Protein AF-A0A812YK48-F1 (afdb_monomer_lite)

Structure (mmCIF, N/CA/C/O backbone):
data_AF-A0A812YK48-F1
#
_entry.id   AF-A0A812YK48-F1
#
loop_
_atom_site.group_PDB
_atom_site.id
_atom_site.type_symbol
_atom_site.label_atom_id
_atom_site.label_alt_id
_atom_site.label_comp_id
_atom_site.label_asym_id
_atom_site.label_entity_id
_atom_site.label_seq_id
_atom_site.pdbx_PDB_ins_code
_atom_site.Cartn_x
_atom_site.Cartn_y
_atom_site.Cartn_z
_atom_site.occupancy
_atom_site.B_iso_or_equiv
_atom_site.auth_seq_id
_atom_site.auth_comp_id
_atom_site.auth_asym_id
_atom_site.auth_atom_id
_atom_site.pdbx_PDB_model_num
ATOM 1 N N . MET A 1 1 ? -24.010 9.083 -0.818 1.00 23.08 1 MET A N 1
ATOM 2 C CA . MET A 1 1 ? -23.353 7.934 -0.147 1.00 23.08 1 MET A CA 1
ATOM 3 C C . MET A 1 1 ? -21.943 7.716 -0.698 1.00 23.08 1 MET A C 1
ATOM 5 O O . MET A 1 1 ? -21.805 7.183 -1.797 1.00 23.08 1 MET A O 1
ATOM 9 N N . ILE A 1 2 ? -20.903 8.091 0.053 1.00 22.27 2 ILE A N 1
ATOM 10 C CA . ILE A 1 2 ? -19.567 7.487 -0.116 1.00 22.27 2 ILE A CA 1
ATOM 11 C C . ILE A 1 2 ? -19.548 6.194 0.723 1.00 22.27 2 ILE A C 1
ATOM 13 O O . ILE A 1 2 ? -20.056 6.231 1.845 1.00 22.27 2 ILE A O 1
ATOM 17 N N . PRO A 1 3 ? -19.009 5.060 0.237 1.00 31.70 3 PRO A N 1
ATOM 18 C CA . PRO A 1 3 ? -18.807 3.883 1.079 1.00 31.70 3 PRO A CA 1
ATOM 19 C C . PRO A 1 3 ? -17.754 4.169 2.158 1.00 31.70 3 PRO A C 1
ATOM 21 O O . PRO A 1 3 ? -16.634 4.568 1.834 1.00 31.70 3 PRO A O 1
ATOM 24 N N . ALA A 1 4 ? -18.091 3.939 3.428 1.00 27.72 4 ALA A N 1
ATOM 25 C CA . ALA A 1 4 ? -17.092 3.876 4.489 1.00 27.72 4 ALA A CA 1
ATOM 26 C C . ALA A 1 4 ? -16.207 2.636 4.273 1.00 27.72 4 ALA A C 1
ATOM 28 O O . ALA A 1 4 ? -16.728 1.546 4.036 1.00 27.72 4 ALA A O 1
ATOM 29 N N . GLY A 1 5 ? -14.882 2.800 4.349 1.00 35.47 5 GLY A N 1
ATOM 30 C CA . GLY A 1 5 ? -13.928 1.746 3.984 1.00 35.47 5 GLY A CA 1
ATOM 31 C C . GLY A 1 5 ? -13.340 1.898 2.579 1.00 35.47 5 GLY A C 1
ATOM 32 O O . GLY A 1 5 ? -13.198 0.905 1.866 1.00 35.47 5 GLY A O 1
ATOM 33 N N . ARG A 1 6 ? -12.952 3.123 2.184 1.00 36.59 6 ARG A N 1
ATOM 34 C CA . ARG A 1 6 ? -11.909 3.262 1.154 1.00 36.59 6 ARG A CA 1
ATOM 35 C C . ARG A 1 6 ? -10.630 2.615 1.684 1.00 36.59 6 ARG A C 1
ATOM 37 O O . ARG A 1 6 ? -10.282 2.801 2.848 1.00 36.59 6 ARG A O 1
ATOM 44 N N . VAL A 1 7 ? -9.943 1.874 0.823 1.00 36.00 7 VAL A N 1
ATOM 45 C CA . VAL A 1 7 ? -8.661 1.242 1.142 1.00 36.00 7 VAL A CA 1
ATOM 46 C C . VAL A 1 7 ? -7.576 1.908 0.325 1.00 36.00 7 VAL A C 1
ATOM 48 O O . VAL A 1 7 ? -7.754 2.145 -0.872 1.00 36.00 7 VAL A O 1
ATOM 51 N N . TRP A 1 8 ? -6.456 2.173 0.979 1.00 41.41 8 TRP A N 1
ATOM 52 C CA . TRP A 1 8 ? -5.286 2.775 0.370 1.00 41.41 8 TRP A CA 1
ATOM 53 C C . TRP A 1 8 ? -4.270 1.659 0.130 1.00 41.41 8 TRP A C 1
ATOM 55 O O . TRP A 1 8 ? -3.852 0.965 1.059 1.00 41.41 8 TRP A O 1
ATOM 65 N N . GLY A 1 9 ? -3.929 1.436 -1.140 1.00 37.44 9 GLY A N 1
ATOM 66 C CA . GLY A 1 9 ? -3.057 0.348 -1.574 1.00 37.44 9 GLY A CA 1
ATOM 67 C C . GLY A 1 9 ? -1.665 0.837 -1.958 1.00 37.44 9 GLY A C 1
ATOM 68 O O . GLY A 1 9 ? -1.517 1.520 -2.971 1.00 37.44 9 GLY A O 1
ATOM 69 N N . HIS A 1 10 ? -0.634 0.470 -1.187 1.00 39.28 10 HIS A N 1
ATOM 70 C CA . HIS A 1 10 ? 0.759 0.718 -1.569 1.00 39.28 10 HIS A CA 1
ATOM 71 C C . HIS A 1 10 ? 1.215 -0.393 -2.517 1.00 39.28 10 HIS A C 1
ATOM 73 O O . HIS A 1 10 ? 2.092 -1.195 -2.203 1.00 39.28 10 HIS A O 1
ATOM 79 N N . ASN A 1 11 ? 0.630 -0.375 -3.715 1.00 46.09 11 ASN A N 1
ATOM 80 C CA . ASN A 1 11 ? 1.351 -0.610 -4.957 1.00 46.09 11 ASN A CA 1
ATOM 81 C C . ASN A 1 11 ? 2.295 -1.832 -4.966 1.00 46.09 11 ASN A C 1
ATOM 83 O O . ASN A 1 11 ? 3.371 -1.794 -5.561 1.00 46.09 11 ASN A O 1
ATOM 87 N N . THR A 1 12 ? 1.859 -2.961 -4.400 1.00 40.62 12 THR A N 1
ATOM 88 C CA . THR A 1 12 ? 2.584 -4.244 -4.468 1.00 40.62 12 THR A CA 1
ATOM 89 C C . THR A 1 12 ? 2.739 -4.693 -5.928 1.00 40.62 12 THR A C 1
ATOM 91 O O . THR A 1 12 ? 3.684 -5.387 -6.289 1.00 40.62 12 THR A O 1
ATOM 94 N N . CYS A 1 13 ? 1.835 -4.237 -6.803 1.00 38.84 13 CYS A N 1
ATOM 95 C CA . CYS A 1 13 ? 1.919 -4.395 -8.252 1.00 38.84 13 CYS A CA 1
ATOM 96 C C . CYS A 1 13 ? 2.833 -3.385 -8.977 1.00 38.84 13 CYS A C 1
ATOM 98 O O . CYS A 1 13 ? 3.065 -3.581 -10.163 1.00 38.84 13 CYS A O 1
ATOM 100 N N . GLN A 1 14 ? 3.326 -2.315 -8.339 1.00 35.94 14 GLN A N 1
ATOM 101 C CA . GLN A 1 14 ? 4.041 -1.238 -9.041 1.00 35.94 14 GLN A CA 1
ATOM 102 C C . GLN A 1 14 ? 5.497 -1.599 -9.355 1.00 35.94 14 GLN A C 1
ATOM 104 O O . GLN A 1 14 ? 5.864 -1.518 -10.522 1.00 35.94 14 GLN A O 1
ATOM 109 N N . HIS A 1 15 ? 6.284 -2.093 -8.387 1.00 37.91 15 HIS A N 1
ATOM 110 C CA . HIS A 1 15 ? 7.611 -2.667 -8.693 1.00 37.91 15 HIS A CA 1
ATOM 111 C C . HIS A 1 15 ? 7.477 -3.852 -9.666 1.00 37.91 15 HIS A C 1
ATOM 113 O O . HIS A 1 15 ? 8.151 -3.892 -10.689 1.00 37.91 15 HIS A O 1
ATOM 119 N N . LEU A 1 16 ? 6.483 -4.730 -9.451 1.00 36.44 16 LEU A N 1
ATOM 120 C CA . LEU A 1 16 ? 6.145 -5.850 -10.350 1.00 36.44 16 LEU A CA 1
ATOM 121 C C . LEU A 1 16 ? 5.693 -5.437 -11.777 1.00 36.44 16 LEU A C 1
ATOM 123 O O . LEU A 1 16 ? 5.318 -6.311 -12.565 1.00 36.44 16 LEU A O 1
ATOM 127 N N . MET A 1 17 ? 5.664 -4.140 -12.108 1.00 36.03 17 MET A N 1
ATOM 128 C CA . MET A 1 17 ? 5.316 -3.610 -13.433 1.00 36.03 17 MET A CA 1
ATOM 129 C C . MET A 1 17 ? 6.199 -2.437 -13.908 1.00 36.03 17 MET A C 1
ATOM 131 O O . MET A 1 17 ? 5.895 -1.878 -14.962 1.00 36.03 17 MET A O 1
ATOM 135 N N . GLN A 1 18 ? 7.243 -2.040 -13.168 1.00 36.47 18 GLN A N 1
ATOM 136 C CA . GLN A 1 18 ? 8.128 -0.921 -13.541 1.00 36.47 18 GLN A CA 1
ATOM 137 C C . GLN A 1 18 ? 9.478 -1.351 -14.122 1.00 36.47 18 GLN A C 1
ATOM 139 O O . GLN A 1 18 ? 10.091 -0.561 -14.835 1.00 36.47 18 GLN A O 1
ATOM 144 N N . GLU A 1 19 ? 9.902 -2.590 -13.885 1.00 38.72 19 GLU A N 1
ATOM 145 C CA . GLU A 1 19 ? 11.084 -3.182 -14.510 1.00 38.72 19 GLU A CA 1
ATOM 146 C C . GLU A 1 19 ? 10.661 -4.115 -15.664 1.00 38.72 19 GLU A C 1
ATOM 148 O O . GLU A 1 19 ? 9.762 -4.943 -15.497 1.00 38.72 19 GLU A O 1
ATOM 153 N N . ASP A 1 20 ? 11.304 -3.986 -16.834 1.00 36.66 20 ASP A N 1
ATOM 154 C CA . ASP A 1 20 ? 11.149 -4.914 -17.980 1.00 36.66 20 ASP A CA 1
ATOM 155 C C . ASP A 1 20 ? 12.039 -6.174 -17.851 1.00 36.66 20 ASP A C 1
ATOM 157 O O . ASP A 1 20 ? 12.016 -7.066 -18.707 1.00 36.66 20 ASP A O 1
ATOM 161 N N . GLU A 1 21 ? 12.773 -6.277 -16.737 1.00 33.41 21 GLU A N 1
ATOM 162 C CA . GLU A 1 21 ? 13.270 -7.534 -16.173 1.00 33.41 21 GLU A CA 1
ATOM 163 C C . GLU A 1 21 ? 12.174 -8.611 -16.186 1.00 33.41 21 GLU A C 1
ATOM 165 O O . GLU A 1 21 ? 10.972 -8.332 -16.143 1.00 33.41 21 GLU A O 1
ATOM 170 N N . ALA A 1 22 ? 12.574 -9.882 -16.261 1.00 31.67 22 ALA A N 1
ATOM 171 C CA . ALA A 1 22 ? 11.671 -10.984 -16.593 1.00 31.67 22 ALA A CA 1
ATOM 172 C C . ALA A 1 22 ? 10.707 -11.379 -15.450 1.00 31.67 22 ALA A C 1
ATOM 174 O O . ALA A 1 22 ? 10.806 -12.494 -14.934 1.00 31.67 22 ALA A O 1
ATOM 175 N N . VAL A 1 23 ? 9.755 -10.487 -15.120 1.00 33.78 23 VAL A N 1
ATOM 176 C CA . VAL A 1 23 ? 8.714 -10.529 -14.074 1.00 33.78 23 VAL A CA 1
ATOM 177 C C . VAL A 1 23 ? 8.785 -11.805 -13.255 1.00 33.78 23 VAL A C 1
ATOM 179 O O . VAL A 1 23 ? 8.222 -12.831 -13.664 1.00 33.78 23 VAL A O 1
ATOM 182 N N . VAL A 1 24 ? 9.436 -11.732 -12.086 1.00 39.44 24 VAL A N 1
ATOM 183 C CA . VAL A 1 24 ? 9.378 -12.795 -11.076 1.00 39.44 24 VAL A CA 1
ATOM 184 C C . VAL A 1 24 ? 7.905 -13.115 -10.875 1.00 39.44 24 VAL A C 1
ATOM 186 O O . VAL A 1 24 ? 7.123 -12.280 -10.421 1.00 39.44 24 VAL A O 1
ATOM 189 N N . LYS A 1 25 ? 7.487 -14.299 -11.336 1.00 45.97 25 LYS A N 1
ATOM 190 C CA . LYS A 1 25 ? 6.068 -14.611 -11.515 1.00 45.97 25 LYS A CA 1
ATOM 191 C C . LYS A 1 25 ? 5.434 -14.906 -10.164 1.00 45.97 25 LYS A C 1
ATOM 193 O O . LYS A 1 25 ? 5.158 -16.066 -9.866 1.00 45.97 25 LYS A O 1
ATOM 198 N N . VAL A 1 26 ? 5.112 -13.850 -9.413 1.00 49.31 26 VAL A N 1
ATOM 199 C CA . VAL A 1 26 ? 4.232 -13.857 -8.232 1.00 49.31 26 VAL A CA 1
ATOM 200 C C . VAL A 1 26 ? 2.790 -14.126 -8.683 1.00 49.31 26 VAL A C 1
ATOM 202 O O . VAL A 1 26 ? 1.852 -13.355 -8.501 1.00 49.31 26 VAL A O 1
ATOM 205 N N . SER A 1 27 ? 2.613 -15.267 -9.338 1.00 66.94 27 SER A N 1
ATOM 206 C CA . SER A 1 27 ? 1.345 -15.951 -9.422 1.00 66.94 27 SER A CA 1
ATOM 207 C C . SER A 1 27 ? 1.172 -16.619 -8.069 1.00 66.94 27 SER A C 1
ATOM 209 O O . SER A 1 27 ? 1.776 -17.654 -7.802 1.00 66.94 27 SER A O 1
ATOM 211 N N . PHE A 1 28 ? 0.331 -16.045 -7.212 1.00 74.75 28 PHE A N 1
ATOM 212 C CA . PHE A 1 28 ? -0.017 -16.638 -5.918 1.00 74.75 28 PHE A CA 1
ATOM 213 C C . PHE A 1 28 ? -0.549 -18.080 -6.062 1.00 74.75 28 PHE A C 1
ATOM 215 O O . PHE A 1 28 ? -0.453 -18.884 -5.136 1.00 74.75 28 PHE A O 1
ATOM 222 N N . HIS A 1 29 ? -1.068 -18.436 -7.245 1.00 74.12 29 HIS A N 1
ATOM 223 C CA . HIS A 1 29 ? -1.390 -19.811 -7.619 1.00 74.12 29 HIS A CA 1
ATOM 224 C C . HIS A 1 29 ? -0.149 -20.680 -7.873 1.00 74.12 29 HIS A C 1
ATOM 226 O O . HIS A 1 29 ? -0.108 -21.810 -7.393 1.00 74.12 29 HIS A O 1
ATOM 232 N N . HIS A 1 30 ? 0.874 -20.172 -8.570 1.00 81.12 30 HIS A N 1
ATOM 233 C CA . HIS A 1 30 ? 2.152 -20.874 -8.721 1.00 81.12 30 HIS A CA 1
ATOM 234 C C . HIS A 1 30 ? 2.853 -21.063 -7.373 1.00 81.12 30 HIS A C 1
ATOM 236 O O . HIS A 1 30 ? 3.235 -22.188 -7.077 1.00 81.12 30 HIS A O 1
ATOM 242 N N . ASN A 1 31 ? 2.941 -20.025 -6.534 1.00 83.00 31 ASN A N 1
ATOM 243 C CA . ASN A 1 31 ? 3.564 -20.109 -5.207 1.00 83.00 31 ASN A CA 1
ATOM 244 C C . ASN A 1 31 ? 2.843 -21.147 -4.324 1.00 83.00 31 ASN A C 1
ATOM 246 O O . ASN A 1 31 ? 3.475 -22.065 -3.800 1.00 83.00 31 ASN A O 1
ATOM 250 N N . ALA A 1 32 ? 1.506 -21.080 -4.246 1.00 82.94 32 ALA A N 1
ATOM 251 C CA . ALA A 1 32 ? 0.696 -22.060 -3.519 1.00 82.94 32 ALA A CA 1
ATOM 252 C C . ALA A 1 32 ? 0.872 -23.491 -4.064 1.00 82.94 32 ALA A C 1
ATOM 254 O O . ALA A 1 32 ? 1.085 -24.423 -3.288 1.00 82.94 32 ALA A O 1
ATOM 255 N N . LYS A 1 33 ? 0.833 -23.677 -5.393 1.00 87.12 33 LYS A N 1
ATOM 256 C CA . LYS A 1 33 ? 1.022 -24.996 -6.012 1.00 87.12 33 LYS A CA 1
ATOM 257 C C . LYS A 1 33 ? 2.434 -25.533 -5.773 1.00 87.12 33 LYS A C 1
ATOM 259 O O . LYS A 1 33 ? 2.570 -26.686 -5.395 1.00 87.12 33 LYS A O 1
ATOM 264 N N . ALA A 1 34 ? 3.468 -24.713 -5.949 1.00 87.94 34 ALA A N 1
ATOM 265 C CA . ALA A 1 34 ? 4.861 -25.100 -5.745 1.00 87.94 34 ALA A CA 1
ATOM 266 C C . ALA A 1 34 ? 5.136 -25.496 -4.288 1.00 87.94 34 ALA A C 1
ATOM 268 O O . ALA A 1 34 ? 5.911 -26.421 -4.044 1.00 87.94 34 ALA A O 1
ATOM 269 N N . LEU A 1 35 ? 4.472 -24.852 -3.322 1.00 86.62 35 LEU A N 1
ATOM 270 C CA . LEU A 1 35 ? 4.545 -25.243 -1.918 1.00 86.62 35 LEU A CA 1
ATOM 271 C C . LEU A 1 35 ? 3.915 -26.626 -1.678 1.00 86.62 35 LEU A C 1
ATOM 273 O O . LEU A 1 35 ? 4.561 -27.505 -1.107 1.00 86.62 35 LEU A O 1
ATOM 277 N N . ILE A 1 36 ? 2.699 -26.848 -2.189 1.00 90.75 36 ILE A N 1
ATOM 278 C CA . ILE A 1 36 ? 2.003 -28.145 -2.126 1.00 90.75 36 ILE A CA 1
ATOM 279 C C . ILE A 1 36 ? 2.814 -29.248 -2.833 1.00 90.75 36 ILE A C 1
ATOM 281 O O . ILE A 1 36 ? 2.971 -30.342 -2.291 1.00 90.75 36 ILE A O 1
ATOM 285 N N . ASP A 1 37 ? 3.368 -28.961 -4.014 1.00 90.81 37 ASP A N 1
ATOM 286 C CA . ASP A 1 37 ? 4.196 -29.883 -4.797 1.00 90.81 37 ASP A CA 1
ATOM 287 C C . ASP A 1 37 ? 5.471 -30.270 -4.028 1.00 90.81 37 ASP A C 1
ATOM 289 O O . ASP A 1 37 ? 5.744 -31.459 -3.875 1.00 90.81 37 ASP A O 1
ATOM 293 N N . LYS A 1 38 ? 6.226 -29.300 -3.481 1.00 88.44 38 LYS A N 1
ATOM 294 C CA . LYS A 1 38 ? 7.442 -29.557 -2.678 1.00 88.44 38 LYS A CA 1
ATOM 295 C C . LYS A 1 38 ? 7.166 -30.436 -1.454 1.00 88.44 38 LYS A C 1
ATOM 297 O O . LYS A 1 38 ? 8.006 -31.261 -1.100 1.00 88.44 38 LYS A O 1
ATOM 302 N N . ILE A 1 39 ? 6.002 -30.276 -0.821 1.00 88.19 39 ILE A N 1
ATOM 303 C CA . ILE A 1 39 ? 5.575 -31.102 0.317 1.00 88.19 39 ILE A CA 1
ATOM 304 C C . ILE A 1 39 ? 5.232 -32.525 -0.158 1.00 88.19 39 ILE A C 1
ATOM 306 O O . ILE A 1 39 ? 5.791 -33.494 0.357 1.00 88.19 39 ILE A O 1
ATOM 310 N N . ARG A 1 40 ? 4.393 -32.665 -1.196 1.00 88.12 40 ARG A N 1
ATOM 311 C CA . ARG A 1 40 ? 3.983 -33.968 -1.762 1.00 88.12 40 ARG A CA 1
ATOM 312 C C . ARG A 1 40 ? 5.151 -34.770 -2.352 1.00 88.12 40 ARG A C 1
ATOM 314 O O . ARG A 1 40 ? 5.156 -35.996 -2.252 1.00 88.12 40 ARG A O 1
ATOM 321 N N . LEU A 1 41 ? 6.161 -34.107 -2.923 1.00 75.81 41 LEU A N 1
ATOM 322 C CA . LEU A 1 41 ? 7.332 -34.744 -3.548 1.00 75.81 41 LEU A CA 1
ATOM 323 C C . LEU A 1 41 ? 8.197 -35.567 -2.579 1.00 75.81 41 LEU A C 1
ATOM 325 O O . LEU A 1 41 ? 8.973 -36.402 -3.037 1.00 75.81 41 LEU A O 1
ATOM 329 N N . LYS A 1 42 ? 8.038 -35.416 -1.256 1.00 71.38 42 LYS A N 1
ATOM 330 C CA . LYS A 1 42 ? 8.668 -36.307 -0.261 1.00 71.38 42 LYS A CA 1
ATOM 331 C C . LYS A 1 42 ? 7.900 -37.616 -0.014 1.00 71.38 42 LYS A C 1
ATOM 333 O O . LYS A 1 42 ? 8.110 -38.273 1.001 1.00 71.38 42 LYS A O 1
ATOM 338 N N . GLY A 1 43 ? 7.031 -38.014 -0.946 1.00 64.31 43 GLY A N 1
ATOM 339 C CA . GLY A 1 43 ? 6.372 -39.326 -0.957 1.00 64.31 43 GLY A CA 1
ATOM 340 C C . GLY A 1 43 ? 5.248 -39.480 0.068 1.00 64.31 43 GLY A C 1
ATOM 341 O O . GLY A 1 43 ? 4.834 -40.600 0.357 1.00 64.31 43 GLY A O 1
ATOM 342 N N . GLN A 1 44 ? 4.765 -38.374 0.636 1.00 73.44 44 GLN A N 1
ATOM 343 C CA . GLN A 1 44 ? 3.720 -38.373 1.652 1.00 73.44 44 GLN A CA 1
ATOM 344 C C . GLN A 1 44 ? 2.710 -37.265 1.349 1.00 73.44 44 GLN A C 1
ATOM 346 O O . GLN A 1 44 ? 3.055 -36.086 1.292 1.00 73.44 44 GLN A O 1
ATOM 351 N N . ALA A 1 45 ? 1.450 -37.650 1.172 1.00 87.69 45 ALA A N 1
ATOM 352 C CA . ALA A 1 45 ? 0.315 -36.743 1.279 1.00 87.69 45 ALA A CA 1
ATOM 353 C C . ALA A 1 45 ? -0.260 -36.836 2.708 1.00 87.69 45 ALA A C 1
ATOM 355 O O . ALA A 1 45 ? -0.120 -37.888 3.337 1.00 87.69 45 ALA A O 1
ATOM 356 N N . PRO A 1 46 ? -0.895 -35.773 3.231 1.00 91.44 46 PRO A N 1
ATOM 357 C CA . PRO A 1 46 ? -1.794 -35.905 4.370 1.00 91.44 46 PRO A CA 1
ATOM 358 C C . PRO A 1 46 ? -3.002 -36.758 3.970 1.00 91.44 46 PRO A C 1
ATOM 360 O O . PRO A 1 46 ? -3.312 -36.883 2.781 1.00 91.44 46 PRO A O 1
ATOM 363 N N . ASP A 1 47 ? -3.698 -37.317 4.957 1.00 95.19 47 ASP A N 1
ATOM 364 C CA . ASP A 1 47 ? -4.997 -37.930 4.702 1.00 95.19 47 ASP A CA 1
ATOM 365 C C . ASP A 1 47 ? -6.003 -36.892 4.154 1.00 95.19 47 ASP A C 1
ATOM 367 O O . ASP A 1 47 ? -5.929 -35.700 4.464 1.00 95.19 47 ASP A O 1
ATOM 371 N N . SER A 1 48 ? -6.937 -37.345 3.316 1.00 94.56 48 SER A N 1
ATOM 372 C CA . SER A 1 48 ? -7.901 -36.475 2.635 1.00 94.56 48 SER A CA 1
ATOM 373 C C . SER A 1 48 ? -8.949 -35.851 3.564 1.00 94.56 48 SER A C 1
ATOM 375 O O . SER A 1 48 ? -9.323 -34.695 3.353 1.00 94.56 48 SER A O 1
ATOM 377 N N . GLU A 1 49 ? -9.375 -36.550 4.619 1.00 96.31 49 GLU A N 1
ATOM 378 C CA . GLU A 1 49 ? -10.283 -36.018 5.638 1.00 96.31 49 GLU A CA 1
ATOM 379 C C . GLU A 1 49 ? -9.542 -35.008 6.520 1.00 96.31 49 GLU A C 1
ATOM 381 O O . GLU A 1 49 ? -10.013 -33.887 6.724 1.00 96.31 49 GLU A O 1
ATOM 386 N N . HIS A 1 50 ? -8.331 -35.353 6.971 1.00 95.81 50 HIS A N 1
ATOM 387 C CA . HIS A 1 50 ? -7.495 -34.456 7.777 1.00 95.81 50 HIS A CA 1
ATOM 388 C C . HIS A 1 50 ? -7.104 -33.181 7.011 1.00 95.81 50 HIS A C 1
ATOM 390 O O . HIS A 1 50 ? -7.165 -32.083 7.573 1.00 95.81 50 HIS A O 1
ATOM 396 N N . LEU A 1 51 ? -6.783 -33.290 5.715 1.00 96.12 51 LEU A N 1
ATOM 397 C CA . LEU A 1 51 ? -6.533 -32.141 4.843 1.00 96.12 51 LEU A CA 1
ATOM 398 C C . LEU A 1 51 ? -7.790 -31.280 4.671 1.00 96.12 51 LEU A C 1
ATOM 400 O O . LEU A 1 51 ? -7.707 -30.064 4.826 1.00 96.12 51 LEU A O 1
ATOM 404 N N . ALA A 1 52 ? -8.956 -31.877 4.403 1.00 96.25 52 ALA A N 1
ATOM 405 C CA . ALA A 1 52 ? -10.211 -31.134 4.274 1.00 96.25 52 ALA A CA 1
ATOM 406 C C . ALA A 1 52 ? -10.582 -30.399 5.577 1.00 96.25 52 ALA A C 1
ATOM 408 O O . ALA A 1 52 ? -10.994 -29.236 5.546 1.00 96.25 52 ALA A O 1
ATOM 409 N N . ALA A 1 53 ? -10.369 -31.033 6.732 1.00 95.62 53 ALA A N 1
ATOM 410 C CA . ALA A 1 53 ? -10.596 -30.438 8.044 1.00 95.62 53 ALA A CA 1
ATOM 411 C C . ALA A 1 53 ? -9.608 -29.288 8.345 1.00 95.62 53 ALA A C 1
ATOM 413 O O . ALA A 1 53 ? -10.008 -28.253 8.888 1.00 95.62 53 ALA A O 1
ATOM 414 N N . ALA A 1 54 ? -8.336 -29.421 7.954 1.00 96.00 54 ALA A N 1
ATOM 415 C CA . ALA A 1 54 ? -7.329 -28.363 8.070 1.00 96.00 54 ALA A CA 1
ATOM 416 C C . ALA A 1 54 ? -7.599 -27.182 7.115 1.00 96.00 54 ALA A C 1
ATOM 418 O O . ALA A 1 54 ? -7.505 -26.026 7.526 1.00 96.00 54 ALA A O 1
ATOM 419 N N . VAL A 1 55 ? -8.018 -27.446 5.872 1.00 95.50 55 VAL A N 1
ATOM 420 C CA . VAL A 1 55 ? -8.474 -26.419 4.915 1.00 95.50 55 VAL A CA 1
ATOM 421 C C . VAL A 1 55 ? -9.689 -25.670 5.461 1.00 95.50 55 VAL A C 1
ATOM 423 O O . VAL A 1 55 ? -9.716 -24.442 5.422 1.00 95.50 55 VAL A O 1
ATOM 426 N N . SER A 1 56 ? -10.663 -26.388 6.026 1.00 94.69 56 SER A N 1
ATOM 427 C CA . SER A 1 56 ? -11.841 -25.801 6.674 1.00 94.69 56 SER A CA 1
ATOM 428 C C . SER A 1 56 ? -11.462 -24.901 7.858 1.00 94.69 56 SER A C 1
ATOM 430 O O . SER A 1 56 ? -12.013 -23.812 8.005 1.00 94.69 56 SER A O 1
ATOM 432 N N . PHE A 1 57 ? -10.465 -25.278 8.668 1.00 95.00 57 PHE A N 1
ATOM 433 C CA . PHE A 1 57 ? -9.915 -24.391 9.701 1.00 95.00 57 PHE A CA 1
ATOM 434 C C . PHE A 1 57 ? -9.344 -23.096 9.097 1.00 95.00 57 PHE A C 1
ATOM 436 O O . PHE A 1 57 ? -9.800 -22.012 9.461 1.00 95.00 57 PHE A O 1
ATOM 443 N N . TRP A 1 58 ? -8.432 -23.187 8.122 1.00 95.25 58 TRP A N 1
ATOM 444 C CA . TRP A 1 58 ? -7.819 -22.001 7.507 1.00 95.25 58 TRP A CA 1
ATOM 445 C C . TRP A 1 58 ? -8.826 -21.100 6.776 1.00 95.25 58 TRP A C 1
ATOM 447 O O . TRP A 1 58 ? -8.659 -19.883 6.773 1.00 95.25 58 TRP A O 1
ATOM 457 N N . GLN A 1 59 ? -9.902 -21.665 6.221 1.00 92.38 59 GLN A N 1
ATOM 458 C CA . GLN A 1 59 ? -11.023 -20.906 5.651 1.00 92.38 59 GLN A CA 1
ATOM 459 C C . GLN A 1 59 ? -11.796 -20.088 6.693 1.00 92.38 59 GLN A C 1
ATOM 461 O O . GLN A 1 59 ? -12.378 -19.069 6.328 1.00 92.38 59 GLN A O 1
ATOM 466 N N . ASN A 1 60 ? -11.809 -20.507 7.964 1.00 92.12 60 ASN A N 1
ATOM 467 C CA . ASN A 1 60 ? -12.470 -19.798 9.064 1.00 92.12 60 ASN A CA 1
ATOM 468 C C . ASN A 1 60 ? -11.548 -18.790 9.779 1.00 92.12 60 ASN A C 1
ATOM 470 O O . ASN A 1 60 ? -12.054 -17.791 10.299 1.00 92.12 60 ASN A O 1
ATOM 474 N N . CYS A 1 61 ? -10.224 -18.977 9.727 1.00 94.50 61 CYS A N 1
ATOM 475 C CA . CYS A 1 61 ? -9.231 -18.069 10.314 1.00 94.50 61 CYS A CA 1
ATOM 476 C C . CYS A 1 61 ? -9.420 -16.596 9.909 1.00 94.50 61 CYS A C 1
ATOM 478 O O . CYS A 1 61 ? -9.690 -16.279 8.749 1.00 94.50 61 CYS A O 1
ATOM 480 N N . ARG A 1 62 ? -9.243 -15.694 10.877 1.00 94.44 62 ARG A N 1
ATOM 481 C CA . ARG A 1 62 ? -9.265 -14.229 10.714 1.00 94.44 62 ARG A CA 1
ATOM 482 C C . ARG A 1 62 ? -7.861 -13.653 10.923 1.00 94.44 62 ARG A C 1
ATOM 484 O O . ARG A 1 62 ? -7.145 -14.197 11.765 1.00 94.44 62 ARG A O 1
ATOM 491 N N . PRO A 1 63 ? -7.446 -12.576 10.236 1.00 95.81 63 PRO A N 1
ATOM 492 C CA . PRO A 1 63 ? -6.229 -11.857 10.602 1.00 95.81 63 PRO A CA 1
ATOM 493 C C . PRO A 1 63 ? -6.389 -11.208 11.975 1.00 95.81 63 PRO A C 1
ATOM 495 O O . PRO A 1 63 ? -7.464 -10.697 12.294 1.00 95.81 63 PRO A O 1
ATOM 498 N N . VAL A 1 64 ? -5.325 -11.199 12.771 1.00 95.25 64 VAL A N 1
ATOM 499 C CA . VAL A 1 64 ? -5.283 -10.544 14.080 1.00 95.25 64 VAL A CA 1
ATOM 500 C C . VAL A 1 64 ? -4.009 -9.724 14.213 1.00 95.25 64 VAL A C 1
ATOM 502 O O . VAL A 1 64 ? -2.907 -10.255 14.087 1.00 95.25 64 VAL A O 1
ATOM 505 N N . HIS A 1 65 ? -4.165 -8.435 14.498 1.00 93.88 65 HIS A N 1
ATOM 506 C CA . HIS A 1 65 ? -3.082 -7.542 14.900 1.00 93.88 65 HIS A CA 1
ATOM 507 C C . HIS A 1 65 ? -3.119 -7.377 16.424 1.00 93.88 65 HIS A C 1
ATOM 509 O O . HIS A 1 65 ? -4.194 -7.188 16.994 1.00 93.88 65 HIS A O 1
ATOM 515 N N . ARG A 1 66 ? -1.960 -7.462 17.085 1.00 91.00 66 ARG A N 1
ATOM 516 C CA . ARG A 1 66 ? -1.804 -7.217 18.526 1.00 91.00 66 ARG A CA 1
ATOM 517 C C . ARG A 1 66 ? -0.951 -5.967 18.723 1.00 91.00 66 ARG A C 1
ATOM 519 O O . ARG A 1 66 ? 0.090 -5.840 18.080 1.00 91.00 66 ARG A O 1
ATOM 526 N N . LEU A 1 67 ? -1.398 -5.063 19.592 1.00 89.81 67 LEU A N 1
ATOM 527 C CA . LEU A 1 67 ? -0.707 -3.811 19.915 1.00 89.81 67 LEU A CA 1
ATOM 528 C C . LEU A 1 67 ? -0.872 -3.436 21.400 1.00 89.81 67 LEU A C 1
ATOM 530 O O . LEU A 1 67 ? -1.907 -3.766 21.989 1.00 89.81 67 LEU A O 1
ATOM 534 N N . PRO A 1 68 ? 0.110 -2.743 22.008 1.00 89.00 68 PRO A N 1
ATOM 535 C CA . PRO A 1 68 ? 0.015 -2.286 23.391 1.00 89.00 68 PRO A CA 1
ATOM 536 C C . PRO A 1 68 ? -0.992 -1.137 23.535 1.00 89.00 68 PRO A C 1
ATOM 538 O O . PRO A 1 68 ? -1.308 -0.427 22.571 1.00 89.00 68 PRO A O 1
ATOM 541 N N . VAL A 1 69 ? -1.458 -0.913 24.765 1.00 89.69 69 VAL A N 1
ATOM 542 C CA . VAL A 1 69 ? -2.453 0.116 25.129 1.00 89.69 69 VAL A CA 1
ATOM 543 C C . VAL A 1 69 ? -2.070 1.505 24.612 1.00 89.69 69 VAL A C 1
ATOM 545 O O . VAL A 1 69 ? -2.887 2.208 24.011 1.00 89.69 69 VAL A O 1
ATOM 548 N N . SER A 1 70 ? -0.799 1.866 24.788 1.00 84.81 70 SER A N 1
ATOM 549 C CA . SER A 1 70 ? -0.193 3.131 24.359 1.00 84.81 70 SER A CA 1
ATOM 550 C C . SER A 1 70 ? -0.288 3.378 22.846 1.00 84.81 70 SER A C 1
ATOM 552 O O . SER A 1 70 ? -0.386 4.526 22.406 1.00 84.81 70 SER A O 1
ATOM 554 N N . SER A 1 71 ? -0.301 2.309 22.044 1.00 87.50 71 SER A N 1
ATOM 555 C CA . SER A 1 71 ? -0.505 2.366 20.594 1.00 87.50 71 SER A CA 1
ATOM 556 C C . SER A 1 71 ? -1.989 2.335 20.229 1.00 87.50 71 SER A C 1
ATOM 558 O O . SER A 1 71 ? -2.411 3.092 19.356 1.00 87.50 71 SER A O 1
ATOM 560 N N . PHE A 1 72 ? -2.804 1.529 20.918 1.00 91.75 72 PHE A N 1
ATOM 561 C CA . PHE A 1 72 ? -4.245 1.451 20.655 1.00 91.75 72 PHE A CA 1
ATOM 562 C C . PHE A 1 72 ? -4.955 2.794 20.877 1.00 91.75 72 PHE A C 1
ATOM 564 O O . PHE A 1 72 ? -5.745 3.208 20.030 1.00 91.75 72 PHE A O 1
ATOM 571 N N . ALA A 1 73 ? -4.596 3.533 21.931 1.00 88.38 73 ALA A N 1
ATOM 572 C CA . ALA A 1 73 ? -5.102 4.886 22.180 1.00 88.38 73 ALA A CA 1
ATOM 573 C C . ALA A 1 73 ? -4.831 5.859 21.011 1.00 88.38 73 ALA A C 1
ATOM 575 O O . ALA A 1 73 ? -5.679 6.679 20.668 1.00 88.38 73 ALA A O 1
ATOM 576 N N . LYS A 1 74 ? -3.672 5.748 20.345 1.00 86.88 74 LYS A N 1
ATOM 577 C CA . LYS A 1 74 ? -3.345 6.559 19.158 1.00 86.88 74 LYS A CA 1
ATOM 578 C C . LYS A 1 74 ? -4.120 6.093 17.923 1.00 86.88 74 LYS A C 1
ATOM 580 O O . LYS A 1 74 ? -4.645 6.922 17.188 1.00 86.88 74 LYS A O 1
ATOM 585 N N . VAL A 1 75 ? -4.252 4.779 17.740 1.00 87.31 75 VAL A N 1
ATOM 586 C CA . VAL A 1 75 ? -4.983 4.146 16.628 1.00 87.31 75 VAL A CA 1
ATOM 587 C C . VAL A 1 75 ? -6.488 4.455 16.661 1.00 87.31 75 VAL A C 1
ATOM 589 O O . VAL A 1 75 ? -7.096 4.677 15.615 1.00 87.31 75 VAL A O 1
ATOM 592 N N . LEU A 1 76 ? -7.091 4.552 17.851 1.00 87.00 76 LEU A N 1
ATOM 593 C CA . LEU A 1 76 ? -8.462 5.052 18.031 1.00 87.00 76 LEU A CA 1
ATOM 594 C C . LEU A 1 76 ? -8.632 6.482 17.497 1.00 87.00 76 LEU A C 1
ATOM 596 O O . LEU A 1 76 ? -9.660 6.790 16.900 1.00 87.00 76 LEU A O 1
ATOM 600 N N . ARG A 1 77 ? -7.622 7.341 17.694 1.00 83.56 77 ARG A N 1
ATOM 601 C CA . ARG A 1 77 ? -7.630 8.753 17.277 1.00 83.56 77 ARG A CA 1
ATOM 602 C C . ARG A 1 77 ? -7.291 8.958 15.796 1.00 83.56 77 ARG A C 1
ATOM 604 O O . ARG A 1 77 ? -7.720 9.954 15.223 1.00 83.56 77 ARG A O 1
ATOM 611 N N . THR A 1 78 ? -6.566 8.035 15.158 1.00 80.31 78 THR A N 1
ATOM 612 C CA . THR A 1 78 ? -6.344 8.057 13.699 1.00 80.31 78 THR A CA 1
ATOM 613 C C . THR A 1 78 ? -7.480 7.408 12.906 1.00 80.31 78 THR A C 1
ATOM 615 O O . THR A 1 78 ? -7.663 7.734 11.738 1.00 80.31 78 THR A O 1
ATOM 618 N N . GLY A 1 79 ? -8.233 6.473 13.499 1.00 82.38 79 GLY A N 1
ATOM 619 C CA . GLY A 1 79 ? -9.285 5.708 12.813 1.00 82.38 79 GLY A CA 1
ATOM 620 C C . GLY A 1 79 ? -8.764 4.571 11.917 1.00 82.38 79 GLY A C 1
ATOM 621 O O . GLY A 1 79 ? -9.555 3.848 11.304 1.00 82.38 79 GLY A O 1
ATOM 622 N N . PHE A 1 80 ? -7.444 4.378 11.844 1.00 85.50 80 PHE A N 1
ATOM 623 C CA . PHE A 1 80 ? -6.789 3.334 11.054 1.00 85.50 80 PHE A CA 1
ATOM 624 C C . PHE A 1 80 ? -5.422 2.943 11.640 1.00 85.50 80 PHE A C 1
ATOM 626 O O . PHE A 1 80 ? -4.777 3.719 12.347 1.00 85.50 80 PHE A O 1
ATOM 633 N N . LEU A 1 81 ? -4.962 1.739 11.302 1.00 89.06 81 LEU A N 1
ATOM 634 C CA . LEU A 1 81 ? -3.603 1.262 11.562 1.00 89.06 81 LEU A CA 1
ATOM 635 C C . LEU A 1 81 ? -2.690 1.642 10.397 1.00 89.06 81 LEU A C 1
ATOM 637 O O . LEU A 1 81 ? -2.941 1.212 9.271 1.00 89.06 81 LEU A O 1
ATOM 641 N N . GLY A 1 82 ? -1.642 2.421 10.658 1.00 86.31 82 GLY A N 1
ATOM 642 C CA . GLY A 1 82 ? -0.605 2.743 9.676 1.00 86.31 82 GLY A CA 1
ATOM 643 C C . GLY A 1 82 ? 0.605 1.812 9.781 1.00 86.31 82 GLY A C 1
ATOM 644 O O . GLY A 1 82 ? 1.027 1.453 10.880 1.00 86.31 82 GLY A O 1
ATOM 645 N N . SER A 1 83 ? 1.192 1.448 8.642 1.00 87.94 83 SER A N 1
ATOM 646 C CA . SER A 1 83 ? 2.526 0.844 8.568 1.00 87.94 83 SER A CA 1
ATOM 647 C C . SER A 1 83 ? 3.618 1.851 8.937 1.00 87.94 83 SER A C 1
ATOM 649 O O . SER A 1 83 ? 3.372 3.060 8.953 1.00 87.94 83 SER A O 1
ATOM 651 N N . GLN A 1 84 ? 4.854 1.389 9.177 1.00 84.00 84 GLN A N 1
ATOM 652 C CA . GLN A 1 84 ? 5.958 2.316 9.462 1.00 84.00 84 GLN A CA 1
ATOM 653 C C . GLN A 1 84 ? 6.154 3.321 8.319 1.00 84.00 84 GLN A C 1
ATOM 655 O O . GLN A 1 84 ? 6.342 4.507 8.568 1.00 84.00 84 GLN A O 1
ATOM 660 N N . HIS A 1 85 ? 6.074 2.850 7.071 1.00 83.38 85 HIS A N 1
ATOM 661 C CA . HIS A 1 85 ? 6.172 3.714 5.901 1.00 83.38 85 HIS A CA 1
ATOM 662 C C . HIS A 1 85 ? 5.019 4.721 5.849 1.00 83.38 85 HIS A C 1
ATOM 664 O O . HIS A 1 85 ? 5.278 5.910 5.710 1.00 83.38 85 HIS A O 1
ATOM 670 N N . CYS A 1 86 ? 3.770 4.279 6.056 1.00 82.50 86 CYS A N 1
ATOM 671 C CA . CYS A 1 86 ? 2.606 5.170 6.111 1.00 82.50 86 CYS A CA 1
ATOM 672 C C . CYS A 1 86 ? 2.814 6.316 7.109 1.00 82.50 86 CYS A C 1
ATOM 674 O O . CYS A 1 86 ? 2.566 7.475 6.788 1.00 82.50 86 CYS A O 1
ATOM 676 N N . LEU A 1 87 ? 3.324 5.984 8.299 1.00 79.94 87 LEU A N 1
ATOM 677 C CA . LEU A 1 87 ? 3.581 6.925 9.388 1.00 79.94 87 LEU A CA 1
ATOM 678 C C . LEU A 1 87 ? 4.798 7.843 9.154 1.00 79.94 87 LEU A C 1
ATOM 680 O O . LEU A 1 87 ? 5.010 8.769 9.933 1.00 79.94 87 LEU A O 1
ATOM 684 N N . GLN A 1 88 ? 5.586 7.602 8.101 1.00 78.75 88 GLN A N 1
ATOM 685 C CA . GLN A 1 88 ? 6.776 8.383 7.738 1.00 78.75 88 GLN A CA 1
ATOM 686 C C . GLN A 1 88 ? 6.584 9.218 6.464 1.00 78.75 88 GLN A C 1
ATOM 688 O O . GLN A 1 88 ? 7.106 10.326 6.392 1.00 78.75 88 GLN A O 1
ATOM 693 N N . THR A 1 89 ? 5.846 8.721 5.465 1.00 76.19 89 THR A N 1
ATOM 694 C CA . THR A 1 89 ? 5.691 9.388 4.156 1.00 76.19 89 THR A CA 1
ATOM 695 C C . THR A 1 89 ? 4.311 9.997 3.921 1.00 76.19 89 THR A C 1
ATOM 697 O O . THR A 1 89 ? 4.212 10.982 3.194 1.00 76.19 89 THR A O 1
ATOM 700 N N . HIS A 1 90 ? 3.259 9.485 4.568 1.00 75.06 90 HIS A N 1
ATOM 701 C CA . HIS A 1 90 ? 1.876 9.964 4.410 1.00 75.06 90 HIS A CA 1
ATOM 702 C C . HIS A 1 90 ? 1.361 10.756 5.629 1.00 75.06 90 HIS A C 1
ATOM 704 O O . HIS A 1 90 ? 0.163 10.982 5.781 1.00 75.06 90 HIS A O 1
ATOM 710 N N . ALA A 1 91 ? 2.262 11.252 6.482 1.00 66.50 91 ALA A N 1
ATOM 711 C CA . ALA A 1 91 ? 1.932 12.043 7.676 1.00 66.50 91 ALA A CA 1
ATOM 712 C C . ALA A 1 91 ? 1.241 13.390 7.410 1.00 66.50 91 ALA A C 1
ATOM 714 O O . ALA A 1 91 ? 0.867 14.106 8.341 1.00 66.50 91 ALA A O 1
ATOM 715 N N . HIS A 1 92 ? 1.140 13.783 6.143 1.00 74.56 92 HIS A N 1
ATOM 716 C CA . HIS A 1 92 ? 0.635 15.079 5.691 1.00 74.56 92 HIS A CA 1
ATOM 717 C C . HIS A 1 92 ? -0.508 14.903 4.676 1.00 74.56 92 HIS A C 1
ATOM 719 O O . HIS A 1 92 ? -0.901 15.853 4.004 1.00 74.56 92 HIS A O 1
ATOM 725 N N . ASP A 1 93 ? -1.006 13.671 4.553 1.00 79.12 93 ASP A N 1
ATOM 726 C CA . ASP A 1 93 ? -1.953 13.228 3.542 1.00 79.12 93 ASP A CA 1
ATOM 727 C C . ASP A 1 93 ? -3.384 13.264 4.109 1.00 79.12 93 ASP A C 1
ATOM 729 O O . ASP A 1 93 ? -3.739 12.553 5.058 1.00 79.12 93 ASP A O 1
ATOM 733 N N . SER A 1 94 ? -4.199 14.162 3.560 1.00 83.81 94 SER A N 1
ATOM 734 C CA . SER A 1 94 ? -5.575 14.420 3.986 1.00 83.81 94 SER A CA 1
ATOM 735 C C . SER A 1 94 ? -6.545 13.303 3.600 1.00 83.81 94 SER A C 1
ATOM 737 O O . SER A 1 94 ? -7.605 13.187 4.221 1.00 83.81 94 SER A O 1
ATOM 739 N N . GLU A 1 95 ? -6.194 12.428 2.650 1.00 79.44 95 GLU A N 1
ATOM 740 C CA . GLU A 1 95 ? -7.066 11.332 2.206 1.00 79.44 95 GLU A CA 1
ATOM 741 C C . GLU A 1 95 ? -7.394 10.335 3.340 1.00 79.44 95 GLU A C 1
ATOM 743 O O . GLU A 1 95 ? -8.471 9.726 3.353 1.00 79.44 95 GLU A O 1
ATOM 748 N N . PHE A 1 96 ? -6.522 10.236 4.349 1.00 78.88 96 PHE A N 1
ATOM 749 C CA . PHE A 1 96 ? -6.753 9.468 5.578 1.00 78.88 96 PHE A CA 1
ATOM 750 C C . PHE A 1 96 ? -7.681 10.179 6.564 1.00 78.88 96 PHE A C 1
ATOM 752 O O . PHE A 1 96 ? -8.612 9.562 7.084 1.00 78.88 96 PHE A O 1
ATOM 759 N N . ALA A 1 97 ? -7.488 11.485 6.772 1.00 84.31 97 ALA A N 1
ATOM 760 C CA . ALA A 1 97 ? -8.367 12.298 7.612 1.00 84.31 97 ALA A CA 1
ATOM 761 C C . ALA A 1 97 ? -9.813 12.317 7.073 1.00 84.31 97 ALA A C 1
ATOM 763 O O . ALA A 1 97 ? -10.765 12.378 7.847 1.00 84.31 97 ALA A O 1
ATOM 764 N N . MET A 1 98 ? -10.005 12.130 5.761 1.00 83.25 98 MET A N 1
ATOM 765 C CA . MET A 1 98 ? -11.327 11.944 5.148 1.00 83.25 98 MET A CA 1
ATOM 766 C C . MET A 1 98 ? -12.066 10.652 5.568 1.00 83.25 98 MET A C 1
ATOM 768 O O . MET A 1 98 ? -13.219 10.466 5.178 1.00 83.25 98 MET A O 1
ATOM 772 N N . GLN A 1 99 ? -11.446 9.742 6.335 1.00 78.69 99 GLN A N 1
ATOM 773 C CA . GLN A 1 99 ? -12.114 8.578 6.949 1.00 78.69 99 GLN A CA 1
ATOM 774 C C . GLN A 1 99 ? -12.558 8.812 8.409 1.00 78.69 99 GLN A C 1
ATOM 776 O O . GLN A 1 99 ? -13.177 7.922 8.994 1.00 78.69 99 GLN A O 1
ATOM 781 N N . LEU A 1 100 ? -12.279 9.982 8.999 1.00 79.94 100 LEU A N 1
ATOM 782 C CA . LEU A 1 100 ? -12.668 10.313 10.375 1.00 79.94 100 LEU A CA 1
ATOM 783 C C . LEU A 1 100 ? -14.200 10.285 10.570 1.00 79.94 100 LEU A C 1
ATOM 785 O O . LEU A 1 100 ? -14.918 10.821 9.719 1.00 79.94 100 LEU A O 1
ATOM 789 N N . PRO A 1 101 ? -14.725 9.706 11.670 1.00 76.62 101 PRO A N 1
ATOM 790 C CA . PRO A 1 101 ? -16.151 9.687 11.996 1.00 76.62 101 PRO A CA 1
ATOM 791 C C . PRO A 1 101 ? -16.919 10.998 11.769 1.00 76.62 101 PRO A C 1
ATOM 793 O O . PRO A 1 101 ? -17.992 10.946 11.161 1.00 76.62 101 PRO A O 1
ATOM 796 N N . SER A 1 102 ? -16.413 12.171 12.176 1.00 81.12 102 SER A N 1
ATOM 797 C CA . SER A 1 102 ? -17.116 13.436 11.883 1.00 81.12 102 SER A CA 1
ATOM 798 C C . SER A 1 102 ? -17.084 13.822 10.407 1.00 81.12 102 SER A C 1
ATOM 800 O O . SER A 1 102 ? -18.109 14.292 9.912 1.00 81.12 102 SER A O 1
ATOM 802 N N . VAL A 1 103 ? -15.988 13.575 9.675 1.00 83.69 103 VAL A N 1
ATOM 803 C CA . VAL A 1 103 ? -15.945 13.785 8.215 1.00 83.69 103 VAL A CA 1
ATOM 804 C C . VAL A 1 103 ? -16.950 12.875 7.521 1.00 83.69 103 VAL A C 1
ATOM 806 O O . VAL A 1 103 ? -17.768 13.349 6.735 1.00 83.69 103 VAL A O 1
ATOM 809 N N . VAL A 1 104 ? -16.943 11.580 7.845 1.00 78.94 104 VAL A N 1
ATOM 810 C CA . VAL A 1 104 ? -17.849 10.584 7.258 1.00 78.94 104 VAL A CA 1
ATOM 811 C C . VAL A 1 104 ? -19.307 10.923 7.574 1.00 78.94 104 VAL A C 1
ATOM 813 O O . VAL A 1 104 ? -20.145 10.855 6.677 1.00 78.94 104 VAL A O 1
ATOM 816 N N . ALA A 1 105 ? -19.621 11.357 8.798 1.00 82.06 105 ALA A N 1
ATOM 817 C CA . ALA A 1 105 ? -20.964 11.802 9.166 1.00 82.06 105 ALA A CA 1
ATOM 818 C C . ALA A 1 105 ? -21.388 13.083 8.422 1.00 82.06 105 ALA A C 1
ATOM 820 O O . ALA A 1 105 ? -22.520 13.164 7.944 1.00 82.06 105 ALA A O 1
ATOM 821 N N . LEU A 1 106 ? -20.489 14.065 8.282 1.00 85.12 106 LEU A N 1
ATOM 822 C CA . LEU A 1 106 ? -20.751 15.310 7.556 1.00 85.12 106 LEU A CA 1
ATOM 823 C C . LEU A 1 106 ? -21.017 15.015 6.070 1.00 85.12 106 LEU A C 1
ATOM 825 O O . LEU A 1 106 ? -22.065 15.396 5.548 1.00 85.12 106 LEU A O 1
ATOM 829 N N . VAL A 1 107 ? -20.140 14.232 5.434 1.00 82.12 107 VAL A N 1
ATOM 830 C CA . VAL A 1 107 ? -20.259 13.728 4.053 1.00 82.12 107 VAL A CA 1
ATOM 831 C C . VAL A 1 107 ? -21.532 12.903 3.844 1.00 82.12 107 VAL A C 1
ATOM 833 O O . VAL A 1 107 ? -22.195 13.057 2.821 1.00 82.12 107 VAL A O 1
ATOM 836 N N . ALA A 1 108 ? -21.908 12.040 4.792 1.00 78.50 108 ALA A N 1
ATOM 837 C CA . ALA A 1 108 ? -23.134 11.245 4.704 1.00 78.50 108 ALA A CA 1
ATOM 838 C C . ALA A 1 108 ? -24.402 12.111 4.786 1.00 78.50 108 ALA A C 1
ATOM 840 O O . ALA A 1 108 ? -25.385 11.802 4.118 1.00 78.50 108 ALA A O 1
ATOM 841 N N . SER A 1 109 ? -24.363 13.208 5.551 1.00 79.12 109 SER A N 1
ATOM 842 C CA . SER A 1 109 ? -25.452 14.192 5.650 1.00 79.12 109 SER A CA 1
ATOM 843 C C . SER A 1 109 ? -25.484 15.238 4.522 1.00 79.12 109 SER A C 1
ATOM 845 O O . SER A 1 109 ? -26.317 16.140 4.559 1.00 79.12 109 SER A O 1
ATOM 847 N N . SER A 1 110 ? -24.579 15.147 3.541 1.00 79.50 110 SER A N 1
ATOM 848 C CA . SER A 1 110 ? -24.359 16.180 2.522 1.00 79.50 110 SER A CA 1
ATOM 849 C C . SER A 1 110 ? -24.852 15.799 1.127 1.00 79.50 110 SER A C 1
ATOM 851 O O . SER A 1 110 ? -24.731 14.653 0.689 1.00 79.50 110 SER A O 1
ATOM 853 N N . PHE A 1 111 ? -25.295 16.809 0.374 1.00 75.62 111 PHE A N 1
ATOM 854 C CA . PHE A 1 111 ? -25.365 16.727 -1.084 1.00 75.62 111 PHE A CA 1
ATOM 855 C C . PHE A 1 111 ? -23.952 16.679 -1.687 1.00 75.62 111 PHE A C 1
ATOM 857 O O . PHE A 1 111 ? -22.987 17.156 -1.086 1.00 75.62 111 PHE A O 1
ATOM 864 N N . GLY A 1 112 ? -23.822 16.087 -2.880 1.00 74.31 112 GLY A N 1
ATOM 865 C CA . GLY A 1 112 ? -22.518 15.750 -3.470 1.00 74.31 112 GLY A CA 1
ATOM 866 C C . GLY A 1 112 ? -21.568 16.937 -3.660 1.00 74.31 112 GLY A C 1
ATOM 867 O O . GLY A 1 112 ? -20.358 16.775 -3.536 1.00 74.31 112 GLY A O 1
ATOM 868 N N . GLU A 1 113 ? -22.113 18.131 -3.886 1.00 75.06 113 GLU A N 1
ATOM 869 C CA . GLU A 1 113 ? -21.359 19.374 -4.087 1.00 75.06 113 GLU A CA 1
ATOM 870 C C . GLU A 1 113 ? -20.539 19.779 -2.849 1.00 75.06 113 GLU A C 1
ATOM 872 O O . GLU A 1 113 ? -19.422 20.277 -2.981 1.00 75.06 113 GLU A O 1
ATOM 877 N N . TYR A 1 114 ? -21.028 19.497 -1.635 1.00 87.44 114 TYR A N 1
ATOM 878 C CA . TYR A 1 114 ? -20.325 19.876 -0.402 1.00 87.44 114 TYR A CA 1
ATOM 879 C C . TYR A 1 114 ? -19.133 18.964 -0.089 1.00 87.44 114 TYR A C 1
ATOM 881 O O . TYR A 1 114 ? -18.286 19.335 0.718 1.00 87.44 114 TYR A O 1
ATOM 889 N N . ILE A 1 115 ? -19.019 17.795 -0.733 1.00 84.44 115 ILE A N 1
ATOM 890 C CA . ILE A 1 115 ? -17.895 16.865 -0.524 1.00 84.44 115 ILE A CA 1
ATOM 891 C C . ILE A 1 115 ? -16.565 17.548 -0.876 1.00 84.44 115 ILE A C 1
ATOM 893 O O . ILE A 1 115 ? -15.590 17.385 -0.146 1.00 84.44 115 ILE A O 1
ATOM 897 N N . ALA A 1 116 ? -16.546 18.365 -1.936 1.00 84.69 116 ALA A N 1
ATOM 898 C CA . ALA A 1 116 ? -15.375 19.153 -2.316 1.00 84.69 116 ALA A CA 1
ATOM 899 C C . ALA A 1 116 ? -15.018 20.202 -1.249 1.00 84.69 116 ALA A C 1
ATOM 901 O O . ALA A 1 116 ? -13.863 20.294 -0.857 1.00 84.69 116 ALA A O 1
ATOM 902 N N . ALA A 1 117 ? -16.004 20.930 -0.709 1.00 91.19 117 ALA A N 1
ATOM 903 C CA . ALA A 1 117 ? -15.775 21.922 0.346 1.00 91.19 117 ALA A CA 1
ATOM 904 C C . ALA A 1 117 ? -15.283 21.294 1.667 1.00 91.19 117 ALA A C 1
ATOM 906 O O . ALA A 1 117 ? -14.473 21.894 2.373 1.00 91.19 117 ALA A O 1
ATOM 907 N N . ILE A 1 118 ? -15.741 20.079 1.991 1.00 92.00 118 ILE A N 1
ATOM 908 C CA . ILE A 1 118 ? -15.242 19.303 3.135 1.00 92.00 118 ILE A CA 1
ATOM 909 C C . ILE A 1 118 ? -13.792 18.863 2.886 1.00 92.00 118 ILE A C 1
ATOM 911 O O . ILE A 1 118 ? -12.962 19.011 3.779 1.00 92.00 118 ILE A O 1
ATOM 915 N N . GLN A 1 119 ? -13.469 18.366 1.687 1.00 89.75 119 GLN A N 1
ATOM 916 C CA . GLN A 1 119 ? -12.109 17.935 1.358 1.00 89.75 119 GLN A CA 1
ATOM 917 C C . GLN A 1 119 ? -11.123 19.113 1.331 1.00 89.75 119 GLN A C 1
ATOM 919 O O . GLN A 1 119 ? -10.120 19.056 2.031 1.00 89.75 119 GLN A O 1
ATOM 924 N N . ASP A 1 120 ? -11.452 20.216 0.649 1.00 90.88 120 ASP A N 1
ATOM 925 C CA . ASP A 1 120 ? -10.701 21.483 0.677 1.00 90.88 120 ASP A CA 1
ATOM 926 C C . ASP A 1 120 ? -10.355 21.928 2.110 1.00 90.88 120 ASP A C 1
ATOM 928 O O . ASP A 1 120 ? -9.250 22.398 2.388 1.00 90.88 120 ASP A O 1
ATOM 932 N N . PHE A 1 121 ? -11.316 21.800 3.030 1.00 96.31 121 PHE A N 1
ATOM 933 C CA . PHE A 1 121 ? -11.134 22.164 4.429 1.00 96.31 121 PHE A CA 1
ATOM 934 C C . PHE A 1 121 ? -10.178 21.218 5.165 1.00 96.31 121 PHE A C 1
ATOM 936 O O . PHE A 1 121 ? -9.286 21.689 5.869 1.00 96.31 121 PHE A O 1
ATOM 943 N N . VAL A 1 122 ? -10.330 19.902 4.990 1.00 92.75 122 VAL A N 1
ATOM 944 C CA . VAL A 1 122 ? -9.441 18.895 5.594 1.00 92.75 122 VAL A CA 1
ATOM 945 C C . VAL A 1 122 ? -8.012 19.029 5.045 1.00 92.75 122 VAL A C 1
ATOM 947 O O . VAL A 1 122 ? -7.060 19.023 5.825 1.00 92.75 122 VAL A O 1
ATOM 950 N N . ASP A 1 123 ? -7.858 19.249 3.737 1.00 90.44 123 ASP A N 1
ATOM 951 C CA . ASP A 1 123 ? -6.587 19.547 3.064 1.00 90.44 123 ASP A CA 1
ATOM 952 C C . ASP A 1 123 ? -5.896 20.785 3.660 1.00 90.44 123 ASP A C 1
ATOM 954 O O . ASP A 1 123 ? -4.701 20.749 3.966 1.00 90.44 123 ASP A O 1
ATOM 958 N N . ALA A 1 124 ? -6.627 21.891 3.841 1.00 92.88 124 ALA A N 1
ATOM 959 C CA . ALA A 1 124 ? -6.088 23.116 4.434 1.00 92.88 124 ALA A CA 1
ATOM 960 C C . ALA A 1 124 ? -5.740 22.941 5.925 1.00 92.88 124 ALA A C 1
ATOM 962 O O . ALA A 1 124 ? -4.714 23.450 6.385 1.00 92.88 124 ALA A O 1
ATOM 963 N N . PHE A 1 125 ? -6.552 22.187 6.673 1.00 96.50 125 PHE A N 1
ATOM 964 C CA . PHE A 1 125 ? -6.342 21.919 8.097 1.00 96.50 125 PHE A CA 1
ATOM 965 C C . PHE A 1 125 ? -5.085 21.078 8.335 1.00 96.50 125 PHE A C 1
ATOM 967 O O . PHE A 1 125 ? -4.199 21.493 9.081 1.00 96.50 125 PHE A O 1
ATOM 974 N N . VAL A 1 126 ? -4.959 19.928 7.662 1.00 91.56 126 VAL A N 1
ATOM 975 C CA . VAL A 1 126 ? -3.784 19.049 7.794 1.00 91.56 126 VAL A CA 1
ATOM 976 C C . VAL A 1 126 ? -2.511 19.798 7.385 1.00 91.56 126 VAL A C 1
ATOM 978 O O . VAL A 1 126 ? -1.518 19.754 8.110 1.00 91.56 126 VAL A O 1
ATOM 981 N N . ARG A 1 127 ? -2.554 20.578 6.295 1.00 92.00 127 ARG A N 1
ATOM 982 C CA . ARG A 1 127 ? -1.435 21.421 5.839 1.00 92.00 127 ARG A CA 1
ATOM 983 C C . ARG A 1 127 ? -1.001 22.455 6.886 1.00 92.00 127 ARG A C 1
ATOM 985 O O . ARG A 1 127 ? 0.199 22.627 7.094 1.00 92.00 127 ARG A O 1
ATOM 992 N N . HIS A 1 128 ? -1.945 23.126 7.552 1.00 94.88 128 HIS A N 1
ATOM 993 C CA . HIS A 1 128 ? -1.648 24.077 8.629 1.00 94.88 128 HIS A CA 1
ATOM 994 C C . HIS A 1 128 ? -0.966 23.397 9.823 1.00 94.88 128 HIS A C 1
ATOM 996 O O . HIS A 1 128 ? 0.119 23.817 10.229 1.00 94.88 128 HIS A O 1
ATOM 1002 N N . GLU A 1 129 ? -1.573 22.335 10.360 1.00 93.69 129 GLU A N 1
ATOM 1003 C CA . GLU A 1 129 ? -1.079 21.652 11.564 1.00 93.69 129 GLU A CA 1
ATOM 1004 C C . GLU A 1 129 ? 0.308 21.032 11.349 1.00 93.69 129 GLU A C 1
ATOM 1006 O O . GLU A 1 129 ? 1.142 21.046 12.253 1.00 93.69 129 GLU A O 1
ATOM 1011 N N . VAL A 1 130 ? 0.580 20.523 10.144 1.00 87.81 130 VAL A N 1
ATOM 1012 C CA . VAL A 1 130 ? 1.894 19.996 9.752 1.00 87.81 130 VAL A CA 1
ATOM 1013 C C . VAL A 1 130 ? 2.962 21.089 9.762 1.00 87.81 130 VAL A C 1
ATOM 1015 O O . VAL A 1 130 ? 3.993 20.918 10.413 1.00 87.81 130 VAL A O 1
ATOM 1018 N N . LEU A 1 131 ? 2.719 22.223 9.096 1.00 89.75 131 LEU A N 1
ATOM 1019 C CA . LEU A 1 131 ? 3.684 23.328 9.034 1.00 89.75 131 LEU A CA 1
ATOM 1020 C C . LEU A 1 131 ? 3.925 23.950 10.420 1.00 89.75 131 LEU A C 1
ATOM 1022 O O . LEU A 1 131 ? 5.065 24.250 10.780 1.00 89.75 131 LEU A O 1
ATOM 1026 N N . ALA A 1 132 ? 2.868 24.090 11.228 1.00 91.00 132 ALA A N 1
ATOM 1027 C CA . ALA A 1 132 ? 2.963 24.565 12.606 1.00 91.00 132 ALA A CA 1
ATOM 1028 C C . ALA A 1 132 ? 3.772 23.602 13.497 1.00 91.00 132 ALA A C 1
ATOM 1030 O O . ALA A 1 132 ? 4.624 24.042 14.272 1.00 91.00 132 ALA A O 1
ATOM 1031 N N . HIS A 1 133 ? 3.567 22.288 13.360 1.00 86.88 133 HIS A N 1
ATOM 1032 C CA . HIS A 1 133 ? 4.312 21.284 14.119 1.00 86.88 133 HIS A CA 1
ATOM 1033 C C . HIS A 1 133 ? 5.787 21.207 13.703 1.00 86.88 133 HIS A C 1
ATOM 1035 O O . HIS A 1 133 ? 6.658 21.149 14.574 1.00 86.88 133 HIS A O 1
ATOM 1041 N N . GLN A 1 134 ? 6.088 21.288 12.403 1.00 85.50 134 GLN A N 1
ATOM 1042 C CA . GLN A 1 134 ? 7.463 21.364 11.896 1.00 85.50 134 GLN A CA 1
ATOM 1043 C C . GLN A 1 134 ? 8.208 22.575 12.486 1.00 85.50 134 GLN A C 1
ATOM 1045 O O . GLN A 1 134 ? 9.327 22.422 12.971 1.00 85.50 134 GLN A O 1
ATOM 1050 N N . ALA A 1 135 ? 7.575 23.751 12.567 1.00 86.62 135 ALA A N 1
ATOM 1051 C CA . ALA A 1 135 ? 8.164 24.918 13.236 1.00 86.62 135 ALA A CA 1
ATOM 1052 C C . ALA A 1 135 ? 8.290 24.779 14.768 1.00 86.62 135 ALA A C 1
ATOM 1054 O O . ALA A 1 135 ? 9.152 25.420 15.363 1.00 86.62 135 ALA A O 1
ATOM 1055 N N . SER A 1 136 ? 7.474 23.943 15.421 1.00 86.94 136 SER A N 1
ATOM 1056 C CA . SER A 1 136 ? 7.610 23.670 16.863 1.00 86.94 136 SER A CA 1
ATOM 1057 C C . SER A 1 136 ? 8.746 22.691 17.194 1.00 86.94 136 SER A C 1
ATOM 1059 O O . SER A 1 136 ? 9.386 22.822 18.235 1.00 86.94 136 SER A O 1
ATOM 1061 N N . ARG A 1 137 ? 9.015 21.724 16.303 1.00 80.38 137 ARG A N 1
ATOM 1062 C CA . ARG A 1 137 ? 10.055 20.693 16.469 1.00 80.38 137 ARG A CA 1
ATOM 1063 C C . ARG A 1 137 ? 11.472 21.181 16.197 1.00 80.38 137 ARG A C 1
ATOM 1065 O O . ARG A 1 137 ? 12.414 20.590 16.715 1.00 80.38 137 ARG A O 1
ATOM 1072 N N . HIS A 1 138 ? 11.610 22.237 15.405 1.00 75.62 138 HIS A N 1
ATOM 1073 C CA . HIS A 1 138 ? 12.863 22.956 15.207 1.00 75.62 138 HIS A CA 1
ATOM 1074 C C . HIS A 1 138 ? 12.777 24.290 15.966 1.00 75.62 138 HIS A C 1
ATOM 1076 O O . HIS A 1 138 ? 12.648 25.341 15.334 1.00 75.62 138 HIS A O 1
ATOM 1082 N N . PRO A 1 139 ? 12.773 24.271 17.320 1.00 59.69 139 PRO A N 1
ATOM 1083 C CA . PRO A 1 139 ? 12.726 25.494 18.102 1.00 59.69 139 PRO A CA 1
ATOM 1084 C C . PRO A 1 139 ? 13.956 26.318 17.744 1.00 59.69 139 PRO A C 1
ATOM 1086 O O . PRO A 1 139 ? 15.087 25.863 17.910 1.00 59.69 139 PRO A O 1
ATOM 1089 N N . ILE A 1 140 ? 13.703 27.514 17.215 1.00 53.22 140 ILE A N 1
ATOM 1090 C CA . ILE A 1 140 ? 14.716 28.439 16.711 1.00 53.22 140 ILE A CA 1
ATOM 1091 C C . ILE A 1 140 ? 15.843 28.557 17.740 1.00 53.22 140 ILE A C 1
ATOM 1093 O O . ILE A 1 140 ? 15.655 29.153 18.806 1.00 53.22 140 ILE A O 1
ATOM 1097 N N . LEU A 1 141 ? 17.018 28.013 17.405 1.00 51.47 141 LEU A N 1
ATOM 1098 C CA . LEU A 1 141 ? 18.252 28.334 18.110 1.00 51.47 141 LEU A CA 1
ATOM 1099 C C . LEU A 1 141 ? 18.384 29.854 18.060 1.00 51.47 141 LEU A C 1
ATOM 1101 O O . LEU A 1 141 ? 18.423 30.427 16.969 1.00 51.47 141 LEU A O 1
ATOM 1105 N N . GLN A 1 142 ? 18.378 30.513 19.225 1.00 51.00 142 GLN A N 1
ATOM 1106 C CA . GLN A 1 142 ? 18.524 31.966 19.262 1.00 51.00 142 GLN A CA 1
ATOM 1107 C C . GLN A 1 142 ? 19.822 32.318 18.526 1.00 51.00 142 GLN A C 1
ATOM 1109 O O . GLN A 1 142 ? 20.867 31.768 18.891 1.00 51.00 142 GLN A O 1
ATOM 1114 N N . PRO A 1 143 ? 19.770 33.160 17.476 1.00 48.41 143 PRO A N 1
ATOM 1115 C CA . PRO A 1 143 ? 20.925 33.384 16.625 1.00 48.41 143 PRO A CA 1
ATOM 1116 C C . PRO A 1 143 ? 22.057 33.952 17.474 1.00 48.41 143 PRO A C 1
ATOM 1118 O O . PRO A 1 143 ? 21.935 35.038 18.046 1.00 48.41 143 PRO A O 1
ATOM 1121 N N . GLN A 1 144 ? 23.158 33.201 17.569 1.00 48.97 144 GLN A N 1
ATOM 1122 C CA . GLN A 1 144 ? 24.381 33.715 18.174 1.00 48.97 144 GLN A CA 1
ATOM 1123 C C . GLN A 1 144 ? 24.798 34.958 17.378 1.00 48.97 144 GLN A C 1
ATOM 1125 O O . GLN A 1 144 ? 24.667 34.984 16.150 1.00 48.97 144 GLN A O 1
ATOM 1130 N N . GLN A 1 145 ? 25.213 36.013 18.086 1.00 43.09 145 GLN A N 1
ATOM 1131 C CA . GLN A 1 145 ? 25.421 37.341 17.503 1.00 43.09 145 GLN A CA 1
ATOM 1132 C C . GLN A 1 145 ? 26.383 37.256 16.305 1.00 43.09 145 GLN A C 1
ATOM 1134 O O . GLN A 1 145 ? 27.570 36.997 16.484 1.00 43.09 145 GLN A O 1
ATOM 1139 N N . GLY A 1 146 ? 25.845 37.437 15.092 1.00 49.16 146 GLY A N 1
ATOM 1140 C CA . GLY A 1 146 ? 26.574 37.286 13.827 1.00 49.16 146 GLY A CA 1
ATOM 1141 C C . GLY A 1 146 ? 25.833 36.527 12.713 1.00 49.16 146 GLY A C 1
ATOM 1142 O O . GLY A 1 146 ? 26.222 36.651 11.558 1.00 49.16 146 GLY A O 1
ATOM 1143 N N . GLN A 1 147 ? 24.764 35.770 12.999 1.00 50.41 147 GLN A N 1
ATOM 1144 C CA . GLN A 1 147 ? 24.059 34.973 11.974 1.00 50.41 147 GLN A CA 1
ATOM 1145 C C . GLN A 1 147 ? 22.766 35.617 11.432 1.00 50.41 147 GLN A C 1
ATOM 1147 O O . GLN A 1 147 ? 21.659 35.215 11.796 1.00 50.41 147 GLN A O 1
ATOM 1152 N N . GLU A 1 148 ? 22.886 36.550 10.482 1.00 50.50 148 GLU A N 1
ATOM 1153 C CA . GLU A 1 148 ? 21.722 37.076 9.735 1.00 50.50 148 GLU A CA 1
ATOM 1154 C C . GLU A 1 148 ? 21.048 36.013 8.840 1.00 50.50 148 GLU A C 1
ATOM 1156 O O . GLU A 1 148 ? 19.840 36.072 8.609 1.00 50.50 148 GLU A O 1
ATOM 1161 N N . VAL A 1 149 ? 21.789 34.977 8.423 1.00 51.94 149 VAL A N 1
ATOM 1162 C CA . VAL A 1 149 ? 21.305 33.851 7.592 1.00 51.94 149 VAL A CA 1
ATOM 1163 C C . VAL A 1 149 ? 20.048 33.181 8.162 1.00 51.94 149 VAL A C 1
ATOM 1165 O O . VAL A 1 149 ? 19.132 32.832 7.416 1.00 51.94 149 VAL A O 1
ATOM 1168 N N . ALA A 1 150 ? 19.947 33.071 9.489 1.00 52.34 150 ALA A N 1
ATOM 1169 C CA . ALA A 1 150 ? 18.792 32.467 10.149 1.00 52.34 150 ALA A CA 1
ATOM 1170 C C . ALA A 1 150 ? 17.497 33.298 10.007 1.00 52.34 150 ALA A C 1
ATOM 1172 O O . ALA A 1 150 ? 16.399 32.735 10.002 1.00 52.34 150 ALA A O 1
ATOM 1173 N N . LEU A 1 151 ? 17.592 34.629 9.889 1.00 50.12 151 LEU A N 1
ATOM 1174 C CA . LEU A 1 151 ? 16.433 35.534 9.929 1.00 50.12 151 LEU A CA 1
ATOM 1175 C C . LEU A 1 151 ? 15.546 35.431 8.683 1.00 50.12 151 LEU A C 1
ATOM 1177 O O . LEU A 1 151 ? 14.320 35.454 8.814 1.00 50.12 151 LEU A O 1
ATOM 1181 N N . ASN A 1 152 ? 16.127 35.231 7.499 1.00 52.19 152 ASN A N 1
ATOM 1182 C CA . ASN A 1 152 ? 15.351 35.109 6.260 1.00 52.19 152 ASN A CA 1
ATOM 1183 C C . ASN A 1 152 ? 14.678 33.736 6.116 1.00 52.19 152 ASN A C 1
ATOM 1185 O O . ASN A 1 152 ? 13.490 33.667 5.798 1.00 52.19 152 ASN A O 1
ATOM 1189 N N . ALA A 1 153 ? 15.375 32.648 6.468 1.00 56.41 153 ALA A N 1
ATOM 1190 C CA . ALA A 1 153 ? 14.780 31.308 6.517 1.00 56.41 153 ALA A CA 1
ATOM 1191 C C . ALA A 1 153 ? 13.588 31.251 7.496 1.00 56.41 153 ALA A C 1
ATOM 1193 O O . ALA A 1 153 ? 12.523 30.719 7.167 1.00 56.41 153 ALA A O 1
ATOM 1194 N N . MET A 1 154 ? 13.719 31.897 8.665 1.00 57.91 154 MET A N 1
ATOM 1195 C CA . MET A 1 154 ? 12.604 32.114 9.592 1.00 57.91 154 MET A CA 1
ATOM 1196 C C . MET A 1 154 ? 11.457 32.928 8.974 1.00 57.91 154 MET A C 1
ATOM 1198 O O . MET A 1 154 ? 10.294 32.648 9.268 1.00 57.91 154 MET A O 1
ATOM 1202 N N . GLY A 1 155 ? 11.757 33.933 8.147 1.00 69.31 155 GLY A N 1
ATOM 1203 C CA . GLY A 1 155 ? 10.761 34.702 7.399 1.00 69.31 155 GLY A CA 1
ATOM 1204 C C . GLY A 1 155 ? 9.946 33.818 6.452 1.00 69.31 155 GLY A C 1
ATOM 1205 O O . GLY A 1 155 ? 8.716 33.837 6.504 1.00 69.31 155 GLY A O 1
ATOM 1206 N N . GLY A 1 156 ? 10.621 32.976 5.664 1.00 81.19 156 GLY A N 1
ATOM 1207 C CA . GLY A 1 156 ? 9.992 32.024 4.745 1.00 81.19 156 GLY A CA 1
ATOM 1208 C C . GLY A 1 156 ? 9.041 31.047 5.443 1.00 81.19 156 GLY A C 1
ATOM 1209 O O . GLY A 1 156 ? 7.876 30.940 5.055 1.00 81.19 156 GLY A O 1
ATOM 1210 N N . GLN A 1 157 ? 9.488 30.385 6.516 1.00 80.31 157 GLN A N 1
ATOM 1211 C CA . GLN A 1 157 ? 8.652 29.419 7.243 1.00 80.31 157 GLN A CA 1
ATOM 1212 C C . GLN A 1 157 ? 7.456 30.092 7.943 1.00 80.31 157 GLN A C 1
ATOM 1214 O O . GLN A 1 157 ? 6.334 29.587 7.881 1.00 80.31 157 GLN A O 1
ATOM 1219 N N . LYS A 1 158 ? 7.653 31.273 8.552 1.00 84.31 158 LYS A N 1
ATOM 1220 C CA . LYS A 1 158 ? 6.557 32.053 9.160 1.00 84.31 158 LYS A CA 1
ATOM 1221 C C . LYS A 1 158 ? 5.535 32.506 8.116 1.00 84.31 158 LYS A C 1
ATOM 1223 O O . LYS A 1 158 ? 4.336 32.425 8.378 1.00 84.31 158 LYS A O 1
ATOM 1228 N N . ALA A 1 159 ? 5.981 32.920 6.928 1.00 82.25 159 ALA A N 1
ATOM 1229 C CA . ALA A 1 159 ? 5.095 33.270 5.819 1.00 82.25 159 ALA A CA 1
ATOM 1230 C C . ALA A 1 159 ? 4.302 32.055 5.305 1.00 82.25 159 ALA A C 1
ATOM 1232 O O . ALA A 1 159 ? 3.099 32.167 5.086 1.00 82.25 159 ALA A O 1
ATOM 1233 N N . GLN A 1 160 ? 4.927 30.878 5.177 1.00 84.75 160 GLN A N 1
ATOM 1234 C CA . GLN A 1 160 ? 4.231 29.639 4.800 1.00 84.75 160 GLN A CA 1
ATOM 1235 C C . GLN A 1 160 ? 3.138 29.257 5.809 1.00 84.75 160 GLN A C 1
ATOM 1237 O O . GLN A 1 160 ? 2.010 28.976 5.403 1.00 84.75 160 GLN A O 1
ATOM 1242 N N . ILE A 1 161 ? 3.434 29.311 7.112 1.00 91.56 161 ILE A N 1
ATOM 1243 C CA . ILE A 1 161 ? 2.456 29.034 8.178 1.00 91.56 161 ILE A CA 1
ATOM 1244 C C . ILE A 1 161 ? 1.318 30.058 8.155 1.00 91.56 161 ILE A C 1
ATOM 1246 O O . ILE A 1 161 ? 0.153 29.674 8.214 1.00 91.56 161 ILE A O 1
ATOM 1250 N N . GLN A 1 162 ? 1.626 31.351 8.019 1.00 91.25 162 GLN A N 1
ATOM 1251 C CA . GLN A 1 162 ? 0.609 32.403 7.961 1.00 91.25 162 GLN A CA 1
ATOM 1252 C C . GLN A 1 162 ? -0.285 32.277 6.715 1.00 91.25 162 GLN A C 1
ATOM 1254 O O . GLN A 1 162 ? -1.498 32.451 6.824 1.00 91.25 162 GLN A O 1
ATOM 1259 N N . ASN A 1 163 ? 0.275 31.902 5.561 1.00 89.31 163 ASN A N 1
ATOM 1260 C CA . ASN A 1 163 ? -0.486 31.641 4.336 1.00 89.31 163 ASN A CA 1
ATOM 1261 C C . ASN A 1 163 ? -1.395 30.408 4.484 1.00 89.31 163 ASN A C 1
ATOM 1263 O O . ASN A 1 163 ? -2.575 30.478 4.147 1.00 89.31 163 ASN A O 1
ATOM 1267 N N . ALA A 1 164 ? -0.885 29.301 5.038 1.00 91.56 164 ALA A N 1
ATOM 1268 C CA . ALA A 1 164 ? -1.685 28.102 5.307 1.00 91.56 164 ALA A CA 1
ATOM 1269 C C . ALA A 1 164 ? -2.801 28.374 6.332 1.00 91.56 164 ALA A C 1
ATOM 1271 O O . ALA A 1 164 ? -3.920 27.892 6.180 1.00 91.56 164 ALA A O 1
ATOM 1272 N N . LYS A 1 165 ? -2.525 29.209 7.341 1.00 96.62 165 LYS A N 1
ATOM 1273 C CA . LYS A 1 165 ? -3.511 29.681 8.320 1.00 96.62 165 LYS A CA 1
ATOM 1274 C C . LYS A 1 165 ? -4.586 30.560 7.681 1.00 96.62 165 LYS A C 1
ATOM 1276 O O . LYS A 1 165 ? -5.748 30.462 8.063 1.00 96.62 165 LYS A O 1
ATOM 1281 N N . GLN A 1 166 ? -4.222 31.399 6.711 1.00 94.25 166 GLN A N 1
ATOM 1282 C CA . GLN A 1 166 ? -5.177 32.220 5.970 1.00 94.25 166 GLN A CA 1
ATOM 1283 C C . GLN A 1 166 ? -6.079 31.368 5.065 1.00 94.25 166 GLN A C 1
ATOM 1285 O O . GLN A 1 166 ? -7.293 31.535 5.129 1.00 94.25 166 GLN A O 1
ATOM 1290 N N . ASP A 1 167 ? -5.525 30.421 4.299 1.00 94.44 167 ASP A N 1
ATOM 1291 C CA . ASP A 1 167 ? -6.321 29.482 3.490 1.00 94.44 167 ASP A CA 1
ATOM 1292 C C . ASP A 1 167 ? -7.254 28.645 4.381 1.00 94.44 167 ASP A C 1
ATOM 1294 O O . ASP A 1 167 ? -8.457 28.613 4.135 1.00 94.44 167 ASP A O 1
ATOM 1298 N N . LEU A 1 168 ? -6.756 28.088 5.495 1.00 96.81 168 LEU A N 1
ATOM 1299 C CA . LEU A 1 168 ? -7.588 27.401 6.491 1.00 96.81 168 LEU A CA 1
ATOM 1300 C C . LEU A 1 168 ? -8.711 28.298 7.039 1.00 96.81 168 LEU A C 1
ATOM 1302 O O . LEU A 1 168 ? -9.841 27.835 7.176 1.00 96.81 168 LEU A O 1
ATOM 1306 N N . ASN A 1 169 ? -8.449 29.575 7.333 1.00 97.31 169 ASN A N 1
ATOM 1307 C CA . ASN A 1 169 ? -9.502 30.501 7.758 1.00 97.31 169 ASN A CA 1
ATOM 1308 C C . ASN A 1 169 ? -10.567 30.681 6.663 1.00 97.31 169 ASN A C 1
ATOM 1310 O O . ASN A 1 169 ? -11.754 30.567 6.960 1.00 97.31 169 ASN A O 1
ATOM 1314 N N . THR A 1 170 ? -10.166 30.864 5.403 1.00 97.12 170 THR A N 1
ATOM 1315 C CA . THR A 1 170 ? -11.092 30.983 4.265 1.00 97.12 170 THR A CA 1
ATOM 1316 C C . THR A 1 170 ? -11.892 29.695 4.023 1.00 97.12 170 THR A C 1
ATOM 1318 O O . THR A 1 170 ? -13.105 29.764 3.814 1.00 97.12 170 THR A O 1
ATOM 1321 N N . ARG A 1 171 ? -11.278 28.504 4.120 1.00 96.75 171 ARG A N 1
ATOM 1322 C CA . ARG A 1 171 ? -12.019 27.229 4.038 1.00 96.75 171 ARG A CA 1
ATOM 1323 C C . ARG A 1 171 ? -12.943 27.031 5.238 1.00 96.75 171 ARG A C 1
ATOM 1325 O O . ARG A 1 171 ? -14.053 26.545 5.049 1.00 96.75 171 ARG A O 1
ATOM 1332 N N . ARG A 1 172 ? -12.541 27.445 6.449 1.00 97.56 172 ARG A N 1
ATOM 1333 C CA . ARG A 1 172 ? -13.403 27.426 7.645 1.00 97.56 172 ARG A CA 1
ATOM 1334 C C . ARG A 1 172 ? -14.634 28.296 7.432 1.00 97.56 172 ARG A C 1
ATOM 1336 O O . ARG A 1 172 ? -15.738 27.837 7.686 1.00 97.56 172 ARG A O 1
ATOM 1343 N N . GLU A 1 173 ? -14.457 29.528 6.966 1.00 96.94 173 GLU A N 1
ATOM 1344 C CA . GLU A 1 173 ? -15.557 30.462 6.704 1.00 96.94 173 GLU A CA 1
ATOM 1345 C C . GLU A 1 173 ? -16.526 29.908 5.655 1.00 96.94 173 GLU A C 1
ATOM 1347 O O . GLU A 1 173 ? -17.733 29.912 5.891 1.00 96.94 173 GLU A O 1
ATOM 1352 N N . HIS A 1 174 ? -16.019 29.324 4.564 1.00 95.88 174 HIS A N 1
ATOM 1353 C CA . HIS A 1 174 ? -16.851 28.627 3.578 1.00 95.88 174 HIS A CA 1
ATOM 1354 C C . HIS A 1 174 ? -17.592 27.421 4.186 1.00 95.88 174 HIS A C 1
ATOM 1356 O O . HIS A 1 174 ? -18.798 27.279 4.006 1.00 95.88 174 HIS A O 1
ATOM 1362 N N . LEU A 1 175 ? -16.924 26.577 4.977 1.00 95.75 175 LEU A N 1
ATOM 1363 C CA . LEU A 1 175 ? -17.576 25.426 5.608 1.00 95.75 175 LEU A CA 1
ATOM 1364 C C . LEU A 1 175 ? -18.626 25.849 6.659 1.00 95.75 175 LEU A C 1
ATOM 1366 O O . LEU A 1 175 ? -19.614 25.146 6.864 1.00 95.75 175 LEU A O 1
ATOM 1370 N N . MET A 1 176 ? -18.459 27.022 7.279 1.00 96.50 176 MET A N 1
ATOM 1371 C CA . MET A 1 176 ? -19.408 27.629 8.224 1.00 96.50 176 MET A CA 1
ATOM 1372 C C . MET A 1 176 ? -20.649 28.251 7.557 1.00 96.50 176 MET A C 1
ATOM 1374 O O . MET A 1 176 ? -21.636 28.474 8.258 1.00 96.50 176 MET A O 1
ATOM 1378 N N . THR A 1 177 ? -20.647 28.529 6.244 1.00 96.38 177 THR A N 1
ATOM 1379 C CA . THR A 1 177 ? -21.886 28.898 5.523 1.00 96.38 177 THR A CA 1
ATOM 1380 C C . THR A 1 177 ? -22.698 27.667 5.119 1.00 96.38 177 THR A C 1
ATOM 1382 O O . THR A 1 177 ? -23.925 27.738 5.074 1.00 96.38 177 THR A O 1
ATOM 1385 N N . LEU A 1 178 ? -22.030 26.534 4.880 1.00 94.44 178 LEU A N 1
ATOM 1386 C CA . LEU A 1 178 ? -22.656 25.260 4.512 1.00 94.44 178 LEU A CA 1
ATOM 1387 C C . LEU A 1 178 ? -23.170 24.466 5.728 1.00 94.44 178 LEU A C 1
ATOM 1389 O O . LEU A 1 178 ? -24.202 23.801 5.644 1.00 94.44 178 LEU A O 1
ATOM 1393 N N . PHE A 1 179 ? -22.474 24.531 6.870 1.00 94.94 179 PHE A N 1
ATOM 1394 C CA . PHE A 1 179 ? -22.762 23.706 8.048 1.00 94.94 179 PHE A CA 1
ATOM 1395 C C . PHE A 1 179 ? -22.848 24.516 9.345 1.00 94.94 179 PHE A C 1
ATOM 1397 O O . PHE A 1 179 ? -22.161 25.515 9.545 1.00 94.94 179 PHE A O 1
ATOM 1404 N N . ARG A 1 180 ? -23.670 24.039 10.293 1.00 95.19 180 ARG A N 1
ATOM 1405 C CA . ARG A 1 180 ? -23.804 24.666 11.620 1.00 95.19 180 ARG A CA 1
ATOM 1406 C C . ARG A 1 180 ? -22.451 24.717 12.338 1.00 95.19 180 ARG A C 1
ATOM 1408 O O . ARG A 1 180 ? -21.738 23.716 12.389 1.00 95.19 180 ARG A O 1
ATOM 1415 N N . ARG A 1 181 ? -22.154 25.847 12.990 1.00 95.06 181 ARG A N 1
ATOM 1416 C CA . ARG A 1 181 ? -20.870 26.123 13.664 1.00 95.06 181 ARG A CA 1
ATOM 1417 C C . ARG A 1 181 ? -20.377 25.007 14.591 1.00 95.06 181 ARG A C 1
ATOM 1419 O O . ARG A 1 181 ? -19.194 24.688 14.576 1.00 95.06 181 ARG A O 1
ATOM 1426 N N . ASN A 1 182 ? -21.276 24.365 15.337 1.00 93.62 182 ASN A N 1
ATOM 1427 C CA . ASN A 1 182 ? -20.928 23.251 16.222 1.00 93.62 182 ASN A CA 1
ATOM 1428 C C . ASN A 1 182 ? -20.483 21.974 15.479 1.00 93.62 182 ASN A C 1
ATOM 1430 O O . ASN A 1 182 ? -19.688 21.212 16.020 1.00 93.62 182 ASN A O 1
ATOM 1434 N N . LYS A 1 183 ? -20.945 21.736 14.243 1.00 93.88 183 LYS A N 1
ATOM 1435 C CA . LYS A 1 183 ? -20.466 20.627 13.400 1.00 93.88 183 LYS A CA 1
ATOM 1436 C C . LYS A 1 183 ? -19.057 20.890 12.878 1.00 93.88 183 LYS A C 1
ATOM 1438 O O . LYS A 1 183 ? -18.228 19.991 12.961 1.00 93.88 183 LYS A O 1
ATOM 1443 N N . VAL A 1 184 ? -18.764 22.115 12.434 1.00 94.56 184 VAL A N 1
ATOM 1444 C CA . VAL A 1 184 ? -17.403 22.491 12.015 1.00 94.56 184 VAL A CA 1
ATOM 1445 C C . VAL A 1 184 ? -16.437 22.439 13.204 1.00 94.56 184 VAL A C 1
ATOM 1447 O O . VAL A 1 184 ? -15.392 21.815 13.099 1.00 94.56 184 VAL A O 1
ATOM 1450 N N . GLN A 1 185 ? -16.815 22.966 14.373 1.00 93.94 185 GLN A N 1
ATOM 1451 C CA . GLN A 1 185 ? -15.988 22.875 15.588 1.00 93.94 185 GLN A CA 1
ATOM 1452 C C . GLN A 1 185 ? -15.748 21.426 16.055 1.00 93.94 185 GLN A C 1
ATOM 1454 O O . GLN A 1 185 ? -14.653 21.104 16.515 1.00 93.94 185 GLN A O 1
ATOM 1459 N N . SER A 1 186 ? -16.742 20.539 15.917 1.00 90.19 186 SER A N 1
ATOM 1460 C CA . SER A 1 186 ? -16.567 19.102 16.172 1.00 90.19 186 SER A CA 1
ATOM 1461 C C . SER A 1 186 ? -15.543 18.483 15.219 1.00 90.19 186 SER A C 1
ATOM 1463 O O . SER A 1 186 ? -14.681 17.735 15.668 1.00 90.19 186 SER A O 1
ATOM 1465 N N . LEU A 1 187 ? -15.614 18.827 13.929 1.00 92.56 187 LEU A N 1
ATOM 1466 C CA . LEU A 1 187 ? -14.662 18.376 12.916 1.00 92.56 187 LEU A CA 1
ATOM 1467 C C . LEU A 1 187 ? -13.244 18.902 13.196 1.00 92.56 187 LEU A C 1
ATOM 1469 O O . LEU A 1 187 ? -12.296 18.129 13.157 1.00 92.56 187 LEU A O 1
ATOM 1473 N N . GLU A 1 188 ? -13.084 20.178 13.551 1.00 95.06 188 GLU A N 1
ATOM 1474 C CA . GLU A 1 188 ? -11.783 20.750 13.938 1.00 95.06 188 GLU A CA 1
ATOM 1475 C C . GLU A 1 188 ? -11.176 20.063 15.166 1.00 95.06 188 GLU A C 1
ATOM 1477 O O . GLU A 1 188 ? -9.976 19.800 15.204 1.00 95.06 188 GLU A O 1
ATOM 1482 N N . THR A 1 189 ? -12.005 19.727 16.157 1.00 91.12 189 THR A N 1
ATOM 1483 C CA . THR A 1 189 ? -11.560 19.021 17.369 1.00 91.12 189 THR A CA 1
ATOM 1484 C C . THR A 1 189 ? -11.044 17.619 17.033 1.00 91.12 189 THR A C 1
ATOM 1486 O O . THR A 1 189 ? -10.006 17.199 17.545 1.00 91.12 189 THR A O 1
ATOM 1489 N N . GLU A 1 190 ? -11.737 16.908 16.142 1.00 87.38 190 GLU A N 1
ATOM 1490 C CA . GLU A 1 190 ? -11.351 15.570 15.687 1.00 87.38 190 GLU A CA 1
ATOM 1491 C C . GLU A 1 190 ? -10.118 15.612 14.771 1.00 87.38 190 GLU A C 1
ATOM 1493 O O . GLU A 1 190 ? -9.212 14.802 14.941 1.00 87.38 190 GLU A O 1
ATOM 1498 N N . LEU A 1 191 ? -10.010 16.610 13.884 1.00 91.25 191 LEU A N 1
ATOM 1499 C CA . LEU A 1 191 ? -8.836 16.830 13.034 1.00 91.25 191 LEU A CA 1
ATOM 1500 C C . LEU A 1 191 ? -7.580 17.195 13.843 1.00 91.25 191 LEU A C 1
ATOM 1502 O O . LEU A 1 191 ? -6.521 16.644 13.562 1.00 91.25 191 LEU A O 1
ATOM 1506 N N . SER A 1 192 ? -7.663 18.050 14.872 1.00 90.94 192 SER A N 1
ATOM 1507 C CA . SER A 1 192 ? -6.519 18.298 15.775 1.00 90.94 192 SER A CA 1
ATOM 1508 C C . SER A 1 192 ? -6.187 17.085 16.656 1.00 90.94 192 SER A C 1
ATOM 1510 O O . SER A 1 192 ? -5.033 16.911 17.052 1.00 90.94 192 SER A O 1
ATOM 1512 N N . GLY A 1 193 ? -7.169 16.236 16.978 1.00 85.94 193 GLY A N 1
ATOM 1513 C CA . GLY A 1 193 ? -6.929 14.944 17.628 1.00 85.94 193 GLY A CA 1
ATOM 1514 C C . GLY A 1 193 ? -6.168 13.980 16.712 1.00 85.94 193 GLY A C 1
ATOM 1515 O O . GLY A 1 193 ? -5.188 13.366 17.135 1.00 85.94 193 GLY A O 1
ATOM 1516 N N . TYR A 1 194 ? -6.581 13.920 15.446 1.00 87.62 194 TYR A N 1
ATOM 1517 C CA . TYR A 1 194 ? -5.974 13.137 14.376 1.00 87.62 194 TYR A CA 1
ATOM 1518 C C . TYR A 1 194 ? -4.533 13.572 14.080 1.00 87.62 194 TYR A C 1
ATOM 1520 O O . TYR A 1 194 ? -3.622 12.747 14.152 1.00 87.62 194 TYR A O 1
ATOM 1528 N N . THR A 1 195 ? -4.294 14.858 13.792 1.00 88.00 195 THR A N 1
ATOM 1529 C CA . THR A 1 195 ? -2.955 15.361 13.437 1.00 88.00 195 THR A CA 1
ATOM 1530 C C . THR A 1 195 ? -1.977 15.169 14.588 1.00 88.00 195 THR A C 1
ATOM 1532 O O . THR A 1 195 ? -0.861 14.707 14.357 1.00 88.00 195 THR A O 1
ATOM 1535 N N . ARG A 1 196 ? -2.402 15.411 15.835 1.00 87.25 196 ARG A N 1
ATOM 1536 C CA . ARG A 1 196 ? -1.586 15.142 17.025 1.00 87.25 196 ARG A CA 1
ATOM 1537 C C . ARG A 1 196 ? -1.287 13.655 17.201 1.00 87.25 196 ARG A C 1
ATOM 1539 O O . ARG A 1 196 ? -0.129 13.302 17.391 1.00 87.25 196 ARG A O 1
ATOM 1546 N N . ALA A 1 197 ? -2.288 12.777 17.099 1.00 79.81 197 ALA A N 1
ATOM 1547 C CA . ALA A 1 197 ? -2.076 11.332 17.209 1.00 79.81 197 ALA A CA 1
ATOM 1548 C C . ALA A 1 197 ? -1.130 10.807 16.115 1.00 79.81 197 ALA A C 1
ATOM 1550 O O . ALA A 1 197 ? -0.277 9.964 16.392 1.00 79.81 197 ALA A O 1
ATOM 1551 N N . PHE A 1 198 ? -1.214 11.356 14.900 1.00 82.06 198 PHE A N 1
ATOM 1552 C CA . PHE A 1 198 ? -0.269 11.058 13.829 1.00 82.06 198 PHE A CA 1
ATOM 1553 C C . PHE A 1 198 ? 1.142 11.557 14.175 1.00 82.06 198 PHE A C 1
ATOM 1555 O O . PHE A 1 198 ? 2.095 10.785 14.122 1.00 82.06 198 PHE A O 1
ATOM 1562 N N . GLN A 1 199 ? 1.292 12.812 14.605 1.00 84.12 199 GLN A N 1
ATOM 1563 C CA . GLN A 1 199 ? 2.578 13.394 15.018 1.00 84.12 199 GLN A CA 1
ATOM 1564 C C . GLN A 1 199 ? 3.225 12.622 16.185 1.00 84.12 199 GLN A C 1
ATOM 1566 O O . GLN A 1 199 ? 4.444 12.452 16.204 1.00 84.12 199 GLN A O 1
ATOM 1571 N N . GLU A 1 200 ? 2.423 12.096 17.120 1.00 83.31 200 GLU A N 1
ATOM 1572 C CA . GLU A 1 200 ? 2.832 11.204 18.217 1.00 83.31 200 GLU A CA 1
ATOM 1573 C C . GLU A 1 200 ? 3.251 9.796 17.752 1.00 83.31 200 GLU A C 1
ATOM 1575 O O . GLU A 1 200 ? 4.028 9.131 18.446 1.00 83.31 200 GLU A O 1
ATOM 1580 N N . LEU A 1 201 ? 2.706 9.297 16.637 1.00 76.00 201 LEU A N 1
ATOM 1581 C CA . LEU A 1 201 ? 3.093 8.024 16.014 1.00 76.00 201 LEU A CA 1
ATOM 1582 C C . LEU A 1 201 ? 4.367 8.192 15.177 1.00 76.00 201 LEU A C 1
ATOM 1584 O O . LEU A 1 201 ? 5.292 7.390 15.303 1.00 76.00 201 LEU A O 1
ATOM 1588 N N . GLN A 1 202 ? 4.451 9.269 14.394 1.00 80.75 202 GLN A N 1
ATOM 1589 C CA . GLN A 1 202 ? 5.643 9.654 13.645 1.00 80.75 202 GLN A CA 1
ATOM 1590 C C . GLN A 1 202 ? 6.827 9.877 14.602 1.00 80.75 202 GLN A C 1
ATOM 1592 O O . GLN A 1 202 ? 7.869 9.251 14.424 1.00 80.75 202 GLN A O 1
ATOM 1597 N N . ALA A 1 203 ? 6.645 10.658 15.678 1.00 82.56 203 ALA A N 1
ATOM 1598 C CA . ALA A 1 203 ? 7.666 10.871 16.710 1.00 82.56 203 ALA A CA 1
ATOM 1599 C C . ALA A 1 203 ? 8.177 9.555 17.312 1.00 82.56 203 ALA A C 1
ATOM 1601 O O . ALA A 1 203 ? 9.385 9.354 17.417 1.00 82.56 203 ALA A O 1
ATOM 1602 N N . ALA A 1 204 ? 7.270 8.638 17.668 1.00 77.25 204 ALA A N 1
ATOM 1603 C CA . ALA A 1 204 ? 7.643 7.333 18.210 1.00 77.25 204 ALA A CA 1
ATOM 1604 C C . ALA A 1 204 ? 8.415 6.483 17.185 1.00 77.25 204 ALA A C 1
ATOM 1606 O O . ALA A 1 204 ? 9.403 5.844 17.540 1.00 77.25 204 ALA A O 1
ATOM 1607 N N . SER A 1 205 ? 8.019 6.511 15.907 1.00 74.19 205 SER A N 1
ATOM 1608 C CA . SER A 1 205 ? 8.738 5.795 14.850 1.00 74.19 205 SER A CA 1
ATOM 1609 C C . SER A 1 205 ? 10.109 6.397 14.527 1.00 74.19 205 SER A C 1
ATOM 1611 O O . SER A 1 205 ? 10.997 5.654 14.109 1.00 74.19 205 SER A O 1
ATOM 1613 N N . GLU A 1 206 ? 10.279 7.711 14.646 1.00 77.50 206 GLU A N 1
ATOM 1614 C CA . GLU A 1 206 ? 11.550 8.403 14.409 1.00 77.50 206 GLU A CA 1
ATOM 1615 C C . GLU A 1 206 ? 12.504 8.228 15.592 1.00 77.50 206 GLU A C 1
ATOM 1617 O O . GLU A 1 206 ? 13.694 8.014 15.388 1.00 77.50 206 GLU A O 1
ATOM 1622 N N . GLU A 1 207 ? 11.991 8.254 16.824 1.00 77.69 207 GLU A N 1
ATOM 1623 C CA . GLU A 1 207 ? 12.747 7.942 18.040 1.00 77.69 207 GLU A CA 1
ATOM 1624 C C . GLU A 1 207 ? 13.239 6.488 18.022 1.00 77.69 207 GLU A C 1
ATOM 1626 O O . GLU A 1 207 ? 14.430 6.238 18.204 1.00 77.69 207 GLU A O 1
ATOM 1631 N N . ALA A 1 208 ? 12.357 5.535 17.696 1.00 68.69 208 ALA A N 1
ATOM 1632 C CA . ALA A 1 208 ? 12.715 4.125 17.541 1.00 68.69 208 ALA A CA 1
ATOM 1633 C C . ALA A 1 208 ? 13.787 3.893 16.460 1.00 68.69 208 ALA A C 1
ATOM 1635 O O . ALA A 1 208 ? 14.613 2.997 16.609 1.00 68.69 208 ALA A O 1
ATOM 1636 N N . ALA A 1 209 ? 13.811 4.710 15.400 1.00 68.94 209 ALA A N 1
ATOM 1637 C CA . ALA A 1 209 ? 14.859 4.668 14.381 1.00 68.94 209 ALA A CA 1
ATOM 1638 C C . ALA A 1 209 ? 16.163 5.365 14.825 1.00 68.94 209 ALA A C 1
ATOM 1640 O O . ALA A 1 209 ? 17.250 4.882 14.511 1.00 68.94 209 ALA A O 1
ATOM 1641 N N . ARG A 1 210 ? 16.081 6.488 15.557 1.00 69.25 210 ARG A N 1
ATOM 1642 C CA . ARG A 1 210 ? 17.250 7.268 16.007 1.00 69.25 210 ARG A CA 1
ATOM 1643 C C . ARG A 1 210 ? 18.045 6.614 17.128 1.00 69.25 210 ARG A C 1
ATOM 1645 O O . ARG A 1 210 ? 19.244 6.856 17.203 1.00 69.25 210 ARG A O 1
ATOM 1652 N N . GLN A 1 211 ? 17.421 5.839 18.018 1.00 67.75 211 GLN A N 1
ATOM 1653 C CA . GLN A 1 211 ? 18.098 5.383 19.241 1.00 67.75 211 GLN A CA 1
ATOM 1654 C C . GLN A 1 211 ? 19.281 4.425 19.017 1.00 67.75 211 GLN A C 1
ATOM 1656 O O . GLN A 1 211 ? 19.949 4.084 19.992 1.00 67.75 211 GLN A O 1
ATOM 1661 N N . GLY A 1 212 ? 19.551 3.957 17.790 1.00 49.28 212 GLY A N 1
ATOM 1662 C CA . GLY A 1 212 ? 20.699 3.093 17.450 1.00 49.28 212 GLY A CA 1
ATOM 1663 C C . GLY A 1 212 ? 20.598 1.664 18.001 1.00 49.28 212 GLY A C 1
ATOM 1664 O O . GLY A 1 212 ? 21.115 0.719 17.409 1.00 49.28 212 GLY A O 1
ATOM 1665 N N . LYS A 1 213 ? 19.822 1.483 19.074 1.00 45.97 213 LYS A N 1
ATOM 1666 C CA . LYS A 1 213 ? 19.067 0.270 19.352 1.00 45.97 213 LYS A CA 1
ATOM 1667 C C . LYS A 1 213 ? 18.361 -0.146 18.064 1.00 45.97 213 LYS A C 1
ATOM 1669 O O . LYS A 1 213 ? 17.329 0.417 17.706 1.00 45.97 213 LYS A O 1
ATOM 1674 N N . HIS A 1 214 ? 18.859 -1.205 17.433 1.00 45.25 214 HIS A N 1
ATOM 1675 C CA . HIS A 1 214 ? 17.961 -2.129 16.762 1.00 45.25 214 HIS A CA 1
ATOM 1676 C C . HIS A 1 214 ? 16.834 -2.420 17.759 1.00 45.25 214 HIS A C 1
ATOM 1678 O O . HIS A 1 214 ? 17.101 -2.903 18.865 1.00 45.25 214 HIS A O 1
ATOM 1684 N N . THR A 1 215 ? 15.593 -2.092 17.410 1.00 42.69 215 THR A N 1
ATOM 1685 C CA . THR A 1 215 ? 14.425 -2.562 18.148 1.00 42.69 215 THR A CA 1
ATOM 1686 C C . THR A 1 215 ? 14.412 -4.080 18.009 1.00 42.69 215 THR A C 1
ATOM 1688 O O . THR A 1 215 ? 13.892 -4.632 17.046 1.00 42.69 215 THR A O 1
ATOM 1691 N N . THR A 1 216 ? 15.058 -4.776 18.954 1.00 44.25 216 THR A N 1
ATOM 1692 C CA . THR A 1 216 ? 15.274 -6.238 18.918 1.00 44.25 216 THR A CA 1
ATOM 1693 C C . THR A 1 216 ? 13.970 -7.033 18.879 1.00 44.25 216 THR A C 1
ATOM 1695 O O . THR A 1 216 ? 13.980 -8.231 18.617 1.00 44.25 216 THR A O 1
ATOM 1698 N N . ILE A 1 217 ? 12.852 -6.347 19.121 1.00 47.59 217 ILE A N 1
ATOM 1699 C CA . ILE A 1 217 ? 11.489 -6.711 18.759 1.00 47.59 217 ILE A CA 1
ATOM 1700 C C . ILE A 1 217 ? 10.810 -5.403 18.308 1.00 47.59 217 ILE A C 1
ATOM 1702 O O . ILE A 1 217 ? 10.926 -4.411 19.030 1.00 47.59 217 ILE A O 1
ATOM 1706 N N . GLY A 1 218 ? 10.085 -5.384 17.183 1.00 55.00 218 GLY A N 1
ATOM 1707 C CA . GLY A 1 218 ? 9.150 -4.295 16.864 1.00 55.00 218 GLY A CA 1
ATOM 1708 C C . GLY A 1 218 ? 9.194 -3.736 15.438 1.00 55.00 218 GLY A C 1
ATOM 1709 O O . GLY A 1 218 ? 10.091 -4.022 14.652 1.00 55.00 218 GLY A O 1
ATOM 1710 N N . ILE A 1 219 ? 8.190 -2.903 15.144 1.00 53.66 219 ILE A N 1
ATOM 1711 C CA . ILE A 1 219 ? 7.947 -2.260 13.845 1.00 53.66 219 ILE A CA 1
ATOM 1712 C C . ILE A 1 219 ? 9.154 -1.423 13.407 1.00 53.66 219 ILE A C 1
ATOM 1714 O O . ILE A 1 219 ? 9.574 -0.509 14.119 1.00 53.66 219 ILE A O 1
ATOM 1718 N N . GLY A 1 220 ? 9.641 -1.668 12.189 1.00 58.75 220 GLY A N 1
ATOM 1719 C CA . GLY A 1 220 ? 10.709 -0.870 11.590 1.00 58.75 220 GLY A CA 1
ATOM 1720 C C . GLY A 1 220 ? 12.103 -1.431 11.822 1.00 58.75 220 GLY A C 1
ATOM 1721 O O . GLY A 1 220 ? 13.080 -0.687 11.715 1.00 58.75 220 GLY A O 1
ATOM 1722 N N . HIS A 1 221 ? 12.197 -2.728 12.113 1.00 74.19 221 HIS A N 1
ATOM 1723 C CA . HIS A 1 221 ? 13.456 -3.450 12.142 1.00 74.19 221 HIS A CA 1
ATOM 1724 C C . HIS A 1 221 ? 14.186 -3.297 10.795 1.00 74.19 221 HIS A C 1
ATOM 1726 O O . HIS A 1 221 ? 13.559 -3.156 9.744 1.00 74.19 221 HIS A O 1
ATOM 1732 N N . GLN A 1 222 ? 15.522 -3.357 10.779 1.00 78.75 222 GLN A N 1
ATOM 1733 C CA . GLN A 1 222 ? 16.289 -3.171 9.535 1.00 78.75 222 GLN A CA 1
ATOM 1734 C C . GLN A 1 222 ? 15.876 -4.181 8.449 1.00 78.75 222 GLN A C 1
ATOM 1736 O O . GLN A 1 222 ? 15.760 -3.822 7.277 1.00 78.75 222 GLN A O 1
ATOM 1741 N N . TYR A 1 223 ? 15.581 -5.425 8.841 1.00 83.81 223 TYR A N 1
ATOM 1742 C CA . TYR A 1 223 ? 15.072 -6.437 7.914 1.00 83.81 223 TYR A CA 1
ATOM 1743 C C . TYR A 1 223 ? 13.658 -6.138 7.404 1.00 83.81 223 TYR A C 1
ATOM 1745 O O . TYR A 1 223 ? 13.369 -6.515 6.278 1.00 83.81 223 TYR A O 1
ATOM 1753 N N . ASP A 1 224 ? 12.818 -5.396 8.133 1.00 83.75 224 ASP A N 1
ATOM 1754 C CA . ASP A 1 224 ? 11.503 -4.986 7.620 1.00 83.75 224 ASP A CA 1
ATOM 1755 C C . ASP A 1 224 ? 11.639 -4.013 6.442 1.00 83.75 224 ASP A C 1
ATOM 1757 O O . ASP A 1 224 ? 10.775 -3.964 5.572 1.00 83.75 224 ASP A O 1
ATOM 1761 N N . ARG A 1 225 ? 12.733 -3.238 6.394 1.00 84.00 225 ARG A N 1
ATOM 1762 C CA . ARG A 1 225 ? 13.063 -2.366 5.255 1.00 84.00 225 ARG A CA 1
ATOM 1763 C C . ARG A 1 225 ? 13.629 -3.167 4.084 1.00 84.00 225 ARG A C 1
ATOM 1765 O O . ARG A 1 225 ? 13.186 -2.977 2.961 1.00 84.00 225 ARG A O 1
ATOM 1772 N N . VAL A 1 226 ? 14.551 -4.097 4.351 1.00 83.50 226 VAL A N 1
ATOM 1773 C CA . VAL A 1 226 ? 15.143 -4.997 3.333 1.00 83.50 226 VAL A CA 1
ATOM 1774 C C . VAL A 1 226 ? 14.099 -5.933 2.708 1.00 83.50 226 VAL A C 1
ATOM 1776 O O . VAL A 1 226 ? 14.222 -6.317 1.551 1.00 83.50 226 VAL A O 1
ATOM 1779 N N . LEU A 1 227 ? 13.065 -6.303 3.466 1.00 86.94 227 LEU A N 1
ATOM 1780 C CA . LEU A 1 227 ? 11.968 -7.165 3.020 1.00 86.94 227 LEU A CA 1
ATOM 1781 C C . LEU A 1 227 ? 10.720 -6.373 2.589 1.00 86.94 227 LEU A C 1
ATOM 1783 O O . LEU A 1 227 ? 9.719 -6.966 2.194 1.00 86.94 227 LEU A O 1
ATOM 1787 N N . GLU A 1 228 ? 10.771 -5.043 2.673 1.00 87.56 228 GLU A N 1
ATOM 1788 C CA . GLU A 1 228 ? 9.668 -4.097 2.447 1.00 87.56 228 GLU A CA 1
ATOM 1789 C C . GLU A 1 228 ? 8.411 -4.292 3.317 1.00 87.56 228 GLU A C 1
ATOM 1791 O O . GLU A 1 228 ? 7.398 -3.618 3.120 1.00 87.56 228 GLU A O 1
ATOM 1796 N N . THR A 1 229 ? 8.445 -5.170 4.319 1.00 88.69 229 THR A N 1
ATOM 1797 C CA . THR A 1 229 ? 7.316 -5.395 5.231 1.00 88.69 229 THR A CA 1
ATOM 1798 C C . THR A 1 229 ? 7.029 -4.185 6.117 1.00 88.69 229 THR A C 1
ATOM 1800 O O . THR A 1 229 ? 5.890 -4.020 6.550 1.00 88.69 229 THR A O 1
ATOM 1803 N N . ASN A 1 230 ? 7.989 -3.265 6.288 1.00 87.19 230 ASN A N 1
ATOM 1804 C CA . ASN A 1 230 ? 7.768 -1.966 6.933 1.00 87.19 230 ASN A CA 1
ATOM 1805 C C . ASN A 1 230 ? 6.771 -1.073 6.166 1.00 87.19 230 ASN A C 1
ATOM 1807 O O . ASN A 1 230 ? 6.244 -0.115 6.741 1.00 87.19 230 ASN A O 1
ATOM 1811 N N . LYS A 1 231 ? 6.504 -1.374 4.885 1.00 87.00 231 LYS A N 1
ATOM 1812 C CA . LYS A 1 231 ? 5.469 -0.714 4.082 1.00 87.00 231 LYS A CA 1
ATOM 1813 C C . LYS A 1 231 ? 4.058 -1.178 4.439 1.00 87.00 231 LYS A C 1
ATOM 1815 O O . LYS A 1 231 ? 3.111 -0.473 4.111 1.00 87.00 231 LYS A O 1
ATOM 1820 N N . MET A 1 232 ? 3.898 -2.287 5.161 1.00 90.44 232 MET A N 1
ATOM 1821 C CA . MET A 1 232 ? 2.614 -2.960 5.389 1.00 90.44 232 MET A CA 1
ATOM 1822 C C . MET A 1 232 ? 2.216 -2.999 6.871 1.00 90.44 232 MET A C 1
ATOM 1824 O O . MET A 1 232 ? 3.048 -2.836 7.762 1.00 90.44 232 MET A O 1
ATOM 1828 N N . VAL A 1 233 ? 0.930 -3.216 7.153 1.00 91.44 233 VAL A N 1
ATOM 1829 C CA . VAL A 1 233 ? 0.424 -3.428 8.517 1.00 91.44 233 VAL A CA 1
ATOM 1830 C C . VAL A 1 233 ? 0.555 -4.913 8.861 1.00 91.44 233 VAL A C 1
ATOM 1832 O O . VAL A 1 233 ? -0.099 -5.760 8.261 1.00 91.44 233 VAL A O 1
ATOM 1835 N N . PHE A 1 234 ? 1.415 -5.246 9.823 1.00 92.12 234 PHE A N 1
ATOM 1836 C CA . PHE A 1 234 ? 1.617 -6.625 10.280 1.00 92.12 234 PHE A CA 1
ATOM 1837 C C . PHE A 1 234 ? 0.370 -7.195 10.978 1.00 92.12 234 PHE A C 1
ATOM 1839 O O . PHE A 1 234 ? -0.224 -6.537 11.830 1.00 92.12 234 PHE A O 1
ATOM 1846 N N . ALA A 1 235 ? 0.019 -8.443 10.686 1.00 94.38 235 ALA A N 1
ATOM 1847 C CA . ALA A 1 235 ? -0.974 -9.242 11.397 1.00 94.38 235 ALA A CA 1
ATOM 1848 C C . ALA A 1 235 ? -0.600 -10.736 11.335 1.00 94.38 235 ALA A C 1
ATOM 1850 O O . ALA A 1 235 ? 0.262 -11.146 10.561 1.00 94.38 235 ALA A O 1
ATOM 1851 N N . ILE A 1 236 ? -1.281 -11.568 12.120 1.00 94.31 236 ILE A N 1
ATOM 1852 C CA . ILE A 1 236 ? -1.165 -13.034 12.092 1.00 94.31 236 ILE A CA 1
ATOM 1853 C C . ILE A 1 236 ? -2.484 -13.620 11.579 1.00 94.31 236 ILE A C 1
ATOM 1855 O O . ILE A 1 236 ? -3.547 -13.226 12.056 1.00 94.31 236 ILE A O 1
ATOM 1859 N N . LEU A 1 237 ? -2.452 -14.563 10.632 1.00 94.88 237 LEU A N 1
ATOM 1860 C CA . LEU A 1 237 ? -3.664 -15.261 10.193 1.00 94.88 237 LEU A CA 1
ATOM 1861 C C . LEU A 1 237 ? -4.025 -16.371 11.180 1.00 94.88 237 LEU A C 1
ATOM 1863 O O . LEU A 1 237 ? -3.316 -17.368 11.305 1.00 94.88 237 LEU A O 1
ATOM 1867 N N . GLY A 1 238 ? -5.185 -16.232 11.815 1.00 90.62 238 GLY A N 1
ATOM 1868 C CA . GLY A 1 238 ? -5.717 -17.204 12.756 1.00 90.62 238 GLY A CA 1
ATOM 1869 C C . GLY A 1 238 ? -5.271 -16.954 14.201 1.00 90.62 238 GLY A C 1
ATOM 1870 O O . GLY A 1 238 ? -4.889 -15.842 14.579 1.00 90.62 238 GLY A O 1
ATOM 1871 N N . PRO A 1 239 ? -5.400 -17.975 15.057 1.00 83.12 239 PRO A N 1
ATOM 1872 C CA . PRO A 1 239 ? -5.183 -17.823 16.482 1.00 83.12 239 PRO A CA 1
ATOM 1873 C C . PRO A 1 239 ? -3.688 -17.909 16.843 1.00 83.12 239 PRO A C 1
ATOM 1875 O O . PRO A 1 239 ? -2.947 -18.692 16.249 1.00 83.12 239 PRO A O 1
ATOM 1878 N N . HIS A 1 240 ? -3.243 -17.130 17.832 1.00 82.56 240 HIS A N 1
ATOM 1879 C CA . HIS A 1 240 ? -1.879 -17.210 18.372 1.00 82.56 240 HIS A CA 1
ATOM 1880 C C . HIS A 1 240 ? -1.876 -16.980 19.886 1.00 82.56 240 HIS A C 1
ATOM 1882 O O . HIS A 1 240 ? -2.686 -16.222 20.409 1.00 82.56 240 HIS A O 1
ATOM 1888 N N . THR A 1 241 ? -0.968 -17.656 20.588 1.00 72.94 241 THR A N 1
ATOM 1889 C CA . THR A 1 241 ? -0.913 -17.702 22.061 1.00 72.94 241 THR A CA 1
ATOM 1890 C C . THR A 1 241 ? 0.247 -16.930 22.677 1.00 72.94 241 THR A C 1
ATOM 1892 O O . THR A 1 241 ? 0.329 -16.862 23.897 1.00 72.94 241 THR A O 1
ATOM 1895 N N . LEU A 1 242 ? 1.165 -16.398 21.865 1.00 68.81 242 LEU A N 1
ATOM 1896 C CA . LEU A 1 242 ? 2.421 -15.835 22.355 1.00 68.81 242 LEU A CA 1
ATOM 1897 C C . LEU A 1 242 ? 2.481 -14.314 22.332 1.00 68.81 242 LEU A C 1
ATOM 1899 O O . LEU A 1 242 ? 1.832 -13.626 21.542 1.00 68.81 242 LEU A O 1
ATOM 1903 N N . ASN A 1 243 ? 3.340 -13.827 23.216 1.00 63.59 243 ASN A N 1
ATOM 1904 C CA . ASN A 1 243 ? 3.439 -12.441 23.608 1.00 63.59 243 ASN A CA 1
ATOM 1905 C C . ASN A 1 243 ? 4.360 -11.644 22.687 1.00 63.59 243 ASN A C 1
ATOM 1907 O O . ASN A 1 243 ? 5.555 -11.481 22.924 1.00 63.59 243 ASN A O 1
ATOM 1911 N N . TYR A 1 244 ? 3.764 -11.144 21.607 1.00 65.31 244 TYR A N 1
ATOM 1912 C CA . TYR A 1 244 ? 4.334 -10.102 20.765 1.00 65.31 244 TYR A CA 1
ATOM 1913 C C . TYR A 1 244 ? 3.563 -8.796 20.985 1.00 65.31 244 TYR A C 1
ATOM 1915 O O . TYR A 1 244 ? 2.342 -8.774 20.839 1.00 65.31 244 TYR A O 1
ATOM 1923 N N . GLY A 1 245 ? 4.269 -7.714 21.319 1.00 55.62 245 GLY A N 1
ATOM 1924 C CA . GLY A 1 245 ? 3.652 -6.416 21.620 1.00 55.62 245 GLY A CA 1
ATOM 1925 C C . GLY A 1 245 ? 3.231 -6.221 23.082 1.00 55.62 245 GLY A C 1
ATOM 1926 O O . GLY A 1 245 ? 2.284 -5.481 23.328 1.00 55.62 245 GLY A O 1
ATOM 1927 N N . GLU A 1 246 ? 3.911 -6.873 24.030 1.00 59.09 246 GLU A N 1
ATOM 1928 C CA . GLU A 1 246 ? 3.870 -6.484 25.450 1.00 59.09 246 GLU A CA 1
ATOM 1929 C C . GLU A 1 246 ? 4.856 -5.349 25.712 1.00 59.09 246 GLU A C 1
ATOM 1931 O O . GLU A 1 246 ? 5.975 -5.359 25.183 1.00 59.09 246 GLU A O 1
ATOM 1936 N N . ASP A 1 247 ? 4.457 -4.402 26.559 1.00 57.12 247 ASP A N 1
ATOM 1937 C CA . ASP A 1 247 ? 5.403 -3.486 27.186 1.00 57.12 247 ASP A CA 1
ATOM 1938 C C . ASP A 1 247 ? 6.281 -4.317 28.139 1.00 57.12 247 ASP A C 1
ATOM 1940 O O . ASP A 1 247 ? 5.784 -5.005 29.029 1.00 57.12 247 ASP A O 1
ATOM 1944 N N . LYS A 1 248 ? 7.604 -4.307 27.924 1.00 60.56 248 LYS A N 1
ATOM 1945 C CA . LYS A 1 248 ? 8.566 -5.212 28.595 1.00 60.56 248 LYS A CA 1
ATOM 1946 C C . LYS A 1 248 ? 8.769 -4.940 30.092 1.00 60.56 248 LYS A C 1
ATOM 1948 O O . LYS A 1 248 ? 9.637 -5.556 30.708 1.00 60.56 248 LYS A O 1
ATOM 1953 N N . ASP A 1 249 ? 7.978 -4.052 30.678 1.00 64.94 249 ASP A N 1
ATOM 1954 C CA . ASP A 1 249 ? 8.149 -3.509 32.027 1.00 64.94 249 ASP A CA 1
ATOM 1955 C C . ASP A 1 249 ? 7.617 -4.449 33.136 1.00 64.94 249 ASP A C 1
ATOM 1957 O O . ASP A 1 249 ? 7.286 -4.015 34.236 1.00 64.94 249 ASP A O 1
ATOM 1961 N N . GLY A 1 250 ? 7.577 -5.759 32.858 1.00 58.50 250 GLY A N 1
ATOM 1962 C CA . GLY A 1 250 ? 7.386 -6.831 33.844 1.00 58.50 250 GLY A CA 1
ATOM 1963 C C . GLY A 1 250 ? 5.949 -7.305 34.082 1.00 58.50 250 GLY A C 1
ATOM 1964 O O . GLY A 1 250 ? 5.744 -8.178 34.921 1.00 58.50 250 GLY A O 1
ATOM 1965 N N . ASP A 1 251 ? 4.960 -6.770 33.366 1.00 73.25 251 ASP A N 1
ATOM 1966 C CA . ASP A 1 251 ? 3.551 -7.132 33.556 1.00 73.25 251 ASP A CA 1
ATOM 1967 C C . ASP A 1 251 ? 3.114 -8.308 32.663 1.00 73.25 251 ASP A C 1
ATOM 1969 O O . ASP A 1 251 ? 2.548 -8.120 31.586 1.00 73.25 251 ASP A O 1
ATOM 1973 N N . GLU A 1 252 ? 3.327 -9.537 33.148 1.00 70.94 252 GLU A N 1
ATOM 1974 C CA . GLU A 1 252 ? 2.878 -10.790 32.508 1.00 70.94 252 GLU A CA 1
ATOM 1975 C C . GLU A 1 252 ? 1.343 -10.901 32.343 1.00 70.94 252 GLU A C 1
ATOM 1977 O O . GLU A 1 252 ? 0.833 -11.896 31.819 1.00 70.94 252 GLU A O 1
ATOM 1982 N N . HIS A 1 253 ? 0.573 -9.922 32.828 1.00 72.00 253 HIS A N 1
ATOM 1983 C CA . HIS A 1 253 ? -0.883 -9.873 32.715 1.00 72.00 253 HIS A CA 1
ATOM 1984 C C . HIS A 1 253 ? -1.364 -8.945 31.587 1.00 72.00 253 HIS A C 1
ATOM 1986 O O . HIS A 1 253 ? -2.543 -9.004 31.227 1.00 72.00 253 HIS A O 1
ATOM 1992 N N . ASP A 1 254 ? -0.489 -8.130 30.982 1.00 76.88 254 ASP A N 1
ATOM 1993 C CA . ASP A 1 254 ? -0.859 -7.265 29.858 1.00 76.88 254 ASP A CA 1
ATOM 1994 C C . ASP A 1 254 ? -0.749 -7.966 28.501 1.00 76.88 254 ASP A C 1
ATOM 1996 O O . ASP A 1 254 ? 0.143 -7.720 27.686 1.00 76.88 254 ASP A O 1
ATOM 2000 N N . GLN A 1 255 ? -1.754 -8.791 28.209 1.00 80.00 255 GLN A N 1
ATOM 2001 C CA . GLN A 1 255 ? -1.878 -9.437 26.905 1.00 80.00 255 GLN A CA 1
ATOM 2002 C C . GLN A 1 255 ? -2.217 -8.470 25.745 1.00 80.00 255 GLN A C 1
ATOM 2004 O O . GLN A 1 255 ? -2.399 -8.905 24.606 1.00 80.00 255 GLN A O 1
ATOM 2009 N N . GLY A 1 256 ? -2.227 -7.154 25.984 1.00 89.06 256 GLY A N 1
ATOM 2010 C CA . GLY A 1 256 ? -2.436 -6.127 24.972 1.00 89.06 256 GLY A CA 1
ATOM 2011 C C . GLY A 1 256 ? -3.835 -6.151 24.355 1.00 89.06 256 GLY A C 1
ATOM 2012 O O . GLY A 1 256 ? -4.776 -6.775 24.851 1.00 89.06 256 GLY A O 1
ATOM 2013 N N . VAL A 1 257 ? -3.985 -5.421 23.252 1.00 92.94 257 VAL A N 1
ATOM 2014 C CA . VAL A 1 257 ? -5.254 -5.311 22.526 1.00 92.94 257 VAL A CA 1
ATOM 2015 C C . VAL A 1 257 ? -5.191 -6.176 21.272 1.00 92.94 257 VAL A C 1
ATOM 2017 O O . VAL A 1 257 ? -4.266 -6.042 20.471 1.00 92.94 257 VAL A O 1
ATOM 2020 N N . HIS A 1 258 ? -6.177 -7.051 21.074 1.00 94.62 258 HIS A N 1
ATOM 2021 C CA . HIS A 1 258 ? -6.285 -7.902 19.889 1.00 94.62 258 HIS A CA 1
ATOM 2022 C C . HIS A 1 258 ? -7.331 -7.328 18.927 1.00 94.62 258 HIS A C 1
ATOM 2024 O O . HIS A 1 258 ? -8.533 -7.374 19.194 1.00 94.62 258 HIS A O 1
ATOM 2030 N N . LEU A 1 259 ? -6.877 -6.817 17.783 1.00 95.62 259 LEU A N 1
ATOM 2031 C CA . LEU A 1 259 ? -7.724 -6.329 16.697 1.00 95.62 259 LEU A CA 1
ATOM 2032 C C . LEU A 1 259 ? -7.911 -7.451 15.676 1.00 95.62 259 LEU A C 1
ATOM 2034 O O . LEU A 1 259 ? -6.987 -7.798 14.940 1.00 95.62 259 LEU A O 1
ATOM 2038 N N . ILE A 1 260 ? -9.100 -8.049 15.668 1.00 96.25 260 ILE A N 1
ATOM 2039 C CA . ILE A 1 260 ? -9.456 -9.188 14.821 1.00 96.25 260 ILE A CA 1
ATOM 2040 C C . ILE A 1 260 ? -10.221 -8.667 13.606 1.00 96.25 260 ILE A C 1
ATOM 2042 O O . ILE A 1 260 ? -11.310 -8.108 13.746 1.00 96.25 260 ILE A O 1
ATOM 2046 N N . PHE A 1 261 ? -9.666 -8.845 12.411 1.00 94.94 261 PHE A N 1
ATOM 2047 C CA . PHE A 1 261 ? -10.227 -8.293 11.179 1.00 94.94 261 PHE A CA 1
ATOM 2048 C C . PHE A 1 261 ? -11.262 -9.204 10.530 1.00 94.94 261 PHE A C 1
ATOM 2050 O O . PHE A 1 261 ? -11.184 -10.434 10.598 1.00 94.94 261 PHE A O 1
ATOM 2057 N N . ARG A 1 262 ? -12.184 -8.557 9.817 1.00 91.31 262 ARG A N 1
ATOM 2058 C CA . ARG A 1 262 ? -13.108 -9.183 8.875 1.00 91.31 262 ARG A CA 1
ATOM 2059 C C . ARG A 1 262 ? -12.315 -9.947 7.807 1.00 91.31 262 ARG A C 1
ATOM 2061 O O . ARG A 1 262 ? -11.444 -9.339 7.184 1.00 91.31 262 ARG A O 1
ATOM 2068 N N . PRO A 1 263 ? -12.586 -11.243 7.568 1.00 89.50 263 PRO A N 1
ATOM 2069 C CA . PRO A 1 263 ? -11.850 -12.071 6.606 1.00 89.50 263 PRO A CA 1
ATOM 2070 C C . PRO A 1 263 ? -11.740 -11.478 5.198 1.00 89.50 263 PRO A C 1
ATOM 2072 O O . PRO A 1 263 ? -10.779 -11.749 4.485 1.00 89.50 263 PRO A O 1
ATOM 2075 N N . GLU A 1 264 ? -12.719 -10.668 4.803 1.00 83.44 264 GLU A N 1
ATOM 2076 C CA . GLU A 1 264 ? -12.797 -9.948 3.537 1.00 83.44 264 GLU A CA 1
ATOM 2077 C C . GLU A 1 264 ? -11.557 -9.077 3.283 1.00 83.44 264 GLU A C 1
ATOM 2079 O O . GLU A 1 264 ? -11.161 -8.919 2.127 1.00 83.44 264 GLU A O 1
ATOM 2084 N N . CYS A 1 265 ? -10.882 -8.579 4.331 1.00 86.62 265 CYS A N 1
ATOM 2085 C CA . CYS A 1 265 ? -9.651 -7.800 4.176 1.00 86.62 265 CYS A CA 1
ATOM 2086 C C . CYS A 1 265 ? -8.535 -8.595 3.480 1.00 86.62 265 CYS A C 1
ATOM 2088 O O . CYS A 1 265 ? -7.779 -8.021 2.699 1.00 86.62 265 CYS A O 1
ATOM 2090 N N . LEU A 1 266 ? -8.484 -9.924 3.666 1.00 87.44 266 LEU A N 1
ATOM 2091 C CA . LEU A 1 266 ? -7.497 -10.807 3.034 1.00 87.44 266 LEU A CA 1
ATOM 2092 C C . LEU A 1 266 ? -7.606 -10.859 1.499 1.00 87.44 266 LEU A C 1
ATOM 2094 O O . LEU A 1 266 ? -6.706 -11.365 0.826 1.00 87.44 266 LEU A O 1
ATOM 2098 N N . HIS A 1 267 ? -8.714 -10.371 0.942 1.00 80.62 267 HIS A N 1
ATOM 2099 C CA . HIS A 1 267 ? -8.958 -10.317 -0.494 1.00 80.62 267 HIS A CA 1
ATOM 2100 C C . HIS A 1 267 ? -8.603 -8.959 -1.119 1.00 80.62 267 HIS A C 1
ATOM 2102 O O . HIS A 1 267 ? -8.759 -8.793 -2.325 1.00 80.62 267 HIS A O 1
ATOM 2108 N N . HIS A 1 268 ? -8.090 -7.996 -0.349 1.00 81.69 268 HIS A N 1
ATOM 2109 C CA . HIS A 1 268 ? -7.528 -6.768 -0.909 1.00 81.69 268 HIS A CA 1
ATOM 2110 C C . HIS A 1 268 ? -6.238 -7.070 -1.706 1.00 81.69 268 HIS A C 1
ATOM 2112 O O . HIS A 1 268 ? -5.434 -7.872 -1.233 1.00 81.69 268 HIS A O 1
ATOM 2118 N N . PRO A 1 269 ? -5.999 -6.455 -2.885 1.00 72.81 269 PRO A N 1
ATOM 2119 C CA . PRO A 1 269 ? -4.904 -6.837 -3.790 1.00 72.81 269 PRO A CA 1
ATOM 2120 C C . PRO A 1 269 ? -3.487 -6.650 -3.229 1.00 72.81 269 PRO A C 1
ATOM 2122 O O . PRO A 1 269 ? -2.579 -7.363 -3.647 1.00 72.81 269 PRO A O 1
ATOM 2125 N N . ASP A 1 270 ? -3.289 -5.724 -2.287 1.00 79.19 270 ASP A N 1
ATOM 2126 C CA . ASP A 1 270 ? -2.007 -5.577 -1.580 1.00 79.19 270 ASP A CA 1
ATOM 2127 C C . ASP A 1 270 ? -1.839 -6.547 -0.400 1.00 79.19 270 ASP A C 1
ATOM 2129 O O . ASP A 1 270 ? -0.759 -6.603 0.180 1.00 79.19 270 ASP A O 1
ATOM 2133 N N . VAL A 1 271 ? -2.863 -7.329 -0.024 1.00 88.12 271 VAL A N 1
ATOM 2134 C CA . VAL A 1 271 ? -2.676 -8.337 1.026 1.00 88.12 271 VAL A CA 1
ATOM 2135 C C . VAL A 1 271 ? -1.919 -9.533 0.487 1.00 88.12 271 VAL A C 1
ATOM 2137 O O . VAL A 1 271 ? -2.393 -10.269 -0.379 1.00 88.12 271 VAL A O 1
ATOM 2140 N N . PHE A 1 272 ? -0.771 -9.784 1.105 1.00 92.19 272 PHE A N 1
ATOM 2141 C CA . PHE A 1 272 ? -0.056 -11.039 0.980 1.00 92.19 272 PHE A CA 1
ATOM 2142 C C . PHE A 1 272 ? 0.178 -11.678 2.347 1.00 92.19 272 PHE A C 1
ATOM 2144 O O . PHE A 1 272 ? 0.112 -11.046 3.401 1.00 92.19 272 PHE A O 1
ATOM 2151 N N . VAL A 1 273 ? 0.419 -12.978 2.304 1.00 94.75 273 VAL A N 1
ATOM 2152 C CA . VAL A 1 273 ? 0.521 -13.869 3.451 1.00 94.75 273 VAL A CA 1
ATOM 2153 C C . VAL A 1 273 ? 1.790 -14.691 3.295 1.00 94.75 273 VAL A C 1
ATOM 2155 O O . VAL A 1 273 ? 2.059 -15.232 2.221 1.00 94.75 273 VAL A O 1
ATOM 2158 N N . THR A 1 274 ? 2.562 -14.791 4.364 1.00 94.44 274 THR A N 1
ATOM 2159 C CA . THR A 1 274 ? 3.839 -15.500 4.433 1.00 94.44 274 THR A CA 1
ATOM 2160 C C . THR A 1 274 ? 3.689 -16.700 5.379 1.00 94.44 274 THR A C 1
ATOM 2162 O O . THR A 1 274 ? 3.142 -16.566 6.475 1.00 94.44 274 THR A O 1
ATOM 2165 N N . PRO A 1 275 ? 4.164 -17.907 5.008 1.00 94.00 275 PRO A N 1
ATOM 2166 C CA . PRO A 1 275 ? 4.100 -19.084 5.885 1.00 94.00 275 PRO A CA 1
ATOM 2167 C C . PRO A 1 275 ? 4.784 -18.941 7.257 1.00 94.00 275 PRO A C 1
ATOM 2169 O O . PRO A 1 275 ? 4.595 -19.792 8.125 1.00 94.00 275 PRO A O 1
ATOM 2172 N N . MET A 1 276 ? 5.638 -17.939 7.437 1.00 92.50 276 MET A N 1
ATOM 2173 C CA . MET A 1 276 ? 6.397 -17.623 8.650 1.00 92.50 276 MET A CA 1
ATOM 2174 C C . MET A 1 276 ? 6.728 -16.128 8.642 1.00 92.50 276 MET A C 1
ATOM 2176 O O . MET A 1 276 ? 6.672 -15.521 7.572 1.00 92.50 276 MET A O 1
ATOM 2180 N N . ALA A 1 277 ? 7.137 -15.573 9.783 1.00 90.69 277 ALA A N 1
ATOM 2181 C CA . ALA A 1 277 ? 7.514 -14.163 9.877 1.00 90.69 277 ALA A CA 1
ATOM 2182 C C . ALA A 1 277 ? 8.660 -13.785 8.921 1.00 90.69 277 ALA A C 1
ATOM 2184 O O . ALA A 1 277 ? 9.637 -14.525 8.770 1.00 90.69 277 ALA A O 1
ATOM 2185 N N . ALA A 1 278 ? 8.577 -12.598 8.327 1.00 88.25 278 ALA A N 1
ATOM 2186 C CA . ALA A 1 278 ? 9.479 -12.118 7.287 1.00 88.25 278 ALA A CA 1
ATOM 2187 C C . ALA A 1 278 ? 10.960 -12.168 7.709 1.00 88.25 278 ALA A C 1
ATOM 2189 O O . ALA A 1 278 ? 11.833 -12.610 6.958 1.00 88.25 278 ALA A O 1
ATOM 2190 N N . THR A 1 279 ? 11.250 -11.822 8.963 1.00 85.12 279 THR A N 1
ATOM 2191 C CA . THR A 1 279 ? 12.600 -11.866 9.546 1.00 85.12 279 THR A CA 1
ATOM 2192 C C . THR A 1 279 ? 13.277 -13.245 9.439 1.00 85.12 279 THR A C 1
ATOM 2194 O O . THR A 1 279 ? 14.509 -13.321 9.389 1.00 85.12 279 THR A O 1
ATOM 2197 N N . PHE A 1 280 ? 12.513 -14.341 9.324 1.00 89.31 280 PHE A N 1
ATOM 2198 C CA . PHE A 1 280 ? 13.047 -15.704 9.217 1.00 89.31 280 PHE A CA 1
ATOM 2199 C C . PHE A 1 280 ? 13.583 -16.073 7.826 1.00 89.31 280 PHE A C 1
ATOM 2201 O O . PHE A 1 280 ? 14.411 -16.984 7.729 1.00 89.31 280 PHE A O 1
ATOM 2208 N N . TYR A 1 281 ? 13.212 -15.342 6.767 1.00 86.81 281 TYR A N 1
ATOM 2209 C CA . TYR A 1 281 ? 13.836 -15.502 5.443 1.00 86.81 281 TYR A CA 1
ATOM 2210 C C . TYR A 1 281 ? 15.295 -15.025 5.430 1.00 86.81 281 TYR A C 1
ATOM 2212 O O . TYR A 1 281 ? 16.097 -15.534 4.644 1.00 86.81 281 TYR A O 1
ATOM 2220 N N . ASN A 1 282 ? 15.647 -14.094 6.327 1.00 85.19 282 ASN A N 1
ATOM 2221 C CA . ASN A 1 282 ? 17.014 -13.611 6.509 1.00 85.19 282 ASN A CA 1
ATOM 2222 C C . ASN A 1 282 ? 17.801 -14.423 7.555 1.00 85.19 282 ASN A C 1
ATOM 2224 O O . ASN A 1 282 ? 18.985 -14.677 7.363 1.00 85.19 282 ASN A O 1
ATOM 2228 N N . SER A 1 283 ? 17.164 -14.870 8.646 1.00 83.38 283 SER A N 1
ATOM 2229 C CA . SER A 1 283 ? 17.858 -15.585 9.736 1.00 83.38 283 SER A CA 1
ATOM 2230 C C . SER A 1 283 ? 18.215 -17.048 9.432 1.00 83.38 283 SER A C 1
ATOM 2232 O O . SER A 1 283 ? 18.860 -17.702 10.253 1.00 83.38 283 SER A O 1
ATOM 2234 N N . GLY A 1 284 ? 17.730 -17.613 8.321 1.00 80.06 284 GLY A N 1
ATOM 2235 C CA . GLY A 1 284 ? 17.907 -19.027 7.965 1.00 80.06 284 GLY A CA 1
ATOM 2236 C C . GLY A 1 284 ? 17.152 -20.022 8.861 1.00 80.06 284 GLY A C 1
ATOM 2237 O O . GLY A 1 284 ? 17.123 -21.213 8.559 1.00 80.06 284 GLY A O 1
ATOM 2238 N N . HIS A 1 285 ? 16.487 -19.565 9.929 1.00 84.25 285 HIS A N 1
ATOM 2239 C CA . HIS A 1 285 ? 15.744 -20.437 10.846 1.00 84.25 285 HIS A CA 1
ATOM 2240 C C . HIS A 1 285 ? 14.532 -21.084 10.154 1.00 84.25 285 HIS A C 1
ATOM 2242 O O . HIS A 1 285 ? 14.190 -22.232 10.439 1.00 84.25 285 HIS A O 1
ATOM 2248 N N . GLY A 1 286 ? 13.935 -20.395 9.174 1.00 83.19 286 GLY A N 1
ATOM 2249 C CA . GLY A 1 286 ? 12.883 -20.951 8.321 1.00 83.19 286 GLY A CA 1
ATOM 2250 C C . GLY A 1 286 ? 13.311 -22.197 7.539 1.00 83.19 286 GLY A C 1
ATOM 2251 O O . GLY A 1 286 ? 12.512 -23.112 7.354 1.00 83.19 286 GLY A O 1
ATOM 2252 N N . ASP A 1 287 ? 14.584 -22.279 7.139 1.00 84.06 287 ASP A N 1
ATOM 2253 C CA . ASP A 1 287 ? 15.130 -23.427 6.411 1.00 84.06 287 ASP A CA 1
ATOM 2254 C C . ASP A 1 287 ? 15.345 -24.653 7.334 1.00 84.06 287 ASP A C 1
ATOM 2256 O O . ASP A 1 287 ? 15.499 -25.775 6.840 1.00 84.06 287 ASP A O 1
ATOM 2260 N N . ALA A 1 288 ? 15.355 -24.481 8.664 1.00 85.69 288 ALA A N 1
ATOM 2261 C CA . ALA A 1 288 ? 15.438 -25.574 9.640 1.00 85.69 288 ALA A CA 1
ATOM 2262 C C . ALA A 1 288 ? 14.081 -26.273 9.832 1.00 85.69 288 ALA A C 1
ATOM 2264 O O . ALA A 1 288 ? 13.985 -27.468 9.567 1.00 85.69 288 ALA A O 1
ATOM 2265 N N . GLU A 1 289 ? 13.030 -25.521 10.180 1.00 86.25 289 GLU A N 1
ATOM 2266 C CA . GLU A 1 289 ? 11.654 -26.030 10.364 1.00 86.25 289 GLU A CA 1
ATOM 2267 C C . GLU A 1 289 ? 11.041 -26.625 9.083 1.00 86.25 289 GLU A C 1
ATOM 2269 O O . GLU A 1 289 ? 10.072 -27.383 9.141 1.00 86.25 289 GLU A O 1
ATOM 2274 N N . ARG A 1 290 ? 11.567 -26.254 7.906 1.00 90.12 290 ARG A N 1
ATOM 2275 C CA . ARG A 1 290 ? 10.944 -26.526 6.601 1.00 90.12 290 ARG A CA 1
ATOM 2276 C C . ARG A 1 290 ? 11.900 -27.254 5.654 1.00 90.12 290 ARG A C 1
ATOM 2278 O O . ARG A 1 290 ? 12.266 -26.730 4.598 1.00 90.12 290 ARG A O 1
ATOM 2285 N N . PRO A 1 291 ? 12.302 -28.502 5.954 1.00 87.94 291 PRO A N 1
ATOM 2286 C CA . PRO A 1 291 ? 13.255 -29.256 5.139 1.00 87.94 291 PRO A CA 1
ATOM 2287 C C . PRO A 1 291 ? 12.742 -29.615 3.731 1.00 87.94 291 PRO A C 1
ATOM 2289 O O . PRO A 1 291 ? 13.507 -30.164 2.937 1.00 87.94 291 PRO A O 1
ATOM 2292 N N . TRP A 1 292 ? 11.468 -29.372 3.397 1.00 87.25 292 TRP A N 1
ATOM 2293 C CA . TRP A 1 292 ? 10.954 -29.414 2.016 1.00 87.25 292 TRP A CA 1
ATOM 2294 C C . TRP A 1 292 ? 11.262 -28.141 1.219 1.00 87.25 292 TRP A C 1
ATOM 2296 O O . TRP A 1 292 ? 11.274 -28.195 -0.007 1.00 87.25 292 TRP A O 1
ATOM 2306 N N . TRP A 1 293 ? 11.565 -27.010 1.862 1.00 82.38 293 TRP A N 1
ATOM 2307 C CA . TRP A 1 293 ? 11.834 -25.765 1.144 1.00 82.38 293 TRP A CA 1
ATOM 2308 C C . TRP A 1 293 ? 13.247 -25.689 0.554 1.00 82.38 293 TRP A C 1
ATOM 2310 O O . TRP A 1 293 ? 13.405 -25.230 -0.580 1.00 82.38 293 TRP A O 1
ATOM 2320 N N . LYS A 1 294 ? 14.237 -26.249 1.269 1.00 71.75 294 LYS A N 1
ATOM 2321 C CA . LYS A 1 294 ? 15.667 -26.339 0.896 1.00 71.75 294 LYS A CA 1
ATOM 2322 C C . LYS A 1 294 ? 15.948 -26.884 -0.517 1.00 71.75 294 LYS A C 1
ATOM 2324 O O . LYS A 1 294 ? 17.020 -26.636 -1.056 1.00 71.75 294 LYS A O 1
ATOM 2329 N N . CYS A 1 295 ? 15.020 -27.621 -1.133 1.00 55.78 295 CYS A N 1
ATOM 2330 C CA . CYS A 1 295 ? 15.199 -28.234 -2.454 1.00 55.78 295 CYS A CA 1
ATOM 2331 C C . CYS A 1 295 ? 14.888 -27.289 -3.638 1.00 55.78 295 CYS A C 1
ATOM 2333 O O . CYS A 1 295 ? 14.141 -27.634 -4.553 1.00 55.78 295 CYS A O 1
ATOM 2335 N N . TRP A 1 296 ? 15.479 -26.091 -3.654 1.00 63.66 296 TRP A N 1
ATOM 2336 C CA . TRP A 1 296 ? 15.470 -25.236 -4.848 1.00 63.66 296 TRP A CA 1
ATOM 2337 C C . TRP A 1 296 ? 16.349 -25.853 -5.949 1.00 63.66 296 TRP A C 1
ATOM 2339 O O . TRP A 1 296 ? 17.557 -25.646 -5.996 1.00 63.66 296 TRP A O 1
ATOM 2349 N N . GLN A 1 297 ? 15.730 -26.640 -6.833 1.00 52.72 297 GLN A N 1
ATOM 2350 C CA . GLN A 1 297 ? 16.375 -27.281 -7.986 1.00 52.72 297 GLN A CA 1
ATOM 2351 C C . GLN A 1 297 ? 16.603 -26.270 -9.128 1.00 52.72 297 GLN A C 1
ATOM 2353 O O . GLN A 1 297 ? 15.967 -26.330 -10.177 1.00 52.72 297 GLN A O 1
ATOM 2358 N N . GLY A 1 298 ? 17.495 -25.306 -8.900 1.00 69.50 298 GLY A N 1
ATOM 2359 C CA . GLY A 1 298 ? 17.839 -24.238 -9.839 1.00 69.50 298 GLY A CA 1
ATOM 2360 C C . GLY A 1 298 ? 18.802 -23.230 -9.211 1.00 69.50 298 GLY A C 1
ATOM 2361 O O . GLY A 1 298 ? 19.422 -23.514 -8.187 1.00 69.50 298 GLY A O 1
ATOM 2362 N N . SER A 1 299 ? 18.907 -22.037 -9.795 1.00 64.81 299 SER A N 1
ATOM 2363 C CA . SER A 1 299 ? 19.507 -20.882 -9.119 1.00 64.81 299 SER A CA 1
ATOM 2364 C C . SER A 1 299 ? 18.657 -20.530 -7.896 1.00 64.81 299 SER A C 1
ATOM 2366 O O . SER A 1 299 ? 17.526 -20.062 -8.043 1.00 64.81 299 SER A O 1
ATOM 2368 N N . ALA A 1 300 ? 19.168 -20.816 -6.698 1.00 65.69 300 ALA A N 1
ATOM 2369 C CA . ALA A 1 300 ? 18.476 -20.492 -5.456 1.00 65.69 300 ALA A CA 1
ATOM 2370 C C . ALA A 1 300 ? 18.286 -18.965 -5.327 1.00 65.69 300 ALA A C 1
ATOM 2372 O O . ALA A 1 300 ? 19.169 -18.224 -5.765 1.00 65.69 300 ALA A O 1
ATOM 2373 N N . PRO A 1 301 ? 17.179 -18.485 -4.724 1.00 73.81 301 PRO A N 1
ATOM 2374 C CA . PRO A 1 301 ? 16.950 -17.055 -4.537 1.00 73.81 301 PRO A CA 1
ATOM 2375 C C . PRO A 1 301 ? 18.084 -16.445 -3.703 1.00 73.81 301 PRO A C 1
ATOM 2377 O O . PRO A 1 301 ? 18.385 -16.941 -2.613 1.00 73.81 301 PRO A O 1
ATOM 2380 N N . THR A 1 302 ? 18.742 -15.420 -4.246 1.00 79.56 302 THR A N 1
ATOM 2381 C CA . THR A 1 302 ? 20.004 -14.879 -3.723 1.00 79.56 302 THR A CA 1
ATOM 2382 C C . THR A 1 302 ? 19.792 -13.962 -2.525 1.00 79.56 302 THR A C 1
ATOM 2384 O O . THR A 1 302 ? 20.589 -14.017 -1.589 1.00 79.56 302 THR A O 1
ATOM 2387 N N . SER A 1 303 ? 18.713 -13.171 -2.498 1.00 88.00 303 SER A N 1
ATOM 2388 C CA . SER A 1 303 ? 18.349 -12.347 -1.342 1.00 88.00 303 SER A CA 1
ATOM 2389 C C . SER A 1 303 ? 17.260 -12.984 -0.468 1.00 88.00 303 SER A C 1
ATOM 2391 O O . SER A 1 303 ? 16.489 -13.854 -0.888 1.00 88.00 303 SER A O 1
ATOM 2393 N N . ALA A 1 304 ? 17.146 -12.504 0.773 1.00 86.19 304 ALA A N 1
ATOM 2394 C CA . ALA A 1 304 ? 16.034 -12.852 1.656 1.00 86.19 304 ALA A CA 1
ATOM 2395 C C . ALA A 1 304 ? 14.674 -12.350 1.119 1.00 86.19 304 ALA A C 1
ATOM 2397 O O . ALA A 1 304 ? 13.653 -13.009 1.335 1.00 86.19 304 ALA A O 1
ATOM 2398 N N . PHE A 1 305 ? 14.659 -11.233 0.380 1.00 87.25 305 PHE A N 1
ATOM 2399 C CA . PHE A 1 305 ? 13.453 -10.695 -0.258 1.00 87.25 305 PHE A CA 1
ATOM 2400 C C . PHE A 1 305 ? 12.935 -11.623 -1.359 1.00 87.25 305 PHE A C 1
ATOM 2402 O O . PHE A 1 305 ? 11.730 -11.860 -1.432 1.00 87.25 305 PHE A O 1
ATOM 2409 N N . ASP A 1 306 ? 13.824 -12.220 -2.156 1.00 85.62 306 ASP A N 1
ATOM 2410 C CA . ASP A 1 306 ? 13.445 -13.162 -3.216 1.00 85.62 306 ASP A CA 1
ATOM 2411 C C . ASP A 1 306 ? 12.878 -14.457 -2.632 1.00 85.62 306 ASP A C 1
ATOM 2413 O O . ASP A 1 306 ? 11.848 -14.952 -3.095 1.00 85.62 306 ASP A O 1
ATOM 2417 N N . LYS A 1 307 ? 13.507 -14.980 -1.565 1.00 87.31 307 LYS A N 1
ATOM 2418 C CA . LYS A 1 307 ? 12.987 -16.138 -0.819 1.00 87.31 307 LYS A CA 1
ATOM 2419 C C . LYS A 1 307 ? 11.570 -15.867 -0.308 1.00 87.31 307 LYS A C 1
ATOM 2421 O O . LYS A 1 307 ? 10.692 -16.699 -0.514 1.00 87.31 307 LYS A O 1
ATOM 2426 N N . MET A 1 308 ? 11.344 -14.706 0.311 1.00 89.81 308 MET A N 1
ATOM 2427 C CA . MET A 1 308 ? 10.026 -14.303 0.803 1.00 89.81 308 MET A CA 1
ATOM 2428 C C . MET A 1 308 ? 9.025 -14.116 -0.346 1.00 89.81 308 MET A C 1
ATOM 2430 O O . MET A 1 308 ? 7.907 -14.616 -0.281 1.00 89.81 308 MET A O 1
ATOM 2434 N N . THR A 1 309 ? 9.410 -13.425 -1.419 1.00 86.00 309 THR A N 1
ATOM 2435 C CA . THR A 1 309 ? 8.535 -13.104 -2.559 1.00 86.00 309 THR A CA 1
ATOM 2436 C C . THR A 1 309 ? 8.131 -14.347 -3.363 1.00 86.00 309 THR A C 1
ATOM 2438 O O . THR A 1 309 ? 6.987 -14.433 -3.816 1.00 86.00 309 THR A O 1
ATOM 2441 N N . ALA A 1 310 ? 8.993 -15.365 -3.439 1.00 85.88 310 ALA A N 1
ATOM 2442 C CA . ALA A 1 310 ? 8.652 -16.692 -3.961 1.00 85.88 310 ALA A CA 1
ATOM 2443 C C . ALA A 1 310 ? 7.683 -17.495 -3.063 1.00 85.88 310 ALA A C 1
ATOM 2445 O O . ALA A 1 310 ? 7.132 -18.505 -3.502 1.00 85.88 310 ALA A O 1
ATOM 2446 N N . GLU A 1 311 ? 7.459 -17.056 -1.821 1.00 89.19 311 GLU A N 1
ATOM 2447 C CA . GLU A 1 311 ? 6.541 -17.676 -0.857 1.00 89.19 311 GLU A CA 1
ATOM 2448 C C . GLU A 1 311 ? 5.290 -16.856 -0.549 1.00 89.19 311 GLU A C 1
ATOM 2450 O O . GLU A 1 311 ? 4.376 -17.383 0.083 1.00 89.19 311 GLU A O 1
ATOM 2455 N N . LYS A 1 312 ? 5.194 -15.607 -1.024 1.00 91.56 312 LYS A N 1
ATOM 2456 C CA . LYS A 1 312 ? 3.988 -14.784 -0.863 1.00 91.56 312 LYS A CA 1
ATOM 2457 C C . LYS A 1 312 ? 2.769 -15.537 -1.408 1.00 91.56 312 LYS A C 1
ATOM 2459 O O . LYS A 1 312 ? 2.734 -15.926 -2.578 1.00 91.56 312 LYS A O 1
ATOM 2464 N N . LEU A 1 313 ? 1.770 -15.730 -0.551 1.00 91.19 313 LEU A N 1
ATOM 2465 C CA . LEU A 1 313 ? 0.456 -16.302 -0.843 1.00 91.19 313 LEU A CA 1
ATOM 2466 C C . LEU A 1 313 ? -0.616 -15.202 -0.748 1.00 91.19 313 LEU A C 1
ATOM 2468 O O . LEU A 1 313 ? -0.432 -14.212 -0.051 1.00 91.19 313 LEU A O 1
ATOM 2472 N N . HIS A 1 314 ? -1.754 -15.377 -1.417 1.00 89.19 314 HIS A N 1
ATOM 2473 C CA . HIS A 1 314 ? -2.908 -14.464 -1.355 1.00 89.19 314 HIS A CA 1
ATOM 2474 C C . HIS A 1 314 ? -4.179 -15.277 -1.681 1.00 89.19 314 HIS A C 1
ATOM 2476 O O . HIS A 1 314 ? -4.121 -16.114 -2.591 1.00 89.19 314 HIS A O 1
ATOM 2482 N N . PRO A 1 315 ? -5.320 -15.083 -0.985 1.00 82.19 315 PRO A N 1
ATOM 2483 C CA . PRO A 1 315 ? -6.583 -15.790 -1.258 1.00 82.19 315 PRO A CA 1
ATOM 2484 C C . PRO A 1 315 ? -7.188 -15.652 -2.659 1.00 82.19 315 PRO A C 1
ATOM 2486 O O . PRO A 1 315 ? -8.154 -16.347 -2.968 1.00 82.19 315 PRO A O 1
ATOM 2489 N N . SER A 1 316 ? -6.642 -14.794 -3.525 1.00 74.56 316 SER A N 1
ATOM 2490 C CA . SER A 1 316 ? -6.930 -14.833 -4.966 1.00 74.56 316 SER A CA 1
ATOM 2491 C C . SER A 1 316 ? -6.469 -16.147 -5.623 1.00 74.56 316 SER A C 1
ATOM 2493 O O . SER A 1 316 ? -7.000 -16.547 -6.659 1.00 74.56 316 SER A O 1
ATOM 2495 N N . SER A 1 317 ? -5.526 -16.866 -5.003 1.00 80.25 317 SER A N 1
ATOM 2496 C CA . SER A 1 317 ? -5.159 -18.234 -5.365 1.00 80.25 317 SER A CA 1
ATOM 2497 C C . SER A 1 317 ? -6.228 -19.241 -4.916 1.00 80.25 317 SER A C 1
ATOM 2499 O O . SER A 1 317 ? -6.482 -19.360 -3.715 1.00 80.25 317 SER A O 1
ATOM 2501 N N . PRO A 1 318 ? -6.782 -20.079 -5.817 1.00 78.81 318 PRO A N 1
ATOM 2502 C CA . PRO A 1 318 ? -7.737 -21.122 -5.430 1.00 78.81 318 PRO A CA 1
ATOM 2503 C C . PRO A 1 318 ? -7.118 -22.222 -4.549 1.00 78.81 318 PRO A C 1
ATOM 2505 O O . PRO A 1 318 ? -7.857 -22.992 -3.944 1.00 78.81 318 PRO A O 1
ATOM 2508 N N . LEU A 1 319 ? -5.782 -22.286 -4.459 1.00 87.88 319 LEU A N 1
ATOM 2509 C CA . LEU A 1 319 ? -5.034 -23.232 -3.623 1.00 87.88 319 LEU A CA 1
ATOM 2510 C C . LEU A 1 319 ? -4.544 -22.610 -2.302 1.00 87.88 319 LEU A C 1
ATOM 2512 O O . LEU A 1 319 ? -3.801 -23.256 -1.572 1.00 87.88 319 LEU A O 1
ATOM 2516 N N . PHE A 1 320 ? -4.926 -21.366 -1.984 1.00 91.19 320 PHE A N 1
ATOM 2517 C CA . PHE A 1 320 ? -4.427 -20.626 -0.817 1.00 91.19 320 PHE A CA 1
ATOM 2518 C C . PHE A 1 320 ? -4.559 -21.407 0.504 1.00 91.19 320 PHE A C 1
ATOM 2520 O O . PHE A 1 320 ? -3.564 -21.686 1.171 1.00 91.19 320 PHE A O 1
ATOM 2527 N N . TYR A 1 321 ? -5.782 -21.819 0.851 1.00 95.06 321 TYR A N 1
ATOM 2528 C CA . TYR A 1 321 ? -6.054 -22.549 2.093 1.00 95.06 321 TYR A CA 1
ATOM 2529 C C . TYR A 1 321 ? -5.496 -23.985 2.079 1.00 95.06 321 TYR A C 1
ATOM 2531 O O . TYR A 1 321 ? -5.132 -24.504 3.131 1.00 95.06 321 TYR A O 1
ATOM 2539 N N . GLU A 1 322 ? -5.386 -24.615 0.902 1.00 95.50 322 GLU A N 1
ATOM 2540 C CA . GLU A 1 322 ? -4.752 -25.935 0.733 1.00 95.50 322 GLU A CA 1
ATOM 2541 C C . GLU A 1 322 ? -3.241 -25.860 0.992 1.00 95.50 322 GLU A C 1
ATOM 2543 O O . GLU A 1 322 ? -2.696 -26.713 1.690 1.00 95.50 322 GLU A O 1
ATOM 2548 N N . ALA A 1 323 ? -2.569 -24.808 0.516 1.00 95.19 323 ALA A N 1
ATOM 2549 C CA . ALA A 1 323 ? -1.143 -24.595 0.750 1.00 95.19 323 ALA A CA 1
ATOM 2550 C C . ALA A 1 323 ? -0.827 -24.354 2.235 1.00 95.19 323 ALA A C 1
ATOM 2552 O O . ALA A 1 323 ? 0.105 -24.964 2.758 1.00 95.19 323 ALA A O 1
ATOM 2553 N N . LEU A 1 324 ? -1.633 -23.544 2.937 1.00 96.31 324 LEU A N 1
ATOM 2554 C CA . LEU A 1 324 ? -1.498 -23.351 4.388 1.00 96.31 324 LEU A CA 1
ATOM 2555 C C . LEU A 1 324 ? -1.784 -24.637 5.182 1.00 96.31 324 LEU A C 1
ATOM 2557 O O . LEU A 1 324 ? -1.067 -24.942 6.136 1.00 96.31 324 LEU A O 1
ATOM 2561 N N . ALA A 1 325 ? -2.786 -25.423 4.775 1.00 96.69 325 ALA A N 1
ATOM 2562 C CA . ALA A 1 325 ? -3.076 -26.714 5.397 1.00 96.69 325 ALA A CA 1
ATOM 2563 C C . ALA A 1 325 ? -1.906 -27.699 5.236 1.00 96.69 325 ALA A C 1
ATOM 2565 O O . ALA A 1 325 ? -1.433 -28.252 6.227 1.00 96.69 325 ALA A O 1
ATOM 2566 N N . HIS A 1 326 ? -1.387 -27.872 4.015 1.00 96.00 326 HIS A N 1
ATOM 2567 C CA . HIS A 1 326 ? -0.223 -28.723 3.756 1.00 96.00 326 HIS A CA 1
ATOM 2568 C C . HIS A 1 326 ? 1.012 -28.289 4.552 1.00 96.00 326 HIS A C 1
ATOM 2570 O O . HIS A 1 326 ? 1.670 -29.136 5.147 1.00 96.00 326 HIS A O 1
ATOM 2576 N N . GLU A 1 327 ? 1.321 -26.992 4.574 1.00 95.44 327 GLU A N 1
ATOM 2577 C CA . GLU A 1 327 ? 2.490 -26.434 5.261 1.00 95.44 327 GLU A CA 1
ATOM 2578 C C . GLU A 1 327 ? 2.479 -26.729 6.768 1.00 95.44 327 GLU A C 1
ATOM 2580 O O . GLU A 1 327 ? 3.474 -27.214 7.307 1.00 95.44 327 GLU A O 1
ATOM 2585 N N . PHE A 1 328 ? 1.361 -26.489 7.458 1.00 95.75 328 PHE A N 1
ATOM 2586 C CA . PHE A 1 328 ? 1.304 -26.657 8.915 1.00 95.75 328 PHE A CA 1
ATOM 2587 C C . PHE A 1 328 ? 1.122 -28.117 9.349 1.00 95.75 328 PHE A C 1
ATOM 2589 O O . PHE A 1 328 ? 1.662 -28.508 10.385 1.00 95.75 328 PHE A O 1
ATOM 2596 N N . LEU A 1 329 ? 0.476 -28.955 8.528 1.00 96.00 329 LEU A N 1
ATOM 2597 C CA . LEU A 1 329 ? 0.532 -30.411 8.697 1.00 96.00 329 LEU A CA 1
ATOM 2598 C C . LEU A 1 329 ? 1.975 -30.930 8.503 1.00 96.00 329 LEU A C 1
ATOM 2600 O O . LEU A 1 329 ? 2.424 -31.782 9.267 1.00 96.00 329 LEU A O 1
ATOM 2604 N N . ALA A 1 330 ? 2.736 -30.388 7.541 1.00 94.94 330 ALA A N 1
ATOM 2605 C CA . ALA A 1 330 ? 4.126 -30.780 7.279 1.00 94.94 330 ALA A CA 1
ATOM 2606 C C . ALA A 1 330 ? 5.108 -30.357 8.386 1.00 94.94 330 ALA A C 1
ATOM 2608 O O . ALA A 1 330 ? 6.005 -31.136 8.720 1.00 94.94 330 ALA A O 1
ATOM 2609 N N . ARG A 1 331 ? 4.927 -29.180 9.007 1.00 94.06 331 ARG A N 1
ATOM 2610 C CA . ARG A 1 331 ? 5.718 -28.768 10.188 1.00 94.06 331 ARG A CA 1
ATOM 2611 C C . ARG A 1 331 ? 5.516 -29.714 11.359 1.00 94.06 331 ARG A C 1
ATOM 2613 O O . ARG A 1 331 ? 6.492 -30.185 11.935 1.00 94.06 331 ARG A O 1
ATOM 2620 N N . GLU A 1 332 ? 4.271 -30.051 11.675 1.00 95.31 332 GLU A N 1
ATOM 2621 C CA . GLU A 1 332 ? 3.972 -30.953 12.788 1.00 95.31 332 GLU A CA 1
ATOM 2622 C C . GLU A 1 332 ? 4.385 -32.408 12.488 1.00 95.31 332 GLU A C 1
ATOM 2624 O O . GLU A 1 332 ? 4.881 -33.098 13.380 1.00 95.31 332 GLU A O 1
ATOM 2629 N N . ALA A 1 333 ? 4.298 -32.854 11.226 1.00 94.56 333 ALA A N 1
ATOM 2630 C CA . ALA A 1 333 ? 4.876 -34.124 10.770 1.00 94.56 333 ALA A CA 1
ATOM 2631 C C . ALA A 1 333 ? 6.389 -34.175 11.017 1.00 94.56 333 ALA A C 1
ATOM 2633 O O . ALA A 1 333 ? 6.894 -35.131 11.609 1.00 94.56 333 ALA A O 1
ATOM 2634 N N . HIS A 1 334 ? 7.109 -33.120 10.622 1.00 93.00 334 HIS A N 1
ATOM 2635 C CA . HIS A 1 334 ? 8.551 -33.027 10.821 1.00 93.00 334 HIS A CA 1
ATOM 2636 C C . HIS A 1 334 ? 8.929 -32.965 12.307 1.00 93.00 334 HIS A C 1
ATOM 2638 O O . HIS A 1 334 ? 9.771 -33.749 12.740 1.00 93.00 334 HIS A O 1
ATOM 2644 N N . LYS A 1 335 ? 8.270 -32.103 13.091 1.00 93.69 335 LYS A N 1
ATOM 2645 C CA . LYS A 1 335 ? 8.503 -31.916 14.534 1.00 93.69 335 LYS A CA 1
ATOM 2646 C C . LYS A 1 335 ? 8.260 -33.192 15.347 1.00 93.69 335 LYS A C 1
ATOM 2648 O O . LYS A 1 335 ? 8.952 -33.428 16.333 1.00 93.69 335 LYS A O 1
ATOM 2653 N N . LYS A 1 336 ? 7.304 -34.031 14.930 1.00 94.69 336 LYS A N 1
ATOM 2654 C CA . LYS A 1 336 ? 7.016 -35.343 15.540 1.00 94.69 336 LYS A CA 1
ATOM 2655 C C . LYS A 1 336 ? 7.786 -36.515 14.921 1.00 94.69 336 LYS A C 1
ATOM 2657 O O . LYS A 1 336 ? 7.605 -37.638 15.385 1.00 94.69 336 LYS A O 1
ATOM 2662 N N . SER A 1 337 ? 8.596 -36.292 13.883 1.00 94.81 337 SER A N 1
ATOM 2663 C CA . SER A 1 337 ? 9.220 -37.351 13.067 1.00 94.81 337 SER A CA 1
ATOM 2664 C C . SER A 1 337 ? 8.218 -38.413 12.577 1.00 94.81 337 SER A C 1
ATOM 2666 O O . SER A 1 337 ? 8.523 -39.605 12.537 1.00 94.81 337 SER A O 1
ATOM 2668 N N . LYS A 1 338 ? 7.003 -37.982 12.214 1.00 95.12 338 LYS A N 1
ATOM 2669 C CA . LYS A 1 338 ? 5.890 -38.837 11.774 1.00 95.12 338 LYS A CA 1
ATOM 2670 C C . LYS A 1 338 ? 5.599 -38.689 10.275 1.00 95.12 338 LYS A C 1
ATOM 2672 O O . LYS A 1 338 ? 5.816 -37.613 9.719 1.00 95.12 338 LYS A O 1
ATOM 2677 N N . PRO A 1 339 ? 5.036 -39.719 9.617 1.00 94.50 339 PRO A N 1
ATOM 2678 C CA . PRO A 1 339 ? 4.487 -39.589 8.271 1.00 94.50 339 PRO A CA 1
ATOM 2679 C C . PRO A 1 339 ? 3.347 -38.561 8.196 1.00 94.50 339 PRO A C 1
ATOM 2681 O O . PRO A 1 339 ? 2.458 -38.556 9.043 1.00 94.50 339 PRO A O 1
ATOM 2684 N N . LEU A 1 340 ? 3.313 -37.739 7.143 1.00 94.56 340 LEU A N 1
ATOM 2685 C CA . LEU A 1 340 ? 2.320 -36.664 6.975 1.00 94.56 340 LEU A CA 1
ATOM 2686 C C . LEU A 1 340 ? 0.860 -37.158 6.980 1.00 94.56 340 LEU A C 1
ATOM 2688 O O . LEU A 1 340 ? -0.026 -36.455 7.456 1.00 94.56 340 LEU A O 1
ATOM 2692 N N . ARG A 1 341 ? 0.616 -38.386 6.506 1.00 95.00 341 ARG A N 1
ATOM 2693 C CA . ARG A 1 341 ? -0.702 -39.051 6.534 1.00 95.00 341 ARG A CA 1
ATOM 2694 C C . ARG A 1 341 ? -1.223 -39.352 7.951 1.00 95.00 341 ARG A C 1
ATOM 2696 O O . ARG A 1 341 ? -2.401 -39.630 8.107 1.00 95.00 341 ARG A O 1
ATOM 2703 N N . GLU A 1 342 ? -0.347 -39.342 8.958 1.00 96.12 342 GLU A N 1
ATOM 2704 C CA . GLU A 1 342 ? -0.646 -39.666 10.365 1.00 96.12 342 GLU A CA 1
ATOM 2705 C C . GLU A 1 342 ? -0.777 -38.405 11.241 1.00 96.12 342 GLU A C 1
ATOM 2707 O O . GLU A 1 342 ? -0.849 -38.511 12.467 1.00 96.12 342 GLU A O 1
ATOM 2712 N N . ILE A 1 343 ? -0.776 -37.213 10.629 1.00 97.44 343 ILE A N 1
ATOM 2713 C CA . ILE A 1 343 ? -0.972 -35.931 11.313 1.00 97.44 343 ILE A CA 1
ATOM 2714 C C . ILE A 1 343 ? -2.415 -35.469 11.137 1.00 97.44 343 ILE A C 1
ATOM 2716 O O . ILE A 1 343 ? -2.897 -35.266 10.022 1.00 97.44 343 ILE A O 1
ATOM 2720 N N . THR A 1 344 ? -3.091 -35.278 12.266 1.00 96.81 344 THR A N 1
ATOM 2721 C CA . THR A 1 344 ? -4.478 -34.811 12.324 1.00 96.81 344 THR A CA 1
ATOM 2722 C C . THR A 1 344 ? -4.566 -33.281 12.292 1.00 96.81 344 THR A C 1
ATOM 2724 O O . THR A 1 344 ? -3.589 -32.562 12.534 1.00 96.81 344 THR A O 1
ATOM 2727 N N . ARG A 1 345 ? -5.776 -32.749 12.081 1.00 95.06 345 ARG A N 1
ATOM 2728 C CA . ARG A 1 345 ? -6.073 -31.328 12.329 1.00 95.06 345 ARG A CA 1
ATOM 2729 C C . ARG A 1 345 ? -5.781 -30.946 13.785 1.00 95.06 345 ARG A C 1
ATOM 2731 O O . ARG A 1 345 ? -5.313 -29.845 14.056 1.00 95.06 345 ARG A O 1
ATOM 2738 N N . GLU A 1 346 ? -6.026 -31.846 14.724 1.00 95.88 346 GLU A N 1
ATOM 2739 C CA . GLU A 1 346 ? -5.871 -31.631 16.163 1.00 95.88 346 GLU A CA 1
ATOM 2740 C C . GLU A 1 346 ? -4.389 -31.610 16.577 1.00 95.88 346 GLU A C 1
ATOM 2742 O O . GLU A 1 346 ? -4.018 -30.919 17.527 1.00 95.88 346 GLU A O 1
ATOM 2747 N N . ASP A 1 347 ? -3.517 -32.287 15.826 1.00 96.31 347 ASP A N 1
ATOM 2748 C CA . ASP A 1 347 ? -2.065 -32.114 15.900 1.00 96.31 347 ASP A CA 1
ATOM 2749 C C . ASP A 1 347 ? -1.644 -30.742 15.345 1.00 96.31 347 ASP A C 1
ATOM 2751 O O . ASP A 1 347 ? -0.922 -30.013 16.021 1.00 96.31 347 ASP A O 1
ATOM 2755 N N . MET A 1 348 ? -2.162 -30.323 14.182 1.00 95.19 348 MET A N 1
ATOM 2756 C CA . MET A 1 348 ? -1.898 -28.988 13.612 1.00 95.19 348 MET A CA 1
ATOM 2757 C C . MET A 1 348 ? -2.314 -27.848 14.562 1.00 95.19 348 MET A C 1
ATOM 2759 O O . MET A 1 348 ? -1.576 -26.878 14.740 1.00 95.19 348 MET A O 1
ATOM 2763 N N . LEU A 1 349 ? -3.470 -27.970 15.221 1.00 93.12 349 LEU A N 1
ATOM 2764 C CA . LEU A 1 349 ? -3.932 -27.015 16.235 1.00 93.12 349 LEU A CA 1
ATOM 2765 C C . LEU A 1 349 ? -3.013 -26.995 17.468 1.00 93.12 349 LEU A C 1
ATOM 2767 O O . LEU A 1 349 ? -2.792 -25.936 18.055 1.00 93.12 349 LEU A O 1
ATOM 2771 N N . ARG A 1 350 ? -2.436 -28.143 17.845 1.00 92.69 350 ARG A N 1
ATOM 2772 C CA . ARG A 1 350 ? -1.461 -28.257 18.941 1.00 92.69 350 ARG A CA 1
ATOM 2773 C C . ARG A 1 350 ? -0.108 -27.639 18.579 1.00 92.69 350 ARG A C 1
ATOM 2775 O O . ARG A 1 350 ? 0.491 -26.984 19.434 1.00 92.69 350 ARG A O 1
ATOM 2782 N N . TYR A 1 351 ? 0.337 -27.777 17.325 1.00 92.56 351 TYR A N 1
ATOM 2783 C CA . TYR A 1 351 ? 1.478 -27.024 16.795 1.00 92.56 351 TYR A CA 1
ATOM 2784 C C . TYR A 1 351 ? 1.203 -25.526 16.914 1.00 92.56 351 TYR A C 1
ATOM 2786 O O . TYR A 1 351 ? 1.941 -24.840 17.607 1.00 92.56 351 TYR A O 1
ATOM 2794 N N . LEU A 1 352 ? 0.099 -25.027 16.345 1.00 91.06 352 LEU A N 1
ATOM 2795 C CA . LEU A 1 352 ? -0.248 -23.599 16.368 1.00 91.06 352 LEU A CA 1
ATOM 2796 C C . LEU A 1 352 ? -0.363 -23.021 17.793 1.00 91.06 352 LEU A C 1
ATOM 2798 O O . LEU A 1 352 ? 0.063 -21.894 18.016 1.00 91.06 352 LEU A O 1
ATOM 2802 N N . LYS A 1 353 ? -0.855 -23.792 18.777 1.00 88.50 353 LYS A N 1
ATOM 2803 C CA . LYS A 1 353 ? -0.939 -23.350 20.186 1.00 88.50 353 LYS A CA 1
ATOM 2804 C C . LYS A 1 353 ? 0.432 -23.255 20.884 1.00 88.50 353 LYS A C 1
ATOM 2806 O O . LYS A 1 353 ? 0.534 -22.635 21.941 1.00 88.50 353 LYS A O 1
ATOM 2811 N N . THR A 1 354 ? 1.473 -23.872 20.319 1.00 88.38 354 THR A N 1
ATOM 2812 C CA . THR A 1 354 ? 2.839 -23.948 20.883 1.00 88.38 354 THR A CA 1
ATOM 2813 C C . THR A 1 354 ? 3.924 -23.383 19.956 1.00 88.38 354 THR A C 1
ATOM 2815 O O . THR A 1 354 ? 5.110 -23.443 20.279 1.00 88.38 354 THR A O 1
ATOM 2818 N N . ALA A 1 355 ? 3.542 -22.854 18.795 1.00 88.12 355 ALA A N 1
ATOM 2819 C CA . ALA A 1 355 ? 4.438 -22.280 17.803 1.00 88.12 355 ALA A CA 1
ATOM 2820 C C . ALA A 1 355 ? 4.876 -20.874 18.226 1.00 88.12 355 ALA A C 1
ATOM 2822 O O . ALA A 1 355 ? 4.063 -20.094 18.715 1.00 88.12 355 ALA A O 1
ATOM 2823 N N . ASN A 1 356 ? 6.148 -20.527 17.993 1.00 86.56 356 ASN A N 1
ATOM 2824 C CA . ASN A 1 356 ? 6.621 -19.150 18.157 1.00 86.56 356 ASN A CA 1
ATOM 2825 C C . ASN A 1 356 ? 5.795 -18.192 17.268 1.00 86.56 356 ASN A C 1
ATOM 2827 O O . ASN A 1 356 ? 5.360 -18.593 16.189 1.00 86.56 356 ASN A O 1
ATOM 2831 N N . ALA A 1 357 ? 5.655 -16.917 17.648 1.00 83.19 357 ALA A N 1
ATOM 2832 C CA . ALA A 1 357 ? 5.066 -15.887 16.782 1.00 83.19 357 ALA A CA 1
ATOM 2833 C C . ALA A 1 357 ? 5.789 -15.750 15.419 1.00 83.19 357 ALA A C 1
ATOM 2835 O O . ALA A 1 357 ? 5.197 -15.304 14.444 1.00 83.19 357 ALA A O 1
ATOM 2836 N N . HIS A 1 358 ? 7.040 -16.213 15.317 1.00 86.69 358 HIS A N 1
ATOM 2837 C CA . HIS A 1 358 ? 7.767 -16.320 14.049 1.00 86.69 358 HIS A CA 1
ATOM 2838 C C . HIS A 1 358 ? 7.403 -17.558 13.198 1.00 86.69 358 HIS A C 1
ATOM 2840 O O . HIS A 1 358 ? 7.666 -17.576 11.998 1.00 86.69 358 HIS A O 1
ATOM 2846 N N . HIS A 1 359 ? 6.798 -18.590 13.797 1.00 89.69 359 HIS A N 1
ATOM 2847 C CA . HIS A 1 359 ? 6.415 -19.860 13.160 1.00 89.69 359 HIS A CA 1
ATOM 2848 C C . HIS A 1 359 ? 4.911 -19.970 12.841 1.00 89.69 359 HIS A C 1
ATOM 2850 O O . HIS A 1 359 ? 4.471 -21.016 12.361 1.00 89.69 359 HIS A O 1
ATOM 2856 N N . VAL A 1 360 ? 4.110 -18.934 13.104 1.00 91.06 360 VAL A N 1
ATOM 2857 C CA . VAL A 1 360 ? 2.710 -18.842 12.648 1.00 91.06 360 VAL A CA 1
ATOM 2858 C C . VAL A 1 360 ? 2.627 -18.180 11.268 1.00 91.06 360 VAL A C 1
ATOM 2860 O O . VAL A 1 360 ? 3.635 -17.746 10.715 1.00 91.06 360 VAL A O 1
ATOM 2863 N N . VAL A 1 361 ? 1.428 -18.140 10.685 1.00 94.62 361 VAL A N 1
ATOM 2864 C CA . VAL A 1 361 ? 1.184 -17.486 9.393 1.00 94.62 361 VAL A CA 1
ATOM 2865 C C . VAL A 1 361 ? 1.146 -15.972 9.584 1.00 94.62 361 VAL A C 1
ATOM 2867 O O . VAL A 1 361 ? 0.242 -15.451 10.236 1.00 94.62 361 VAL A O 1
ATOM 2870 N N . GLU A 1 362 ? 2.095 -15.263 8.987 1.00 94.12 362 GLU A N 1
ATOM 2871 C CA . GLU A 1 362 ? 2.125 -13.802 8.956 1.00 94.12 362 GLU A CA 1
ATOM 2872 C C . GLU A 1 362 ? 1.261 -13.279 7.796 1.00 94.12 362 GLU A C 1
ATOM 2874 O O . GLU A 1 362 ? 1.083 -13.919 6.759 1.00 94.12 362 GLU A O 1
ATOM 2879 N N . THR A 1 363 ? 0.641 -12.122 8.001 1.00 95.19 363 THR A N 1
ATOM 2880 C CA . THR A 1 363 ? -0.262 -11.451 7.065 1.00 95.19 363 THR A CA 1
ATOM 2881 C C . THR A 1 363 ? 0.101 -9.981 6.997 1.00 95.19 363 THR A C 1
ATOM 2883 O O . THR A 1 363 ? 0.128 -9.292 8.012 1.00 95.19 363 THR A O 1
ATOM 2886 N N . HIS A 1 364 ? 0.329 -9.486 5.789 1.00 94.06 364 HIS A N 1
ATOM 2887 C CA . HIS A 1 364 ? 0.629 -8.087 5.536 1.00 94.06 364 HIS A CA 1
ATOM 2888 C C . HIS A 1 364 ? -0.638 -7.404 5.032 1.00 94.06 364 HIS A C 1
ATOM 2890 O O . HIS A 1 364 ? -1.034 -7.566 3.880 1.00 94.06 364 HIS A O 1
ATOM 2896 N N . LEU A 1 365 ? -1.300 -6.680 5.930 1.00 92.75 365 LEU A N 1
ATOM 2897 C CA . LEU A 1 365 ? -2.467 -5.853 5.643 1.00 92.75 365 LEU A CA 1
ATOM 2898 C C . LEU A 1 365 ? -2.041 -4.523 4.985 1.00 92.75 365 LEU A C 1
ATOM 2900 O O . LEU A 1 365 ? -0.875 -4.130 5.106 1.00 92.75 365 LEU A O 1
ATOM 2904 N N . PRO A 1 366 ? -2.941 -3.826 4.261 1.00 88.06 366 PRO A N 1
ATOM 2905 C CA . PRO A 1 366 ? -2.588 -2.630 3.494 1.00 88.06 366 PRO A CA 1
ATOM 2906 C C . PRO A 1 366 ? -1.952 -1.538 4.360 1.00 88.06 366 PRO A C 1
ATOM 2908 O O . PRO A 1 366 ? -2.272 -1.417 5.545 1.00 88.06 366 PRO A O 1
ATOM 2911 N N . TYR A 1 367 ? -1.069 -0.733 3.756 1.00 85.62 367 TYR A N 1
ATOM 2912 C CA . TYR A 1 367 ? -0.231 0.252 4.459 1.00 85.62 367 TYR A CA 1
ATOM 2913 C C . TYR A 1 367 ? -1.003 1.213 5.371 1.00 85.62 367 TYR A C 1
ATOM 2915 O O . TYR A 1 367 ? -0.466 1.644 6.388 1.00 85.62 367 TYR A O 1
ATOM 2923 N N . ALA A 1 368 ? -2.270 1.474 5.050 1.00 84.31 368 ALA A N 1
ATOM 2924 C CA . ALA A 1 368 ? -3.260 1.987 5.980 1.00 84.31 368 ALA A CA 1
ATOM 2925 C C . ALA A 1 368 ? -4.469 1.040 6.013 1.00 84.31 368 ALA A C 1
ATOM 2927 O O . ALA A 1 368 ? -5.172 0.872 5.016 1.00 84.31 368 ALA A O 1
ATOM 2928 N N . THR A 1 369 ? -4.720 0.428 7.169 1.00 86.81 369 THR A N 1
ATOM 2929 C CA . THR A 1 369 ? -5.816 -0.526 7.388 1.00 86.81 369 THR A CA 1
ATOM 2930 C C . THR A 1 369 ? -6.900 0.118 8.272 1.00 86.81 369 THR A C 1
ATOM 2932 O O . THR A 1 369 ? -6.653 0.318 9.464 1.00 86.81 369 THR A O 1
ATOM 2935 N N . PRO A 1 370 ? -8.091 0.466 7.737 1.00 85.44 370 PRO A N 1
ATOM 2936 C CA . PRO A 1 370 ? -9.142 1.157 8.494 1.00 85.44 370 PRO A CA 1
ATOM 2937 C C . PRO A 1 370 ? -9.688 0.352 9.681 1.00 85.44 370 PRO A C 1
ATOM 2939 O O . PRO A 1 370 ? -9.897 -0.856 9.573 1.00 85.44 370 PRO A O 1
ATOM 2942 N N . LEU A 1 371 ? -10.038 1.014 10.791 1.00 88.25 371 LEU A N 1
ATOM 2943 C CA . LEU A 1 371 ? -10.681 0.340 11.932 1.00 88.25 371 LEU A CA 1
ATOM 2944 C C . LEU A 1 371 ? -12.081 -0.205 11.609 1.00 88.25 371 LEU A C 1
ATOM 2946 O O . LEU A 1 371 ? -12.537 -1.139 12.262 1.00 88.25 371 LEU A O 1
ATOM 2950 N N . THR A 1 372 ? -12.734 0.287 10.552 1.00 84.50 372 THR A N 1
ATOM 2951 C CA . THR A 1 372 ? -14.003 -0.266 10.040 1.00 84.50 372 THR A CA 1
ATOM 2952 C C . THR A 1 372 ? -13.877 -1.699 9.502 1.00 84.50 372 THR A C 1
ATOM 2954 O O . THR A 1 372 ? -14.896 -2.354 9.269 1.00 84.50 372 THR A O 1
ATOM 2957 N N . TRP A 1 373 ? -12.651 -2.205 9.321 1.00 88.69 373 TRP A N 1
ATOM 2958 C CA . TRP A 1 373 ? -12.356 -3.600 8.983 1.00 88.69 373 TRP A CA 1
ATOM 2959 C C . TRP A 1 373 ? -12.174 -4.513 10.196 1.00 88.69 373 TRP A C 1
ATOM 2961 O O . TRP A 1 373 ? -12.093 -5.729 10.023 1.00 88.69 373 TRP A O 1
ATOM 2971 N N . VAL A 1 374 ? -12.121 -3.976 11.415 1.00 93.88 374 VAL A N 1
ATOM 2972 C CA . VAL A 1 374 ? -12.110 -4.794 12.630 1.00 93.88 374 VAL A CA 1
ATOM 2973 C C . VAL A 1 374 ? -13.505 -5.406 12.813 1.00 93.88 374 VAL A C 1
ATOM 2975 O O . VAL A 1 374 ? -14.520 -4.710 12.839 1.00 93.88 374 VAL A O 1
ATOM 2978 N N . GLU A 1 375 ? -13.566 -6.734 12.887 1.00 94.12 375 GLU A N 1
ATOM 2979 C CA . GLU A 1 375 ? -14.779 -7.491 13.217 1.00 94.12 375 GLU A CA 1
ATOM 2980 C C . GLU A 1 375 ? -14.970 -7.572 14.733 1.00 94.12 375 GLU A C 1
ATOM 2982 O O . GLU A 1 375 ? -16.099 -7.537 15.217 1.00 94.12 375 GLU A O 1
ATOM 2987 N N . ARG A 1 376 ? -13.863 -7.657 15.485 1.00 96.25 376 ARG A N 1
ATOM 2988 C CA . ARG A 1 376 ? -13.871 -7.702 16.947 1.00 96.25 376 ARG A CA 1
ATOM 2989 C C . ARG A 1 376 ? -12.591 -7.134 17.556 1.00 96.25 376 ARG A C 1
ATOM 2991 O O . ARG A 1 376 ? -11.495 -7.428 17.086 1.00 96.25 376 ARG A O 1
ATOM 2998 N N . VAL A 1 377 ? -12.742 -6.382 18.639 1.00 96.62 377 VAL A N 1
ATOM 2999 C CA . VAL A 1 377 ? -11.667 -6.038 19.575 1.00 96.62 377 VAL A CA 1
ATOM 3000 C C . VAL A 1 377 ? -11.793 -6.950 20.784 1.00 96.62 377 VAL A C 1
ATOM 3002 O O . VAL A 1 377 ? -12.867 -7.020 21.376 1.00 96.62 377 VAL A O 1
ATOM 3005 N N . ILE A 1 378 ? -10.711 -7.630 21.154 1.00 95.69 378 ILE A N 1
ATOM 3006 C CA . ILE A 1 378 ? -10.625 -8.398 22.401 1.00 95.69 378 ILE A CA 1
ATOM 3007 C C . ILE A 1 378 ? -9.520 -7.790 23.261 1.00 95.69 378 ILE A C 1
ATOM 3009 O O . ILE A 1 378 ? -8.414 -7.552 22.777 1.00 95.69 378 ILE A O 1
ATOM 3013 N N . ILE A 1 379 ? -9.828 -7.516 24.525 1.00 94.81 379 ILE A N 1
ATOM 3014 C CA . ILE A 1 379 ? -8.936 -6.852 25.482 1.00 94.81 379 ILE A CA 1
ATOM 3015 C C . ILE A 1 379 ? -9.234 -7.387 26.886 1.00 94.81 379 ILE A C 1
ATOM 3017 O O . ILE A 1 379 ? -10.386 -7.688 27.191 1.00 94.81 379 ILE A O 1
ATOM 3021 N N . SER A 1 380 ? -8.226 -7.552 27.741 1.00 93.56 380 SER A N 1
ATOM 3022 C CA . SER A 1 380 ? -8.473 -7.965 29.129 1.00 93.56 380 SER A CA 1
ATOM 3023 C C . SER A 1 380 ? -9.036 -6.802 29.960 1.00 93.56 380 SER A C 1
ATOM 3025 O O . SER A 1 380 ? -8.820 -5.635 29.625 1.00 93.56 380 SER A O 1
ATOM 3027 N N . GLU A 1 381 ? -9.734 -7.088 31.061 1.00 94.38 381 GLU A N 1
ATOM 3028 C CA . GLU A 1 381 ? -10.144 -6.063 32.037 1.00 94.38 381 GLU A CA 1
ATOM 3029 C C . GLU A 1 381 ? -8.937 -5.264 32.550 1.00 94.38 381 GLU A C 1
ATOM 3031 O O . GLU A 1 381 ? -9.017 -4.041 32.663 1.00 94.38 381 GLU A O 1
ATOM 3036 N N . HIS A 1 382 ? -7.803 -5.934 32.789 1.00 90.94 382 HIS A N 1
ATOM 3037 C CA . HIS A 1 382 ? -6.571 -5.298 33.257 1.00 90.94 382 HIS A CA 1
ATOM 3038 C C . HIS A 1 382 ? -5.996 -4.321 32.219 1.00 90.94 382 HIS A C 1
ATOM 3040 O O . HIS A 1 382 ? -5.782 -3.145 32.509 1.00 90.94 382 HIS A O 1
ATOM 3046 N N . THR A 1 383 ? -5.825 -4.781 30.979 1.00 91.19 383 THR A N 1
ATOM 3047 C CA . THR A 1 383 ? -5.328 -3.979 29.852 1.00 91.19 383 THR A CA 1
ATOM 3048 C C . THR A 1 383 ? -6.282 -2.823 29.520 1.00 91.19 383 THR A C 1
ATOM 3050 O O . THR A 1 383 ? -5.835 -1.714 29.228 1.00 91.19 383 THR A O 1
ATOM 3053 N N . PHE A 1 384 ? -7.601 -3.031 29.612 1.00 94.88 384 PHE A N 1
ATOM 3054 C CA . PHE A 1 384 ? -8.598 -1.977 29.401 1.00 94.88 384 PHE A CA 1
ATOM 3055 C C . PHE A 1 384 ? -8.584 -0.931 30.530 1.00 94.88 384 PHE A C 1
ATOM 3057 O O . PHE A 1 384 ? -8.730 0.260 30.258 1.00 94.88 384 PHE A O 1
ATOM 3064 N N . ALA A 1 385 ? -8.344 -1.330 31.784 1.00 94.00 385 ALA A N 1
ATOM 3065 C CA . ALA A 1 385 ? -8.239 -0.406 32.916 1.00 94.00 385 ALA A CA 1
ATOM 3066 C C . ALA A 1 385 ? -7.027 0.544 32.825 1.00 94.00 385 ALA A C 1
ATOM 3068 O O . ALA A 1 385 ? -7.087 1.649 33.360 1.00 94.00 385 ALA A O 1
ATOM 3069 N N . LYS A 1 386 ? -5.960 0.165 32.102 1.00 92.56 386 LYS A N 1
ATOM 3070 C CA . LYS A 1 386 ? -4.813 1.047 31.800 1.00 92.56 386 LYS A CA 1
ATOM 3071 C C . LYS A 1 386 ? -5.138 2.169 30.805 1.00 92.56 386 LYS A C 1
ATOM 3073 O O . LYS A 1 386 ? -4.359 3.112 30.672 1.00 92.56 386 LYS A O 1
ATOM 3078 N N . MET A 1 387 ? -6.247 2.075 30.069 1.00 94.62 387 MET A N 1
ATOM 3079 C CA . MET A 1 387 ? -6.669 3.111 29.124 1.00 94.62 387 MET A CA 1
ATOM 3080 C C . MET A 1 387 ? -7.213 4.334 29.867 1.00 94.62 387 MET A C 1
ATOM 3082 O O . MET A 1 387 ? -7.931 4.185 30.858 1.00 94.62 387 MET A O 1
ATOM 3086 N N . SER A 1 388 ? -6.951 5.541 29.350 1.00 94.38 388 SER A N 1
ATOM 3087 C CA . SER A 1 388 ? -7.589 6.753 29.880 1.00 94.38 388 SER A CA 1
ATOM 3088 C C . SER A 1 388 ? -9.113 6.647 29.770 1.00 94.38 388 SER A C 1
ATOM 3090 O O . SER A 1 388 ? -9.622 6.022 28.840 1.00 94.38 388 SER A O 1
ATOM 3092 N N . GLU A 1 389 ? -9.862 7.275 30.679 1.00 95.94 389 GLU A N 1
ATOM 3093 C CA . GLU A 1 389 ? -11.334 7.238 30.657 1.00 95.94 389 GLU A CA 1
ATOM 3094 C C . GLU A 1 389 ? -11.906 7.681 29.294 1.00 95.94 389 GLU A C 1
ATOM 3096 O O . GLU A 1 389 ? -12.827 7.058 28.764 1.00 95.94 389 GLU A O 1
ATOM 3101 N N . SER A 1 390 ? -11.282 8.684 28.666 1.00 90.88 390 SER A N 1
ATOM 3102 C CA . SER A 1 390 ? -11.614 9.146 27.313 1.00 90.88 390 SER A CA 1
ATOM 3103 C C . SER A 1 390 ? -11.375 8.070 26.245 1.00 90.88 390 SER A C 1
ATOM 3105 O O . SER A 1 390 ? -12.248 7.816 25.412 1.00 90.88 390 SER A O 1
ATOM 3107 N N . ASP A 1 391 ? -10.233 7.375 26.282 1.00 93.00 391 ASP A N 1
ATOM 3108 C CA . ASP A 1 391 ? -9.935 6.288 25.342 1.00 93.00 391 ASP A CA 1
ATOM 3109 C C . ASP A 1 391 ? -10.841 5.063 25.596 1.00 93.00 391 ASP A C 1
ATOM 3111 O O . ASP A 1 391 ? -11.279 4.415 24.644 1.00 93.00 391 ASP A O 1
ATOM 3115 N N . GLN A 1 392 ? -11.214 4.774 26.851 1.00 96.50 392 GLN A N 1
ATOM 3116 C CA . GLN A 1 392 ? -12.195 3.734 27.199 1.00 96.50 392 GLN A CA 1
ATOM 3117 C C . GLN A 1 392 ? -13.589 4.050 26.635 1.00 96.50 392 GLN A C 1
ATOM 3119 O O . GLN A 1 392 ? -14.232 3.184 26.036 1.00 96.50 392 GLN A O 1
ATOM 3124 N N . ILE A 1 393 ? -14.072 5.286 26.813 1.00 94.19 393 ILE A N 1
ATOM 3125 C CA . ILE A 1 393 ? -15.345 5.764 26.248 1.00 94.19 393 ILE A CA 1
ATOM 3126 C C . ILE A 1 393 ? -15.291 5.708 24.718 1.00 94.19 393 ILE A C 1
ATOM 3128 O O . ILE A 1 393 ? -16.219 5.192 24.090 1.00 94.19 393 ILE A O 1
ATOM 3132 N N . THR A 1 394 ? -14.184 6.150 24.117 1.00 88.94 394 THR A N 1
ATOM 3133 C CA . THR A 1 394 ? -13.964 6.099 22.663 1.00 88.94 394 THR A CA 1
ATOM 3134 C C . THR A 1 394 ? -13.996 4.657 22.154 1.00 88.94 394 THR A C 1
ATOM 3136 O O . THR A 1 394 ? -14.701 4.369 21.193 1.00 88.94 394 THR A O 1
ATOM 3139 N N . THR A 1 395 ? -13.340 3.717 22.839 1.00 94.19 395 THR A N 1
ATOM 3140 C CA . THR A 1 395 ? -13.341 2.285 22.481 1.00 94.19 395 THR A CA 1
ATOM 3141 C C . THR A 1 395 ? -14.748 1.692 22.508 1.00 94.19 395 THR A C 1
ATOM 3143 O O . THR A 1 395 ? -15.174 1.060 21.539 1.00 94.19 395 THR A O 1
ATOM 3146 N N . ARG A 1 396 ? -15.502 1.935 23.591 1.00 95.81 396 ARG A N 1
ATOM 3147 C CA . ARG A 1 396 ? -16.908 1.511 23.715 1.00 95.81 396 ARG A CA 1
ATOM 3148 C C . ARG A 1 396 ? -17.782 2.123 22.613 1.00 95.81 396 ARG A C 1
ATOM 3150 O O . ARG A 1 396 ? -18.656 1.439 22.095 1.00 95.81 396 ARG A O 1
ATOM 3157 N N . THR A 1 397 ? -17.519 3.371 22.223 1.00 89.25 397 THR A N 1
ATOM 3158 C CA . THR A 1 397 ? -18.278 4.099 21.189 1.00 89.25 397 THR A CA 1
ATOM 3159 C C . THR A 1 397 ? -17.967 3.615 19.768 1.00 89.25 397 THR A C 1
ATOM 3161 O O . THR A 1 397 ? -18.885 3.423 18.977 1.00 89.25 397 THR A O 1
ATOM 3164 N N . VAL A 1 398 ? -16.690 3.392 19.436 1.00 86.06 398 VAL A N 1
ATOM 3165 C CA . VAL A 1 398 ? -16.238 2.990 18.090 1.00 86.06 398 VAL A CA 1
ATOM 3166 C C . VAL A 1 398 ? -16.597 1.537 17.779 1.00 86.06 398 VAL A C 1
ATOM 3168 O O . VAL A 1 398 ? -16.986 1.232 16.652 1.00 86.06 398 VAL A O 1
ATOM 3171 N N . PHE A 1 399 ? -16.480 0.634 18.759 1.00 93.75 399 PHE A N 1
ATOM 3172 C CA . PHE A 1 399 ? -16.670 -0.802 18.532 1.00 93.75 399 PHE A CA 1
ATOM 3173 C C . PHE A 1 399 ? -18.010 -1.345 19.041 1.00 93.75 399 PHE A C 1
ATOM 3175 O O . PHE A 1 399 ? -18.524 -2.298 18.455 1.00 93.75 399 PHE A O 1
ATOM 3182 N N . GLY A 1 400 ? -18.605 -0.752 20.083 1.00 94.81 400 GLY A N 1
ATOM 3183 C CA . GLY A 1 400 ? -19.909 -1.156 20.620 1.00 94.81 400 GLY A CA 1
ATOM 3184 C C . GLY A 1 400 ? -19.999 -2.670 20.890 1.00 94.81 400 GLY A C 1
ATOM 3185 O O . GLY A 1 400 ? -19.187 -3.187 21.656 1.00 94.81 400 GLY A O 1
ATOM 3186 N N . PRO A 1 401 ? -20.928 -3.413 20.252 1.00 96.00 401 PRO A N 1
ATOM 3187 C CA . PRO A 1 401 ? -21.073 -4.865 20.434 1.00 96.00 401 PRO A CA 1
ATOM 3188 C C . PRO A 1 401 ? -19.897 -5.696 19.882 1.00 96.00 401 PRO A C 1
ATOM 3190 O O . PRO A 1 401 ? -19.845 -6.907 20.095 1.00 96.00 401 PRO A O 1
ATOM 3193 N N . ASN A 1 402 ? -18.955 -5.067 19.172 1.00 95.19 402 ASN A N 1
ATOM 3194 C CA . ASN A 1 402 ? -17.728 -5.697 18.685 1.00 95.19 402 ASN A CA 1
ATOM 3195 C C . ASN A 1 402 ? -16.560 -5.569 19.681 1.00 95.19 402 ASN A C 1
ATOM 3197 O O . ASN A 1 402 ? -15.461 -6.018 19.366 1.00 95.19 402 ASN A O 1
ATOM 3201 N N . LEU A 1 403 ? -16.768 -4.964 20.856 1.00 97.25 403 LEU A N 1
ATOM 3202 C CA . LEU A 1 403 ? -15.801 -4.944 21.955 1.00 97.25 403 LEU A CA 1
ATOM 3203 C C . LEU A 1 403 ? -16.085 -6.094 22.933 1.00 97.25 403 LEU A C 1
ATOM 3205 O O . LEU A 1 403 ? -17.146 -6.143 23.550 1.00 97.25 403 LEU A O 1
ATOM 3209 N N . GLU A 1 404 ? -15.118 -6.991 23.112 1.00 97.00 404 GLU A N 1
ATOM 3210 C CA . GLU A 1 404 ? -15.141 -8.064 24.109 1.00 97.00 404 GLU A CA 1
ATOM 3211 C C . GLU A 1 404 ? -14.074 -7.771 25.175 1.00 97.00 404 GLU A C 1
ATOM 3213 O O . GLU A 1 404 ? -12.879 -7.967 24.946 1.00 97.00 404 GLU A O 1
ATOM 3218 N N . ILE A 1 405 ? -14.510 -7.257 26.331 1.00 96.62 405 ILE A N 1
ATOM 3219 C CA . ILE A 1 405 ? -13.656 -7.105 27.517 1.00 96.62 405 ILE A CA 1
ATOM 3220 C C . ILE A 1 405 ? -13.696 -8.436 28.278 1.00 96.62 405 ILE A C 1
ATOM 3222 O O . ILE A 1 405 ? -14.775 -8.899 28.649 1.00 96.62 405 ILE A O 1
ATOM 3226 N N . VAL A 1 406 ? -12.538 -9.068 28.466 1.00 95.06 406 VAL A N 1
ATOM 3227 C CA . VAL A 1 406 ? -12.410 -10.418 29.038 1.00 95.06 406 VAL A CA 1
ATOM 3228 C C . VAL A 1 406 ? -11.880 -10.343 30.465 1.00 95.06 406 VAL A C 1
ATOM 3230 O O . VAL A 1 406 ? -10.880 -9.672 30.715 1.00 95.06 406 VAL A O 1
ATOM 3233 N N . ALA A 1 407 ? -12.522 -11.058 31.389 1.00 91.56 407 ALA A N 1
ATOM 3234 C CA . ALA A 1 407 ? -12.126 -11.057 32.792 1.00 91.56 407 ALA A CA 1
ATOM 3235 C C . ALA A 1 407 ? -10.708 -11.610 33.020 1.00 91.56 407 ALA A C 1
ATOM 3237 O O . ALA A 1 407 ? -10.262 -12.535 32.334 1.00 91.56 407 ALA A O 1
ATOM 3238 N N . GLY A 1 408 ? -10.009 -11.049 34.011 1.00 84.69 408 GLY A N 1
ATOM 3239 C CA . GLY A 1 408 ? -8.641 -11.447 34.350 1.00 84.69 408 GLY A CA 1
ATOM 3240 C C . GLY A 1 408 ? -7.656 -11.162 33.212 1.00 84.69 408 GLY A C 1
ATOM 3241 O O . GLY A 1 408 ? -7.439 -10.005 32.861 1.00 84.69 408 GLY A O 1
ATOM 3242 N N . THR A 1 409 ? -7.047 -12.215 32.659 1.00 74.25 409 THR A N 1
ATOM 3243 C CA . THR A 1 409 ? -5.978 -12.136 31.643 1.00 74.25 409 THR A CA 1
ATOM 3244 C C . THR A 1 409 ? -6.238 -12.991 30.399 1.00 74.25 409 THR A C 1
ATOM 3246 O O . THR A 1 409 ? -5.374 -13.095 29.539 1.00 74.25 409 THR A O 1
ATOM 3249 N N . ASP A 1 410 ? -7.423 -13.587 30.241 1.00 83.44 410 ASP A N 1
ATOM 3250 C CA . ASP A 1 410 ? -7.703 -14.611 29.216 1.00 83.44 410 ASP A CA 1
ATOM 3251 C C . ASP A 1 410 ? -7.903 -14.073 27.772 1.00 83.44 410 ASP A C 1
ATOM 3253 O O . ASP A 1 410 ? -8.510 -14.744 26.927 1.00 83.44 410 ASP A O 1
ATOM 3257 N N . SER A 1 411 ? -7.399 -12.880 27.428 1.00 85.50 411 SER A N 1
ATOM 3258 C CA . SER A 1 411 ? -7.672 -12.258 26.120 1.00 85.50 411 SER A CA 1
ATOM 3259 C C . SER A 1 411 ? -7.086 -13.043 24.943 1.00 85.50 411 SER A C 1
ATOM 3261 O O . SER A 1 411 ? -7.759 -13.164 23.919 1.00 85.50 411 SER A O 1
ATOM 3263 N N . ALA A 1 412 ? -5.925 -13.691 25.092 1.00 85.38 412 ALA A N 1
ATOM 3264 C CA . ALA A 1 412 ? -5.388 -14.613 24.087 1.00 85.38 412 ALA A CA 1
ATOM 3265 C C . ALA A 1 412 ? -6.206 -15.916 23.968 1.00 85.38 412 ALA A C 1
ATOM 3267 O O . ALA A 1 412 ? -6.281 -16.501 22.886 1.00 85.38 412 ALA A O 1
ATOM 3268 N N . GLN A 1 413 ? -6.876 -16.375 25.033 1.00 89.06 413 GLN A N 1
ATOM 3269 C CA . GLN A 1 413 ? -7.770 -17.539 24.958 1.00 89.06 413 GLN A CA 1
ATOM 3270 C C . GLN A 1 413 ? -9.101 -17.187 24.274 1.00 89.06 413 GLN A C 1
ATOM 3272 O O . GLN A 1 413 ? -9.605 -17.971 23.462 1.00 89.06 413 GLN A O 1
ATOM 3277 N N . ALA A 1 414 ? -9.639 -15.993 24.530 1.00 91.50 414 ALA A N 1
ATOM 3278 C CA . ALA A 1 414 ? -10.780 -15.447 23.798 1.00 91.50 414 ALA A CA 1
ATOM 3279 C C . ALA A 1 414 ? -10.431 -15.178 22.318 1.00 91.50 414 ALA A C 1
ATOM 3281 O O . ALA A 1 414 ? -11.179 -15.603 21.433 1.00 91.50 414 ALA A O 1
ATOM 3282 N N . GLN A 1 415 ? -9.251 -14.605 22.033 1.00 92.12 415 GLN A N 1
ATOM 3283 C CA . GLN A 1 415 ? -8.679 -14.485 20.683 1.00 92.12 415 GLN A CA 1
ATOM 3284 C C . GLN A 1 415 ? -8.626 -15.847 20.002 1.00 92.12 415 GLN A C 1
ATOM 3286 O O . GLN A 1 415 ? -9.153 -15.982 18.899 1.00 92.12 415 GLN A O 1
ATOM 3291 N N . TRP A 1 416 ? -8.077 -16.868 20.668 1.00 90.50 416 TRP A N 1
ATOM 3292 C CA . TRP A 1 416 ? -7.951 -18.201 20.090 1.00 90.50 416 TRP A CA 1
ATOM 3293 C C . TRP A 1 416 ? -9.322 -18.778 19.727 1.00 90.50 416 TRP A C 1
ATOM 3295 O O . TRP A 1 416 ? -9.542 -19.228 18.599 1.00 90.50 416 TRP A O 1
ATOM 3305 N N . LYS A 1 417 ? -10.267 -18.730 20.673 1.00 91.69 417 LYS A N 1
ATOM 3306 C CA . LYS A 1 417 ? -11.644 -19.219 20.516 1.00 91.69 417 LYS A CA 1
ATOM 3307 C C . LYS A 1 417 ? -12.382 -18.507 19.381 1.00 91.69 417 LYS A C 1
ATOM 3309 O O . LYS A 1 417 ? -13.052 -19.167 18.591 1.00 91.69 417 LYS A O 1
ATOM 3314 N N . TYR A 1 418 ? -12.253 -17.186 19.269 1.00 91.31 418 TYR A N 1
ATOM 3315 C CA . TYR A 1 418 ? -12.949 -16.404 18.249 1.00 91.31 418 TYR A CA 1
ATOM 3316 C C . TYR A 1 418 ? -12.263 -16.494 16.877 1.00 91.31 418 TYR A C 1
ATOM 3318 O O . TYR A 1 418 ? -12.924 -16.796 15.884 1.00 91.31 418 TYR A O 1
ATOM 3326 N N . ALA A 1 419 ? -10.942 -16.331 16.790 1.00 85.38 419 ALA A N 1
ATOM 3327 C CA . ALA A 1 419 ? -10.193 -16.383 15.530 1.00 85.38 419 ALA A CA 1
ATOM 3328 C C . ALA A 1 419 ? -10.183 -17.778 14.869 1.00 85.38 419 ALA A C 1
ATOM 3330 O O . ALA A 1 419 ? -9.942 -17.860 13.667 1.00 85.38 419 ALA A O 1
ATOM 3331 N N . SER A 1 420 ? -10.485 -18.851 15.616 1.00 84.44 420 SER A N 1
ATOM 3332 C CA . SER A 1 420 ? -10.680 -20.219 15.096 1.00 84.44 420 SER A CA 1
ATOM 3333 C C . SER A 1 420 ? -12.147 -20.672 14.987 1.00 84.44 420 SER A C 1
ATOM 3335 O O . SER A 1 420 ? -12.412 -21.791 14.537 1.00 84.44 420 SER A O 1
ATOM 3337 N N . SER A 1 421 ? -13.108 -19.833 15.391 1.00 88.56 421 SER A N 1
ATOM 3338 C CA . SER A 1 421 ? -14.535 -20.186 15.388 1.00 88.56 421 SER A CA 1
ATOM 3339 C C . SER A 1 421 ? -15.072 -20.432 13.974 1.00 88.56 421 SER A C 1
ATOM 3341 O O . SER A 1 421 ? -14.752 -19.705 13.032 1.00 88.56 421 SER A O 1
ATOM 3343 N N . LYS A 1 422 ? -15.938 -21.445 13.822 1.00 87.69 422 LYS A N 1
ATOM 3344 C CA . LYS A 1 422 ? -16.673 -21.667 12.571 1.00 87.69 422 LYS A CA 1
ATOM 3345 C C . LYS A 1 422 ? -17.617 -20.484 12.332 1.00 87.69 422 LYS A C 1
ATOM 3347 O O . LYS A 1 422 ? -18.445 -20.180 13.189 1.00 87.69 422 LYS A O 1
ATOM 3352 N N . ARG A 1 423 ? -17.521 -19.843 11.167 1.00 77.50 423 ARG A N 1
ATOM 3353 C CA . ARG A 1 423 ? -18.397 -18.727 10.785 1.00 77.50 423 ARG A CA 1
ATOM 3354 C C . ARG A 1 423 ? -19.834 -19.213 10.587 1.00 77.50 423 ARG A C 1
ATOM 3356 O O . ARG A 1 423 ? -20.062 -20.309 10.074 1.00 77.50 423 ARG A O 1
ATOM 3363 N N . LEU A 1 424 ? -20.798 -18.378 10.981 1.00 70.94 424 LEU A N 1
ATOM 3364 C CA . LEU A 1 424 ? -22.234 -18.657 10.827 1.00 70.94 424 LEU A CA 1
ATOM 3365 C C . LEU A 1 424 ? -22.681 -18.641 9.359 1.00 70.94 424 LEU A C 1
ATOM 3367 O O . LEU A 1 424 ? -23.615 -19.349 8.997 1.00 70.94 424 LEU A O 1
ATOM 3371 N N . GLN A 1 425 ? -21.981 -17.885 8.512 1.00 65.38 425 GLN A N 1
ATOM 3372 C CA . GLN A 1 425 ? -22.111 -17.938 7.060 1.00 65.38 425 GLN A CA 1
ATOM 3373 C C . GLN A 1 425 ? -20.729 -18.161 6.429 1.00 65.38 425 GLN A C 1
ATOM 3375 O O . GLN A 1 425 ? -19.730 -17.659 6.959 1.00 65.38 425 GLN A O 1
ATOM 3380 N N . PRO A 1 426 ? -20.629 -18.899 5.308 1.00 57.75 426 PRO A N 1
ATOM 3381 C CA . PRO A 1 426 ? -19.429 -18.847 4.489 1.00 57.75 426 PRO A CA 1
ATOM 3382 C C . PRO A 1 426 ? -19.277 -17.413 3.981 1.00 57.75 426 PRO A C 1
ATOM 3384 O O . PRO A 1 426 ? -20.238 -16.840 3.473 1.00 57.75 426 PRO A O 1
ATOM 3387 N N . VAL A 1 427 ? -18.077 -16.842 4.092 1.00 54.12 427 VAL A N 1
ATOM 3388 C CA . VAL A 1 427 ? -17.791 -15.554 3.447 1.00 54.12 427 VAL A CA 1
ATOM 3389 C C . VAL A 1 427 ? -18.044 -15.740 1.948 1.00 54.12 427 VAL A C 1
ATOM 3391 O O . VAL A 1 427 ? -17.414 -16.630 1.357 1.00 54.12 427 VAL A O 1
ATOM 3394 N N . PRO A 1 428 ? -18.971 -14.980 1.328 1.00 51.19 428 PRO A N 1
ATOM 3395 C CA . PRO A 1 428 ? -19.180 -15.048 -0.110 1.00 51.19 428 PRO A CA 1
ATOM 3396 C C . PRO A 1 428 ? -17.830 -14.775 -0.755 1.00 51.19 428 PRO A C 1
ATOM 3398 O O . PRO A 1 428 ? -17.239 -13.749 -0.430 1.00 51.19 428 PRO A O 1
ATOM 3401 N N . ARG A 1 429 ? -17.313 -15.692 -1.595 1.00 48.59 429 ARG A N 1
ATOM 3402 C CA . ARG A 1 429 ? -16.000 -15.526 -2.251 1.00 48.59 429 ARG A CA 1
ATOM 3403 C C . ARG A 1 429 ? -15.974 -14.129 -2.862 1.00 48.59 429 ARG A C 1
ATOM 3405 O O . ARG A 1 429 ? -16.693 -13.928 -3.845 1.00 48.59 429 ARG A O 1
ATOM 3412 N N . PRO A 1 430 ? -15.251 -13.165 -2.270 1.00 42.62 430 PRO A N 1
ATOM 3413 C CA . PRO A 1 430 ? -15.606 -11.793 -2.520 1.00 42.62 430 PRO A CA 1
ATOM 3414 C C . PRO A 1 430 ? -15.170 -11.480 -3.931 1.00 42.62 430 PRO A C 1
ATOM 3416 O O . PRO A 1 430 ? -14.008 -11.650 -4.309 1.00 42.62 430 PRO A O 1
ATOM 3419 N N . SER A 1 431 ? -16.127 -10.983 -4.700 1.00 43.06 431 SER A N 1
ATOM 3420 C CA . SER A 1 431 ? -15.792 -10.060 -5.755 1.00 43.06 431 SER A CA 1
ATOM 3421 C C . SER A 1 431 ? -14.882 -8.999 -5.146 1.00 43.06 431 SER A C 1
ATOM 3423 O O . SER A 1 431 ? -15.286 -8.320 -4.198 1.00 43.06 431 SER A O 1
ATOM 3425 N N . PHE A 1 432 ? -13.650 -8.930 -5.637 1.00 48.62 432 PHE A N 1
ATOM 3426 C CA . PHE A 1 432 ? -12.620 -8.039 -5.115 1.00 48.62 432 PHE A CA 1
ATOM 3427 C C . PHE A 1 432 ? -13.124 -6.586 -5.032 1.00 48.62 432 PHE A C 1
ATOM 3429 O O . PHE A 1 432 ? -14.087 -6.218 -5.691 1.00 48.62 432 PHE A O 1
ATOM 3436 N N . SER A 1 433 ? -12.517 -5.731 -4.219 1.00 41.50 433 SER A N 1
ATOM 3437 C CA . SER A 1 433 ? -12.879 -4.312 -4.222 1.00 41.50 433 SER A CA 1
ATOM 3438 C C . SER A 1 433 ? -11.633 -3.494 -3.947 1.00 41.50 433 SER A C 1
ATOM 3440 O O . SER A 1 433 ? -10.978 -3.661 -2.919 1.00 41.50 433 SER A O 1
ATOM 3442 N N . TRP A 1 434 ? -11.261 -2.662 -4.916 1.00 55.62 434 TRP A N 1
ATOM 3443 C CA . TRP A 1 434 ? -10.098 -1.789 -4.838 1.00 55.62 434 TRP A CA 1
ATOM 3444 C C . TRP A 1 434 ? -10.342 -0.481 -5.587 1.00 55.62 434 TRP A C 1
ATOM 3446 O O . TRP A 1 434 ? -11.268 -0.375 -6.398 1.00 55.62 434 TRP A O 1
ATOM 3456 N N . THR A 1 435 ? -9.500 0.514 -5.305 1.00 46.06 435 THR A N 1
ATOM 3457 C CA . THR A 1 435 ? -9.524 1.829 -5.955 1.00 46.06 435 THR A CA 1
ATOM 3458 C C . THR A 1 435 ? -8.216 2.054 -6.707 1.00 46.06 435 THR A C 1
ATOM 3460 O O . THR A 1 435 ? -7.136 1.941 -6.140 1.00 46.06 435 THR A O 1
ATOM 3463 N N . VAL A 1 436 ? -8.308 2.348 -8.002 1.00 51.28 436 VAL A N 1
ATOM 3464 C CA . VAL A 1 436 ? -7.174 2.463 -8.928 1.00 51.28 436 VAL A CA 1
ATOM 3465 C C . VAL A 1 436 ? -6.720 3.920 -9.015 1.00 51.28 436 VAL A C 1
ATOM 3467 O O . VAL A 1 436 ? -7.155 4.641 -9.907 1.00 51.28 436 VAL A O 1
ATOM 3470 N N . LEU A 1 437 ? -5.895 4.380 -8.071 1.00 47.12 437 LEU A N 1
ATOM 3471 C CA . LEU A 1 437 ? -5.440 5.777 -7.997 1.00 47.12 437 LEU A CA 1
ATOM 3472 C C . LEU A 1 437 ? -4.452 6.109 -9.141 1.00 47.12 437 LEU A C 1
ATOM 3474 O O . LEU A 1 437 ? -3.323 5.613 -9.138 1.00 47.12 437 LEU A O 1
ATOM 3478 N N . PRO A 1 438 ? -4.824 6.950 -10.128 1.00 41.62 438 PRO A N 1
ATOM 3479 C CA . PRO A 1 438 ? -4.045 7.137 -11.350 1.00 41.62 438 PRO A CA 1
ATOM 3480 C C . PRO A 1 438 ? -3.032 8.282 -11.195 1.00 41.62 438 PRO A C 1
ATOM 3482 O O . PRO A 1 438 ? -3.055 9.271 -11.925 1.00 41.62 438 PRO A O 1
ATOM 3485 N N . THR A 1 439 ? -2.124 8.160 -10.224 1.00 41.03 439 THR A N 1
ATOM 3486 C CA . THR A 1 439 ? -1.121 9.201 -9.932 1.00 41.03 439 THR A CA 1
ATOM 3487 C C . THR A 1 439 ? -0.012 9.281 -10.985 1.00 41.03 439 THR A C 1
ATOM 3489 O O . THR A 1 439 ? 0.548 10.356 -11.194 1.00 41.03 439 THR A O 1
ATOM 3492 N N . ARG A 1 440 ? 0.319 8.166 -11.663 1.00 43.41 440 ARG A N 1
ATOM 3493 C CA . ARG A 1 440 ? 1.351 8.113 -12.729 1.00 43.41 440 ARG A CA 1
ATOM 3494 C C . ARG A 1 440 ? 1.059 7.174 -13.912 1.00 43.41 440 ARG A C 1
ATOM 3496 O O . ARG A 1 440 ? 1.704 7.314 -14.948 1.00 43.41 440 ARG A O 1
ATOM 3503 N N . ILE A 1 441 ? 0.131 6.224 -13.783 1.00 48.75 441 ILE A N 1
ATOM 3504 C CA . ILE A 1 441 ? -0.043 5.104 -14.729 1.00 48.75 441 ILE A CA 1
ATOM 3505 C C . ILE A 1 441 ? -1.312 5.287 -15.579 1.00 48.75 441 ILE A C 1
ATOM 3507 O O . ILE A 1 441 ? -2.363 5.634 -15.049 1.00 48.75 441 ILE A O 1
ATOM 3511 N N . LEU A 1 442 ? -1.206 5.035 -16.892 1.00 60.53 442 LEU A N 1
ATOM 3512 C CA . LEU A 1 442 ? -2.321 5.116 -17.850 1.00 60.53 442 LEU A CA 1
ATOM 3513 C C . LEU A 1 442 ? -3.150 3.825 -17.957 1.00 60.53 442 LEU A C 1
ATOM 3515 O O . LEU A 1 442 ? -4.333 3.917 -18.267 1.00 60.53 442 LEU A O 1
ATOM 3519 N N . GLU A 1 443 ? -2.557 2.644 -17.739 1.00 69.19 443 GLU A N 1
ATOM 3520 C CA . GLU A 1 443 ? -3.218 1.334 -17.865 1.00 69.19 443 GLU A CA 1
ATOM 3521 C C . GLU A 1 443 ? -2.970 0.442 -16.640 1.00 69.19 443 GLU A C 1
ATOM 3523 O O . GLU A 1 443 ? -1.830 0.252 -16.222 1.00 69.19 443 GLU A O 1
ATOM 3528 N N . VAL A 1 444 ? -4.030 -0.163 -16.101 1.00 68.00 444 VAL A N 1
ATOM 3529 C CA . VAL A 1 444 ? -3.985 -1.061 -14.940 1.00 68.00 444 VAL A CA 1
ATOM 3530 C C . VAL A 1 444 ? -4.621 -2.406 -15.280 1.00 68.00 444 VAL A C 1
ATOM 3532 O O . VAL A 1 444 ? -5.792 -2.495 -15.647 1.00 68.00 444 VAL A O 1
ATOM 3535 N N . VAL A 1 445 ? -3.833 -3.476 -15.180 1.00 69.31 445 VAL A N 1
ATOM 3536 C CA . VAL A 1 445 ? -4.232 -4.841 -15.555 1.00 69.31 445 VAL A CA 1
ATOM 3537 C C . VAL A 1 445 ? -4.897 -5.545 -14.373 1.00 69.31 445 VAL A C 1
ATOM 3539 O O . VAL A 1 445 ? -4.321 -5.593 -13.288 1.00 69.31 445 VAL A O 1
ATOM 3542 N N . LEU A 1 446 ? -6.064 -6.166 -14.579 1.00 69.69 446 LEU A N 1
ATOM 3543 C CA . LEU A 1 446 ? -6.667 -7.025 -13.560 1.00 69.69 446 LEU A CA 1
ATOM 3544 C C . LEU A 1 446 ? -5.759 -8.243 -13.280 1.00 69.69 446 LEU A C 1
ATOM 3546 O O . LEU A 1 446 ? -5.406 -8.973 -14.214 1.00 69.69 446 LEU A O 1
ATOM 3550 N N . PRO A 1 447 ? -5.445 -8.559 -12.010 1.00 61.50 447 PRO A N 1
ATOM 3551 C CA . PRO A 1 447 ? -4.806 -9.819 -11.621 1.00 61.50 447 PRO A CA 1
ATOM 3552 C C . PRO A 1 447 ? -5.733 -11.050 -11.730 1.00 61.50 447 PRO A C 1
ATOM 3554 O O . PRO A 1 447 ? -5.364 -12.129 -11.274 1.00 61.50 447 PRO A O 1
ATOM 3557 N N . VAL A 1 448 ? -6.914 -10.925 -12.349 1.00 65.25 448 VAL A N 1
ATOM 3558 C CA . VAL A 1 448 ? -7.856 -12.033 -12.566 1.00 65.25 448 VAL A CA 1
ATOM 3559 C C . VAL A 1 448 ? -7.714 -12.589 -13.982 1.00 65.25 448 VAL A C 1
ATOM 3561 O O . VAL A 1 448 ? -7.686 -11.840 -14.960 1.00 65.25 448 VAL A O 1
ATOM 3564 N N . GLN A 1 449 ? -7.655 -13.918 -14.093 1.00 76.44 449 GLN A N 1
ATOM 3565 C CA . GLN A 1 449 ? -7.763 -14.617 -15.368 1.00 76.44 449 GLN A CA 1
ATOM 3566 C C . GLN A 1 449 ? -9.222 -15.015 -15.619 1.00 76.44 449 GLN A C 1
ATOM 3568 O O . GLN A 1 449 ? -9.788 -15.781 -14.841 1.00 76.44 449 GLN A O 1
ATOM 3573 N N . ILE A 1 450 ? -9.814 -14.542 -16.718 1.00 82.94 450 ILE A N 1
ATOM 3574 C CA . ILE A 1 450 ? -11.142 -14.986 -17.170 1.00 82.94 450 ILE A CA 1
ATOM 3575 C C . ILE A 1 450 ? -11.031 -16.463 -17.595 1.00 82.94 450 ILE A C 1
ATOM 3577 O O . ILE A 1 450 ? -10.237 -16.773 -18.496 1.00 82.94 450 ILE A O 1
ATOM 3581 N N . PRO A 1 451 ? -11.794 -17.398 -16.999 1.00 82.25 451 PRO A N 1
ATOM 3582 C CA . PRO A 1 451 ? -11.751 -18.793 -17.417 1.00 82.25 451 PRO A CA 1
ATOM 3583 C C . PRO A 1 451 ? -12.462 -18.981 -18.767 1.00 82.25 451 PRO A C 1
ATOM 3585 O O . PRO A 1 451 ? -13.521 -18.394 -18.996 1.00 82.25 451 PRO A O 1
ATOM 3588 N N . PRO A 1 452 ? -11.945 -19.830 -19.672 1.00 81.19 452 PRO A N 1
ATOM 3589 C CA . PRO A 1 452 ? -12.729 -20.286 -20.813 1.00 81.19 452 PRO A CA 1
ATOM 3590 C C . PRO A 1 452 ? -13.913 -21.129 -20.320 1.00 81.19 452 PRO A C 1
ATOM 3592 O O . PRO A 1 452 ? -13.753 -21.950 -19.417 1.00 81.19 452 PRO A O 1
ATOM 3595 N N . LYS A 1 453 ? -15.085 -20.973 -20.948 1.00 86.50 453 LYS A N 1
ATOM 3596 C CA . LYS A 1 453 ? -16.317 -21.711 -20.601 1.00 86.50 453 LYS A CA 1
ATOM 3597 C C . LYS A 1 453 ? -16.819 -21.487 -19.164 1.00 86.50 453 LYS A C 1
ATOM 3599 O O . LYS A 1 453 ? -17.330 -22.419 -18.550 1.00 86.50 453 LYS A O 1
ATOM 3604 N N . GLN A 1 454 ? -16.673 -20.270 -18.636 1.00 89.25 454 GLN A N 1
ATOM 3605 C CA . GLN A 1 454 ? -17.372 -19.804 -17.431 1.00 89.25 454 GLN A CA 1
ATOM 3606 C C . GLN A 1 454 ? -17.853 -18.363 -17.627 1.00 89.25 454 GLN A C 1
ATOM 3608 O O . GLN A 1 454 ? -17.242 -17.602 -18.379 1.00 89.25 454 GLN A O 1
ATOM 3613 N N . ARG A 1 455 ? -18.929 -17.978 -16.935 1.00 91.44 455 ARG A N 1
ATOM 3614 C CA . ARG A 1 455 ? -19.398 -16.587 -16.869 1.00 91.44 455 ARG A CA 1
ATOM 3615 C C . ARG A 1 455 ? -18.592 -15.800 -15.834 1.00 91.44 455 ARG A C 1
ATOM 3617 O O . ARG A 1 455 ? -18.356 -16.292 -14.729 1.00 91.44 455 ARG A O 1
ATOM 3624 N N . THR A 1 456 ? -18.154 -14.601 -16.206 1.00 89.81 456 THR A N 1
ATOM 3625 C CA . THR A 1 456 ? -17.362 -13.692 -15.368 1.00 89.81 456 THR A CA 1
ATOM 3626 C C . THR A 1 456 ? -17.986 -12.299 -15.398 1.00 89.81 456 THR A C 1
ATOM 3628 O O . THR A 1 456 ? -17.929 -11.639 -16.432 1.00 89.81 456 THR A O 1
ATOM 3631 N N . ARG A 1 457 ? -18.560 -11.835 -14.281 1.00 91.56 457 ARG A N 1
ATOM 3632 C CA . ARG A 1 457 ? -19.098 -10.467 -14.151 1.00 91.56 457 ARG A CA 1
ATOM 3633 C C . ARG A 1 457 ? -18.094 -9.576 -13.428 1.00 91.56 457 ARG A C 1
ATOM 3635 O O . ARG A 1 457 ? -17.663 -9.905 -12.327 1.00 91.56 457 ARG A O 1
ATOM 3642 N N . ILE A 1 458 ? -17.745 -8.447 -14.032 1.00 91.38 458 ILE A N 1
ATOM 3643 C CA . ILE A 1 458 ? -16.828 -7.436 -13.502 1.00 91.38 458 ILE A CA 1
ATOM 3644 C C . ILE A 1 458 ? -17.632 -6.154 -13.303 1.00 91.38 458 ILE A C 1
ATOM 3646 O O . ILE A 1 458 ? -17.821 -5.374 -14.237 1.00 91.38 458 ILE A O 1
ATOM 3650 N N . PHE A 1 459 ? -18.130 -5.943 -12.090 1.00 89.56 459 PHE A N 1
ATOM 3651 C CA . PHE A 1 459 ? -18.740 -4.675 -11.707 1.00 89.56 459 PHE A CA 1
ATOM 3652 C C . PHE A 1 459 ? -17.643 -3.682 -11.320 1.00 89.56 459 PHE A C 1
ATOM 3654 O O . PHE A 1 459 ? -16.611 -4.078 -10.787 1.00 89.56 459 PHE A O 1
ATOM 3661 N N . PHE A 1 460 ? -17.837 -2.396 -11.584 1.00 89.94 460 PHE A N 1
ATOM 3662 C CA . PHE A 1 460 ? -16.932 -1.344 -11.118 1.00 89.94 460 PHE A CA 1
ATOM 3663 C C . PHE A 1 460 ? -17.615 0.017 -11.153 1.00 89.94 460 PHE A C 1
ATOM 3665 O O . PHE A 1 460 ? -18.536 0.251 -11.931 1.00 89.94 460 PHE A O 1
ATOM 3672 N N . ARG A 1 461 ? -17.136 0.950 -10.338 1.00 85.62 461 ARG A N 1
ATOM 3673 C CA . ARG A 1 461 ? -17.530 2.358 -10.355 1.00 85.62 461 ARG A CA 1
ATOM 3674 C C . ARG A 1 461 ? -16.421 3.183 -11.004 1.00 85.62 461 ARG A C 1
ATOM 3676 O O . ARG A 1 461 ? -15.253 2.952 -10.712 1.00 85.62 461 ARG A O 1
ATOM 3683 N N . ALA A 1 462 ? -16.758 4.154 -11.846 1.00 87.25 462 ALA A N 1
ATOM 3684 C CA . ALA A 1 462 ? -15.786 5.126 -12.365 1.00 87.25 462 ALA A CA 1
ATOM 3685 C C . ALA A 1 462 ? -16.318 6.552 -12.189 1.00 87.25 462 ALA A C 1
ATOM 3687 O O . ALA A 1 462 ? -17.490 6.809 -12.475 1.00 87.25 462 ALA A O 1
ATOM 3688 N N . SER A 1 463 ? -15.472 7.462 -11.699 1.00 76.75 463 SER A N 1
ATOM 3689 C CA . SER A 1 463 ? -15.760 8.896 -11.581 1.00 76.75 463 SER A CA 1
ATOM 3690 C C . SER A 1 463 ? -15.261 9.647 -12.815 1.00 76.75 463 SER A C 1
ATOM 3692 O O . SER A 1 463 ? -14.093 9.552 -13.180 1.00 76.75 463 SER A O 1
ATOM 3694 N N . ARG A 1 464 ? -16.151 10.439 -13.428 1.00 77.00 464 ARG A N 1
ATOM 3695 C CA . ARG A 1 464 ? -16.022 10.987 -14.793 1.00 77.00 464 ARG A CA 1
ATOM 3696 C C . ARG A 1 464 ? -16.006 9.871 -15.863 1.00 77.00 464 ARG A C 1
ATOM 3698 O O . ARG A 1 464 ? -15.091 9.050 -15.878 1.00 77.00 464 ARG A O 1
ATOM 3705 N N . PRO A 1 465 ? -16.972 9.820 -16.798 1.00 77.44 465 PRO A N 1
ATOM 3706 C CA . PRO A 1 465 ? -17.119 8.711 -17.751 1.00 77.44 465 PRO A CA 1
ATOM 3707 C C . PRO A 1 465 ? -16.125 8.752 -18.937 1.00 77.44 465 PRO A C 1
ATOM 3709 O O . PRO A 1 465 ? -16.523 8.646 -20.090 1.00 77.44 465 PRO A O 1
ATOM 3712 N N . ASN A 1 466 ? -14.822 8.887 -18.671 1.00 86.94 466 ASN A N 1
ATOM 3713 C CA . ASN A 1 466 ? -13.766 8.911 -19.692 1.00 86.94 466 ASN A CA 1
ATOM 3714 C C . ASN A 1 466 ? -12.748 7.796 -19.415 1.00 86.94 466 ASN A C 1
ATOM 3716 O O . ASN A 1 466 ? -11.770 8.009 -18.698 1.00 86.94 466 ASN A O 1
ATOM 3720 N N . PHE A 1 467 ? -12.971 6.599 -19.958 1.00 90.88 467 PHE A N 1
ATOM 3721 C CA . PHE A 1 467 ? -12.099 5.443 -19.735 1.00 90.88 467 PHE A CA 1
ATOM 3722 C C . PHE A 1 467 ? -12.212 4.377 -20.833 1.00 90.88 467 PHE A C 1
ATOM 3724 O O . PHE A 1 467 ? -13.114 4.393 -21.668 1.00 90.88 467 PHE A O 1
ATOM 3731 N N . ARG A 1 468 ? -11.302 3.400 -20.833 1.00 90.88 468 ARG A N 1
ATOM 3732 C CA . ARG A 1 468 ? -11.341 2.241 -21.735 1.00 90.88 468 ARG A CA 1
ATOM 3733 C C . ARG A 1 468 ? -11.047 0.945 -20.979 1.00 90.88 468 ARG A C 1
ATOM 3735 O O . ARG A 1 468 ? -10.210 0.922 -20.089 1.00 90.88 468 ARG A O 1
ATOM 3742 N N . VAL A 1 469 ? -11.729 -0.135 -21.341 1.00 92.44 469 VAL A N 1
ATOM 3743 C CA . VAL A 1 469 ? -11.544 -1.485 -20.804 1.00 92.44 469 VAL A CA 1
ATOM 3744 C C . VAL A 1 469 ? -11.091 -2.390 -21.946 1.00 92.44 469 VAL A C 1
ATOM 3746 O O . VAL A 1 469 ? -11.852 -2.650 -22.876 1.00 92.44 469 VAL A O 1
ATOM 3749 N N . ASN A 1 470 ? -9.838 -2.829 -21.912 1.00 91.62 470 ASN A N 1
ATOM 3750 C CA . ASN A 1 470 ? -9.249 -3.760 -22.869 1.00 91.62 470 ASN A CA 1
ATOM 3751 C C . ASN A 1 470 ? -9.554 -5.208 -22.464 1.00 91.62 470 ASN A C 1
ATOM 3753 O O . ASN A 1 470 ? -9.512 -5.560 -21.286 1.00 91.62 470 ASN A O 1
ATOM 3757 N N . LEU A 1 471 ? -9.804 -6.055 -23.459 1.00 91.06 471 LEU A N 1
ATOM 3758 C CA . LEU A 1 471 ? -10.127 -7.473 -23.337 1.00 91.06 471 LEU A CA 1
ATOM 3759 C C . LEU A 1 471 ? -9.129 -8.259 -24.200 1.00 91.06 471 LEU A C 1
ATOM 3761 O O . LEU A 1 471 ? -9.195 -8.228 -25.430 1.00 91.06 471 LEU A O 1
ATOM 3765 N N . ALA A 1 472 ? -8.167 -8.924 -23.556 1.00 86.75 472 ALA A N 1
ATOM 3766 C CA . ALA A 1 472 ? -6.997 -9.503 -24.219 1.00 86.75 472 ALA A CA 1
ATOM 3767 C C . ALA A 1 472 ? -6.898 -11.023 -24.022 1.00 86.75 472 ALA A C 1
ATOM 3769 O O . ALA A 1 472 ? -7.064 -11.546 -22.917 1.00 86.75 472 ALA A O 1
ATOM 3770 N N . SER A 1 473 ? -6.592 -11.751 -25.098 1.00 82.56 473 SER A N 1
ATOM 3771 C CA . SER A 1 473 ? -6.450 -13.216 -25.102 1.00 82.56 473 SER A CA 1
ATOM 3772 C C . SER A 1 473 ? -5.077 -13.721 -24.631 1.00 82.56 473 SER A C 1
ATOM 3774 O O . SER A 1 473 ? -4.905 -14.925 -24.438 1.00 82.56 473 SER A O 1
ATOM 3776 N N . ASP A 1 474 ? -4.100 -12.833 -24.440 1.00 74.94 474 ASP A N 1
ATOM 3777 C CA . ASP A 1 474 ? -2.773 -13.100 -23.866 1.00 74.94 474 ASP A CA 1
ATOM 3778 C C . ASP A 1 474 ? -2.322 -11.876 -23.035 1.00 74.94 474 ASP A C 1
ATOM 3780 O O . ASP A 1 474 ? -2.848 -10.777 -23.203 1.00 74.94 474 ASP A O 1
ATOM 3784 N N . ARG A 1 475 ? -1.363 -12.052 -22.121 1.00 53.69 475 ARG A N 1
ATOM 3785 C CA . ARG A 1 475 ? -0.666 -10.950 -21.432 1.00 53.69 475 ARG A CA 1
ATOM 3786 C C . ARG A 1 475 ? 0.457 -10.362 -22.292 1.00 53.69 475 ARG A C 1
ATOM 3788 O O . ARG A 1 475 ? 0.795 -9.195 -22.131 1.00 53.69 475 ARG A O 1
ATOM 3795 N N . ARG A 1 476 ? 1.032 -11.153 -23.205 1.00 54.16 476 ARG A N 1
ATOM 3796 C CA . ARG A 1 476 ? 2.103 -10.736 -24.129 1.00 54.16 476 ARG A CA 1
ATOM 3797 C C . ARG A 1 476 ? 1.596 -9.984 -25.355 1.00 54.16 476 ARG A C 1
ATOM 3799 O O . ARG A 1 476 ? 2.382 -9.320 -26.019 1.00 54.16 476 ARG A O 1
ATOM 3806 N N . SER A 1 477 ? 0.294 -10.006 -25.631 1.00 52.34 477 SER A N 1
ATOM 3807 C CA . SER A 1 477 ? -0.314 -9.282 -26.753 1.00 52.34 477 SER A CA 1
ATOM 3808 C C . SER A 1 477 ? -0.420 -7.760 -26.549 1.00 52.34 477 SER A C 1
ATOM 3810 O O . SER A 1 477 ? -1.277 -7.136 -27.166 1.00 52.34 477 SER A O 1
ATOM 3812 N N . ARG A 1 478 ? 0.464 -7.147 -25.741 1.00 49.41 478 ARG A N 1
ATOM 3813 C CA . ARG A 1 478 ? 0.642 -5.682 -25.658 1.00 49.41 478 ARG A CA 1
ATOM 3814 C C . ARG A 1 478 ? 0.945 -5.060 -27.035 1.00 49.41 478 ARG A C 1
ATOM 3816 O O . ARG A 1 478 ? 0.585 -3.916 -27.268 1.00 49.41 478 ARG A O 1
ATOM 3823 N N . GLY A 1 479 ? 1.546 -5.836 -27.946 1.00 46.47 479 GLY A N 1
ATOM 3824 C CA . GLY A 1 479 ? 1.801 -5.462 -29.343 1.00 46.47 479 GLY A CA 1
ATOM 3825 C C . GLY A 1 479 ? 0.802 -5.993 -30.387 1.00 46.47 479 GLY A C 1
ATOM 3826 O O . GLY A 1 479 ? 1.036 -5.793 -31.576 1.00 46.47 479 GLY A O 1
ATOM 3827 N N . LEU A 1 480 ? -0.301 -6.669 -30.015 1.00 47.53 480 LEU A N 1
ATOM 3828 C CA . LEU A 1 480 ? -1.359 -6.939 -31.004 1.00 47.53 480 LEU A CA 1
ATOM 3829 C C . LEU A 1 480 ? -2.124 -5.638 -31.253 1.00 47.53 480 LEU A C 1
ATOM 3831 O O . LEU A 1 480 ? -2.837 -5.165 -30.372 1.00 47.53 480 LEU A O 1
ATOM 3835 N N . LEU A 1 481 ? -1.973 -5.096 -32.466 1.00 55.34 481 LEU A N 1
ATOM 3836 C CA . LEU A 1 481 ? -2.323 -3.717 -32.840 1.00 55.34 481 LEU A CA 1
ATOM 3837 C C . LEU A 1 481 ? -3.709 -3.228 -32.397 1.00 55.34 481 LEU A C 1
ATOM 3839 O O . LEU A 1 481 ? -3.871 -2.034 -32.170 1.00 55.34 481 LEU A O 1
ATOM 3843 N N . ASN A 1 482 ? -4.698 -4.115 -32.256 1.00 68.00 482 ASN A N 1
ATOM 3844 C CA . ASN A 1 482 ? -5.963 -3.777 -31.612 1.00 68.00 482 ASN A CA 1
ATOM 3845 C C . ASN A 1 482 ? -6.510 -4.984 -30.809 1.00 68.00 482 ASN A C 1
ATOM 3847 O O . ASN A 1 482 ? -6.905 -5.978 -31.425 1.00 68.00 482 ASN A O 1
ATOM 3851 N N . PRO A 1 483 ? -6.587 -4.928 -29.462 1.00 82.62 483 PRO A N 1
ATOM 3852 C CA . PRO A 1 483 ? -7.399 -5.857 -28.673 1.00 82.62 483 PRO A CA 1
ATOM 3853 C C . PRO A 1 483 ? -8.890 -5.496 -28.769 1.00 82.62 483 PRO A C 1
ATOM 3855 O O . PRO A 1 483 ? -9.244 -4.382 -29.156 1.00 82.62 483 PRO A O 1
ATOM 3858 N N . THR A 1 484 ? -9.772 -6.409 -28.356 1.00 89.44 484 THR A N 1
ATOM 3859 C CA . THR A 1 484 ? -11.193 -6.075 -28.142 1.00 89.44 484 THR A CA 1
ATOM 3860 C C . THR A 1 484 ? -11.294 -5.059 -26.999 1.00 89.44 484 THR A C 1
ATOM 3862 O O . THR A 1 484 ? -10.563 -5.185 -26.014 1.00 89.44 484 THR A O 1
ATOM 3865 N N . PHE A 1 485 ? -12.154 -4.042 -27.096 1.00 92.12 485 PHE A N 1
ATOM 3866 C CA . PHE A 1 485 ? -12.294 -3.051 -26.024 1.00 92.12 485 PHE A CA 1
ATOM 3867 C C . PHE A 1 485 ? -13.693 -2.441 -25.889 1.00 92.12 485 PHE A C 1
ATOM 3869 O O . PHE A 1 485 ? -14.454 -2.333 -26.847 1.00 92.12 485 PHE A O 1
ATOM 3876 N N . VAL A 1 486 ? -13.981 -1.969 -24.677 1.00 92.62 486 VAL A N 1
ATOM 3877 C CA . VAL A 1 486 ? -15.049 -1.015 -24.353 1.00 92.62 486 VAL A CA 1
ATOM 3878 C C . VAL A 1 486 ? -14.395 0.353 -24.141 1.00 92.62 486 VAL A C 1
ATOM 3880 O O . VAL A 1 486 ? -13.405 0.441 -23.426 1.00 92.62 486 VAL A O 1
ATOM 3883 N N . ARG A 1 487 ? -14.904 1.431 -24.733 1.00 93.06 487 ARG A N 1
ATOM 3884 C CA . ARG A 1 487 ? -14.513 2.824 -24.455 1.00 93.06 487 ARG A CA 1
ATOM 3885 C C . ARG A 1 487 ? -15.748 3.584 -23.999 1.00 93.06 487 ARG A C 1
ATOM 3887 O O . ARG A 1 487 ? -16.792 3.490 -24.633 1.00 93.06 487 ARG A O 1
ATOM 3894 N N . VAL A 1 488 ? -15.611 4.341 -22.926 1.00 92.00 488 VAL A N 1
ATOM 3895 C CA . VAL A 1 488 ? -16.599 5.296 -22.432 1.00 92.00 488 VAL A CA 1
ATOM 3896 C C . VAL A 1 488 ? -15.968 6.682 -22.539 1.00 92.00 488 VAL A C 1
ATOM 3898 O O . VAL A 1 488 ? -14.800 6.854 -22.188 1.00 92.00 488 VAL A O 1
ATOM 3901 N N . ASP A 1 489 ? -16.697 7.630 -23.116 1.00 90.19 489 ASP A N 1
ATOM 3902 C CA . ASP A 1 489 ? -16.202 8.962 -23.456 1.00 90.19 489 ASP A CA 1
ATOM 3903 C C . ASP A 1 489 ? -17.347 9.978 -23.329 1.00 90.19 489 ASP A C 1
ATOM 3905 O O . ASP A 1 489 ? -18.205 10.103 -24.209 1.00 90.19 489 ASP A O 1
ATOM 3909 N N . GLY A 1 490 ? -17.426 10.651 -22.179 1.00 89.69 490 GLY A N 1
ATOM 3910 C CA . GLY A 1 490 ? -18.570 11.489 -21.829 1.00 89.69 490 GLY A CA 1
ATOM 3911 C C . GLY A 1 490 ? -19.873 10.682 -21.765 1.00 89.69 490 GLY A C 1
ATOM 3912 O O . GLY A 1 490 ? -19.961 9.657 -21.091 1.00 89.69 490 GLY A O 1
ATOM 3913 N N . GLU A 1 491 ? -20.901 11.142 -22.483 1.00 91.94 491 GLU A N 1
ATOM 3914 C CA . GLU A 1 491 ? -22.188 10.435 -22.578 1.00 91.94 491 GLU A CA 1
ATOM 3915 C C . GLU A 1 491 ? -22.124 9.158 -23.440 1.00 91.94 491 GLU A C 1
ATOM 3917 O O . GLU A 1 491 ? -23.019 8.315 -23.344 1.00 91.94 491 GLU A O 1
ATOM 3922 N N . GLN A 1 492 ? -21.085 8.989 -24.268 1.00 94.00 492 GLN A N 1
ATOM 3923 C CA . GLN A 1 492 ? -20.982 7.895 -25.234 1.00 94.00 492 GLN A CA 1
ATOM 3924 C C . GLN A 1 492 ? -20.287 6.661 -24.641 1.00 94.00 492 GLN A C 1
ATOM 3926 O O . GLN A 1 492 ? -19.245 6.757 -23.996 1.00 94.00 492 GLN A O 1
ATOM 3931 N N . CYS A 1 493 ? -20.797 5.471 -24.961 1.00 95.81 493 CYS A N 1
ATOM 3932 C CA . CYS A 1 493 ? -20.061 4.216 -24.854 1.00 95.81 493 CYS A CA 1
ATOM 3933 C C . CYS A 1 493 ? -19.913 3.556 -26.234 1.00 95.81 493 CYS A C 1
ATOM 3935 O O . CYS A 1 493 ? -20.740 3.708 -27.134 1.00 95.81 493 CYS A O 1
ATOM 3937 N N . THR A 1 494 ? -18.800 2.863 -26.445 1.00 94.62 494 THR A N 1
ATOM 3938 C CA . THR A 1 494 ? -18.409 2.234 -27.706 1.00 94.62 494 THR A CA 1
ATOM 3939 C C . THR A 1 494 ? -17.737 0.902 -27.420 1.00 94.62 494 THR A C 1
ATOM 3941 O O . THR A 1 494 ? -16.756 0.850 -26.684 1.00 94.62 494 THR A O 1
ATOM 3944 N N . VAL A 1 495 ? -18.233 -0.173 -28.021 1.00 93.44 495 VAL A N 1
ATOM 3945 C CA . VAL A 1 495 ? -17.665 -1.520 -27.906 1.00 93.44 495 VAL A CA 1
ATOM 3946 C C . VAL A 1 495 ? -17.137 -1.940 -29.269 1.00 93.44 495 VAL A C 1
ATOM 3948 O O . VAL A 1 495 ? -17.854 -1.840 -30.262 1.00 93.44 495 VAL A O 1
ATOM 3951 N N . HIS A 1 496 ? -15.887 -2.390 -29.329 1.00 91.00 496 HIS A N 1
ATOM 3952 C CA . HIS A 1 496 ? -15.187 -2.685 -30.575 1.00 91.00 496 HIS A CA 1
ATOM 3953 C C . HIS A 1 496 ? -14.463 -4.037 -30.493 1.00 91.00 496 HIS A C 1
ATOM 3955 O O . HIS A 1 496 ? -13.628 -4.236 -29.609 1.00 91.00 4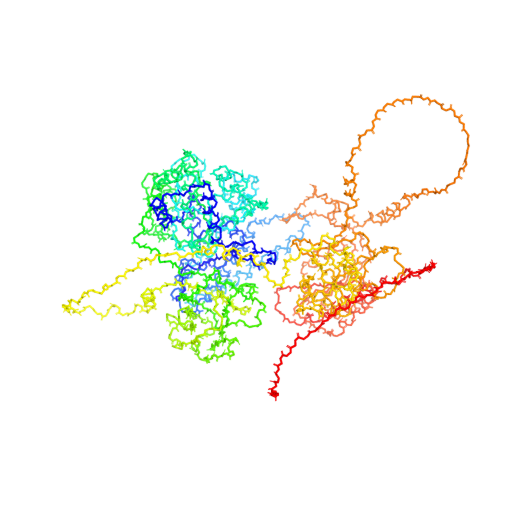96 HIS A O 1
ATOM 3961 N N . ASP A 1 497 ? -14.760 -4.950 -31.427 1.00 90.31 497 ASP A N 1
ATOM 3962 C CA . ASP A 1 497 ? -13.970 -6.165 -31.686 1.00 90.31 497 ASP A CA 1
ATOM 3963 C C . ASP A 1 497 ? -13.271 -6.018 -33.056 1.00 90.31 497 ASP A C 1
ATOM 3965 O O . ASP A 1 497 ? -13.875 -6.290 -34.106 1.00 90.31 497 ASP A O 1
ATOM 3969 N N . PRO A 1 498 ? -11.989 -5.604 -33.065 1.00 85.50 498 PRO A N 1
ATOM 3970 C CA . PRO A 1 498 ? -11.200 -5.427 -34.282 1.00 85.50 498 PRO A CA 1
ATOM 3971 C C . PRO A 1 498 ? -11.075 -6.707 -35.106 1.00 85.50 498 PRO A C 1
ATOM 3973 O O . PRO A 1 498 ? -11.060 -6.649 -36.335 1.00 85.50 498 PRO A O 1
ATOM 3976 N N . SER A 1 499 ? -11.025 -7.871 -34.446 1.00 83.69 499 SER A N 1
ATOM 3977 C CA . SER A 1 499 ? -10.848 -9.167 -35.112 1.00 83.69 499 SER A CA 1
ATOM 3978 C C . SER A 1 499 ? -12.046 -9.551 -35.987 1.00 83.69 499 SER A C 1
ATOM 3980 O O . SER A 1 499 ? -11.921 -10.373 -36.894 1.00 83.69 499 SER A O 1
ATOM 3982 N N . ARG A 1 500 ? -13.195 -8.901 -35.758 1.00 86.19 500 ARG A N 1
ATOM 3983 C CA . ARG A 1 500 ? -14.436 -9.044 -36.531 1.00 86.19 500 ARG A CA 1
ATOM 3984 C C . ARG A 1 500 ? -14.838 -7.770 -37.277 1.00 86.19 500 ARG A C 1
ATOM 3986 O O . ARG A 1 500 ? -15.891 -7.756 -37.906 1.00 86.19 500 ARG A O 1
ATOM 3993 N N . LYS A 1 501 ? -14.024 -6.706 -37.201 1.00 89.31 501 LYS A N 1
ATOM 3994 C CA . LYS A 1 501 ? -14.359 -5.335 -37.642 1.00 89.31 501 LYS A CA 1
ATOM 3995 C C . LYS A 1 501 ? -15.689 -4.820 -37.055 1.00 89.31 501 LYS A C 1
ATOM 3997 O O . LYS A 1 501 ? -16.360 -3.992 -37.666 1.00 89.31 501 LYS A O 1
ATOM 4002 N N . PHE A 1 502 ? -16.082 -5.322 -35.884 1.00 89.56 502 PHE A N 1
ATOM 4003 C CA . PHE A 1 502 ? -17.361 -5.007 -35.253 1.00 89.56 502 PHE A CA 1
ATOM 4004 C C . PHE A 1 502 ? -17.237 -3.766 -34.369 1.00 89.56 502 PHE A C 1
ATOM 4006 O O . PHE A 1 502 ? -16.300 -3.663 -33.578 1.00 89.56 502 PHE A O 1
ATOM 4013 N N . THR A 1 503 ? -18.210 -2.859 -34.459 1.00 92.56 503 THR A N 1
ATOM 4014 C CA . THR A 1 503 ? -18.330 -1.701 -33.565 1.00 92.56 503 THR A CA 1
ATOM 4015 C C . THR A 1 503 ? -19.796 -1.477 -33.216 1.00 92.56 503 THR A C 1
ATOM 4017 O O . THR A 1 503 ? -20.629 -1.381 -34.114 1.00 92.56 503 THR A O 1
ATOM 4020 N N . SER A 1 504 ? -20.101 -1.343 -31.928 1.00 93.44 504 SER A N 1
ATOM 4021 C CA . SER A 1 504 ? -21.393 -0.885 -31.411 1.00 93.44 504 SER A CA 1
ATOM 4022 C C . SER A 1 504 ? -21.199 0.412 -30.628 1.00 93.44 504 SER A C 1
ATOM 4024 O O . SER A 1 504 ? -20.176 0.577 -29.960 1.00 93.44 504 SER A O 1
ATOM 4026 N N . VAL A 1 505 ? -22.145 1.347 -30.726 1.00 95.25 505 VAL A N 1
ATOM 4027 C CA . VAL A 1 505 ? -22.067 2.676 -30.100 1.00 95.25 505 VAL A CA 1
ATOM 4028 C C . VAL A 1 505 ? -23.432 3.062 -29.543 1.00 95.25 505 VAL A C 1
ATOM 4030 O O . VAL A 1 505 ? -24.404 3.109 -30.293 1.00 95.25 505 VAL A O 1
ATOM 4033 N N . ASP A 1 506 ? -23.478 3.433 -28.266 1.00 96.19 506 ASP A N 1
ATOM 4034 C CA . ASP A 1 506 ? -24.584 4.194 -27.683 1.00 96.19 506 ASP A CA 1
ATOM 4035 C C . ASP A 1 506 ? -24.066 5.591 -27.319 1.00 96.19 506 ASP A C 1
ATOM 4037 O O . ASP A 1 506 ? -23.117 5.732 -26.551 1.00 96.19 506 ASP A O 1
ATOM 4041 N N . LYS A 1 507 ? -24.674 6.631 -27.900 1.00 96.12 507 LYS A N 1
ATOM 4042 C CA . LYS A 1 507 ? -24.303 8.043 -27.694 1.00 96.12 507 LYS A CA 1
ATOM 4043 C C . LYS A 1 507 ? -24.897 8.656 -26.423 1.00 96.12 507 LYS A C 1
ATOM 4045 O O . LYS A 1 507 ? -24.532 9.774 -26.076 1.00 96.12 507 LYS A O 1
ATOM 4050 N N . HIS A 1 508 ? -25.822 7.959 -25.771 1.00 94.50 508 HIS A N 1
ATOM 4051 C CA . HIS A 1 508 ? -26.549 8.417 -24.588 1.00 94.50 508 HIS A CA 1
ATOM 4052 C C . HIS A 1 508 ? -26.386 7.459 -23.402 1.00 94.50 508 HIS A C 1
ATOM 4054 O O . HIS A 1 508 ? -27.096 7.592 -22.408 1.00 94.50 508 HIS A O 1
ATOM 4060 N N . PHE A 1 509 ? -25.431 6.528 -23.485 1.00 93.88 509 PHE A N 1
ATOM 4061 C CA . PHE A 1 509 ? -25.158 5.511 -22.473 1.00 93.88 509 PHE A CA 1
ATOM 4062 C C . PHE A 1 509 ? -24.998 6.099 -21.065 1.00 93.88 509 PHE A C 1
ATOM 4064 O O . PHE A 1 509 ? -25.520 5.540 -20.109 1.00 93.88 509 PHE A O 1
ATOM 4071 N N . ASN A 1 510 ? -24.328 7.249 -20.950 1.00 91.44 510 ASN A N 1
ATOM 4072 C CA . ASN A 1 510 ? -24.098 7.987 -19.703 1.00 91.44 510 ASN A CA 1
ATOM 4073 C C . ASN A 1 510 ? -24.910 9.292 -19.603 1.00 91.44 510 ASN A C 1
ATOM 4075 O O . ASN A 1 510 ? -24.557 10.193 -18.842 1.00 91.44 510 ASN A O 1
ATOM 4079 N N . ARG A 1 511 ? -25.998 9.436 -20.367 1.00 90.69 511 ARG A N 1
ATOM 4080 C CA . ARG A 1 511 ? -26.831 10.644 -20.324 1.00 90.69 511 ARG A CA 1
ATOM 4081 C C . ARG A 1 511 ? -27.408 10.842 -18.917 1.00 90.69 511 ARG A C 1
ATOM 4083 O O . ARG A 1 511 ? -28.019 9.945 -18.349 1.00 90.69 511 ARG A O 1
ATOM 4090 N N . GLY A 1 512 ? -27.208 12.030 -18.349 1.00 84.06 512 GLY A N 1
ATOM 4091 C CA . GLY A 1 512 ? -27.604 12.338 -16.968 1.00 84.06 512 GLY A CA 1
ATOM 4092 C C . GLY A 1 512 ? -26.585 11.934 -15.892 1.00 84.06 512 GLY A C 1
ATOM 4093 O O . GLY A 1 512 ? -26.715 12.379 -14.753 1.00 84.06 512 GLY A O 1
ATOM 4094 N N . VAL A 1 513 ? -25.524 11.192 -16.234 1.00 83.81 513 VAL A N 1
ATOM 4095 C CA . VAL A 1 513 ? -24.335 11.098 -15.376 1.00 83.81 513 VAL A CA 1
ATOM 4096 C C . VAL A 1 513 ? -23.593 12.428 -15.487 1.00 83.81 513 VAL A C 1
ATOM 4098 O O . VAL A 1 513 ? -23.013 12.749 -16.522 1.00 83.81 513 VAL A O 1
ATOM 4101 N N . GLY A 1 514 ? -23.648 13.238 -14.426 1.00 76.81 514 GLY A N 1
ATOM 4102 C CA . GLY A 1 514 ? -22.976 14.540 -14.389 1.00 76.81 514 GLY A CA 1
ATOM 4103 C C . GLY A 1 514 ? -21.470 14.430 -14.666 1.00 76.81 514 GLY A C 1
ATOM 4104 O O . GLY A 1 514 ? -20.868 13.382 -14.437 1.00 76.81 514 GLY A O 1
ATOM 4105 N N . LYS A 1 515 ? -20.839 15.523 -15.119 1.00 74.06 515 LYS A N 1
ATOM 4106 C CA . LYS A 1 515 ? -19.414 15.534 -15.522 1.00 74.06 515 LYS A CA 1
ATOM 4107 C C . LYS A 1 515 ? -18.460 15.006 -14.443 1.00 74.06 515 LYS A C 1
ATOM 4109 O O . LYS A 1 515 ? -17.474 14.360 -14.783 1.00 74.06 515 LYS A O 1
ATOM 4114 N N . ASP A 1 516 ? -18.794 15.237 -13.175 1.00 72.88 516 ASP A N 1
ATOM 4115 C CA . ASP A 1 516 ? -18.065 14.777 -11.985 1.00 72.88 516 ASP A CA 1
ATOM 4116 C C . ASP A 1 516 ? -18.774 13.628 -11.242 1.00 72.88 516 ASP A C 1
ATOM 4118 O O . ASP A 1 516 ? -18.350 13.196 -10.171 1.00 72.88 516 ASP A O 1
ATOM 4122 N N . GLY A 1 517 ? -19.856 13.106 -11.821 1.00 74.62 517 GLY A N 1
ATOM 4123 C CA . GLY A 1 517 ? -20.603 11.971 -11.301 1.00 74.62 517 GLY A CA 1
ATOM 4124 C C . GLY A 1 517 ? -19.807 10.666 -11.359 1.00 74.62 517 GLY A C 1
ATOM 4125 O O . GLY A 1 517 ? -18.923 10.470 -12.199 1.00 74.62 517 GLY A O 1
ATOM 4126 N N . SER A 1 518 ? -20.159 9.744 -10.461 1.00 81.62 518 SER A N 1
ATOM 4127 C CA . SER A 1 518 ? -19.673 8.366 -10.483 1.00 81.62 518 SER A CA 1
ATOM 4128 C C . SER A 1 518 ? -20.809 7.408 -10.834 1.00 81.62 518 SER A C 1
ATOM 4130 O O . SER A 1 518 ? -21.768 7.305 -10.066 1.00 81.62 518 SER A O 1
ATOM 4132 N N . ALA A 1 519 ? -20.680 6.680 -11.939 1.00 86.94 519 ALA A N 1
ATOM 4133 C CA . ALA A 1 519 ? -21.612 5.619 -12.319 1.00 86.94 519 ALA A CA 1
ATOM 4134 C C . ALA A 1 519 ? -21.018 4.237 -12.010 1.00 86.94 519 ALA A C 1
ATOM 4136 O O . ALA A 1 519 ? -19.796 4.060 -12.021 1.00 86.94 519 ALA A O 1
ATOM 4137 N N . MET A 1 520 ? -21.888 3.271 -11.710 1.00 89.31 520 MET A N 1
ATOM 4138 C CA . MET A 1 520 ? -21.550 1.858 -11.566 1.00 89.31 520 MET A CA 1
ATOM 4139 C C . MET A 1 520 ? -21.894 1.109 -12.857 1.00 89.31 520 MET A C 1
ATOM 4141 O O . MET A 1 520 ? -23.007 1.205 -13.376 1.00 89.31 520 MET A O 1
ATOM 4145 N N . TYR A 1 521 ? -20.932 0.338 -13.343 1.00 94.38 521 TYR A N 1
ATOM 4146 C CA . TYR A 1 521 ? -20.974 -0.435 -14.575 1.00 94.38 521 TYR A CA 1
ATOM 4147 C C . TYR A 1 521 ? -20.852 -1.929 -14.263 1.00 94.38 521 TYR A C 1
ATOM 4149 O O . TYR A 1 521 ? -20.278 -2.305 -13.240 1.00 94.38 521 TYR A O 1
ATOM 4157 N N . CYS A 1 522 ? -21.333 -2.779 -15.167 1.00 94.81 522 CYS A N 1
ATOM 4158 C CA . CYS A 1 522 ? -21.025 -4.204 -15.212 1.00 94.81 522 CYS A CA 1
ATOM 4159 C C . CYS A 1 522 ? -20.509 -4.578 -16.605 1.00 94.81 522 CYS A C 1
ATOM 4161 O O . CYS A 1 522 ? -21.147 -4.286 -17.617 1.00 94.81 522 CYS A O 1
ATOM 4163 N N . LEU A 1 523 ? -19.356 -5.241 -16.632 1.00 95.25 523 LEU A N 1
ATOM 4164 C CA . LEU A 1 523 ? -18.798 -5.961 -17.768 1.00 95.25 523 LEU A CA 1
ATOM 4165 C C . LEU A 1 523 ? -19.029 -7.458 -17.523 1.00 95.25 523 LEU A C 1
ATOM 4167 O O . LEU A 1 523 ? -18.333 -8.069 -16.715 1.00 95.25 523 LEU A O 1
ATOM 4171 N N . ASP A 1 524 ? -20.011 -8.043 -18.198 1.00 94.94 524 ASP A N 1
ATOM 4172 C CA . ASP A 1 524 ? -20.311 -9.476 -18.139 1.00 94.94 524 ASP A CA 1
ATOM 4173 C C . ASP A 1 524 ? -19.674 -10.192 -19.334 1.00 94.94 524 ASP A C 1
ATOM 4175 O O . ASP A 1 524 ? -19.778 -9.743 -20.477 1.00 94.94 524 ASP A O 1
ATOM 4179 N N . VAL A 1 525 ? -18.968 -11.284 -19.060 1.00 93.44 525 VAL A N 1
ATOM 4180 C CA . VAL A 1 525 ? -18.148 -12.041 -20.006 1.00 93.44 525 VAL A CA 1
ATOM 4181 C C . VAL A 1 525 ? -18.550 -13.512 -19.886 1.00 93.44 525 VAL A C 1
ATOM 4183 O O . VAL A 1 525 ? -18.060 -14.245 -19.024 1.00 93.44 525 VAL A O 1
ATOM 4186 N N . ASP A 1 526 ? -19.481 -13.949 -20.734 1.00 93.56 526 ASP A N 1
ATOM 4187 C CA . ASP A 1 526 ? -20.086 -15.282 -20.693 1.00 93.56 526 ASP A CA 1
ATOM 4188 C C . ASP A 1 526 ? -19.360 -16.262 -21.626 1.00 93.56 526 ASP A C 1
ATOM 4190 O O . ASP A 1 526 ? -19.537 -16.259 -22.849 1.00 93.56 526 ASP A O 1
ATOM 4194 N N . GLY A 1 527 ? -18.536 -17.132 -21.035 1.00 89.25 527 GLY A N 1
ATOM 4195 C CA . GLY A 1 527 ? -17.775 -18.149 -21.758 1.00 89.25 527 GLY A CA 1
ATOM 4196 C C . GLY A 1 527 ? -18.585 -19.338 -22.277 1.00 89.25 527 GLY A C 1
ATOM 4197 O O . GLY A 1 527 ? -18.029 -20.136 -23.032 1.00 89.25 527 GLY A O 1
ATOM 4198 N N . HIS A 1 528 ? -19.855 -19.492 -21.892 1.00 89.75 528 HIS A N 1
ATOM 4199 C CA . HIS A 1 528 ? -20.752 -20.517 -22.437 1.00 89.75 528 HIS A CA 1
ATOM 4200 C C . HIS A 1 528 ? -21.432 -20.021 -23.714 1.00 89.75 528 HIS A C 1
ATOM 4202 O O . HIS A 1 528 ? -21.468 -20.741 -24.709 1.00 89.75 528 HIS A O 1
ATOM 4208 N N . LEU A 1 529 ? -21.921 -18.778 -23.699 1.00 91.75 529 LEU A N 1
ATOM 4209 C CA . LEU A 1 529 ? -22.523 -18.116 -24.860 1.00 91.75 529 LEU A CA 1
ATOM 4210 C C . LEU A 1 529 ? -21.469 -17.576 -25.842 1.00 91.75 529 LEU A C 1
ATOM 4212 O O . LEU A 1 529 ? -21.773 -17.324 -27.008 1.00 91.75 529 LEU A O 1
ATOM 4216 N N . GLY A 1 530 ? -20.229 -17.379 -25.383 1.00 92.25 530 GLY A N 1
ATOM 4217 C CA . GLY A 1 530 ? -19.207 -16.647 -26.131 1.00 92.25 530 GLY A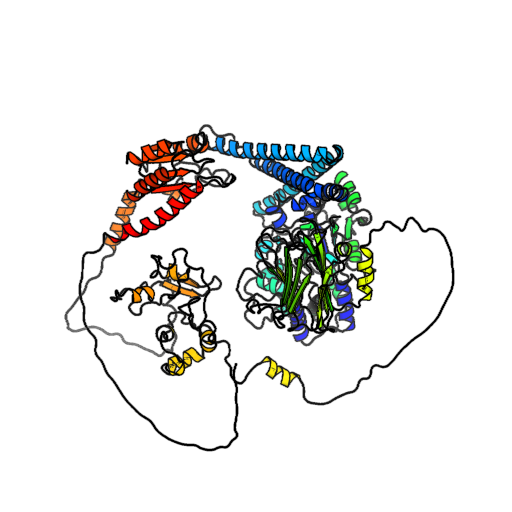 CA 1
ATOM 4218 C C . GLY A 1 530 ? -19.578 -15.171 -26.298 1.00 92.25 530 GLY A C 1
ATOM 4219 O O . GLY A 1 530 ? -19.256 -14.580 -27.329 1.00 92.25 530 GLY A O 1
ATOM 4220 N N . ARG A 1 531 ? -20.295 -14.612 -25.317 1.00 93.69 531 ARG A N 1
ATOM 4221 C CA . ARG A 1 531 ? -20.889 -13.268 -25.306 1.00 93.69 531 ARG A CA 1
ATOM 4222 C C . ARG A 1 531 ? -20.114 -12.358 -24.364 1.00 93.69 531 ARG A C 1
ATOM 4224 O O . ARG A 1 531 ? -19.649 -12.803 -23.318 1.00 93.69 531 ARG A O 1
ATOM 4231 N N . ILE A 1 532 ? -20.040 -11.076 -24.700 1.00 93.69 532 ILE A N 1
ATOM 4232 C CA . ILE A 1 532 ? -19.627 -10.029 -23.762 1.00 93.69 532 ILE A CA 1
ATOM 4233 C C . ILE A 1 532 ? -20.664 -8.907 -23.802 1.00 93.69 532 ILE A C 1
ATOM 4235 O O . ILE A 1 532 ? -21.166 -8.557 -24.870 1.00 93.69 532 ILE A O 1
ATOM 4239 N N . SER A 1 533 ? -21.006 -8.354 -22.642 1.00 94.88 533 SER A N 1
ATOM 4240 C CA . SER A 1 533 ? -21.978 -7.269 -22.508 1.00 94.88 533 SER A CA 1
ATOM 4241 C C . SER A 1 533 ? -21.551 -6.230 -21.483 1.00 94.88 533 SER A C 1
ATOM 4243 O O . SER A 1 533 ? -21.019 -6.565 -20.426 1.00 94.88 533 SER A O 1
ATOM 4245 N N . PHE A 1 534 ? -21.807 -4.964 -21.806 1.00 96.50 534 PHE A N 1
ATOM 4246 C CA . PHE A 1 534 ? -21.500 -3.814 -20.970 1.00 96.50 534 PHE A CA 1
ATOM 4247 C C . PHE A 1 534 ? -22.758 -2.982 -20.704 1.00 96.50 534 PHE A C 1
ATOM 4249 O O . PHE A 1 534 ? -23.490 -2.639 -21.632 1.00 96.50 534 PHE A O 1
ATOM 4256 N N . GLN A 1 535 ? -23.019 -2.679 -19.437 1.00 96.19 535 GLN A N 1
ATOM 4257 C CA . GLN A 1 535 ? -24.237 -2.007 -18.976 1.00 96.19 535 GLN A CA 1
ATOM 4258 C C . GLN A 1 535 ? -23.979 -1.235 -17.677 1.00 96.19 535 GLN A C 1
ATOM 4260 O O . GLN A 1 535 ? -22.951 -1.431 -17.026 1.00 96.19 535 GLN A O 1
ATOM 4265 N N . HIS A 1 536 ? -24.929 -0.402 -17.257 1.00 92.88 536 HIS A N 1
ATOM 4266 C CA . HIS A 1 536 ? -24.976 0.082 -15.878 1.00 92.88 536 HIS A CA 1
ATOM 4267 C C . HIS A 1 536 ? -25.410 -1.013 -14.889 1.00 92.88 536 HIS A C 1
ATOM 4269 O O . HIS A 1 536 ? -25.995 -2.030 -15.268 1.00 92.88 536 HIS A O 1
ATOM 4275 N N . ALA A 1 537 ? -25.124 -0.797 -13.603 1.00 87.44 537 ALA A N 1
ATOM 4276 C CA . ALA A 1 537 ? -25.463 -1.718 -12.521 1.00 87.44 537 ALA A CA 1
ATOM 4277 C C . ALA A 1 537 ? -25.991 -1.002 -11.268 1.00 87.44 537 ALA A C 1
ATOM 4279 O O . ALA A 1 537 ? -25.687 0.169 -11.025 1.00 87.44 537 ALA A O 1
ATOM 4280 N N . GLY A 1 538 ? -26.786 -1.724 -10.469 1.00 82.50 538 GLY A N 1
ATOM 4281 C CA . GLY A 1 538 ? -27.446 -1.185 -9.277 1.00 82.50 538 GLY A CA 1
ATOM 4282 C C . GLY A 1 538 ? -28.228 0.094 -9.593 1.00 82.50 538 GLY A C 1
ATOM 4283 O O . GLY A 1 538 ? -28.849 0.208 -10.653 1.00 82.50 538 GLY A O 1
ATOM 4284 N N . VAL A 1 539 ? -28.133 1.090 -8.708 1.00 65.81 539 VAL A N 1
ATOM 4285 C CA . VAL A 1 539 ? -28.800 2.399 -8.855 1.00 65.81 539 VAL A CA 1
ATOM 4286 C C . VAL A 1 539 ? -28.474 3.093 -10.186 1.00 65.81 539 VAL A C 1
ATOM 4288 O O . VAL A 1 539 ? -29.327 3.767 -10.750 1.00 65.81 539 VAL A O 1
ATOM 4291 N N . SER A 1 540 ? -27.270 2.907 -10.745 1.00 80.62 540 SER A N 1
ATOM 4292 C CA . SER A 1 540 ? -26.867 3.575 -11.994 1.00 80.62 540 SER A CA 1
ATOM 4293 C C . SER A 1 540 ? -27.649 3.114 -13.229 1.00 80.62 540 SER A C 1
ATOM 4295 O O . SER A 1 540 ? -27.635 3.812 -14.240 1.00 80.62 540 SER A O 1
ATOM 4297 N N . SER A 1 541 ? -28.390 2.003 -13.150 1.00 80.06 541 SER A N 1
ATOM 4298 C CA . SER A 1 541 ? -29.339 1.592 -14.198 1.00 80.06 541 SER A CA 1
ATOM 4299 C C . SER A 1 541 ? -30.438 2.633 -14.475 1.00 80.06 541 SER A C 1
ATOM 4301 O O . SER A 1 541 ? -31.019 2.625 -15.557 1.00 80.06 541 SER A O 1
ATOM 4303 N N . MET A 1 542 ? -30.665 3.588 -13.561 1.00 76.31 542 MET A N 1
ATOM 4304 C CA . MET A 1 542 ? -31.562 4.729 -13.784 1.00 76.31 542 MET A CA 1
ATOM 4305 C C . MET A 1 542 ? -31.070 5.716 -14.859 1.00 76.31 542 MET A C 1
ATOM 4307 O O . MET A 1 542 ? -31.880 6.462 -15.400 1.00 76.31 542 MET A O 1
ATOM 4311 N N . PHE A 1 543 ? -29.763 5.753 -15.158 1.00 80.00 543 PHE A N 1
ATOM 4312 C CA . PHE A 1 543 ? -29.202 6.648 -16.181 1.00 80.00 543 PHE A CA 1
ATOM 4313 C C . PHE A 1 543 ? -29.356 6.068 -17.588 1.00 80.00 543 PHE A C 1
ATOM 4315 O O . PHE A 1 543 ? -29.642 6.794 -18.536 1.00 80.00 543 PHE A O 1
ATOM 4322 N N . SER A 1 544 ? -29.192 4.749 -17.723 1.00 84.81 544 SER A N 1
ATOM 4323 C CA . SER A 1 544 ? -29.484 4.035 -18.961 1.00 84.81 544 SER A CA 1
ATOM 4324 C C . SER A 1 544 ? -29.743 2.554 -18.701 1.00 84.81 544 SER A C 1
ATOM 4326 O O . SER A 1 544 ? -28.991 1.900 -17.974 1.00 84.81 544 SER A O 1
ATOM 4328 N N . SER A 1 545 ? -30.778 2.035 -19.361 1.00 86.81 545 SER A N 1
ATOM 4329 C CA . SER A 1 545 ? -31.098 0.610 -19.482 1.00 86.81 545 SER A CA 1
ATOM 4330 C C . SER A 1 545 ? -30.440 -0.055 -20.704 1.00 86.81 545 SER A C 1
ATOM 4332 O O . SER A 1 545 ? -30.678 -1.236 -20.959 1.00 86.81 545 SER A O 1
ATOM 4334 N N . SER A 1 546 ? -29.603 0.669 -21.460 1.00 91.38 546 SER A N 1
ATOM 4335 C CA . SER A 1 546 ? -28.843 0.124 -22.591 1.00 91.38 546 SER A CA 1
ATOM 4336 C C . SER A 1 546 ? -27.875 -0.979 -22.156 1.00 91.38 546 SER A C 1
ATOM 4338 O O . SER A 1 546 ? -27.004 -0.771 -21.310 1.00 91.38 546 SER A O 1
ATOM 4340 N N . VAL A 1 547 ? -27.958 -2.133 -22.824 1.00 94.56 547 VAL A N 1
ATOM 4341 C CA . VAL A 1 547 ? -26.995 -3.235 -22.691 1.00 94.56 547 VAL A CA 1
ATOM 4342 C C . VAL A 1 547 ? -26.215 -3.377 -23.997 1.00 94.56 547 VAL A C 1
ATOM 4344 O O . VAL A 1 547 ? -26.689 -3.964 -24.971 1.00 94.56 547 VAL A O 1
ATOM 4347 N N . LEU A 1 548 ? -24.992 -2.846 -24.023 1.00 94.31 548 LEU A N 1
ATOM 4348 C CA . LEU A 1 548 ? -24.078 -2.960 -25.158 1.00 94.31 548 LEU A CA 1
ATOM 4349 C C . LEU A 1 548 ? -23.458 -4.360 -25.178 1.00 94.31 548 LEU A C 1
ATOM 4351 O O . LEU A 1 548 ? -22.406 -4.606 -24.590 1.00 94.31 548 LEU A O 1
ATOM 4355 N N . SER A 1 549 ? -24.145 -5.288 -25.841 1.00 92.06 549 SER A N 1
ATOM 4356 C CA . SER A 1 549 ? -23.728 -6.684 -25.991 1.00 92.06 549 SER A CA 1
ATOM 4357 C C . SER A 1 549 ? -23.158 -6.991 -27.376 1.00 92.06 549 SER A C 1
ATOM 4359 O O . SER A 1 549 ? -23.522 -6.369 -28.375 1.00 92.06 549 SER A O 1
ATOM 4361 N N . PHE A 1 550 ? -22.257 -7.972 -27.435 1.00 89.19 550 PHE A N 1
ATOM 4362 C CA . PHE A 1 550 ? -21.806 -8.600 -28.670 1.00 89.19 550 PHE A CA 1
ATOM 4363 C C . PHE A 1 550 ? -21.649 -10.111 -28.486 1.00 89.19 550 PHE A C 1
ATOM 4365 O O . PHE A 1 550 ? -21.083 -10.597 -27.502 1.00 89.19 550 PHE A O 1
ATOM 4372 N N . ASP A 1 551 ? -22.189 -10.854 -29.450 1.00 91.25 551 ASP A N 1
ATOM 4373 C CA . ASP A 1 551 ? -22.173 -12.313 -29.484 1.00 91.25 551 ASP A CA 1
ATOM 4374 C C . ASP A 1 551 ? -21.015 -12.841 -30.323 1.00 91.25 551 ASP A C 1
ATOM 4376 O O . ASP A 1 551 ? -20.690 -12.289 -31.375 1.00 91.25 551 ASP A O 1
ATOM 4380 N N . ARG A 1 552 ? -20.469 -13.987 -29.896 1.00 83.75 552 ARG A N 1
ATOM 4381 C CA . ARG A 1 552 ? -19.339 -14.680 -30.525 1.00 83.75 552 ARG A CA 1
ATOM 4382 C C . ARG A 1 552 ? -18.103 -13.770 -30.562 1.00 83.75 552 ARG A C 1
ATOM 4384 O O . ARG A 1 552 ? -17.790 -13.213 -31.603 1.00 83.75 552 ARG A O 1
ATOM 4391 N N . VAL A 1 553 ? -17.354 -13.649 -29.466 1.00 81.31 553 VAL A N 1
ATOM 4392 C CA . VAL A 1 553 ? -16.045 -12.948 -29.470 1.00 81.31 553 VAL A CA 1
ATOM 4393 C C . VAL A 1 553 ? -15.083 -13.592 -30.488 1.00 81.31 553 VAL A C 1
ATOM 4395 O O . VAL A 1 553 ? -15.140 -14.802 -30.720 1.00 81.31 553 VAL A O 1
ATOM 4398 N N . GLY A 1 554 ? -14.212 -12.824 -31.156 1.00 76.50 554 GLY A N 1
ATOM 4399 C CA . GLY A 1 554 ? -13.216 -13.383 -32.089 1.00 76.50 554 GLY A CA 1
ATOM 4400 C C . GLY A 1 554 ? -12.129 -14.224 -31.417 1.00 76.50 554 GLY A C 1
ATOM 4401 O O . GLY A 1 554 ? -11.865 -15.346 -31.847 1.00 76.50 554 GLY A O 1
ATOM 4402 N N . CYS A 1 555 ? -11.557 -13.732 -30.319 1.00 81.94 555 CYS A N 1
ATOM 4403 C CA . CYS A 1 555 ? -10.663 -14.490 -29.447 1.00 81.94 555 CYS A CA 1
ATOM 4404 C C . CYS A 1 555 ? -11.138 -14.387 -27.991 1.00 81.94 555 CYS A C 1
ATOM 4406 O O . CYS A 1 555 ? -11.475 -13.307 -27.516 1.00 81.94 555 CYS A O 1
ATOM 4408 N N . TRP A 1 556 ? -11.187 -15.509 -27.264 1.00 85.62 556 TRP A N 1
ATOM 4409 C CA . TRP A 1 556 ? -11.662 -15.477 -25.878 1.00 85.62 556 TRP A CA 1
ATOM 4410 C C . TRP A 1 556 ? -10.688 -14.679 -24.991 1.00 85.62 556 TRP A C 1
ATOM 4412 O O . TRP A 1 556 ? -9.504 -15.046 -24.935 1.00 85.62 556 TRP A O 1
ATOM 4422 N N . PRO A 1 557 ? -11.132 -13.609 -24.301 1.00 87.38 557 PRO A N 1
ATOM 4423 C CA . PRO A 1 557 ? -10.255 -12.859 -23.422 1.00 87.38 557 PRO A CA 1
ATOM 4424 C C . PRO A 1 557 ? -9.876 -13.715 -22.215 1.00 87.38 557 PRO A C 1
ATOM 4426 O O . PRO A 1 557 ? -10.701 -14.405 -21.624 1.00 87.38 557 PRO A O 1
ATOM 4429 N N . LYS A 1 558 ? -8.600 -13.652 -21.844 1.00 85.62 558 LYS A N 1
ATOM 4430 C CA . LYS A 1 558 ? -8.063 -14.230 -20.606 1.00 85.62 558 LYS A CA 1
ATOM 4431 C C . LYS A 1 558 ? -7.756 -13.147 -19.582 1.00 85.62 558 LYS A C 1
ATOM 4433 O O . LYS A 1 558 ? -7.705 -13.445 -18.396 1.00 85.62 558 LYS A O 1
ATOM 4438 N N . HIS A 1 559 ? -7.548 -11.910 -20.028 1.00 83.75 559 HIS A N 1
ATOM 4439 C CA . HIS A 1 559 ? -7.164 -10.777 -19.198 1.00 83.75 559 HIS A CA 1
ATOM 4440 C C . HIS A 1 559 ? -8.016 -9.556 -19.525 1.00 83.75 559 HIS A C 1
ATOM 4442 O O . HIS A 1 559 ? -8.475 -9.383 -20.657 1.00 83.75 559 HIS A O 1
ATOM 4448 N N . VAL A 1 560 ? -8.165 -8.698 -18.522 1.00 87.69 560 VAL A N 1
ATOM 4449 C CA . VAL A 1 560 ? -8.806 -7.390 -18.636 1.00 87.69 560 VAL A CA 1
ATOM 4450 C C . VAL A 1 560 ? -7.815 -6.343 -18.160 1.00 87.69 560 VAL A C 1
ATOM 4452 O O . VAL A 1 560 ? -7.113 -6.569 -17.172 1.00 87.69 560 VAL A O 1
ATOM 4455 N N . SER A 1 561 ? -7.759 -5.201 -18.828 1.00 86.81 561 SER A N 1
ATOM 4456 C CA . SER A 1 561 ? -7.048 -4.026 -18.329 1.00 86.81 561 SER A CA 1
ATOM 4457 C C . SER A 1 561 ? -7.872 -2.763 -18.521 1.00 86.81 561 SER A C 1
ATOM 4459 O O . SER A 1 561 ? -8.772 -2.693 -19.355 1.00 86.81 561 SER A O 1
ATOM 4461 N N . PHE A 1 562 ? -7.590 -1.779 -17.686 1.00 87.25 562 PHE A N 1
ATOM 4462 C CA . PHE A 1 562 ? -8.369 -0.572 -17.493 1.00 87.25 562 PHE A CA 1
ATOM 4463 C C . PHE A 1 562 ? -7.485 0.642 -17.780 1.00 87.25 562 PHE A C 1
ATOM 4465 O O . PHE A 1 562 ? -6.443 0.801 -17.154 1.00 87.25 562 PHE A O 1
ATOM 4472 N N . VAL A 1 563 ? -7.888 1.486 -18.726 1.00 84.00 563 VAL A N 1
ATOM 4473 C CA . VAL A 1 563 ? -7.125 2.636 -19.227 1.00 84.00 563 VAL A CA 1
ATOM 4474 C C . VAL A 1 563 ? -7.852 3.935 -18.880 1.00 84.00 563 VAL A C 1
ATOM 4476 O O . VAL A 1 563 ? -9.042 4.069 -19.177 1.00 84.00 563 VAL A O 1
ATOM 4479 N N . VAL A 1 564 ? -7.139 4.897 -18.291 1.00 81.06 564 VAL A N 1
ATOM 4480 C CA . VAL A 1 564 ? -7.673 6.200 -17.847 1.00 81.06 564 VAL A CA 1
ATOM 4481 C C . VAL A 1 564 ? -6.819 7.339 -18.422 1.00 81.06 564 VAL A C 1
ATOM 4483 O O . VAL A 1 564 ? -5.591 7.240 -18.383 1.00 81.06 564 VAL A O 1
ATOM 4486 N N . PRO A 1 565 ? -7.404 8.436 -18.939 1.00 75.94 565 PRO A N 1
ATOM 4487 C CA . PRO A 1 565 ? -6.647 9.637 -19.293 1.00 75.94 565 PRO A CA 1
ATOM 4488 C C . PRO A 1 565 ? -5.976 10.281 -18.067 1.00 75.94 565 PRO A C 1
ATOM 4490 O O . PRO A 1 565 ? -6.529 10.271 -16.966 1.00 75.94 565 PRO A O 1
ATOM 4493 N N . ARG A 1 566 ? -4.805 10.909 -18.253 1.00 66.31 566 ARG A N 1
ATOM 4494 C CA . ARG A 1 566 ? -4.131 11.669 -17.179 1.00 66.31 566 ARG A CA 1
ATOM 4495 C C . ARG A 1 566 ? -5.080 12.728 -16.591 1.00 66.31 566 ARG A C 1
ATOM 4497 O O . ARG A 1 566 ? -5.708 13.467 -17.340 1.00 66.31 566 ARG A O 1
ATOM 4504 N N . GLY A 1 567 ? -5.146 12.819 -15.260 1.00 60.84 567 GLY A N 1
ATOM 4505 C CA . GLY A 1 567 ? -5.951 13.822 -14.545 1.00 60.84 567 GLY A CA 1
ATOM 4506 C C . GLY A 1 567 ? -7.426 13.460 -14.303 1.00 60.84 567 GLY A C 1
ATOM 4507 O O . GLY A 1 567 ? -8.162 14.270 -13.739 1.00 60.84 567 GLY A O 1
ATOM 4508 N N . HIS A 1 568 ? -7.874 12.261 -14.687 1.00 60.75 568 HIS A N 1
ATOM 4509 C CA . HIS A 1 568 ? -9.183 11.721 -14.298 1.00 60.75 568 HIS A CA 1
ATOM 4510 C C . HIS A 1 568 ? -9.045 10.801 -13.080 1.00 60.75 568 HIS A C 1
ATOM 4512 O O . HIS A 1 568 ? -8.032 10.123 -12.946 1.00 60.75 568 HIS A O 1
ATOM 4518 N N . ILE A 1 569 ? -10.035 10.794 -12.181 1.00 55.28 569 ILE A N 1
ATOM 4519 C CA . ILE A 1 569 ? -9.971 10.027 -10.927 1.00 55.28 569 ILE A CA 1
ATOM 4520 C C . ILE A 1 569 ? -10.434 8.577 -11.142 1.00 55.28 569 ILE A C 1
ATOM 4522 O O . ILE A 1 569 ? -11.232 8.265 -12.017 1.00 55.28 569 ILE A O 1
ATOM 4526 N N . SER A 1 570 ? -9.845 7.714 -10.324 1.00 65.50 570 SER A N 1
ATOM 4527 C CA . SER A 1 570 ? -9.909 6.257 -10.250 1.00 65.50 570 SER A CA 1
ATOM 4528 C C . SER A 1 570 ? -11.204 5.519 -10.635 1.00 65.50 570 SER A C 1
ATOM 4530 O O . SER A 1 570 ? -12.334 5.918 -10.346 1.00 65.50 570 SER A O 1
ATOM 4532 N N . PHE A 1 571 ? -11.005 4.289 -11.123 1.00 71.56 571 PHE A N 1
ATOM 4533 C CA . PHE A 1 571 ? -11.970 3.217 -10.879 1.00 71.56 571 PHE A CA 1
ATOM 4534 C C . PHE A 1 571 ? -12.008 2.895 -9.386 1.00 71.56 571 PHE A C 1
ATOM 4536 O O . PHE A 1 571 ? -10.965 2.826 -8.741 1.00 71.56 571 PHE A O 1
ATOM 4543 N N . SER A 1 572 ? -13.187 2.626 -8.848 1.00 72.38 572 SER A N 1
ATOM 4544 C CA . SER A 1 572 ? -13.402 2.153 -7.481 1.00 72.38 572 SER A CA 1
ATOM 4545 C C . SER A 1 572 ? -14.360 0.964 -7.485 1.00 72.38 572 SER A C 1
ATOM 4547 O O . SER A 1 572 ? -15.091 0.743 -8.448 1.00 72.38 572 SER A O 1
ATOM 4549 N N . ASP A 1 573 ? -14.362 0.187 -6.405 1.00 69.31 573 ASP A N 1
ATOM 4550 C CA . ASP A 1 573 ? -15.304 -0.919 -6.195 1.00 69.31 573 ASP A CA 1
ATOM 4551 C C . ASP A 1 573 ? -15.279 -2.007 -7.300 1.00 69.31 573 ASP A C 1
ATOM 4553 O O . ASP A 1 573 ? -16.317 -2.482 -7.759 1.00 69.31 573 ASP A O 1
ATOM 4557 N N . VAL A 1 574 ? -14.070 -2.359 -7.767 1.00 79.00 574 VAL A N 1
ATOM 4558 C CA . VAL A 1 574 ? -13.822 -3.257 -8.918 1.00 79.00 574 VAL A CA 1
ATOM 4559 C C . VAL A 1 574 ? -14.015 -4.746 -8.564 1.00 79.00 574 VAL A C 1
ATOM 4561 O O . VAL A 1 574 ? -13.072 -5.455 -8.211 1.00 79.00 574 VAL A O 1
ATOM 4564 N N . ARG A 1 575 ? -15.257 -5.214 -8.708 1.00 77.19 575 ARG A N 1
ATOM 4565 C CA . ARG A 1 575 ? -15.829 -6.494 -8.262 1.00 77.19 575 ARG A CA 1
ATOM 4566 C C . ARG A 1 575 ? -15.901 -7.567 -9.341 1.00 77.19 575 ARG A C 1
ATOM 4568 O O . ARG A 1 575 ? -16.806 -7.560 -10.171 1.00 77.19 575 ARG A O 1
ATOM 4575 N N . VAL A 1 576 ? -15.006 -8.556 -9.265 1.00 82.25 576 VAL A N 1
ATOM 4576 C CA . VAL A 1 576 ? -14.964 -9.702 -10.196 1.00 82.25 576 VAL A CA 1
ATOM 4577 C C . VAL A 1 576 ? -15.593 -10.968 -9.601 1.00 82.25 576 VAL A C 1
ATOM 4579 O O . VAL A 1 576 ? -15.014 -11.590 -8.714 1.00 82.25 576 VAL A O 1
ATOM 4582 N N . TYR A 1 577 ? -16.741 -11.386 -10.131 1.00 81.81 577 TYR A N 1
ATOM 4583 C CA . TYR A 1 577 ? -17.404 -12.663 -9.847 1.00 81.81 577 TYR A CA 1
ATOM 4584 C C . TYR A 1 577 ? -17.103 -13.671 -10.963 1.00 81.81 577 TYR A C 1
ATOM 4586 O O . TYR A 1 577 ? -17.180 -13.321 -12.139 1.00 81.81 577 TYR A O 1
ATOM 4594 N N . VAL A 1 578 ? -16.805 -14.928 -10.615 1.00 82.06 578 VAL A N 1
ATOM 4595 C CA . VAL A 1 578 ? -16.452 -15.994 -11.573 1.00 82.06 578 VAL A CA 1
ATOM 4596 C C . VAL A 1 578 ? -17.248 -17.265 -11.271 1.00 82.06 578 VAL A C 1
ATOM 4598 O O . VAL A 1 578 ? -17.177 -17.787 -10.158 1.00 82.06 578 VAL A O 1
ATOM 4601 N N . GLY A 1 579 ? -17.974 -17.785 -12.264 1.00 75.75 579 GLY A N 1
ATOM 4602 C CA . GLY A 1 579 ? -18.637 -19.095 -12.200 1.00 75.75 579 GLY A CA 1
ATOM 4603 C C . GLY A 1 579 ? -19.851 -19.189 -11.263 1.00 75.75 579 GLY A C 1
ATOM 4604 O O . GLY A 1 579 ? -20.247 -20.294 -10.892 1.00 75.75 579 GLY A O 1
ATOM 4605 N N . SER A 1 580 ? -20.440 -18.062 -10.857 1.00 56.22 580 SER A N 1
ATOM 4606 C CA . SER A 1 580 ? -21.649 -18.030 -10.027 1.00 56.22 580 SER A CA 1
ATOM 4607 C C . SER A 1 580 ? -22.895 -18.484 -10.796 1.00 56.22 580 SER A C 1
ATOM 4609 O O . SER A 1 580 ? -23.105 -18.100 -11.944 1.00 56.22 580 SER A O 1
ATOM 4611 N N . LYS A 1 581 ? -23.772 -19.247 -10.129 1.00 59.34 581 LYS A N 1
ATOM 4612 C CA . LYS A 1 581 ? -25.171 -19.394 -10.562 1.00 59.34 581 LYS A CA 1
ATOM 4613 C C . LYS A 1 581 ? -25.869 -18.039 -10.401 1.00 59.34 581 LYS A C 1
ATOM 4615 O O . LYS A 1 581 ? -25.650 -17.373 -9.389 1.00 59.34 581 LYS A O 1
ATOM 4620 N N . ASP A 1 582 ? -26.723 -17.658 -11.350 1.00 54.28 582 ASP A N 1
ATOM 4621 C CA . ASP A 1 582 ? -27.344 -16.321 -11.385 1.00 54.28 582 ASP A CA 1
ATOM 4622 C C . ASP A 1 582 ? -28.207 -15.979 -10.150 1.00 54.28 582 ASP A C 1
ATOM 4624 O O . ASP A 1 582 ? -28.408 -14.805 -9.853 1.00 54.28 582 ASP A O 1
ATOM 4628 N N . THR A 1 583 ? -28.649 -16.974 -9.373 1.00 48.97 583 THR A N 1
ATOM 4629 C CA . THR A 1 583 ? -29.453 -16.776 -8.152 1.00 48.97 583 THR A CA 1
ATOM 4630 C C . THR A 1 583 ? -28.773 -15.887 -7.104 1.00 48.97 583 THR A C 1
ATOM 4632 O O . THR A 1 583 ? -29.435 -15.046 -6.510 1.00 48.97 583 THR A O 1
ATOM 4635 N N . TYR A 1 584 ? -27.453 -16.014 -6.915 1.00 45.88 584 TYR A N 1
ATOM 4636 C CA . TYR A 1 584 ? -26.693 -15.209 -5.939 1.00 45.88 584 TYR A CA 1
ATOM 4637 C C . TYR A 1 584 ? -26.465 -13.752 -6.371 1.00 45.88 584 TYR A C 1
ATOM 4639 O O . TYR A 1 584 ? -25.988 -12.937 -5.583 1.00 45.88 584 TYR A O 1
ATOM 4647 N N . LEU A 1 585 ? -26.750 -13.422 -7.633 1.00 51.50 585 LEU A N 1
ATOM 4648 C CA . LEU A 1 585 ? -26.557 -12.076 -8.171 1.00 51.50 585 LEU A CA 1
ATOM 4649 C C . LEU A 1 585 ? -27.815 -11.220 -8.001 1.00 51.50 585 LEU A C 1
ATOM 4651 O O . LEU A 1 585 ? -27.683 -10.034 -7.727 1.00 51.50 585 LEU A O 1
ATOM 4655 N N . LEU A 1 586 ? -29.010 -11.822 -8.053 1.00 47.44 586 LEU A N 1
ATOM 4656 C CA . LEU A 1 586 ? -30.278 -11.116 -7.835 1.00 47.44 586 LEU A CA 1
ATOM 4657 C C . LEU A 1 586 ? -30.423 -10.580 -6.404 1.00 47.44 586 LEU A C 1
ATOM 4659 O O . LEU A 1 586 ? -30.788 -9.423 -6.241 1.00 47.44 586 LEU A O 1
ATOM 4663 N N . GLU A 1 587 ? -30.076 -11.361 -5.374 1.00 44.56 587 GLU A N 1
ATOM 4664 C CA . GLU A 1 587 ? -30.106 -10.887 -3.976 1.00 44.56 587 GLU A CA 1
ATOM 4665 C C . GLU A 1 587 ? -29.216 -9.649 -3.782 1.00 44.56 587 GLU A C 1
ATOM 4667 O O . GLU A 1 587 ? -29.624 -8.661 -3.170 1.00 44.56 587 GLU A O 1
ATOM 4672 N N . HIS A 1 588 ? -28.014 -9.666 -4.368 1.00 46.47 588 HIS A N 1
ATOM 4673 C CA . HIS A 1 588 ? -27.117 -8.517 -4.333 1.00 46.47 588 HIS A CA 1
ATOM 4674 C C . HIS A 1 588 ? -27.583 -7.356 -5.217 1.00 46.47 588 HIS A C 1
ATOM 4676 O O . HIS A 1 588 ? -27.404 -6.219 -4.803 1.00 46.47 588 HIS A O 1
ATOM 4682 N N . GLU A 1 589 ? -28.168 -7.591 -6.393 1.00 46.06 589 GLU A N 1
ATOM 4683 C CA . GLU A 1 589 ? -28.692 -6.530 -7.267 1.00 46.06 589 GLU A CA 1
ATOM 4684 C C . GLU A 1 589 ? -29.924 -5.838 -6.642 1.00 46.06 589 GLU A C 1
ATOM 4686 O O . GLU A 1 589 ? -30.018 -4.610 -6.696 1.00 46.06 589 GLU A O 1
ATOM 4691 N N . CYS A 1 590 ? -30.797 -6.581 -5.950 1.00 40.41 590 CYS A N 1
ATOM 4692 C CA . CYS A 1 590 ? -31.924 -6.044 -5.177 1.00 40.41 590 CYS A CA 1
ATOM 4693 C C . CYS A 1 590 ? -31.484 -5.220 -3.956 1.00 40.41 590 CYS A C 1
ATOM 4695 O O . CYS A 1 590 ? -32.088 -4.185 -3.678 1.00 40.41 590 CYS A O 1
ATOM 4697 N N . ALA A 1 591 ? -30.403 -5.610 -3.270 1.00 39.69 591 ALA A N 1
ATOM 4698 C CA . ALA A 1 591 ? -29.881 -4.912 -2.087 1.00 39.69 591 ALA A CA 1
ATOM 4699 C C . ALA A 1 591 ? -29.338 -3.483 -2.347 1.00 39.69 591 ALA A C 1
ATOM 4701 O O . ALA A 1 591 ? -28.862 -2.834 -1.416 1.00 39.69 591 ALA A O 1
ATOM 4702 N N . TRP A 1 592 ? -29.402 -2.977 -3.588 1.00 42.78 592 TRP A N 1
ATOM 4703 C CA . TRP A 1 592 ? -29.074 -1.585 -3.935 1.00 42.78 592 TRP A CA 1
ATOM 4704 C C . TRP A 1 592 ? -30.295 -0.693 -4.199 1.00 42.78 592 TRP A C 1
ATOM 4706 O O . TRP A 1 592 ? -30.101 0.473 -4.542 1.00 42.78 592 TRP A O 1
ATOM 4716 N N . GLN A 1 593 ? -31.534 -1.180 -4.074 1.00 34.47 593 GLN A N 1
ATOM 4717 C CA . GLN A 1 593 ? -32.701 -0.290 -4.140 1.00 34.47 593 GLN A CA 1
ATOM 4718 C C . GLN A 1 593 ? -32.794 0.601 -2.881 1.00 34.47 593 GLN A C 1
ATOM 4720 O O . GLN A 1 593 ? -32.397 0.163 -1.798 1.00 34.47 593 GLN A O 1
ATOM 4725 N N . PRO A 1 594 ? -33.297 1.850 -2.983 1.00 31.94 594 PRO A N 1
ATOM 4726 C CA . PRO A 1 594 ? -33.524 2.702 -1.816 1.00 31.94 594 PRO A CA 1
ATOM 4727 C C . PRO A 1 594 ? -34.515 2.063 -0.838 1.00 31.94 594 PRO A C 1
ATOM 4729 O O . PRO A 1 594 ? -35.624 1.686 -1.215 1.00 31.94 594 PRO A O 1
ATOM 4732 N N . LEU A 1 595 ? -34.125 1.971 0.433 1.00 30.47 595 LEU A N 1
ATOM 4733 C CA . LEU A 1 595 ? -34.899 1.316 1.491 1.00 30.47 595 LEU A CA 1
ATOM 4734 C C . LEU A 1 595 ? -35.960 2.282 2.066 1.00 30.47 595 LEU A C 1
ATOM 4736 O O . LEU A 1 595 ? -35.937 2.634 3.241 1.00 30.47 595 LEU A O 1
ATOM 4740 N N . GLU A 1 596 ? -36.864 2.759 1.201 1.00 35.91 596 GLU A N 1
ATOM 4741 C CA . GLU A 1 596 ? -37.831 3.834 1.500 1.00 35.91 596 GLU A CA 1
ATOM 4742 C C . GLU A 1 596 ? -39.309 3.383 1.560 1.00 35.91 596 GLU A C 1
ATOM 4744 O O . GLU A 1 596 ? -40.187 4.225 1.742 1.00 35.91 596 GLU A O 1
ATOM 4749 N N . GLN A 1 597 ? -39.624 2.080 1.448 1.00 34.41 597 GLN A N 1
ATOM 4750 C CA . GLN A 1 597 ? -41.025 1.600 1.397 1.00 34.41 597 GLN A CA 1
ATOM 4751 C C . GLN A 1 597 ? -41.466 0.520 2.408 1.00 34.41 597 GLN A C 1
ATOM 4753 O O . GLN A 1 597 ? -42.653 0.198 2.446 1.00 34.41 597 GLN A O 1
ATOM 4758 N N . GLU A 1 598 ? -40.606 0.020 3.303 1.00 31.88 598 GLU A N 1
ATOM 4759 C CA . GLU A 1 598 ? -41.027 -0.998 4.296 1.00 31.88 598 GLU A CA 1
ATOM 4760 C C . GLU A 1 598 ? -41.814 -0.448 5.508 1.00 31.88 598 GLU A C 1
ATOM 4762 O O . GLU A 1 598 ? -42.393 -1.218 6.268 1.00 31.88 598 GLU A O 1
ATOM 4767 N N . ASN A 1 599 ? -41.952 0.875 5.658 1.00 34.91 599 ASN A N 1
ATOM 4768 C CA . ASN A 1 599 ? -42.777 1.490 6.715 1.00 34.91 599 ASN A CA 1
ATOM 4769 C C . ASN A 1 599 ? -44.273 1.648 6.344 1.00 34.91 599 ASN A C 1
ATOM 4771 O O . ASN A 1 599 ? -44.990 2.395 7.009 1.00 34.91 599 ASN A O 1
ATOM 4775 N N . ALA A 1 600 ? -44.760 0.987 5.282 1.00 32.53 600 ALA A N 1
ATOM 4776 C CA . ALA A 1 600 ? -46.078 1.267 4.692 1.00 32.53 600 ALA A CA 1
ATOM 4777 C C . ALA A 1 600 ? -46.959 0.035 4.359 1.00 32.53 600 ALA A C 1
ATOM 4779 O O . ALA A 1 600 ? -47.838 0.140 3.506 1.00 32.53 600 ALA A O 1
ATOM 4780 N N . SER A 1 601 ? -46.771 -1.129 5.002 1.00 32.97 601 SER A N 1
ATOM 4781 C CA . SER A 1 601 ? -47.613 -2.322 4.734 1.00 32.97 601 SER A CA 1
ATOM 4782 C C . SER A 1 601 ? -47.819 -3.295 5.915 1.00 32.97 601 SER A C 1
ATOM 4784 O O . SER A 1 601 ? -47.860 -4.511 5.750 1.00 32.97 601 SER A O 1
ATOM 4786 N N . ALA A 1 602 ? -48.037 -2.780 7.129 1.00 34.75 602 ALA A N 1
ATOM 4787 C CA . ALA A 1 602 ? -48.380 -3.602 8.299 1.00 34.75 602 ALA A CA 1
ATOM 4788 C C . ALA A 1 602 ? -49.889 -3.968 8.377 1.00 34.75 602 ALA A C 1
ATOM 4790 O O . ALA A 1 602 ? -50.566 -3.578 9.329 1.00 34.75 602 ALA A O 1
ATOM 4791 N N . ALA A 1 603 ? -50.436 -4.694 7.387 1.00 32.06 603 ALA A N 1
ATOM 4792 C CA . ALA A 1 603 ? -51.831 -5.175 7.403 1.00 32.06 603 ALA A CA 1
ATOM 4793 C C . ALA A 1 603 ? -52.107 -6.400 6.490 1.00 32.06 603 ALA A C 1
ATOM 4795 O O . ALA A 1 603 ? -51.856 -6.340 5.291 1.00 32.06 603 ALA A O 1
ATOM 4796 N N . GLY A 1 604 ? -52.732 -7.454 7.044 1.00 31.62 604 GLY A N 1
ATOM 4797 C CA . GLY A 1 604 ? -53.241 -8.657 6.338 1.00 31.62 604 GLY A CA 1
ATOM 4798 C C . GLY A 1 604 ? -52.194 -9.776 6.133 1.00 31.62 604 GLY A C 1
ATOM 4799 O O . GLY A 1 604 ? -51.068 -9.483 5.765 1.00 31.62 604 GLY A O 1
ATOM 4800 N N . THR A 1 605 ? -52.373 -11.060 6.493 1.00 31.00 605 THR A N 1
ATOM 4801 C CA . THR A 1 605 ? -53.407 -12.097 6.192 1.00 31.00 605 THR A CA 1
ATOM 4802 C C . THR A 1 605 ? -53.436 -12.579 4.728 1.00 31.00 605 THR A C 1
ATOM 4804 O O . THR A 1 605 ? -53.571 -11.738 3.851 1.00 31.00 605 THR A O 1
ATOM 4807 N N . SER A 1 606 ? -53.448 -13.880 4.374 1.00 30.14 606 SER A N 1
ATOM 4808 C CA . SER A 1 606 ? -53.211 -15.145 5.123 1.00 30.14 606 SER A CA 1
ATOM 4809 C C . SER A 1 606 ? -53.316 -16.398 4.207 1.00 30.14 606 SER A C 1
ATOM 4811 O O . SER A 1 606 ? -54.214 -16.427 3.374 1.00 30.14 606 SER A O 1
ATOM 4813 N N . ALA A 1 607 ? -52.558 -17.466 4.522 1.00 29.64 607 ALA A N 1
ATOM 4814 C CA . ALA A 1 607 ? -52.807 -18.904 4.221 1.00 29.64 607 ALA A CA 1
ATOM 4815 C C . ALA A 1 607 ? -52.626 -19.502 2.788 1.00 29.64 607 ALA A C 1
ATOM 4817 O O . ALA A 1 607 ? -52.854 -18.829 1.793 1.00 29.64 607 ALA A O 1
ATOM 4818 N N . ALA A 1 608 ? -52.324 -20.825 2.766 1.00 30.03 608 ALA A N 1
ATOM 4819 C CA . ALA A 1 608 ? -52.396 -21.820 1.657 1.00 30.03 608 ALA A CA 1
ATOM 4820 C C . ALA A 1 608 ? -51.448 -21.642 0.434 1.00 30.03 608 ALA A C 1
ATOM 4822 O O . ALA A 1 608 ? -51.109 -20.518 0.091 1.00 30.03 608 ALA A O 1
ATOM 4823 N N . THR A 1 609 ? -50.960 -22.658 -0.310 1.00 30.22 609 THR A N 1
ATOM 4824 C CA . THR A 1 609 ? -50.857 -24.156 -0.234 1.00 30.22 609 THR A CA 1
ATOM 4825 C C . THR A 1 609 ? -49.747 -24.571 -1.245 1.00 30.22 609 THR A 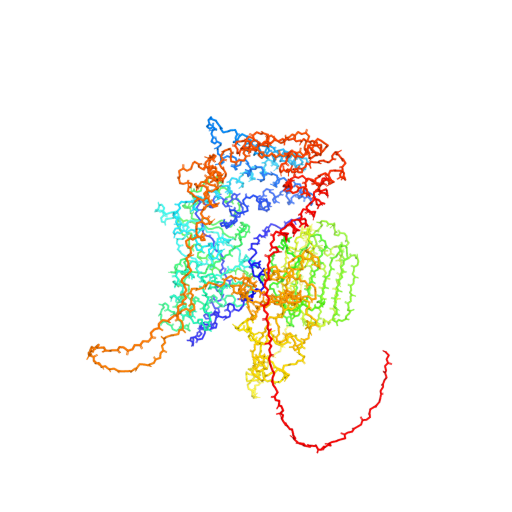C 1
ATOM 4827 O O . THR A 1 609 ? -49.654 -23.927 -2.282 1.00 30.22 609 THR A O 1
ATOM 4830 N N . GLN A 1 610 ? -48.761 -25.430 -0.934 1.00 28.61 610 GLN A N 1
ATOM 4831 C CA . GLN A 1 610 ? -48.718 -26.917 -1.000 1.00 28.61 610 GLN A CA 1
ATOM 4832 C C . GLN A 1 610 ? -48.306 -27.512 -2.384 1.00 28.61 610 GLN A C 1
ATOM 4834 O O . GLN A 1 610 ? -48.855 -27.103 -3.399 1.00 28.61 610 GLN A O 1
ATOM 4839 N N . ASP A 1 611 ? -47.388 -28.503 -2.359 1.00 29.03 611 ASP A N 1
ATOM 4840 C CA . ASP A 1 611 ? -46.869 -29.387 -3.444 1.00 29.03 611 ASP A CA 1
ATOM 4841 C C . ASP A 1 611 ? -46.092 -28.706 -4.613 1.00 29.03 611 ASP A C 1
ATOM 4843 O O . ASP A 1 611 ? -46.265 -27.523 -4.879 1.00 29.03 611 ASP A O 1
ATOM 4847 N N . ASP A 1 612 ? -45.107 -29.319 -5.297 1.00 28.56 612 ASP A N 1
ATOM 4848 C CA . ASP A 1 612 ? -44.880 -30.741 -5.653 1.00 28.56 612 ASP A CA 1
ATOM 4849 C C . ASP A 1 612 ? -43.362 -31.140 -5.693 1.00 28.56 612 ASP A C 1
ATOM 4851 O O . ASP A 1 612 ? -42.492 -30.328 -5.367 1.00 28.56 612 ASP A O 1
ATOM 4855 N N . VAL A 1 613 ? -43.017 -32.397 -6.040 1.00 31.59 613 VAL A N 1
ATOM 4856 C CA . VAL A 1 613 ? -41.699 -33.047 -5.778 1.00 31.59 613 VAL A CA 1
ATOM 4857 C C . VAL A 1 613 ? -40.950 -33.526 -7.081 1.00 31.59 613 VAL A C 1
ATOM 4859 O O . VAL A 1 613 ? -41.053 -32.817 -8.081 1.00 31.59 613 VAL A O 1
ATOM 4862 N N . PRO A 1 614 ? -40.024 -34.531 -7.156 1.00 42.50 614 PRO A N 1
ATOM 4863 C CA . PRO A 1 614 ? -38.684 -34.255 -7.707 1.00 42.50 614 PRO A CA 1
ATOM 4864 C C . PRO A 1 614 ? -38.289 -34.956 -9.028 1.00 42.50 614 PRO A C 1
ATOM 4866 O O . PRO A 1 614 ? -38.626 -36.110 -9.287 1.00 42.50 614 PRO A O 1
ATOM 4869 N N . GLY A 1 615 ? -37.391 -34.318 -9.791 1.00 25.64 615 GLY A N 1
ATOM 4870 C CA . GLY A 1 615 ? -36.700 -34.920 -10.943 1.00 25.64 615 GLY A CA 1
ATOM 4871 C C . GLY A 1 615 ? -35.273 -35.404 -10.639 1.00 25.64 615 GLY A C 1
ATOM 4872 O O . GLY A 1 615 ? -34.330 -34.615 -10.659 1.00 25.64 615 GLY A O 1
ATOM 4873 N N . GLN A 1 616 ? -35.081 -36.710 -10.422 1.00 25.78 616 GLN A N 1
ATOM 4874 C CA . GLN A 1 616 ? -33.760 -37.353 -10.555 1.00 25.78 616 GLN A CA 1
ATOM 4875 C C . GLN A 1 616 ? -33.444 -37.647 -12.033 1.00 25.78 616 GLN A C 1
ATOM 4877 O O . GLN A 1 616 ? -34.371 -37.924 -12.786 1.00 25.78 616 GLN A O 1
ATOM 4882 N N . VAL A 1 617 ? -32.156 -37.761 -12.411 1.00 23.62 617 VAL A N 1
ATOM 4883 C CA . VAL A 1 617 ? -31.637 -38.953 -13.131 1.00 23.62 617 VAL A CA 1
ATOM 4884 C C . VAL A 1 617 ? -30.094 -38.981 -13.238 1.00 23.62 617 VAL A C 1
ATOM 4886 O O . VAL A 1 617 ? -29.460 -38.119 -13.832 1.00 23.62 617 VAL A O 1
ATOM 4889 N N . LYS A 1 618 ? -29.528 -40.040 -12.643 1.00 24.14 618 LYS A N 1
ATOM 4890 C CA . LYS A 1 618 ? -28.334 -40.842 -13.002 1.00 24.14 618 LYS A CA 1
ATOM 4891 C C . LYS A 1 618 ? -27.067 -40.158 -13.559 1.00 24.14 618 LYS A C 1
ATOM 4893 O O . LYS A 1 618 ? -26.956 -39.841 -14.738 1.00 24.14 618 LYS A O 1
ATOM 4898 N N . ILE A 1 619 ? -26.022 -40.211 -12.730 1.00 23.92 619 ILE A N 1
ATOM 4899 C CA . ILE A 1 619 ? -24.624 -40.384 -13.165 1.00 23.92 619 ILE A CA 1
ATOM 4900 C C . ILE A 1 619 ? -24.478 -41.743 -13.879 1.00 23.92 619 ILE A C 1
ATOM 4902 O O . ILE A 1 619 ? -25.080 -42.728 -13.448 1.00 23.92 619 ILE A O 1
ATOM 4906 N N . ALA A 1 620 ? -23.620 -41.824 -14.900 1.00 24.09 620 ALA A N 1
ATOM 4907 C CA . ALA A 1 620 ? -23.124 -43.085 -15.452 1.00 24.09 620 ALA A CA 1
ATOM 4908 C C . ALA A 1 620 ? -21.592 -43.036 -15.604 1.00 24.09 620 ALA A C 1
ATOM 4910 O O . ALA A 1 620 ? -21.055 -42.118 -16.218 1.00 24.09 620 ALA A O 1
ATOM 4911 N N . PHE A 1 621 ? -20.899 -44.032 -15.047 1.00 23.94 621 PHE A N 1
ATOM 4912 C CA . PHE A 1 621 ? -19.449 -44.228 -15.148 1.00 23.94 621 PHE A CA 1
ATOM 4913 C C . PHE A 1 621 ? -19.168 -45.632 -15.687 1.00 23.94 621 PHE A C 1
ATOM 4915 O O . PHE A 1 621 ? -19.730 -46.591 -15.160 1.00 23.94 621 PHE A O 1
ATOM 4922 N N . ARG A 1 622 ? -18.287 -45.723 -16.693 1.00 23.55 622 ARG A N 1
ATOM 4923 C CA . ARG A 1 622 ? -17.439 -46.862 -17.121 1.00 23.55 622 ARG A CA 1
ATOM 4924 C C . ARG A 1 622 ? -16.869 -46.517 -18.509 1.00 23.55 622 ARG A C 1
ATOM 4926 O O . ARG A 1 622 ? -17.589 -45.917 -19.295 1.00 23.55 622 ARG A O 1
ATOM 4933 N N . SER A 1 623 ? -15.669 -46.884 -18.948 1.00 24.33 623 SER A N 1
ATOM 4934 C CA . SER A 1 623 ? -14.391 -47.285 -18.335 1.00 24.33 623 SER A CA 1
ATOM 4935 C C . SER A 1 623 ? -13.561 -47.880 -19.483 1.00 24.33 623 SER A C 1
ATOM 4937 O O . SER A 1 623 ? -13.907 -48.973 -19.914 1.00 24.33 623 SER A O 1
ATOM 4939 N N . GLU A 1 624 ? -12.506 -47.177 -19.911 1.00 25.84 624 GLU A N 1
ATOM 4940 C CA . GLU A 1 624 ? -11.220 -47.721 -20.416 1.00 25.84 624 GLU A CA 1
ATOM 4941 C C . GLU A 1 624 ? -11.175 -48.734 -21.596 1.00 25.84 624 GLU A C 1
ATOM 4943 O O . GLU A 1 624 ? -12.175 -49.360 -21.938 1.00 25.84 624 GLU A O 1
ATOM 4948 N N . PRO A 1 625 ? -9.989 -48.969 -22.207 1.00 35.75 625 PRO A N 1
ATOM 4949 C CA . PRO A 1 625 ? -8.733 -48.191 -22.221 1.00 35.75 625 PRO A CA 1
ATOM 4950 C C . PRO A 1 625 ? -8.540 -47.545 -23.638 1.00 35.75 625 PRO A C 1
ATOM 4952 O O . PRO A 1 625 ? -9.532 -47.381 -24.338 1.00 35.75 625 PRO A O 1
ATOM 4955 N N . GLU A 1 626 ? -7.416 -47.024 -24.163 1.00 26.72 626 GLU A N 1
ATOM 4956 C CA . GLU A 1 626 ? -5.960 -47.186 -23.960 1.00 26.72 626 GLU A CA 1
ATOM 4957 C C . GLU A 1 626 ? -5.162 -45.874 -24.248 1.00 26.72 626 GLU A C 1
ATOM 4959 O O . GLU A 1 626 ? -5.728 -44.811 -24.492 1.00 26.72 626 GLU A O 1
ATOM 4964 N N . GLU A 1 627 ? -3.822 -45.971 -24.235 1.00 28.17 627 GLU A N 1
ATOM 4965 C CA . GLU A 1 627 ? -2.796 -44.964 -24.583 1.00 28.17 627 GLU A CA 1
ATOM 4966 C C . GLU A 1 627 ? -2.765 -43.643 -23.783 1.00 28.17 627 GLU A C 1
ATOM 4968 O O . GLU A 1 627 ? -3.381 -42.629 -24.120 1.00 28.17 627 GLU A O 1
ATOM 4973 N N . GLY A 1 628 ? -1.891 -43.614 -22.769 1.00 33.22 628 GLY A N 1
ATOM 4974 C CA . GLY A 1 628 ? -1.721 -42.502 -21.832 1.00 33.22 628 GLY A CA 1
ATOM 4975 C C . GLY A 1 628 ? -1.425 -41.131 -22.461 1.00 33.22 628 GLY A C 1
ATOM 4976 O O . GLY A 1 628 ? -0.343 -40.875 -23.001 1.00 33.22 628 GLY A O 1
ATOM 4977 N N . TRP A 1 629 ? -2.356 -40.194 -22.255 1.00 37.84 629 TRP A N 1
ATOM 4978 C CA . TRP A 1 629 ? -2.266 -38.803 -22.711 1.00 37.84 629 TRP A CA 1
ATOM 4979 C C . TRP A 1 629 ? -0.997 -38.066 -22.253 1.00 37.84 629 TRP A C 1
ATOM 4981 O O . TRP A 1 629 ? -0.554 -37.170 -22.963 1.00 37.84 629 TRP A O 1
ATOM 4991 N N . MET A 1 630 ? -0.371 -38.442 -21.128 1.00 31.22 630 MET A N 1
ATOM 4992 C CA . MET A 1 630 ? 0.865 -37.794 -20.661 1.00 31.22 630 MET A CA 1
ATOM 4993 C C . MET A 1 630 ? 2.054 -37.968 -21.615 1.00 31.22 630 MET A C 1
ATOM 4995 O O . MET A 1 630 ? 2.876 -37.061 -21.697 1.00 31.22 630 MET A O 1
ATOM 4999 N N . SER A 1 631 ? 2.132 -39.052 -22.398 1.00 34.22 631 SER A N 1
ATOM 5000 C CA . SER A 1 631 ? 3.182 -39.185 -23.423 1.00 34.22 631 SER A CA 1
ATOM 5001 C C . SER A 1 631 ? 2.949 -38.200 -24.582 1.00 34.22 631 SER A C 1
ATOM 5003 O O . SER A 1 631 ? 3.850 -37.467 -24.993 1.00 34.22 631 SER A O 1
ATOM 5005 N N . LYS A 1 632 ? 1.689 -38.071 -25.020 1.00 35.25 632 LYS A N 1
ATOM 5006 C CA . LYS A 1 632 ? 1.256 -37.105 -26.046 1.00 35.25 632 LYS A CA 1
ATOM 5007 C C . LYS A 1 632 ? 1.397 -35.652 -25.546 1.00 35.25 632 LYS A C 1
ATOM 5009 O O . LYS A 1 632 ? 1.845 -34.785 -26.294 1.00 35.25 632 LYS A O 1
ATOM 5014 N N . ALA A 1 633 ? 1.122 -35.393 -24.266 1.00 33.59 633 ALA A N 1
ATOM 5015 C CA . ALA A 1 633 ? 1.288 -34.088 -23.627 1.00 33.59 633 ALA A CA 1
ATOM 5016 C C . ALA A 1 633 ? 2.760 -33.706 -23.405 1.00 33.59 633 ALA A C 1
ATOM 5018 O O . ALA A 1 633 ? 3.109 -32.549 -23.613 1.00 33.59 633 ALA A O 1
ATOM 5019 N N . TYR A 1 634 ? 3.641 -34.647 -23.047 1.00 35.25 634 TYR A N 1
ATOM 5020 C CA . TYR A 1 634 ? 5.075 -34.369 -22.909 1.00 35.25 634 TYR A CA 1
ATOM 5021 C C . TYR A 1 634 ? 5.677 -33.898 -24.239 1.00 35.25 634 TYR A C 1
ATOM 5023 O O . TYR A 1 634 ? 6.392 -32.898 -24.273 1.00 35.25 634 TYR A O 1
ATOM 5031 N N . HIS A 1 635 ? 5.314 -34.531 -25.359 1.00 31.42 635 HIS A N 1
ATOM 5032 C CA . HIS A 1 635 ? 5.736 -34.076 -26.688 1.00 31.42 635 HIS A CA 1
ATOM 5033 C C . HIS A 1 635 ? 5.062 -32.763 -27.133 1.00 31.42 635 HIS A C 1
ATOM 5035 O O . HIS A 1 635 ? 5.729 -31.925 -27.741 1.00 31.42 635 HIS A O 1
ATOM 5041 N N . PHE A 1 636 ? 3.799 -32.520 -26.765 1.00 35.09 636 PHE A N 1
ATOM 5042 C CA . PHE A 1 636 ? 3.121 -31.238 -27.022 1.00 35.09 636 PHE A CA 1
ATOM 5043 C C . PHE A 1 636 ? 3.740 -30.065 -26.234 1.00 35.09 636 PHE A C 1
ATOM 5045 O O . PHE A 1 636 ? 3.864 -28.964 -26.761 1.00 35.09 636 PHE A O 1
ATOM 5052 N N . VAL A 1 637 ? 4.177 -30.300 -24.992 1.00 35.03 637 VAL A N 1
ATOM 5053 C CA . VAL A 1 637 ? 4.781 -29.283 -24.109 1.00 35.03 637 VAL A CA 1
ATOM 5054 C C . VAL A 1 637 ? 6.274 -29.052 -24.399 1.00 35.03 637 VAL A C 1
ATOM 5056 O O . VAL A 1 637 ? 6.780 -27.968 -24.119 1.00 35.03 637 VAL A O 1
ATOM 5059 N N . THR A 1 638 ? 6.993 -30.023 -24.979 1.00 34.66 638 THR A N 1
ATOM 5060 C CA . THR A 1 638 ? 8.448 -29.910 -25.247 1.00 34.66 638 THR A CA 1
ATOM 5061 C C . THR A 1 638 ? 8.828 -29.457 -26.665 1.00 34.66 638 THR A C 1
ATOM 5063 O O . THR A 1 638 ? 9.982 -29.082 -26.880 1.00 34.66 638 THR A O 1
ATOM 5066 N N . GLY A 1 639 ? 7.887 -29.425 -27.617 1.00 30.25 639 GLY A N 1
ATOM 5067 C CA . GLY A 1 639 ? 7.962 -28.557 -28.805 1.00 30.25 639 GLY A CA 1
ATOM 5068 C C . GLY A 1 639 ? 9.152 -28.757 -29.760 1.00 30.25 639 GLY A C 1
ATOM 5069 O O . GLY A 1 639 ? 9.776 -27.778 -30.169 1.00 30.25 639 GLY A O 1
ATOM 5070 N N . LYS A 1 640 ? 9.484 -30.000 -30.140 1.00 31.88 640 LYS A N 1
ATOM 5071 C CA . LYS A 1 640 ? 10.501 -30.317 -31.171 1.00 31.88 640 LYS A CA 1
ATOM 5072 C C . LYS A 1 640 ? 10.039 -31.505 -32.029 1.00 31.88 640 LYS A C 1
ATOM 5074 O O . LYS A 1 640 ? 9.811 -32.571 -31.473 1.00 31.88 640 LYS A O 1
ATOM 5079 N N . GLY A 1 641 ? 9.921 -31.437 -33.358 1.00 29.31 641 GLY A N 1
ATOM 5080 C CA . GLY A 1 641 ? 9.992 -30.308 -34.308 1.00 29.31 641 GLY A CA 1
ATOM 5081 C C . GLY A 1 641 ? 8.939 -30.499 -35.425 1.00 29.31 641 GLY A C 1
ATOM 5082 O O . GLY A 1 641 ? 8.137 -31.422 -35.341 1.00 29.31 641 GLY A O 1
ATOM 5083 N N . LYS A 1 642 ? 8.876 -29.703 -36.499 1.00 28.59 642 LYS A N 1
ATOM 5084 C CA . LYS A 1 642 ? 9.970 -29.164 -37.335 1.00 28.59 642 LYS A CA 1
ATOM 5085 C C . LYS A 1 642 ? 9.708 -27.708 -37.773 1.00 28.59 642 LYS A C 1
ATOM 5087 O O . LYS A 1 642 ? 8.562 -27.283 -37.825 1.00 28.59 642 LYS A O 1
ATOM 5092 N N . SER A 1 643 ? 10.780 -27.025 -38.188 1.00 31.81 643 SER A N 1
ATOM 5093 C CA . SER A 1 643 ? 10.894 -25.566 -38.382 1.00 31.81 643 SER A CA 1
ATOM 5094 C C . SER A 1 643 ? 10.809 -24.813 -37.054 1.00 31.81 643 SER A C 1
ATOM 5096 O O . SER A 1 643 ? 9.824 -24.889 -36.324 1.00 31.81 643 SER A O 1
ATOM 5098 N N . SER A 1 644 ? 11.969 -24.311 -36.632 1.00 47.69 644 SER A N 1
ATOM 5099 C CA . SER A 1 644 ? 12.372 -24.517 -35.241 1.00 47.69 644 SER A CA 1
ATOM 5100 C C . SER A 1 644 ? 13.721 -23.885 -34.913 1.00 47.69 644 SER A C 1
ATOM 5102 O O . SER A 1 644 ? 14.723 -24.240 -35.534 1.00 47.69 644 SER A O 1
ATOM 5104 N N . ALA A 1 645 ? 13.776 -23.114 -33.831 1.00 34.69 645 ALA A N 1
ATOM 5105 C CA . ALA A 1 645 ? 15.005 -22.836 -33.096 1.00 34.69 645 ALA A CA 1
ATOM 5106 C C . ALA A 1 645 ? 14.696 -22.795 -31.587 1.00 34.69 645 ALA A C 1
ATOM 5108 O O . ALA A 1 645 ? 13.664 -22.243 -31.200 1.00 34.69 645 ALA A O 1
ATOM 5109 N N . PRO A 1 646 ? 15.548 -23.353 -30.703 1.00 47.09 646 PRO A N 1
ATOM 5110 C CA . PRO A 1 646 ? 15.551 -22.899 -29.317 1.00 47.09 646 PRO A CA 1
ATOM 5111 C C . PRO A 1 646 ? 15.950 -21.418 -29.307 1.00 47.09 646 PRO A C 1
ATOM 5113 O O . PRO A 1 646 ? 16.801 -21.024 -30.103 1.00 47.09 646 PRO A O 1
ATOM 5116 N N . ALA A 1 647 ? 15.373 -20.611 -28.412 1.00 58.16 647 ALA A N 1
ATOM 5117 C CA . ALA A 1 647 ? 15.777 -19.213 -28.263 1.00 58.16 647 ALA A CA 1
ATOM 5118 C C . ALA A 1 647 ? 17.291 -19.152 -28.007 1.00 58.16 647 ALA A C 1
ATOM 5120 O O . ALA A 1 647 ? 17.778 -19.626 -26.976 1.00 58.16 647 ALA A O 1
ATOM 5121 N N . LEU A 1 648 ? 18.035 -18.656 -28.997 1.00 80.56 648 LEU A N 1
ATOM 5122 C CA . LEU A 1 648 ? 19.490 -18.689 -28.981 1.00 80.56 648 LEU A CA 1
ATOM 5123 C C . LEU A 1 648 ? 19.985 -17.763 -27.857 1.00 80.56 648 LEU A C 1
ATOM 5125 O O . LEU A 1 648 ? 19.417 -16.693 -27.626 1.00 80.56 648 LEU A O 1
ATOM 5129 N N . LYS A 1 649 ? 21.016 -18.182 -27.116 1.00 87.00 649 LYS A N 1
ATOM 5130 C CA . LYS A 1 649 ? 21.551 -17.369 -26.010 1.00 87.00 649 LYS A CA 1
ATOM 5131 C C . LYS A 1 649 ? 22.201 -16.106 -26.568 1.00 87.00 649 LYS A C 1
ATOM 5133 O O . LYS A 1 649 ? 22.788 -16.167 -27.644 1.00 87.00 649 LYS A O 1
ATOM 5138 N N . LEU A 1 650 ? 22.145 -14.984 -25.852 1.00 87.12 650 LEU A N 1
ATOM 5139 C CA . LEU A 1 650 ? 22.952 -13.825 -26.236 1.00 87.12 650 LEU A CA 1
ATOM 5140 C C . LEU A 1 650 ? 24.438 -14.224 -26.225 1.00 87.12 650 LEU A C 1
ATOM 5142 O O . LEU A 1 650 ? 24.891 -14.938 -25.329 1.00 87.12 650 LEU A O 1
ATOM 5146 N N . CYS A 1 651 ? 25.177 -13.810 -27.251 1.00 88.12 651 CYS A N 1
ATOM 5147 C CA . CYS A 1 651 ? 26.582 -14.146 -27.415 1.00 88.12 651 CYS A CA 1
ATOM 5148 C C . CYS A 1 651 ? 27.407 -13.649 -26.220 1.00 88.12 651 CYS A C 1
ATOM 5150 O O . CYS A 1 651 ? 27.464 -12.449 -25.960 1.00 88.12 651 CYS A O 1
ATOM 5152 N N . SER A 1 652 ? 28.122 -14.555 -25.546 1.00 83.31 652 SER A N 1
ATOM 5153 C CA . SER A 1 652 ? 28.982 -14.218 -24.401 1.00 83.31 652 SER A CA 1
ATOM 5154 C C . SER A 1 652 ? 30.208 -13.365 -24.756 1.00 83.31 652 SER A C 1
ATOM 5156 O O . SER A 1 652 ? 30.914 -12.919 -23.860 1.00 83.31 652 SER A O 1
ATOM 5158 N N . SER A 1 653 ? 30.469 -13.126 -26.046 1.00 81.94 653 SER A N 1
ATOM 5159 C CA . SER A 1 653 ? 31.463 -12.153 -26.524 1.00 81.94 653 SER A CA 1
ATOM 5160 C C . SER A 1 653 ? 30.872 -10.760 -26.785 1.00 81.94 653 SER A C 1
ATOM 5162 O O . SER A 1 653 ? 31.607 -9.868 -27.199 1.00 81.94 653 SER A O 1
ATOM 5164 N N . GLY A 1 654 ? 29.561 -10.560 -26.599 1.00 85.31 654 GLY A N 1
ATOM 5165 C CA . GLY A 1 654 ? 28.887 -9.274 -26.795 1.00 85.31 654 GLY A CA 1
ATOM 5166 C C . GLY A 1 654 ? 29.228 -8.616 -28.137 1.00 85.31 654 GLY A C 1
ATOM 5167 O O . GLY A 1 654 ? 29.114 -9.237 -29.198 1.00 85.31 654 GLY A O 1
ATOM 5168 N N . LEU A 1 655 ? 29.687 -7.363 -28.076 1.00 82.38 655 LEU A N 1
ATOM 5169 C CA . LEU A 1 655 ? 30.122 -6.579 -29.239 1.00 82.38 655 LEU A CA 1
ATOM 5170 C C . LEU A 1 655 ? 31.553 -6.889 -29.714 1.00 82.38 655 LEU A C 1
ATOM 5172 O O . LEU A 1 655 ? 31.919 -6.500 -30.820 1.00 82.38 655 LEU A O 1
ATOM 5176 N N . GLU A 1 656 ? 32.348 -7.632 -28.938 1.00 82.19 656 GLU A N 1
ATOM 5177 C CA . GLU A 1 656 ? 33.654 -8.155 -29.376 1.00 82.19 656 GLU A CA 1
ATOM 5178 C C . GLU A 1 656 ? 33.499 -9.381 -30.307 1.00 82.19 656 GLU A C 1
ATOM 5180 O O . GLU A 1 656 ? 34.481 -9.909 -30.835 1.00 82.19 656 GLU A O 1
ATOM 5185 N N . CYS A 1 657 ? 32.268 -9.856 -30.541 1.00 85.06 657 CYS A N 1
ATOM 5186 C CA . CYS A 1 657 ? 32.011 -11.003 -31.403 1.00 85.06 657 CYS A CA 1
ATOM 5187 C C . CYS A 1 657 ? 32.374 -10.726 -32.874 1.00 85.06 657 CYS A C 1
ATOM 5189 O O . CYS A 1 657 ? 31.767 -9.888 -33.542 1.00 85.06 657 CYS A O 1
ATOM 5191 N N . GLN A 1 658 ? 33.300 -11.520 -33.422 1.00 78.44 658 GLN A N 1
ATOM 5192 C CA . GLN A 1 658 ? 33.769 -11.402 -34.812 1.00 78.44 658 GLN A CA 1
ATOM 5193 C C . GLN A 1 658 ? 32.651 -11.531 -35.860 1.00 78.44 658 GLN A C 1
ATOM 5195 O O . GLN A 1 658 ? 32.765 -10.959 -36.944 1.00 78.44 658 GLN A O 1
ATOM 5200 N N . VAL A 1 659 ? 31.560 -12.239 -35.538 1.00 80.12 659 VAL A N 1
ATOM 5201 C CA . VAL A 1 659 ? 30.343 -12.293 -36.368 1.00 80.12 659 VAL A CA 1
ATOM 5202 C C . VAL A 1 659 ? 29.781 -10.888 -36.575 1.00 80.12 659 VAL A C 1
ATOM 5204 O O . VAL A 1 659 ? 29.606 -10.464 -37.710 1.00 80.12 659 VAL A O 1
ATOM 5207 N N . LEU A 1 660 ? 29.560 -10.138 -35.495 1.00 79.44 660 LEU A N 1
ATOM 5208 C CA . LEU A 1 660 ? 28.903 -8.831 -35.537 1.00 79.44 660 LEU A CA 1
ATOM 5209 C C . LEU A 1 660 ? 29.708 -7.796 -36.340 1.00 79.44 660 LEU A C 1
ATOM 5211 O O . LEU A 1 660 ? 29.144 -6.968 -37.050 1.00 79.44 660 LEU A O 1
ATOM 5215 N N . ALA A 1 661 ? 31.038 -7.900 -36.288 1.00 74.88 661 ALA A N 1
ATOM 5216 C CA . ALA A 1 661 ? 31.956 -7.083 -37.077 1.00 74.88 661 ALA A CA 1
ATOM 5217 C C . ALA A 1 661 ? 32.067 -7.499 -38.564 1.00 74.88 661 ALA A C 1
ATOM 5219 O O . ALA A 1 661 ? 32.746 -6.814 -39.330 1.00 74.88 661 ALA A O 1
ATOM 5220 N N . SER A 1 662 ? 31.448 -8.612 -38.986 1.00 71.38 662 SER A N 1
ATOM 5221 C CA . SER A 1 662 ? 31.562 -9.163 -40.350 1.00 71.38 662 SER A CA 1
ATOM 5222 C C . SER A 1 662 ? 30.232 -9.415 -41.074 1.00 71.38 662 SER A C 1
ATOM 5224 O O . SER A 1 662 ? 30.222 -9.413 -42.303 1.00 71.38 662 SER A O 1
ATOM 5226 N N . THR A 1 663 ? 29.103 -9.544 -40.371 1.00 65.44 663 THR A N 1
ATOM 5227 C CA . THR A 1 663 ? 27.764 -9.710 -40.976 1.00 65.44 663 THR A CA 1
ATOM 5228 C C . THR A 1 663 ? 27.189 -8.435 -41.590 1.00 65.44 663 THR A C 1
ATOM 5230 O O . THR A 1 663 ? 26.171 -8.503 -42.278 1.00 65.44 663 THR A O 1
ATOM 5233 N N . HIS A 1 664 ? 27.790 -7.264 -41.349 1.00 59.16 664 HIS A N 1
ATOM 5234 C CA . HIS A 1 664 ? 27.132 -5.975 -41.576 1.00 59.16 664 HIS A CA 1
ATOM 5235 C C . HIS A 1 664 ? 27.074 -5.523 -43.053 1.00 59.16 664 HIS A C 1
ATOM 5237 O O . HIS A 1 664 ? 27.685 -4.530 -43.458 1.00 59.16 664 HIS A O 1
ATOM 5243 N N . GLY A 1 665 ? 26.292 -6.254 -43.848 1.00 56.94 665 GLY A N 1
ATOM 5244 C CA . GLY A 1 665 ? 26.084 -6.068 -45.285 1.00 56.94 665 GLY A CA 1
ATOM 5245 C C . GLY A 1 665 ? 25.942 -7.374 -46.082 1.00 56.94 665 GLY A C 1
ATOM 5246 O O . GLY A 1 665 ? 25.923 -7.309 -47.308 1.00 56.94 665 GLY A O 1
ATOM 5247 N N . VAL A 1 666 ? 25.874 -8.539 -45.421 1.00 55.72 666 VAL A N 1
ATOM 5248 C CA . VAL A 1 666 ? 25.751 -9.862 -46.061 1.00 55.72 666 VAL A CA 1
ATOM 5249 C C . VAL A 1 666 ? 24.397 -10.482 -45.705 1.00 55.72 666 VAL A C 1
ATOM 5251 O O . VAL A 1 666 ? 24.097 -10.687 -44.530 1.00 55.72 666 VAL A O 1
ATOM 5254 N N . TYR A 1 667 ? 23.580 -10.780 -46.717 1.00 56.09 667 TYR A N 1
ATOM 5255 C CA . TYR A 1 667 ? 22.193 -11.231 -46.556 1.00 56.09 667 TYR A CA 1
ATOM 5256 C C . TYR A 1 667 ? 22.071 -12.763 -46.531 1.00 56.09 667 TYR A C 1
ATOM 5258 O O . TYR A 1 667 ? 21.455 -13.362 -47.408 1.00 56.09 667 TYR A O 1
ATOM 5266 N N . GLY A 1 668 ? 22.644 -13.401 -45.508 1.00 71.00 668 GLY A N 1
ATOM 5267 C CA . GLY A 1 668 ? 22.452 -14.835 -45.279 1.00 71.00 668 GLY A CA 1
ATOM 5268 C C . GLY A 1 668 ? 23.426 -15.443 -44.272 1.00 71.00 668 GLY A C 1
ATOM 5269 O O . GLY A 1 668 ? 24.626 -15.176 -44.303 1.00 71.00 668 GLY A O 1
ATOM 5270 N N . VAL A 1 669 ? 22.925 -16.328 -43.404 1.00 74.75 669 VAL A N 1
ATOM 5271 C CA . VAL A 1 669 ? 23.758 -17.120 -42.471 1.00 74.75 669 VAL A CA 1
ATOM 5272 C C . VAL A 1 669 ? 24.655 -18.123 -43.212 1.00 74.75 669 VAL A C 1
ATOM 5274 O O . VAL A 1 669 ? 25.664 -18.572 -42.665 1.00 74.75 669 VAL A O 1
ATOM 5277 N N . ASP A 1 670 ? 24.313 -18.454 -44.457 1.00 77.44 670 ASP A N 1
ATOM 5278 C CA . ASP A 1 670 ? 24.982 -19.483 -45.258 1.00 77.44 670 ASP A CA 1
ATOM 5279 C C . ASP A 1 670 ? 26.110 -18.928 -46.148 1.00 77.44 670 ASP A C 1
ATOM 5281 O O . ASP A 1 670 ? 26.996 -19.684 -46.541 1.00 77.44 670 ASP A O 1
ATOM 5285 N N . ASP A 1 671 ? 26.149 -17.607 -46.369 1.00 78.19 671 ASP A N 1
ATOM 5286 C CA . ASP A 1 671 ? 27.274 -16.901 -47.011 1.00 78.19 671 ASP A CA 1
ATOM 5287 C C . ASP A 1 671 ? 28.465 -16.687 -46.052 1.00 78.19 671 ASP A C 1
ATOM 5289 O O . ASP A 1 671 ? 29.571 -16.325 -46.466 1.00 78.19 671 ASP A O 1
ATOM 5293 N N . LEU A 1 672 ? 28.261 -16.902 -44.748 1.00 80.56 672 LEU A N 1
ATOM 5294 C CA . LEU A 1 672 ? 29.306 -16.764 -43.739 1.00 80.56 672 LEU A CA 1
ATOM 5295 C C . LEU A 1 672 ? 30.273 -17.963 -43.754 1.00 80.56 672 LEU A C 1
ATOM 5297 O O . LEU A 1 672 ? 29.837 -19.112 -43.850 1.00 80.56 672 LEU A O 1
ATOM 5301 N N . PRO A 1 673 ? 31.584 -17.744 -43.515 1.00 85.06 673 PRO A N 1
ATOM 5302 C CA . PRO A 1 673 ? 32.528 -18.818 -43.216 1.00 85.06 673 PRO A CA 1
ATOM 5303 C C . PRO A 1 673 ? 31.964 -19.794 -42.175 1.00 85.06 673 PRO A C 1
ATOM 5305 O O . PRO A 1 673 ? 31.452 -19.367 -41.141 1.00 85.06 673 PRO A O 1
ATOM 5308 N N . HIS A 1 674 ? 32.091 -21.103 -42.420 1.00 82.69 674 HIS A N 1
ATOM 5309 C CA . HIS A 1 674 ? 31.379 -22.162 -41.683 1.00 82.69 674 HIS A CA 1
ATOM 5310 C C . HIS A 1 674 ? 31.403 -22.021 -40.145 1.00 82.69 674 HIS A C 1
ATOM 5312 O O . HIS A 1 674 ? 30.404 -22.291 -39.484 1.00 82.69 674 HIS A O 1
ATOM 5318 N N . HIS A 1 675 ? 32.515 -21.565 -39.557 1.00 83.94 675 HIS A N 1
ATOM 5319 C CA . HIS A 1 675 ? 32.626 -21.352 -38.109 1.00 83.94 675 HIS A CA 1
ATOM 5320 C C . HIS A 1 675 ? 31.790 -20.160 -37.592 1.00 83.94 675 HIS A C 1
ATOM 5322 O O . HIS A 1 675 ? 31.236 -20.242 -36.497 1.00 83.94 675 HIS A O 1
ATOM 5328 N N . LEU A 1 676 ? 31.640 -19.089 -38.380 1.00 84.81 676 LEU A N 1
ATOM 5329 C CA . LEU A 1 676 ? 30.763 -17.949 -38.082 1.00 84.81 676 LEU A CA 1
ATOM 5330 C C . LEU A 1 676 ? 29.289 -18.314 -38.304 1.00 84.81 676 LEU A C 1
ATOM 5332 O O . LEU A 1 676 ? 28.457 -18.023 -37.447 1.00 84.81 676 LEU A O 1
ATOM 5336 N N . SER A 1 677 ? 28.976 -19.046 -39.380 1.00 84.56 677 SER A N 1
ATOM 5337 C CA . SER A 1 677 ? 27.635 -19.610 -39.616 1.00 84.56 677 SER A CA 1
ATOM 5338 C C . SER A 1 677 ? 27.195 -20.515 -38.452 1.00 84.56 677 SER A C 1
ATOM 5340 O O . SER A 1 677 ? 26.123 -20.340 -37.868 1.00 84.56 677 SER A O 1
ATOM 5342 N N . GLN A 1 678 ? 28.073 -21.421 -38.002 1.00 87.31 678 GLN A N 1
ATOM 5343 C CA . GLN A 1 678 ? 27.819 -22.282 -36.842 1.00 87.31 678 GLN A CA 1
ATOM 5344 C C . GLN A 1 678 ? 27.725 -21.503 -35.513 1.00 87.31 678 GLN A C 1
ATOM 5346 O O . GLN A 1 678 ? 27.083 -21.984 -34.578 1.00 87.31 678 GLN A O 1
ATOM 5351 N N . HIS A 1 679 ? 28.338 -20.320 -35.410 1.00 90.88 679 HIS A N 1
ATOM 5352 C CA . HIS A 1 679 ? 28.201 -19.438 -34.249 1.00 90.88 679 HIS A CA 1
ATOM 5353 C C . HIS A 1 679 ? 26.849 -18.705 -34.241 1.00 90.88 679 HIS A C 1
ATOM 5355 O O . HIS A 1 679 ? 26.199 -18.672 -33.195 1.00 90.88 679 HIS A O 1
ATOM 5361 N N . MET A 1 680 ? 26.403 -18.169 -35.386 1.00 87.62 680 MET A N 1
ATOM 5362 C CA . MET A 1 680 ? 25.074 -17.550 -35.547 1.00 87.62 680 MET A CA 1
ATOM 5363 C C . MET A 1 680 ? 23.955 -18.543 -35.235 1.00 87.62 680 MET A C 1
ATOM 5365 O O . MET A 1 680 ? 23.065 -18.248 -34.453 1.00 87.62 680 MET A O 1
ATOM 5369 N N . ARG A 1 681 ? 24.062 -19.785 -35.723 1.00 87.19 681 ARG A N 1
ATOM 5370 C CA . ARG A 1 681 ? 23.111 -20.877 -35.428 1.00 87.19 681 ARG A CA 1
ATOM 5371 C C . ARG A 1 681 ? 23.113 -21.349 -33.955 1.00 87.19 681 ARG A C 1
ATOM 5373 O O . ARG A 1 681 ? 22.470 -22.348 -33.639 1.00 87.19 681 ARG A O 1
ATOM 5380 N N . LYS A 1 682 ? 23.859 -20.688 -33.059 1.00 90.94 682 LYS A N 1
ATOM 5381 C CA . LYS A 1 682 ? 23.967 -21.005 -31.621 1.00 90.94 682 LYS A CA 1
ATOM 5382 C C . LYS A 1 682 ? 23.732 -19.806 -30.691 1.00 90.94 682 LYS A C 1
ATOM 5384 O O . LYS A 1 682 ? 23.391 -20.036 -29.532 1.00 90.94 682 LYS A O 1
ATOM 5389 N N . ASN A 1 683 ? 23.905 -18.568 -31.161 1.00 91.50 683 ASN A N 1
ATOM 5390 C CA . ASN A 1 683 ? 23.855 -17.361 -30.329 1.00 91.50 683 ASN A CA 1
ATOM 5391 C C . ASN A 1 683 ? 23.135 -16.211 -31.048 1.00 91.50 683 ASN A C 1
ATOM 5393 O O . ASN A 1 683 ? 23.297 -16.075 -32.258 1.00 91.50 683 ASN A O 1
ATOM 5397 N N . ARG A 1 684 ? 22.427 -15.358 -30.294 1.00 91.94 684 ARG A N 1
ATOM 5398 C CA . ARG A 1 684 ? 21.947 -14.043 -30.756 1.00 91.94 684 ARG A CA 1
ATOM 5399 C C . ARG A 1 684 ? 22.999 -12.968 -30.519 1.00 91.94 684 ARG A C 1
ATOM 5401 O O . ARG A 1 684 ? 23.829 -13.098 -29.615 1.00 91.94 684 ARG A O 1
ATOM 5408 N N . HIS A 1 685 ? 22.905 -11.866 -31.251 1.00 92.06 685 HIS A N 1
ATOM 5409 C CA . HIS A 1 685 ? 23.788 -10.702 -31.109 1.00 92.06 685 HIS A CA 1
ATOM 5410 C C . HIS A 1 685 ? 22.965 -9.417 -30.968 1.00 92.06 685 HIS A C 1
ATOM 5412 O O . HIS A 1 685 ? 21.793 -9.388 -31.331 1.00 92.06 685 HIS A O 1
ATOM 5418 N N . LEU A 1 686 ? 23.548 -8.342 -30.436 1.00 92.31 686 LEU A N 1
ATOM 5419 C CA . LEU A 1 686 ? 22.861 -7.045 -30.385 1.00 92.31 686 LEU A CA 1
ATOM 5420 C C . LEU A 1 686 ? 22.738 -6.471 -31.806 1.00 92.31 686 LEU A C 1
ATOM 5422 O O . LEU A 1 686 ? 23.718 -6.453 -32.550 1.00 92.31 686 LEU A O 1
ATOM 5426 N N . CYS A 1 687 ? 21.552 -6.003 -32.195 1.00 93.56 687 CYS A N 1
ATOM 5427 C CA . CYS A 1 687 ? 21.371 -5.305 -33.464 1.00 93.56 687 CYS A CA 1
ATOM 5428 C C . CYS A 1 687 ? 21.990 -3.907 -33.364 1.00 93.56 687 CYS A C 1
ATOM 5430 O O . CYS A 1 687 ? 21.541 -3.091 -32.560 1.00 93.56 687 CYS A O 1
ATOM 5432 N N . LEU A 1 688 ? 22.982 -3.604 -34.207 1.00 94.50 688 LEU A N 1
ATOM 5433 C CA . LEU A 1 688 ? 23.660 -2.302 -34.175 1.00 94.50 688 LEU A CA 1
ATOM 5434 C C . LEU A 1 688 ? 22.740 -1.129 -34.532 1.00 94.50 688 LEU A C 1
ATOM 5436 O O . LEU A 1 688 ? 23.057 -0.010 -34.163 1.00 94.50 688 LEU A O 1
ATOM 5440 N N . HIS A 1 689 ? 21.621 -1.363 -35.222 1.00 93.44 689 HIS A N 1
ATOM 5441 C CA . HIS A 1 689 ? 20.675 -0.321 -35.641 1.00 93.44 689 HIS A CA 1
ATOM 5442 C C . HIS A 1 689 ? 19.491 -0.103 -34.680 1.00 93.44 689 HIS A C 1
ATOM 5444 O O . HIS A 1 689 ? 18.723 0.830 -34.906 1.00 93.44 689 HIS A O 1
ATOM 5450 N N . GLY A 1 690 ? 19.312 -0.958 -33.661 1.00 92.75 690 GLY A N 1
ATOM 5451 C CA . GLY A 1 690 ? 18.189 -0.884 -32.714 1.00 92.75 690 GLY A CA 1
ATOM 5452 C C . GLY A 1 690 ? 16.844 -0.607 -33.396 1.00 92.75 690 GLY A C 1
ATOM 5453 O O . GLY A 1 690 ? 16.424 -1.363 -34.274 1.00 92.75 690 GLY A O 1
ATOM 5454 N N . ARG A 1 691 ? 16.193 0.500 -33.029 1.00 90.06 691 ARG A N 1
ATOM 5455 C CA . ARG A 1 691 ? 14.880 0.913 -33.562 1.00 90.06 691 ARG A CA 1
ATOM 5456 C C . ARG A 1 691 ? 14.890 1.252 -35.064 1.00 90.06 691 ARG A C 1
ATOM 5458 O O . ARG A 1 691 ? 13.882 1.061 -35.734 1.00 90.06 691 ARG A O 1
ATOM 5465 N N . SER A 1 692 ? 16.036 1.668 -35.607 1.00 92.62 692 SER A N 1
ATOM 5466 C CA . SER A 1 692 ? 16.247 1.973 -37.035 1.00 92.62 692 SER A CA 1
ATOM 5467 C C . SER A 1 692 ? 16.539 0.740 -37.897 1.00 92.62 692 SER A C 1
ATOM 5469 O O . SER A 1 692 ? 16.937 0.863 -39.062 1.00 92.62 692 SER A O 1
ATOM 5471 N N . CYS A 1 693 ? 16.403 -0.477 -37.359 1.00 94.38 693 CYS A N 1
ATOM 5472 C CA . CYS A 1 693 ? 16.672 -1.664 -38.155 1.00 94.38 693 CYS A CA 1
ATOM 5473 C C . CYS A 1 693 ? 15.617 -1.850 -39.255 1.00 94.38 693 CYS A C 1
ATOM 5475 O O . CYS A 1 693 ? 14.448 -2.114 -38.991 1.00 94.38 693 CYS A O 1
ATOM 5477 N N . ARG A 1 694 ? 16.064 -1.830 -40.516 1.00 93.31 694 ARG A N 1
ATOM 5478 C CA . ARG A 1 694 ? 15.228 -2.108 -41.703 1.00 93.31 694 ARG A CA 1
ATOM 5479 C C . ARG A 1 694 ? 14.707 -3.553 -41.780 1.00 93.31 694 ARG A C 1
ATOM 5481 O O . ARG A 1 694 ? 13.935 -3.864 -42.677 1.00 93.31 694 ARG A O 1
ATOM 5488 N N . HIS A 1 695 ? 15.147 -4.403 -40.853 1.00 90.88 695 HIS A N 1
ATOM 5489 C CA . HIS A 1 695 ? 14.750 -5.800 -40.676 1.00 90.88 695 HIS A CA 1
ATOM 5490 C C . HIS A 1 695 ? 13.978 -6.019 -39.360 1.00 90.88 695 HIS A C 1
ATOM 5492 O O . HIS A 1 695 ? 13.880 -7.142 -38.880 1.00 90.88 695 HIS A O 1
ATOM 5498 N N . LEU A 1 696 ? 13.450 -4.961 -38.738 1.00 87.19 696 LEU A N 1
ATOM 5499 C CA . LEU A 1 696 ? 12.535 -5.093 -37.605 1.00 87.19 696 LEU A CA 1
ATOM 5500 C C . LEU A 1 696 ? 11.226 -5.746 -38.092 1.00 87.19 696 LEU A C 1
ATOM 5502 O O . LEU A 1 696 ? 10.551 -5.193 -38.962 1.00 87.19 696 LEU A O 1
ATOM 5506 N N . GLY A 1 697 ? 10.878 -6.926 -37.570 1.00 84.38 697 GLY A N 1
ATOM 5507 C CA . GLY A 1 697 ? 9.766 -7.744 -38.073 1.00 84.38 697 GLY A CA 1
ATOM 5508 C C . GLY A 1 697 ? 10.140 -8.727 -39.195 1.00 84.38 697 GLY A C 1
ATOM 5509 O O . GLY A 1 697 ? 9.271 -9.461 -39.672 1.00 84.38 697 GLY A O 1
ATOM 5510 N N . ASP A 1 698 ? 11.407 -8.774 -39.617 1.00 89.44 698 ASP A N 1
ATOM 5511 C CA . ASP A 1 698 ? 11.952 -9.852 -40.451 1.00 89.44 698 ASP A CA 1
ATOM 5512 C C . ASP A 1 698 ? 12.264 -11.046 -39.537 1.00 89.44 698 ASP A C 1
ATOM 5514 O O . ASP A 1 698 ? 13.174 -10.994 -38.708 1.00 89.44 698 ASP A O 1
ATOM 5518 N N . GLY A 1 699 ? 11.479 -12.121 -39.657 1.00 86.62 699 GLY A N 1
ATOM 5519 C CA . GLY A 1 699 ? 11.491 -13.229 -38.699 1.00 86.62 699 GLY A CA 1
ATOM 5520 C C . GLY A 1 699 ? 12.849 -13.917 -38.533 1.00 86.62 699 GLY A C 1
ATOM 5521 O O . GLY A 1 699 ? 13.185 -14.320 -37.419 1.00 86.62 699 GLY A O 1
ATOM 5522 N N . ASP A 1 700 ? 13.657 -14.012 -39.593 1.00 85.38 700 ASP A N 1
ATOM 5523 C CA . ASP A 1 700 ? 15.000 -14.601 -39.505 1.00 85.38 700 ASP A CA 1
ATOM 5524 C C . ASP A 1 700 ? 16.002 -13.626 -38.864 1.00 85.38 700 ASP A C 1
ATOM 5526 O O . ASP A 1 700 ? 16.905 -14.049 -38.134 1.00 85.38 700 ASP A O 1
ATOM 5530 N N . HIS A 1 701 ? 15.824 -12.316 -39.061 1.00 89.88 701 HIS A N 1
ATOM 5531 C CA . HIS A 1 701 ? 16.630 -11.299 -38.389 1.00 89.88 701 HIS A CA 1
ATOM 5532 C C . HIS A 1 701 ? 16.287 -11.200 -36.896 1.00 89.88 701 HIS A C 1
ATOM 5534 O O . HIS A 1 701 ? 17.192 -11.263 -36.066 1.00 89.88 701 HIS A O 1
ATOM 5540 N N . ASP A 1 702 ? 15.003 -11.128 -36.538 1.00 87.50 702 ASP A N 1
ATOM 5541 C CA . ASP A 1 702 ? 14.533 -11.071 -35.146 1.00 87.50 702 ASP A CA 1
ATOM 5542 C C . ASP A 1 702 ? 14.913 -12.338 -34.354 1.00 87.50 702 ASP A C 1
ATOM 5544 O O . ASP A 1 702 ? 15.184 -12.271 -33.153 1.00 87.50 702 ASP A O 1
ATOM 5548 N N . LEU A 1 703 ? 15.014 -13.507 -35.002 1.00 88.56 703 LEU A N 1
ATOM 5549 C CA . LEU A 1 703 ? 15.538 -14.724 -34.368 1.00 88.56 703 LEU A CA 1
ATOM 5550 C C . LEU A 1 703 ? 17.027 -14.611 -33.999 1.00 88.56 703 LEU A C 1
ATOM 5552 O O . LEU A 1 703 ? 17.432 -15.109 -32.944 1.00 88.56 703 LEU A O 1
ATOM 5556 N N . LEU A 1 704 ? 17.838 -13.961 -34.837 1.00 89.88 704 LEU A N 1
ATOM 5557 C CA . LEU A 1 704 ? 19.300 -13.887 -34.703 1.00 89.88 704 LEU A CA 1
ATOM 5558 C C . LEU A 1 704 ? 19.796 -12.637 -33.962 1.00 89.88 704 LEU A C 1
ATOM 5560 O O . LEU A 1 704 ? 20.877 -12.668 -33.374 1.00 89.88 704 LEU A O 1
ATOM 5564 N N . PHE A 1 705 ? 19.029 -11.551 -33.956 1.00 92.19 705 PHE A N 1
ATOM 5565 C CA . PHE A 1 705 ? 19.437 -10.270 -33.386 1.00 92.19 705 PHE A CA 1
ATOM 5566 C C . PHE A 1 705 ? 18.479 -9.784 -32.295 1.00 92.19 705 PHE A C 1
ATOM 5568 O O . PHE A 1 705 ? 17.312 -10.162 -32.245 1.00 92.19 705 PHE A O 1
ATOM 5575 N N . VAL A 1 706 ? 19.003 -8.966 -31.384 1.00 91.38 706 VAL A N 1
ATOM 5576 C CA . VAL A 1 706 ? 18.262 -8.301 -30.307 1.00 91.38 706 VAL A CA 1
ATOM 5577 C C . VAL A 1 706 ? 18.287 -6.802 -30.565 1.00 91.38 706 VAL A C 1
ATOM 5579 O O . VAL A 1 706 ? 19.338 -6.170 -30.443 1.00 91.38 706 VAL A O 1
ATOM 5582 N N . HIS A 1 707 ? 17.144 -6.226 -30.921 1.00 93.25 707 HIS A N 1
ATOM 5583 C CA . HIS A 1 707 ? 16.960 -4.776 -30.941 1.00 93.25 707 HIS A CA 1
ATOM 5584 C C . HIS A 1 707 ? 16.796 -4.263 -29.513 1.00 93.25 707 HIS A C 1
ATOM 5586 O O . HIS A 1 707 ? 16.144 -4.899 -28.688 1.00 93.25 707 HIS A O 1
ATOM 5592 N N . MET A 1 708 ? 17.397 -3.113 -29.231 1.00 89.44 708 MET A N 1
ATOM 5593 C CA . MET A 1 708 ? 17.199 -2.380 -27.984 1.00 89.44 708 MET A CA 1
ATOM 5594 C C . MET A 1 708 ? 16.396 -1.126 -28.310 1.00 89.44 708 MET A C 1
ATOM 5596 O O . MET A 1 708 ? 16.673 -0.476 -29.321 1.00 89.44 708 MET A O 1
ATOM 5600 N N . GLU A 1 709 ? 15.428 -0.782 -27.468 1.00 89.31 709 GLU A N 1
ATOM 5601 C CA . GLU A 1 709 ? 14.719 0.490 -27.574 1.00 89.31 709 GLU A CA 1
ATOM 5602 C C . GLU A 1 709 ? 15.455 1.543 -26.737 1.00 89.31 709 GLU A C 1
ATOM 5604 O O . GLU A 1 709 ? 15.783 1.314 -25.574 1.00 89.31 709 GLU A O 1
ATOM 5609 N N . LYS A 1 710 ? 15.762 2.684 -27.357 1.00 91.31 710 LYS A N 1
ATOM 5610 C CA . LYS A 1 710 ? 16.428 3.835 -26.735 1.00 91.31 710 LYS A CA 1
ATOM 5611 C C . LYS A 1 710 ? 15.604 5.086 -26.989 1.00 91.31 710 LYS A C 1
ATOM 5613 O O . LYS A 1 710 ? 14.812 5.123 -27.930 1.00 91.31 710 LYS A O 1
ATOM 5618 N N . GLN A 1 711 ? 15.807 6.118 -26.177 1.00 92.44 711 GLN A N 1
ATOM 5619 C CA . GLN A 1 711 ? 15.139 7.399 -26.397 1.00 92.44 711 GLN A CA 1
ATOM 5620 C C . GLN A 1 711 ? 15.738 8.102 -27.619 1.00 92.44 711 GLN A C 1
ATOM 5622 O O . GLN A 1 711 ? 16.959 8.147 -27.781 1.00 92.44 711 GLN A O 1
ATOM 5627 N N . ASP A 1 712 ? 14.879 8.649 -28.478 1.00 95.62 712 ASP A N 1
ATOM 5628 C CA . ASP A 1 712 ? 15.296 9.411 -29.655 1.00 95.62 712 ASP A CA 1
ATOM 5629 C C . ASP A 1 712 ? 16.128 10.631 -29.213 1.00 95.62 712 ASP A C 1
ATOM 5631 O O . ASP A 1 712 ? 15.757 11.348 -28.280 1.00 95.62 712 ASP A O 1
ATOM 5635 N N . CYS A 1 713 ? 17.292 10.859 -29.832 1.00 95.06 713 CYS A N 1
ATOM 5636 C CA . CYS A 1 713 ? 18.196 11.910 -29.374 1.00 95.06 713 CYS A CA 1
ATOM 5637 C C . CYS A 1 713 ? 17.544 13.304 -29.463 1.00 95.06 713 CYS A C 1
ATOM 5639 O O . CYS A 1 713 ? 17.140 13.702 -30.557 1.00 95.06 713 CYS A O 1
ATOM 5641 N N . PRO A 1 714 ? 17.565 14.133 -28.396 1.00 90.75 714 PRO A N 1
ATOM 5642 C CA . PRO A 1 714 ? 16.961 15.472 -28.415 1.00 90.75 714 PRO A CA 1
ATOM 5643 C C . PRO A 1 714 ? 17.636 16.463 -29.384 1.00 90.75 714 PRO A C 1
ATOM 5645 O O . PRO A 1 714 ? 17.158 17.579 -29.551 1.00 90.75 714 PRO A O 1
ATOM 5648 N N . ASN A 1 715 ? 18.752 16.076 -30.014 1.00 91.56 715 ASN A N 1
ATOM 5649 C CA . ASN A 1 715 ? 19.435 16.859 -31.048 1.00 91.56 715 ASN A CA 1
ATOM 5650 C C . ASN A 1 715 ? 19.150 16.358 -32.483 1.00 91.56 715 ASN A C 1
ATOM 5652 O O . ASN A 1 715 ? 19.535 17.042 -33.430 1.00 91.56 715 ASN A O 1
ATOM 5656 N N . GLY A 1 716 ? 18.543 15.173 -32.653 1.00 92.44 716 GLY A N 1
ATOM 5657 C CA . GLY A 1 716 ? 18.336 14.519 -33.954 1.00 92.44 716 GLY A CA 1
ATOM 5658 C C . GLY A 1 716 ? 19.590 14.485 -34.840 1.00 92.44 716 GLY A C 1
ATOM 5659 O O . GLY A 1 716 ? 20.716 14.376 -34.346 1.00 92.44 716 GLY A O 1
ATOM 5660 N N . ASP A 1 717 ? 19.390 14.667 -36.147 1.00 88.69 717 ASP A N 1
ATOM 5661 C CA . ASP A 1 717 ? 20.447 14.736 -37.172 1.00 88.69 717 ASP A CA 1
ATOM 5662 C C . ASP A 1 717 ? 21.525 15.800 -36.889 1.00 88.69 717 ASP A C 1
ATOM 5664 O O . ASP A 1 717 ? 22.665 15.674 -37.336 1.00 88.69 717 ASP A O 1
ATOM 5668 N N . ALA A 1 718 ? 21.194 16.847 -36.124 1.00 93.75 718 ALA A N 1
ATOM 5669 C CA . ALA A 1 718 ? 22.112 17.927 -35.759 1.00 93.75 718 ALA A CA 1
ATOM 5670 C C . ALA A 1 718 ? 23.024 17.582 -34.559 1.00 93.75 718 ALA A C 1
ATOM 5672 O O . ALA A 1 718 ? 23.724 18.449 -34.025 1.00 93.75 718 ALA A O 1
ATOM 5673 N N . CYS A 1 719 ? 23.025 16.331 -34.090 1.00 95.31 719 CYS A N 1
ATOM 5674 C CA . CYS A 1 719 ? 23.799 15.925 -32.925 1.00 95.31 719 CYS A CA 1
ATOM 5675 C C . CYS A 1 719 ? 25.321 15.981 -33.156 1.00 95.31 719 CYS A C 1
ATOM 5677 O O . CYS A 1 719 ? 25.884 15.277 -33.988 1.00 95.31 719 CYS A O 1
ATOM 5679 N N . GLY A 1 720 ? 26.034 16.735 -32.315 1.00 93.88 720 GLY A N 1
ATOM 5680 C CA . GLY A 1 720 ? 27.504 16.773 -32.327 1.00 93.88 720 GLY A CA 1
ATOM 5681 C C . GLY A 1 720 ? 28.203 15.517 -31.775 1.00 93.88 720 GLY A C 1
ATOM 5682 O O . GLY A 1 720 ? 29.432 15.469 -31.792 1.00 93.88 720 GLY A O 1
ATOM 5683 N N . GLN A 1 721 ? 27.453 14.531 -31.266 1.00 96.06 721 GLN A N 1
ATOM 5684 C CA . GLN A 1 721 ? 27.949 13.349 -30.537 1.00 96.06 721 GLN A CA 1
ATOM 5685 C C . GLN A 1 721 ? 27.704 12.016 -31.278 1.00 96.06 721 GLN A C 1
ATOM 5687 O O . GLN A 1 721 ? 27.741 10.944 -30.683 1.00 96.06 721 GLN A O 1
ATOM 5692 N N . LEU A 1 722 ? 27.507 12.035 -32.601 1.00 94.81 722 LEU A N 1
ATOM 5693 C CA . LEU A 1 722 ? 27.286 10.808 -33.391 1.00 94.81 722 LEU A CA 1
ATOM 5694 C C . LEU A 1 722 ? 28.472 9.813 -33.388 1.00 94.81 722 LEU A C 1
ATOM 5696 O O . LEU A 1 722 ? 28.294 8.653 -33.754 1.00 94.81 722 LEU A O 1
ATOM 5700 N N . CYS A 1 723 ? 29.663 10.255 -32.975 1.00 94.19 723 CYS A N 1
ATOM 5701 C CA . CYS A 1 723 ? 30.876 9.435 -32.847 1.00 94.19 723 CYS A CA 1
ATOM 5702 C C . CYS A 1 723 ? 31.275 9.169 -31.378 1.00 94.19 723 CYS A C 1
ATOM 5704 O O . CYS A 1 723 ? 32.364 8.660 -31.121 1.00 94.19 723 CYS A O 1
ATOM 5706 N N . ASP A 1 724 ? 30.435 9.554 -30.414 1.00 94.44 724 ASP A N 1
ATOM 5707 C CA . ASP A 1 724 ? 30.653 9.350 -28.979 1.00 94.44 724 ASP A CA 1
ATOM 5708 C C . ASP A 1 724 ? 29.982 8.032 -28.542 1.00 94.44 724 ASP A C 1
ATOM 5710 O O . ASP A 1 724 ? 28.760 7.893 -28.676 1.00 94.44 724 ASP A O 1
ATOM 5714 N N . PRO A 1 725 ? 30.742 7.036 -28.044 1.00 94.12 725 PRO A N 1
ATOM 5715 C CA . PRO A 1 725 ? 30.181 5.739 -27.696 1.00 94.12 725 PRO A CA 1
ATOM 5716 C C . PRO A 1 725 ? 29.275 5.790 -26.460 1.00 94.12 725 PRO A C 1
ATOM 5718 O O . PRO A 1 725 ? 28.379 4.951 -26.382 1.00 94.12 725 PRO A O 1
ATOM 5721 N N . HIS A 1 726 ? 29.442 6.760 -25.545 1.00 93.00 726 HIS A N 1
ATOM 5722 C CA . HIS A 1 726 ? 28.532 6.949 -24.407 1.00 93.00 726 HIS A CA 1
ATOM 5723 C C . HIS A 1 726 ? 27.198 7.520 -24.888 1.00 93.00 726 HIS A C 1
ATOM 5725 O O . HIS A 1 726 ? 26.153 6.923 -24.644 1.00 93.00 726 HIS A O 1
ATOM 5731 N N . HIS A 1 727 ? 27.230 8.600 -25.677 1.00 95.00 727 HIS A N 1
ATOM 5732 C CA . HIS A 1 727 ? 26.014 9.180 -26.258 1.00 95.00 727 HIS A CA 1
ATOM 5733 C C . HIS A 1 727 ? 25.219 8.169 -27.089 1.00 95.00 727 HIS A C 1
ATOM 5735 O O . HIS A 1 727 ? 23.994 8.127 -27.022 1.00 95.00 727 HIS A O 1
ATOM 5741 N N . ARG A 1 728 ? 25.907 7.328 -27.869 1.00 93.75 728 ARG A N 1
ATOM 5742 C CA . ARG A 1 728 ? 25.257 6.278 -28.664 1.00 93.75 728 ARG A CA 1
ATOM 5743 C C . ARG A 1 728 ? 24.786 5.108 -27.797 1.00 93.75 728 ARG A C 1
ATOM 5745 O O . ARG A 1 728 ? 23.760 4.522 -28.119 1.00 93.75 728 ARG A O 1
ATOM 5752 N N . ALA A 1 729 ? 25.447 4.797 -26.675 1.00 91.12 729 ALA A N 1
ATOM 5753 C CA . ALA A 1 729 ? 24.932 3.832 -25.698 1.00 91.12 729 ALA A CA 1
ATOM 5754 C C . ALA A 1 729 ? 23.555 4.251 -25.146 1.00 91.12 729 ALA A C 1
ATOM 5756 O O . ALA A 1 729 ? 22.692 3.387 -25.015 1.00 91.12 729 ALA A O 1
ATOM 5757 N N . GLU A 1 730 ? 23.327 5.549 -24.934 1.00 93.12 730 GLU A N 1
ATOM 5758 C CA . GLU A 1 730 ? 22.114 6.105 -24.313 1.00 93.12 730 GLU A CA 1
ATOM 5759 C C . GLU A 1 730 ? 20.995 6.480 -25.316 1.00 93.12 730 GLU A C 1
ATOM 5761 O O . GLU A 1 730 ? 19.830 6.171 -25.067 1.00 93.12 730 GLU A O 1
ATOM 5766 N N . TYR A 1 731 ? 21.322 7.079 -26.473 1.00 95.06 731 TYR A N 1
ATOM 5767 C CA . TYR A 1 731 ? 20.338 7.680 -27.396 1.00 95.06 731 TYR A CA 1
ATOM 5768 C C . TYR A 1 731 ? 20.257 7.024 -28.783 1.00 95.06 731 TYR A C 1
ATOM 5770 O O . TYR A 1 731 ? 21.277 6.695 -29.395 1.00 95.06 731 TYR A O 1
ATOM 5778 N N . HIS A 1 732 ? 19.033 6.946 -29.319 1.00 96.06 732 HIS A N 1
ATOM 5779 C CA . HIS A 1 732 ? 18.740 6.538 -30.695 1.00 96.06 732 HIS A CA 1
ATOM 5780 C C . HIS A 1 732 ? 18.995 7.665 -31.713 1.00 96.06 732 HIS A C 1
ATOM 5782 O O . HIS A 1 732 ? 18.803 8.846 -31.407 1.00 96.06 732 HIS A O 1
ATOM 5788 N N . HIS A 1 733 ? 19.378 7.293 -32.941 1.00 96.25 733 HIS A N 1
ATOM 5789 C CA . HIS A 1 733 ? 19.497 8.185 -34.106 1.00 96.25 733 HIS A CA 1
ATOM 5790 C C . HIS A 1 733 ? 19.009 7.486 -35.377 1.00 96.25 733 HIS A C 1
ATOM 5792 O O . HIS A 1 733 ? 19.474 6.381 -35.671 1.00 96.25 733 HIS A O 1
ATOM 5798 N N . ASP A 1 734 ? 18.140 8.143 -36.153 1.00 95.06 734 ASP A N 1
ATOM 5799 C CA . ASP A 1 734 ? 17.541 7.529 -37.345 1.00 95.06 734 ASP A CA 1
ATOM 5800 C C . ASP A 1 734 ? 18.602 7.127 -38.389 1.00 95.06 734 ASP A C 1
ATOM 5802 O O . ASP A 1 734 ? 19.579 7.834 -38.646 1.00 95.06 734 ASP A O 1
ATOM 5806 N N . GLY A 1 735 ? 18.448 5.933 -38.960 1.00 92.19 735 GLY A N 1
ATOM 5807 C CA . GLY A 1 735 ? 19.329 5.356 -39.977 1.00 92.19 735 GLY A CA 1
ATOM 5808 C C . GLY A 1 735 ? 20.766 5.028 -39.536 1.00 92.19 735 GLY A C 1
ATOM 5809 O O . GLY A 1 735 ? 21.522 4.461 -40.334 1.00 92.19 735 GLY A O 1
ATOM 5810 N N . LEU A 1 736 ? 21.167 5.339 -38.299 1.00 95.12 736 LEU A N 1
ATOM 5811 C CA . LEU A 1 736 ? 22.534 5.171 -37.785 1.00 95.12 736 LEU A CA 1
ATOM 5812 C C . LEU A 1 736 ? 22.670 3.946 -36.860 1.00 95.12 736 LEU A C 1
ATOM 5814 O O . LEU A 1 736 ? 21.761 3.124 -36.750 1.00 95.12 736 LEU A O 1
ATOM 5818 N N . TRP A 1 737 ? 23.861 3.755 -36.279 1.00 95.12 737 TRP A N 1
ATOM 5819 C CA . TRP A 1 737 ? 24.148 2.651 -35.355 1.00 95.12 737 TRP A CA 1
ATOM 5820 C C . TRP A 1 737 ? 24.016 3.084 -33.895 1.00 95.12 737 TRP A C 1
ATOM 5822 O O . TRP A 1 737 ? 24.884 3.795 -33.391 1.00 95.12 737 TRP A O 1
ATOM 5832 N N . ASP A 1 738 ? 23.035 2.559 -33.176 1.00 94.12 738 ASP A N 1
ATOM 5833 C CA . ASP A 1 738 ? 22.888 2.682 -31.721 1.00 94.12 738 ASP A CA 1
ATOM 5834 C C . ASP A 1 738 ? 24.080 2.129 -30.923 1.00 94.12 738 ASP A C 1
ATOM 5836 O O . ASP A 1 738 ? 24.132 2.295 -29.708 1.00 94.12 738 ASP A O 1
ATOM 5840 N N . LEU A 1 739 ? 25.042 1.454 -31.560 1.00 93.94 739 LEU A N 1
ATOM 5841 C CA . LEU A 1 739 ? 26.268 0.976 -30.923 1.00 93.94 739 LEU A CA 1
ATOM 5842 C C . LEU A 1 739 ? 27.483 1.179 -31.828 1.00 93.94 739 LEU A C 1
ATOM 5844 O O . LEU A 1 739 ? 27.486 0.761 -32.986 1.00 93.94 739 LEU A O 1
ATOM 5848 N N . LEU A 1 740 ? 28.537 1.786 -31.282 1.00 94.50 740 LEU A N 1
ATOM 5849 C CA . LEU A 1 740 ? 29.836 1.871 -31.944 1.00 94.50 740 LEU A CA 1
ATOM 5850 C C . LEU A 1 740 ? 30.653 0.633 -31.563 1.00 94.50 740 LEU A C 1
ATOM 5852 O O . LEU A 1 740 ? 30.731 0.276 -30.392 1.00 94.50 740 LEU A O 1
ATOM 5856 N N . LEU A 1 741 ? 31.277 -0.028 -32.534 1.00 93.69 741 LEU A N 1
ATOM 5857 C CA . LEU A 1 741 ? 32.117 -1.200 -32.272 1.00 93.69 741 LEU A CA 1
ATOM 5858 C C . LEU A 1 741 ? 33.533 -0.791 -31.823 1.00 93.69 741 LEU A C 1
ATOM 5860 O O . LEU A 1 741 ? 34.040 0.244 -32.267 1.00 93.69 741 LEU A O 1
ATOM 5864 N N . PRO A 1 742 ? 34.243 -1.608 -31.028 1.00 91.56 742 PRO A N 1
ATOM 5865 C CA . PRO A 1 742 ? 35.654 -1.366 -30.755 1.00 91.56 742 PRO A CA 1
ATOM 5866 C C . PRO A 1 742 ? 36.459 -1.460 -32.057 1.00 91.56 742 PRO A C 1
ATOM 5868 O O . PRO A 1 742 ? 36.429 -2.465 -32.774 1.00 91.56 742 PRO A O 1
ATOM 5871 N N . CYS A 1 743 ? 37.201 -0.406 -32.399 1.00 93.44 743 CYS A N 1
ATOM 5872 C CA . CYS A 1 743 ? 38.061 -0.425 -33.574 1.00 93.44 743 CYS A CA 1
ATOM 5873 C C . CYS A 1 743 ? 39.167 -1.476 -33.399 1.00 93.44 743 CYS A C 1
ATOM 5875 O O . CYS A 1 743 ? 39.942 -1.411 -32.449 1.00 93.44 743 CYS A O 1
ATOM 5877 N N . ARG A 1 744 ? 39.345 -2.375 -34.378 1.00 87.88 744 ARG A N 1
ATOM 5878 C CA . ARG A 1 744 ? 40.413 -3.404 -34.383 1.00 87.88 744 ARG A CA 1
ATOM 5879 C C . ARG A 1 744 ? 41.852 -2.867 -34.263 1.00 87.88 744 ARG A C 1
ATOM 5881 O O . ARG A 1 744 ? 42.787 -3.643 -34.099 1.00 87.88 744 ARG A O 1
ATOM 5888 N N . HIS A 1 745 ? 42.044 -1.560 -34.444 1.00 89.31 745 HIS A N 1
ATOM 5889 C CA . HIS A 1 745 ? 43.327 -0.869 -34.299 1.00 89.31 745 HIS A CA 1
ATOM 5890 C C . HIS A 1 745 ? 43.418 -0.050 -32.994 1.00 89.31 745 HIS A C 1
ATOM 5892 O O . HIS A 1 745 ? 44.471 0.522 -32.718 1.00 89.31 745 HIS A O 1
ATOM 5898 N N . GLY A 1 746 ? 42.337 0.025 -32.205 1.00 90.50 746 GLY A N 1
ATOM 5899 C CA . GLY A 1 746 ? 42.221 0.839 -30.993 1.00 90.50 746 GLY A CA 1
ATOM 5900 C C . GLY A 1 746 ? 42.668 2.284 -31.216 1.00 90.50 746 GLY A C 1
ATOM 5901 O O . GLY A 1 746 ? 42.445 2.865 -32.283 1.00 90.50 746 GLY A O 1
ATOM 5902 N N . SER A 1 747 ? 43.404 2.815 -30.242 1.00 89.00 747 SER A N 1
ATOM 5903 C CA . SER A 1 747 ? 44.051 4.131 -30.283 1.00 89.00 747 SER A CA 1
ATOM 5904 C C . SER A 1 747 ? 45.118 4.291 -31.378 1.00 89.00 747 SER A C 1
ATOM 5906 O O . SER A 1 747 ? 45.551 5.407 -31.647 1.00 89.00 747 SER A O 1
ATOM 5908 N N . ARG A 1 748 ? 45.530 3.208 -32.058 1.00 92.19 748 ARG A N 1
ATOM 5909 C CA . ARG A 1 748 ? 46.474 3.236 -33.195 1.00 92.19 748 ARG A CA 1
ATOM 5910 C C . ARG A 1 748 ? 45.775 3.354 -34.557 1.00 92.19 748 ARG A C 1
ATOM 5912 O O . ARG A 1 748 ? 46.418 3.204 -35.595 1.00 92.19 748 ARG A O 1
ATOM 5919 N N . CYS A 1 749 ? 44.461 3.577 -34.589 1.00 92.75 749 CYS A N 1
ATOM 5920 C CA . CYS A 1 749 ? 43.724 3.746 -35.838 1.00 92.75 749 CYS A CA 1
ATOM 5921 C C . CYS A 1 749 ? 44.065 5.075 -36.530 1.00 92.75 749 CYS A C 1
ATOM 5923 O O . CYS A 1 749 ? 43.935 6.148 -35.949 1.00 92.75 749 CYS A O 1
ATOM 5925 N N . ASN A 1 750 ? 44.440 5.006 -37.807 1.00 90.56 750 ASN A N 1
ATOM 5926 C CA . ASN A 1 750 ? 44.727 6.169 -38.652 1.00 90.56 750 ASN A CA 1
ATOM 5927 C C . ASN A 1 750 ? 43.610 6.483 -39.672 1.00 90.56 750 ASN A C 1
ATOM 5929 O O . ASN A 1 750 ? 43.767 7.392 -40.489 1.00 90.56 750 ASN A O 1
ATOM 5933 N N . ILE A 1 751 ? 42.487 5.757 -39.628 1.00 91.06 751 ILE A N 1
ATOM 5934 C CA . ILE A 1 751 ? 41.328 5.981 -40.499 1.00 91.06 751 ILE A CA 1
ATOM 5935 C C . ILE A 1 751 ? 40.552 7.192 -39.969 1.00 91.06 751 ILE A C 1
ATOM 5937 O O . ILE A 1 751 ? 39.951 7.128 -38.901 1.00 91.06 751 ILE A O 1
ATOM 5941 N N . LYS A 1 752 ? 40.569 8.294 -40.729 1.00 86.06 752 LYS A N 1
ATOM 5942 C CA . LYS A 1 752 ? 39.872 9.556 -40.413 1.00 86.06 752 LYS A CA 1
ATOM 5943 C C . LYS A 1 752 ? 38.621 9.798 -41.274 1.00 86.06 752 LYS A C 1
ATOM 5945 O O . LYS A 1 752 ? 38.220 10.940 -41.458 1.00 86.06 752 LYS A O 1
ATOM 5950 N N . ASP A 1 753 ? 38.049 8.735 -41.837 1.00 91.25 753 ASP A N 1
ATOM 5951 C CA . ASP A 1 753 ? 36.757 8.794 -42.529 1.00 91.25 753 ASP A CA 1
ATOM 5952 C C . ASP A 1 753 ? 35.635 9.034 -41.506 1.00 91.25 753 ASP A C 1
ATOM 5954 O O . ASP A 1 753 ? 35.585 8.387 -40.459 1.00 91.25 753 ASP A O 1
ATOM 5958 N N . GLU A 1 754 ? 34.714 9.939 -41.817 1.00 89.50 754 GLU A N 1
ATOM 5959 C CA . GLU A 1 754 ? 33.540 10.235 -40.996 1.00 89.50 754 GLU A CA 1
ATOM 5960 C C . GLU A 1 754 ? 32.691 8.974 -40.773 1.00 89.50 754 GLU A C 1
ATOM 5962 O O . GLU A 1 754 ? 32.284 8.673 -39.650 1.00 89.50 754 GLU A O 1
ATOM 5967 N N . LYS A 1 755 ? 32.548 8.137 -41.810 1.00 93.25 755 LYS A N 1
ATOM 5968 C CA . LYS A 1 755 ? 31.827 6.853 -41.737 1.00 93.25 755 LYS A CA 1
ATOM 5969 C C . LYS A 1 755 ? 32.519 5.819 -40.846 1.00 93.25 755 LYS A C 1
ATOM 5971 O O . LYS A 1 755 ? 31.875 4.853 -40.438 1.00 93.25 755 LYS A O 1
ATOM 5976 N N . HIS A 1 756 ? 33.808 5.999 -40.543 1.00 94.50 756 HIS A N 1
ATOM 5977 C CA . HIS A 1 756 ? 34.518 5.190 -39.551 1.00 94.50 756 HIS A CA 1
ATOM 5978 C C . HIS A 1 756 ? 34.160 5.649 -38.133 1.00 94.50 756 HIS A C 1
ATOM 5980 O O . HIS A 1 756 ? 33.827 4.810 -37.301 1.00 94.50 756 HIS A O 1
ATOM 5986 N N . GLY A 1 757 ? 34.158 6.960 -37.867 1.00 92.50 757 GLY A N 1
ATOM 5987 C CA . GLY A 1 757 ? 33.755 7.517 -36.566 1.00 92.50 757 GLY A CA 1
ATOM 5988 C C . GLY A 1 757 ? 32.297 7.211 -36.202 1.00 92.50 757 GLY A C 1
ATOM 5989 O O . GLY A 1 757 ? 32.010 6.833 -35.072 1.00 92.50 757 GLY A O 1
ATOM 5990 N N . LEU A 1 758 ? 31.392 7.247 -37.186 1.00 95.06 758 LEU A N 1
ATOM 5991 C CA . LEU A 1 758 ? 29.970 6.902 -37.025 1.00 95.06 758 LEU A CA 1
ATOM 5992 C C . LEU A 1 758 ? 29.698 5.411 -36.728 1.00 95.06 758 LEU A C 1
ATOM 5994 O O . LEU A 1 758 ? 28.533 5.037 -36.563 1.00 95.06 758 LEU A O 1
ATOM 5998 N N . ARG A 1 759 ? 30.741 4.564 -36.708 1.00 94.50 759 ARG A N 1
ATOM 5999 C CA . ARG A 1 759 ? 30.658 3.098 -36.569 1.00 94.50 759 ARG A CA 1
ATOM 6000 C C . ARG A 1 759 ? 31.607 2.487 -35.538 1.00 94.50 759 ARG A C 1
ATOM 6002 O O . ARG A 1 759 ? 31.319 1.395 -35.054 1.00 94.50 759 ARG A O 1
ATOM 6009 N N . TYR A 1 760 ? 32.724 3.141 -35.211 1.00 94.88 760 TYR A N 1
ATOM 6010 C CA . TYR A 1 760 ? 33.760 2.570 -34.350 1.00 94.88 760 TYR A CA 1
ATOM 6011 C C . TYR A 1 760 ? 34.323 3.570 -33.336 1.00 94.88 760 TYR A C 1
ATOM 6013 O O . TYR A 1 760 ? 34.711 4.674 -33.716 1.00 94.88 760 TYR A O 1
ATOM 6021 N N . HIS A 1 761 ? 34.490 3.137 -32.082 1.00 94.50 761 HIS A N 1
ATOM 6022 C CA . HIS A 1 761 ? 35.260 3.869 -31.069 1.00 94.50 761 HIS A CA 1
ATOM 6023 C C . HIS A 1 761 ? 36.726 3.413 -31.027 1.00 94.50 761 HIS A C 1
ATOM 6025 O O . HIS A 1 761 ? 37.070 2.295 -31.420 1.00 94.50 761 HIS A O 1
ATOM 6031 N N . HIS A 1 762 ? 37.608 4.293 -30.547 1.00 93.38 762 HIS A N 1
ATOM 6032 C CA . HIS A 1 762 ? 39.057 4.045 -30.467 1.00 93.38 762 HIS A CA 1
ATOM 6033 C C . HIS A 1 762 ? 39.593 3.910 -29.043 1.00 93.38 762 HIS A C 1
ATOM 6035 O O . HIS A 1 762 ? 40.726 3.458 -28.873 1.00 93.38 762 HIS A O 1
ATOM 6041 N N . ASP A 1 763 ? 38.796 4.264 -28.033 1.00 91.50 763 ASP A N 1
ATOM 6042 C CA . ASP A 1 763 ? 39.125 3.989 -26.637 1.00 91.50 763 ASP A CA 1
ATOM 6043 C C . ASP A 1 763 ? 39.047 2.475 -26.389 1.00 91.50 763 ASP A C 1
ATOM 6045 O O . ASP A 1 763 ? 37.985 1.870 -26.536 1.00 91.50 763 ASP A O 1
ATOM 6049 N N . ALA A 1 764 ? 40.193 1.875 -26.063 1.00 84.94 764 ALA A N 1
ATOM 6050 C CA . ALA A 1 764 ? 40.338 0.448 -25.788 1.00 84.94 764 ALA A CA 1
ATOM 6051 C C . ALA A 1 764 ? 40.065 0.081 -24.315 1.00 84.94 764 ALA A C 1
ATOM 6053 O O . ALA A 1 764 ? 40.106 -1.098 -23.971 1.00 84.94 764 ALA A O 1
ATOM 6054 N N . THR A 1 765 ? 39.809 1.069 -23.450 1.00 87.81 765 THR A N 1
ATOM 6055 C CA . THR A 1 765 ? 39.381 0.850 -22.061 1.00 87.81 765 THR A CA 1
ATOM 6056 C C . THR A 1 765 ? 37.872 0.652 -21.953 1.00 87.81 765 THR A C 1
ATOM 6058 O O . THR A 1 765 ? 37.422 -0.011 -21.025 1.00 87.81 765 THR A O 1
ATOM 6061 N N . LEU A 1 766 ? 37.086 1.182 -22.896 1.00 89.12 766 LEU A N 1
ATOM 6062 C CA . LEU A 1 766 ? 35.626 1.096 -22.862 1.00 89.12 766 LEU A CA 1
ATOM 6063 C C . LEU A 1 766 ? 35.123 -0.281 -23.316 1.00 89.12 766 LEU A C 1
ATOM 6065 O O . LEU A 1 766 ? 35.442 -0.741 -24.415 1.00 89.12 766 LEU A O 1
ATOM 6069 N N . LYS A 1 767 ? 34.283 -0.905 -22.486 1.00 88.19 767 LYS A N 1
ATOM 6070 C CA . LYS A 1 767 ? 33.538 -2.131 -22.789 1.00 88.19 767 LYS A CA 1
ATOM 6071 C C . LYS A 1 767 ? 32.056 -1.943 -22.493 1.00 88.19 767 LYS A C 1
ATOM 6073 O O . LYS A 1 767 ? 31.674 -1.482 -21.419 1.00 88.19 767 LYS A O 1
ATOM 6078 N N . TYR A 1 768 ? 31.224 -2.343 -23.446 1.00 86.94 768 TYR A N 1
ATOM 6079 C CA . TYR A 1 768 ? 29.781 -2.414 -23.255 1.00 86.94 768 TYR A CA 1
ATOM 6080 C C . TYR A 1 768 ? 29.445 -3.650 -22.414 1.00 86.94 768 TYR A C 1
ATOM 6082 O O . TYR A 1 768 ? 29.753 -4.775 -22.816 1.00 86.94 768 TYR A O 1
ATOM 6090 N N . ILE A 1 769 ? 28.814 -3.435 -21.265 1.00 82.56 769 ILE A N 1
ATOM 6091 C CA . ILE A 1 769 ? 28.297 -4.471 -20.373 1.00 82.56 769 ILE A CA 1
ATOM 6092 C C . ILE A 1 769 ? 26.775 -4.438 -20.495 1.00 82.56 769 ILE A C 1
ATOM 6094 O O . ILE A 1 769 ? 26.168 -3.382 -20.342 1.00 82.56 769 ILE A O 1
ATOM 6098 N N . LEU A 1 770 ? 26.163 -5.585 -20.791 1.00 77.12 770 LEU A N 1
ATOM 6099 C CA . LEU A 1 770 ? 24.719 -5.756 -20.651 1.00 77.12 770 LEU A CA 1
ATOM 6100 C C . LEU A 1 770 ? 24.472 -6.411 -19.291 1.00 77.12 770 LEU A C 1
ATOM 6102 O O . LEU A 1 770 ? 24.884 -7.554 -19.083 1.00 77.12 770 LEU A O 1
ATOM 6106 N N . ASN A 1 771 ? 23.856 -5.665 -18.385 1.00 73.56 771 ASN A N 1
ATOM 6107 C CA . ASN A 1 771 ? 23.473 -6.083 -17.044 1.00 73.56 771 ASN A CA 1
ATOM 6108 C C . ASN A 1 771 ? 21.988 -5.769 -16.805 1.00 73.56 771 ASN A C 1
ATOM 6110 O O . ASN A 1 771 ? 21.272 -5.342 -17.710 1.00 73.56 771 ASN A O 1
ATOM 6114 N N . ASP A 1 772 ? 21.531 -6.008 -15.584 1.00 53.06 772 ASP A N 1
ATOM 6115 C CA . ASP A 1 772 ? 20.114 -5.935 -15.216 1.00 53.06 772 ASP A CA 1
ATOM 6116 C C . ASP A 1 772 ? 19.586 -4.475 -15.274 1.00 53.06 772 ASP A C 1
ATOM 6118 O O . ASP A 1 772 ? 18.417 -4.238 -15.567 1.00 53.06 772 ASP A O 1
ATOM 6122 N N . ASP A 1 773 ? 20.486 -3.486 -15.146 1.00 56.88 773 ASP A N 1
ATOM 6123 C CA . ASP A 1 773 ? 20.241 -2.050 -15.385 1.00 56.88 773 ASP A CA 1
ATOM 6124 C C . ASP A 1 773 ? 20.121 -1.660 -16.883 1.00 56.88 773 ASP A C 1
ATOM 6126 O O . ASP A 1 773 ? 19.921 -0.487 -17.211 1.00 56.88 773 ASP A O 1
ATOM 6130 N N . GLY A 1 774 ? 20.319 -2.598 -17.818 1.00 71.19 774 GLY A N 1
ATOM 6131 C CA . GLY A 1 774 ? 20.362 -2.351 -19.263 1.00 71.19 774 GLY A CA 1
ATOM 6132 C C . GLY A 1 774 ? 21.773 -2.429 -19.862 1.00 71.19 774 GLY A C 1
ATOM 6133 O O . GLY A 1 774 ? 22.569 -3.298 -19.514 1.00 71.19 774 GLY A O 1
ATOM 6134 N N . LEU A 1 775 ? 22.086 -1.565 -20.839 1.00 80.94 775 LEU A N 1
ATOM 6135 C CA . LEU A 1 775 ? 23.400 -1.555 -21.497 1.00 80.94 775 LEU A CA 1
ATOM 6136 C C . LEU A 1 775 ? 24.264 -0.386 -21.014 1.00 80.94 775 LEU A C 1
ATOM 6138 O O . LEU A 1 775 ? 24.144 0.738 -21.501 1.00 80.94 775 LEU A O 1
ATOM 6142 N N . GLN A 1 776 ? 25.193 -0.680 -20.112 1.00 80.94 776 GLN A N 1
ATOM 6143 C CA . GLN A 1 776 ? 26.158 0.279 -19.584 1.00 80.94 776 GLN A CA 1
ATOM 6144 C C . GLN A 1 776 ? 27.466 0.262 -20.391 1.00 80.94 776 GLN A C 1
ATOM 6146 O O . GLN A 1 776 ? 27.892 -0.771 -20.912 1.00 80.94 776 GLN A O 1
ATOM 6151 N N . LEU A 1 777 ? 28.142 1.411 -20.479 1.00 85.38 777 LEU A N 1
ATOM 6152 C CA . LEU A 1 777 ? 29.472 1.528 -21.086 1.00 85.38 777 LEU A CA 1
ATOM 6153 C C . LEU A 1 777 ? 30.512 1.801 -19.994 1.00 85.38 777 LEU A C 1
ATOM 6155 O O . LEU A 1 777 ? 30.714 2.943 -19.581 1.00 85.38 777 LEU A O 1
ATOM 6159 N N . ALA A 1 778 ? 31.149 0.734 -19.518 1.00 85.38 778 ALA A N 1
ATOM 6160 C CA . ALA A 1 778 ? 32.097 0.768 -18.411 1.00 85.38 778 ALA A CA 1
ATOM 6161 C C . ALA A 1 778 ? 33.549 0.866 -18.903 1.00 85.38 778 ALA A C 1
ATOM 6163 O O . ALA A 1 778 ? 33.878 0.440 -20.012 1.00 85.38 778 ALA A O 1
ATOM 6164 N N . LYS A 1 779 ? 34.446 1.370 -18.049 1.00 85.69 779 LYS A N 1
ATOM 6165 C CA . LYS A 1 779 ? 35.893 1.195 -18.232 1.00 85.69 779 LYS A CA 1
ATOM 6166 C C . LYS A 1 779 ? 36.312 -0.151 -17.646 1.00 85.69 779 LYS A C 1
ATOM 6168 O O . LYS A 1 779 ? 35.950 -0.473 -16.521 1.00 85.69 779 LYS A O 1
ATOM 6173 N N . ALA A 1 780 ? 37.063 -0.934 -18.409 1.00 74.81 780 ALA A N 1
ATOM 6174 C CA . ALA A 1 780 ? 37.582 -2.222 -17.978 1.00 74.81 780 ALA A CA 1
ATOM 6175 C C . ALA A 1 780 ? 38.726 -2.034 -16.971 1.00 74.81 780 ALA A C 1
ATOM 6177 O O . ALA A 1 780 ? 39.778 -1.492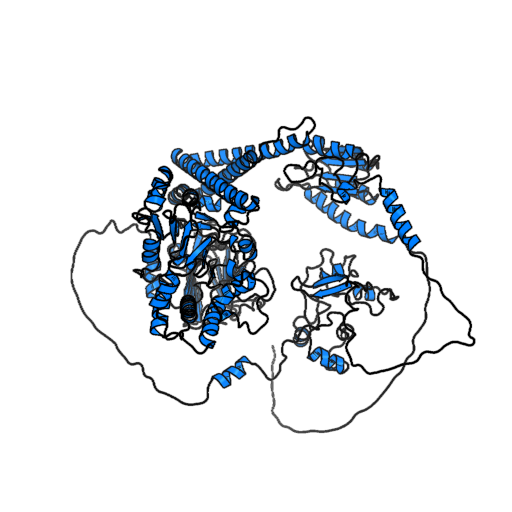 -17.316 1.00 74.81 780 ALA A O 1
ATOM 6178 N N . ASP A 1 781 ? 38.535 -2.515 -15.743 1.00 56.97 781 ASP A N 1
ATOM 6179 C CA . ASP A 1 781 ? 39.573 -2.504 -14.715 1.00 56.97 781 ASP A CA 1
ATOM 6180 C C . ASP A 1 781 ? 40.752 -3.408 -15.102 1.00 56.97 781 ASP A C 1
ATOM 6182 O O . ASP A 1 781 ? 40.628 -4.627 -15.230 1.00 56.97 781 ASP A O 1
ATOM 6186 N N . CYS A 1 782 ? 41.939 -2.816 -15.237 1.00 45.91 782 CYS A N 1
ATOM 6187 C CA . CYS A 1 782 ? 43.154 -3.469 -15.741 1.00 45.91 782 CYS A CA 1
ATOM 6188 C C . CYS A 1 782 ? 43.764 -4.544 -14.805 1.00 45.91 782 CYS A C 1
ATOM 6190 O O . CYS A 1 782 ? 44.946 -4.866 -14.942 1.00 45.91 782 CYS A O 1
ATOM 6192 N N . ARG A 1 783 ? 43.027 -5.043 -13.800 1.00 44.88 783 ARG A N 1
ATOM 6193 C CA . ARG A 1 783 ? 43.587 -5.765 -12.641 1.00 44.88 783 ARG A CA 1
ATOM 6194 C C . ARG A 1 783 ? 43.411 -7.291 -12.647 1.00 44.88 783 ARG A C 1
ATOM 6196 O O . ARG A 1 783 ? 44.291 -7.962 -12.111 1.00 44.88 783 ARG A O 1
ATOM 6203 N N . ASP A 1 784 ? 42.361 -7.856 -13.251 1.00 39.84 784 ASP A N 1
ATOM 6204 C CA . ASP A 1 784 ? 42.015 -9.281 -13.029 1.00 39.84 784 ASP A CA 1
ATOM 6205 C C . ASP A 1 784 ? 42.582 -10.303 -14.039 1.00 39.84 784 ASP A C 1
ATOM 6207 O O . ASP A 1 784 ? 42.742 -11.480 -13.702 1.00 39.84 784 ASP A O 1
ATOM 6211 N N . ASP A 1 785 ? 42.991 -9.889 -15.244 1.00 36.97 785 ASP A N 1
ATOM 6212 C CA . ASP A 1 785 ? 43.417 -10.815 -16.321 1.00 36.97 785 ASP A CA 1
ATOM 6213 C C . ASP A 1 785 ? 44.709 -11.620 -16.022 1.00 36.97 785 ASP A C 1
ATOM 6215 O O . ASP A 1 785 ? 45.118 -12.490 -16.794 1.00 36.97 785 ASP A O 1
ATOM 6219 N N . ARG A 1 786 ? 45.368 -11.382 -14.877 1.00 38.75 786 ARG A N 1
ATOM 6220 C CA . ARG A 1 786 ? 46.554 -12.140 -14.434 1.00 38.75 786 ARG A CA 1
ATOM 6221 C C . ARG A 1 786 ? 46.255 -13.468 -13.725 1.00 38.75 786 ARG A C 1
ATOM 6223 O O . ARG A 1 786 ? 47.200 -14.216 -13.489 1.00 38.75 786 ARG A O 1
ATOM 6230 N N . ARG A 1 787 ? 45.002 -13.792 -13.375 1.00 37.19 787 ARG A N 1
ATOM 6231 C CA . ARG A 1 787 ? 44.697 -14.956 -12.506 1.00 37.19 787 ARG A CA 1
ATOM 6232 C C . ARG A 1 787 ? 44.379 -16.288 -13.201 1.00 37.19 787 ARG A C 1
ATOM 6234 O O . ARG A 1 787 ? 44.443 -17.315 -12.536 1.00 37.19 787 ARG A O 1
ATOM 6241 N N . ASN A 1 788 ? 44.097 -16.320 -14.507 1.00 32.34 788 ASN A N 1
ATOM 6242 C CA . ASN A 1 788 ? 43.529 -17.509 -15.180 1.00 32.34 788 ASN A CA 1
ATOM 6243 C C . ASN A 1 788 ? 44.449 -18.221 -16.205 1.00 32.34 788 ASN A C 1
ATOM 6245 O O . ASN A 1 788 ? 43.980 -18.683 -17.246 1.00 32.34 788 ASN A O 1
ATOM 6249 N N . ARG A 1 789 ? 45.758 -18.365 -15.928 1.00 34.25 789 ARG A N 1
ATOM 6250 C CA . ARG A 1 789 ? 46.676 -19.209 -16.739 1.00 34.25 789 ARG A CA 1
ATOM 6251 C C . ARG A 1 789 ? 47.765 -19.952 -15.939 1.00 34.25 789 ARG A C 1
ATOM 6253 O O . ARG A 1 789 ? 48.946 -19.819 -16.250 1.00 34.25 789 ARG A O 1
ATOM 6260 N N . SER A 1 790 ? 47.396 -20.783 -14.956 1.00 33.47 790 SER A N 1
ATOM 6261 C CA . SER A 1 790 ? 48.381 -21.666 -14.290 1.00 33.47 790 SER A CA 1
ATOM 6262 C C . SER A 1 790 ? 47.808 -22.874 -13.517 1.00 33.47 790 SER A C 1
ATOM 6264 O O . SER A 1 790 ? 47.846 -22.866 -12.292 1.00 33.47 790 SER A O 1
ATOM 6266 N N . VAL A 1 791 ? 47.377 -23.945 -14.206 1.00 31.34 791 VAL A N 1
ATOM 6267 C CA . VAL A 1 791 ? 47.540 -25.347 -13.731 1.00 31.34 791 VAL A CA 1
ATOM 6268 C C . VAL A 1 791 ? 47.659 -26.300 -14.933 1.00 31.34 791 VAL A C 1
ATOM 6270 O O . VAL A 1 791 ? 46.698 -26.477 -15.676 1.00 31.34 791 VAL A O 1
ATOM 6273 N N . ALA A 1 792 ? 48.815 -26.951 -15.086 1.00 29.31 792 ALA A N 1
ATOM 6274 C CA . ALA A 1 792 ? 49.004 -28.213 -15.814 1.00 29.31 792 ALA A CA 1
ATOM 6275 C C . ALA A 1 792 ? 50.299 -28.891 -15.306 1.00 29.31 792 ALA A C 1
ATOM 6277 O O . ALA A 1 792 ? 51.233 -28.191 -14.920 1.00 29.31 792 ALA A O 1
ATOM 6278 N N . ALA A 1 793 ? 50.330 -30.229 -15.266 1.00 29.48 793 ALA A N 1
ATOM 6279 C CA . ALA A 1 793 ? 51.411 -31.061 -14.702 1.00 29.48 793 ALA A CA 1
ATOM 6280 C C . ALA A 1 793 ? 52.820 -30.732 -15.266 1.00 29.48 793 ALA A C 1
ATOM 6282 O O . ALA A 1 793 ? 52.918 -30.408 -16.446 1.00 29.48 793 ALA A O 1
ATOM 6283 N N . SER A 1 794 ? 53.963 -30.741 -14.553 1.00 31.69 794 SER A N 1
ATOM 6284 C CA . SER A 1 794 ? 54.461 -31.379 -13.302 1.00 31.69 794 SER A CA 1
ATOM 6285 C C . SER A 1 794 ? 55.329 -32.648 -13.477 1.00 31.69 794 SER A C 1
ATOM 6287 O O . SER A 1 794 ? 54.840 -33.764 -13.314 1.00 31.69 794 SER A O 1
ATOM 6289 N N . SER A 1 795 ? 56.635 -32.458 -13.724 1.00 29.89 795 SER A N 1
ATOM 6290 C CA . SER A 1 795 ? 57.756 -33.422 -13.566 1.00 29.89 795 SER A CA 1
ATOM 6291 C C . SER A 1 795 ? 59.077 -32.724 -13.963 1.00 29.89 795 SER A C 1
ATOM 6293 O O . SER A 1 795 ? 59.034 -31.910 -14.880 1.00 29.89 795 SER A O 1
ATOM 6295 N N . SER A 1 796 ? 60.270 -32.980 -13.410 1.00 30.31 796 SER A N 1
ATOM 6296 C CA . SER A 1 796 ? 60.693 -33.756 -12.227 1.00 30.31 796 SER A CA 1
ATOM 6297 C C . SER A 1 796 ? 62.194 -33.514 -11.943 1.00 30.31 796 SER A C 1
ATOM 6299 O O . SER A 1 796 ? 62.949 -33.395 -12.898 1.00 30.31 796 SER A O 1
ATOM 6301 N N . ALA A 1 797 ? 62.591 -33.547 -10.663 1.00 32.06 797 ALA A N 1
ATOM 6302 C CA . ALA A 1 797 ? 63.912 -33.925 -10.112 1.00 32.06 797 ALA A CA 1
ATOM 6303 C C . ALA A 1 797 ? 65.254 -33.285 -10.598 1.00 32.06 797 ALA A C 1
ATOM 6305 O O . ALA A 1 797 ? 65.642 -33.369 -11.754 1.00 32.06 797 ALA A O 1
ATOM 6306 N N . GLU A 1 798 ? 66.016 -32.834 -9.587 1.00 31.58 798 GLU A N 1
ATOM 6307 C CA . GLU A 1 798 ? 67.472 -33.030 -9.370 1.00 31.58 798 GLU A CA 1
ATOM 6308 C C . GLU A 1 798 ? 68.585 -32.184 -10.049 1.00 31.58 798 GLU A C 1
ATOM 6310 O O . GLU A 1 798 ? 68.879 -32.288 -11.231 1.00 31.58 798 GLU A O 1
ATOM 6315 N N . ALA A 1 799 ? 69.318 -31.500 -9.148 1.00 31.80 799 ALA A N 1
ATOM 6316 C CA . ALA A 1 799 ? 70.786 -31.421 -9.009 1.00 31.80 799 ALA A CA 1
ATOM 6317 C C . ALA A 1 799 ? 71.671 -30.646 -10.019 1.00 31.80 799 ALA A C 1
ATOM 6319 O O . ALA A 1 799 ? 71.496 -30.687 -11.230 1.00 31.80 799 ALA A O 1
ATOM 6320 N N . GLY A 1 800 ? 72.721 -30.004 -9.474 1.00 30.48 800 GLY A N 1
ATOM 6321 C CA . GLY A 1 800 ? 73.877 -29.496 -10.233 1.00 30.48 800 GLY A CA 1
ATOM 6322 C C . GLY A 1 800 ? 74.371 -28.100 -9.827 1.00 30.48 800 GLY A C 1
ATOM 6323 O O . GLY A 1 800 ? 73.904 -27.097 -10.361 1.00 30.48 800 GLY A O 1
ATOM 6324 N N . LEU A 1 801 ? 75.373 -28.025 -8.943 1.00 33.84 801 LEU A N 1
ATOM 6325 C CA . LEU A 1 801 ? 76.308 -26.888 -8.932 1.00 33.84 801 LEU A CA 1
ATOM 6326 C C . LEU A 1 801 ? 77.324 -27.096 -10.065 1.00 33.84 801 LEU A C 1
ATOM 6328 O O . LEU A 1 801 ? 77.791 -28.216 -10.233 1.00 33.84 801 LEU A O 1
ATOM 6332 N N . GLU A 1 802 ? 77.728 -26.030 -10.765 1.00 30.02 802 GLU A N 1
ATOM 6333 C CA . GLU A 1 802 ? 79.106 -25.501 -10.696 1.00 30.02 802 GLU A CA 1
ATOM 6334 C C . GLU A 1 802 ? 79.276 -24.222 -11.546 1.00 30.02 802 GLU A C 1
ATOM 6336 O O . GLU A 1 802 ? 78.291 -23.574 -11.904 1.00 30.02 802 GLU A O 1
ATOM 6341 N N . SER A 1 803 ? 80.513 -23.741 -11.731 1.00 31.88 803 SER A N 1
ATOM 6342 C CA . SER A 1 803 ? 80.802 -22.319 -11.962 1.00 31.88 803 SER A CA 1
ATOM 6343 C C . SER A 1 803 ? 81.439 -21.955 -13.319 1.00 31.88 803 SER A C 1
ATOM 6345 O O . SER A 1 803 ? 82.126 -22.751 -13.943 1.00 31.88 803 SER A O 1
ATOM 6347 N N . LYS A 1 804 ? 81.165 -20.703 -13.734 1.00 28.88 804 LYS A N 1
ATOM 6348 C CA . LYS A 1 804 ? 81.951 -19.723 -14.536 1.00 28.88 804 LYS A CA 1
ATOM 6349 C C . LYS A 1 804 ? 83.326 -20.144 -15.137 1.00 28.88 804 LYS A C 1
ATOM 6351 O O . LYS A 1 804 ? 84.084 -20.833 -14.467 1.00 28.88 804 LYS A O 1
ATOM 6356 N N . PRO A 1 805 ? 83.841 -19.417 -16.167 1.00 46.38 805 PRO A N 1
ATOM 6357 C CA . PRO A 1 805 ? 83.165 -18.691 -17.269 1.00 46.38 805 PRO A CA 1
ATOM 6358 C C . PRO A 1 805 ? 83.938 -18.722 -18.628 1.00 46.38 805 PRO A C 1
ATOM 6360 O O . PRO A 1 805 ? 85.121 -19.055 -18.654 1.00 46.38 805 PRO A O 1
ATOM 6363 N N . LYS A 1 806 ? 83.354 -18.190 -19.725 1.00 28.38 806 LYS A N 1
ATOM 6364 C CA . LYS A 1 806 ? 84.051 -17.270 -20.676 1.00 28.38 806 LYS A CA 1
ATOM 6365 C C . LYS A 1 806 ? 83.142 -16.652 -21.764 1.00 28.38 806 LYS A C 1
ATOM 6367 O O . LYS A 1 806 ? 82.264 -17.322 -22.278 1.00 28.38 806 LYS A O 1
ATOM 6372 N N . GLN A 1 807 ? 83.417 -15.368 -22.057 1.00 30.41 807 GLN A N 1
ATOM 6373 C CA . GLN A 1 807 ? 83.431 -14.623 -23.347 1.00 30.41 807 GLN A CA 1
ATOM 6374 C C . GLN A 1 807 ? 82.543 -15.086 -24.537 1.00 30.41 807 GLN A C 1
ATOM 6376 O O . GLN A 1 807 ? 82.533 -16.260 -24.870 1.00 30.41 807 GLN A O 1
ATOM 6381 N N . SER A 1 808 ? 81.900 -14.206 -25.327 1.00 29.61 808 SER A N 1
ATOM 6382 C CA . SER A 1 808 ? 81.806 -12.720 -25.375 1.00 29.61 808 SER A CA 1
ATOM 6383 C C . SER A 1 808 ? 80.625 -12.287 -26.294 1.00 29.61 808 SER A C 1
ATOM 6385 O O . SER A 1 808 ? 80.089 -13.146 -26.989 1.00 29.61 808 SER A O 1
ATOM 6387 N N . GLY A 1 809 ? 80.189 -11.002 -26.346 1.00 25.92 809 GLY A N 1
ATOM 6388 C CA . GLY A 1 809 ? 79.117 -10.645 -27.321 1.00 25.92 809 GLY A CA 1
ATOM 6389 C C . GLY A 1 809 ? 78.320 -9.313 -27.314 1.00 25.92 809 GLY A C 1
ATOM 6390 O O . GLY A 1 809 ? 77.244 -9.304 -27.888 1.00 25.92 809 GLY A O 1
ATOM 6391 N N . ARG A 1 810 ? 78.790 -8.204 -26.719 1.00 28.95 810 ARG A N 1
ATOM 6392 C CA . ARG A 1 810 ? 78.464 -6.786 -27.079 1.00 28.95 810 ARG A CA 1
ATOM 6393 C C . ARG A 1 810 ? 77.002 -6.334 -27.426 1.00 28.95 810 ARG A C 1
ATOM 6395 O O . ARG A 1 810 ? 76.587 -6.397 -28.573 1.00 28.95 810 ARG A O 1
ATOM 6402 N N . GLN A 1 811 ? 76.358 -5.675 -26.447 1.00 36.38 811 GLN A N 1
ATOM 6403 C CA . GLN A 1 811 ? 75.526 -4.432 -26.496 1.00 36.38 811 GLN A CA 1
ATOM 6404 C C . GLN A 1 811 ? 74.598 -4.065 -27.688 1.00 36.38 811 GLN A C 1
ATOM 6406 O O . GLN A 1 811 ? 75.067 -3.905 -28.809 1.00 36.38 811 GLN A O 1
ATOM 6411 N N . LEU A 1 812 ? 73.349 -3.678 -27.346 1.00 26.67 812 LEU A N 1
ATOM 6412 C CA . LEU A 1 812 ? 72.568 -2.454 -27.711 1.00 26.67 812 LEU A CA 1
ATOM 6413 C C . LEU A 1 812 ? 71.057 -2.751 -27.487 1.00 26.67 812 LEU A C 1
ATOM 6415 O O . LEU A 1 812 ? 70.610 -3.829 -27.856 1.00 26.67 812 LEU A O 1
ATOM 6419 N N . GLY A 1 813 ? 70.189 -1.902 -26.919 1.00 38.88 813 GLY A N 1
ATOM 6420 C CA . GLY A 1 813 ? 70.365 -0.593 -26.271 1.00 38.88 813 GLY A CA 1
ATOM 6421 C C . GLY A 1 813 ? 69.186 0.356 -26.562 1.00 38.88 813 GLY A C 1
ATOM 6422 O O . GLY A 1 813 ? 69.165 0.942 -27.637 1.00 38.88 813 GLY A O 1
ATOM 6423 N N . TYR A 1 814 ? 68.230 0.521 -25.634 1.00 29.84 814 TYR A N 1
ATOM 6424 C CA . TYR A 1 814 ? 67.186 1.568 -25.668 1.00 29.84 814 TYR A CA 1
ATOM 6425 C C . TYR A 1 814 ? 66.718 1.922 -24.242 1.00 29.84 814 TYR A C 1
ATOM 6427 O O . TYR A 1 814 ? 66.897 1.117 -23.331 1.00 29.84 814 TYR A O 1
ATOM 6435 N N . SER A 1 815 ? 66.195 3.136 -24.050 1.00 34.31 815 SER A N 1
ATOM 6436 C CA . SER A 1 815 ? 66.069 3.812 -22.747 1.00 34.31 815 SER A CA 1
ATOM 6437 C C . SER A 1 815 ? 64.737 3.619 -22.017 1.00 34.31 815 SER A C 1
ATOM 6439 O O . SER A 1 815 ? 63.679 3.576 -22.648 1.00 34.31 815 SER A O 1
ATOM 6441 N N . ASP A 1 816 ? 64.795 3.644 -20.684 1.00 37.88 816 ASP A N 1
ATOM 6442 C CA . ASP A 1 816 ? 63.642 3.895 -19.816 1.00 37.88 816 ASP A CA 1
ATOM 6443 C C . ASP A 1 816 ? 63.010 5.274 -20.084 1.00 37.88 816 ASP A C 1
ATOM 6445 O O . ASP A 1 816 ? 63.665 6.197 -20.576 1.00 37.88 816 ASP A O 1
ATOM 6449 N N . VAL A 1 817 ? 61.725 5.410 -19.747 1.00 44.75 817 VAL A N 1
ATOM 6450 C CA . VAL A 1 817 ? 60.993 6.684 -19.763 1.00 44.75 817 VAL A CA 1
ATOM 6451 C C . VAL A 1 817 ? 60.761 7.109 -18.320 1.00 44.75 817 VAL A C 1
ATOM 6453 O O . VAL A 1 817 ? 60.120 6.382 -17.561 1.00 44.75 817 VAL A O 1
ATOM 6456 N N . ASP A 1 818 ? 61.278 8.277 -17.950 1.00 44.28 818 ASP A N 1
ATOM 6457 C CA . ASP A 1 818 ? 61.051 8.855 -16.629 1.00 44.28 818 ASP A CA 1
ATOM 6458 C C . ASP A 1 818 ? 59.644 9.473 -16.550 1.00 44.28 818 ASP A C 1
ATOM 6460 O O . ASP A 1 818 ? 59.269 10.318 -17.365 1.00 44.28 818 ASP A O 1
ATOM 6464 N N . PHE A 1 819 ? 58.860 9.030 -15.568 1.00 48.16 819 PHE A N 1
ATOM 6465 C CA . PHE A 1 819 ? 57.502 9.516 -15.315 1.00 48.16 819 PHE A CA 1
ATOM 6466 C C . PHE A 1 819 ? 57.461 10.721 -14.359 1.00 48.16 819 PHE A C 1
ATOM 6468 O O . PHE A 1 819 ? 56.414 11.364 -14.259 1.00 48.16 819 PHE A O 1
ATOM 6475 N N . SER A 1 820 ? 58.577 11.065 -13.703 1.00 50.75 820 SER A N 1
ATOM 6476 C CA . SER A 1 820 ? 58.659 12.168 -12.735 1.00 50.75 820 SER A CA 1
ATOM 6477 C C . SER A 1 820 ? 58.223 13.512 -13.331 1.00 50.75 820 SER A C 1
ATOM 6479 O O . SER A 1 820 ? 57.476 14.252 -12.698 1.00 50.75 820 SER A O 1
ATOM 6481 N N . ALA A 1 821 ? 58.591 13.789 -14.586 1.00 48.38 821 ALA A N 1
ATOM 6482 C CA . ALA A 1 821 ? 58.263 15.036 -15.278 1.00 48.38 821 ALA A CA 1
ATOM 6483 C C . ALA A 1 821 ? 56.752 15.241 -15.508 1.00 48.38 821 ALA A C 1
ATOM 6485 O O . ALA A 1 821 ? 56.260 16.360 -15.404 1.00 48.38 821 ALA A O 1
ATOM 6486 N N . ILE A 1 822 ? 56.000 14.167 -15.783 1.00 53.12 822 ILE A N 1
ATOM 6487 C CA . ILE A 1 822 ? 54.533 14.239 -15.934 1.00 53.12 822 ILE A CA 1
ATOM 6488 C C . ILE A 1 822 ? 53.877 14.452 -14.566 1.00 53.12 822 ILE A C 1
ATOM 6490 O O . ILE A 1 822 ? 52.879 15.159 -14.454 1.00 53.12 822 ILE A O 1
ATOM 6494 N N . GLN A 1 823 ? 54.448 13.854 -13.520 1.00 50.94 823 GLN A N 1
ATOM 6495 C CA . GLN A 1 823 ? 53.965 14.015 -12.154 1.00 50.94 823 GLN A CA 1
ATOM 6496 C C . GLN A 1 823 ? 54.222 15.441 -11.630 1.00 50.94 823 GLN A C 1
ATOM 6498 O O . GLN A 1 823 ? 53.364 15.987 -10.946 1.00 50.94 823 GLN A O 1
ATOM 6503 N N . ALA A 1 824 ? 55.329 16.073 -12.040 1.00 53.06 824 ALA A N 1
ATOM 6504 C CA . ALA A 1 824 ? 55.623 17.481 -11.776 1.00 53.06 824 ALA A CA 1
ATOM 6505 C C . ALA A 1 824 ? 54.666 18.447 -12.505 1.00 53.06 824 ALA A C 1
ATOM 6507 O O . ALA A 1 824 ? 54.087 19.303 -11.852 1.00 53.06 824 ALA A O 1
ATOM 6508 N N . GLU A 1 825 ? 54.403 18.284 -13.814 1.00 51.22 825 GLU A N 1
ATOM 6509 C CA . GLU A 1 825 ? 53.487 19.197 -14.543 1.00 51.22 825 GLU A CA 1
ATOM 6510 C C . GLU A 1 825 ? 52.039 19.149 -14.009 1.00 51.22 825 GLU A C 1
ATOM 6512 O O . GLU A 1 825 ? 51.283 20.115 -14.128 1.00 51.22 825 GLU A O 1
ATOM 6517 N N . VAL A 1 826 ? 51.628 18.019 -13.423 1.00 54.00 826 VAL A N 1
ATOM 6518 C CA . VAL A 1 826 ? 50.333 17.902 -12.736 1.00 54.00 826 VAL A CA 1
ATOM 6519 C C . VAL A 1 826 ? 50.369 18.571 -11.360 1.00 54.00 826 VAL A C 1
ATOM 6521 O O . VAL A 1 826 ? 49.375 19.192 -10.991 1.00 54.00 826 VAL A O 1
ATOM 6524 N N . GLN A 1 827 ? 51.487 18.483 -10.632 1.00 53.12 827 GLN A N 1
ATOM 6525 C CA . GLN A 1 827 ? 51.644 19.110 -9.319 1.00 53.12 827 GLN A CA 1
ATOM 6526 C C . GLN A 1 827 ? 51.721 20.640 -9.426 1.00 53.12 827 GLN A C 1
ATOM 6528 O O . GLN A 1 827 ? 50.905 21.303 -8.800 1.00 53.12 827 GLN A O 1
ATOM 6533 N N . ASP A 1 828 ? 52.551 21.195 -10.321 1.00 52.16 828 ASP A N 1
ATOM 6534 C CA . ASP A 1 828 ? 52.661 22.649 -10.565 1.00 52.16 828 ASP A CA 1
ATOM 6535 C C . ASP A 1 828 ? 51.282 23.315 -10.777 1.00 52.16 828 ASP A C 1
ATOM 6537 O O . ASP A 1 828 ? 51.054 24.443 -10.356 1.00 52.16 828 ASP A O 1
ATOM 6541 N N . ARG A 1 829 ? 50.332 22.617 -11.420 1.00 55.28 829 ARG A N 1
ATOM 6542 C CA . ARG A 1 829 ? 48.967 23.113 -11.695 1.00 55.28 829 ARG A CA 1
ATOM 6543 C C . ARG A 1 829 ? 47.961 22.907 -10.558 1.00 55.28 829 ARG A C 1
ATOM 6545 O O . ARG A 1 829 ? 46.850 23.432 -10.640 1.00 55.28 829 ARG A O 1
ATOM 6552 N N . ILE A 1 830 ? 48.297 22.094 -9.564 1.00 55.31 830 ILE A N 1
ATOM 6553 C CA . ILE A 1 830 ? 47.546 21.959 -8.310 1.00 55.31 830 ILE A CA 1
ATOM 6554 C C . ILE A 1 830 ? 48.040 23.032 -7.337 1.00 55.31 830 ILE A C 1
ATOM 6556 O O . ILE A 1 830 ? 47.218 23.734 -6.753 1.00 55.31 830 ILE A O 1
ATOM 6560 N N . ASP A 1 831 ? 49.356 23.232 -7.275 1.00 55.78 831 ASP A N 1
ATOM 6561 C CA . ASP A 1 831 ? 50.030 24.258 -6.479 1.00 55.78 831 ASP A CA 1
ATOM 6562 C C . ASP A 1 831 ? 49.565 25.674 -6.899 1.00 55.78 831 ASP A C 1
ATOM 6564 O O . ASP A 1 831 ? 49.201 26.491 -6.056 1.00 55.78 831 ASP A O 1
ATOM 6568 N N . ASP A 1 832 ? 49.407 25.934 -8.207 1.00 60.69 832 ASP A N 1
ATOM 6569 C CA . ASP A 1 832 ? 48.827 27.183 -8.757 1.00 60.69 832 ASP A CA 1
ATOM 6570 C C . ASP A 1 832 ? 47.322 27.382 -8.412 1.00 60.69 832 ASP A C 1
ATOM 6572 O O . ASP A 1 832 ? 46.737 28.429 -8.695 1.00 60.69 832 ASP A O 1
ATOM 6576 N N . MET A 1 833 ? 46.667 26.394 -7.779 1.00 60.91 833 MET A N 1
ATOM 6577 C CA . MET A 1 833 ? 45.299 26.485 -7.237 1.00 60.91 833 MET A CA 1
ATOM 6578 C C . MET A 1 833 ? 45.221 26.462 -5.699 1.00 60.91 833 MET A C 1
ATOM 6580 O O . MET A 1 833 ? 44.128 26.686 -5.167 1.00 60.91 833 MET A O 1
ATOM 6584 N N . GLU A 1 834 ? 46.332 26.286 -4.968 1.00 63.09 834 GLU A N 1
ATOM 6585 C CA . GLU A 1 834 ? 46.374 26.247 -3.488 1.00 63.09 834 GLU A CA 1
ATOM 6586 C C . GLU A 1 834 ? 45.945 27.566 -2.809 1.00 63.09 834 GLU A C 1
ATOM 6588 O O . GLU A 1 834 ? 45.895 27.648 -1.582 1.00 63.09 834 GLU A O 1
ATOM 6593 N N . GLY A 1 835 ? 45.609 28.614 -3.571 1.00 72.44 835 GLY A N 1
ATOM 6594 C CA . GLY A 1 835 ? 44.989 29.847 -3.072 1.00 72.44 835 GLY A CA 1
ATOM 6595 C C . GLY A 1 835 ? 43.453 29.891 -3.129 1.00 72.44 835 GLY A C 1
ATOM 6596 O O . GLY A 1 835 ? 42.850 30.661 -2.383 1.00 72.44 835 GLY A O 1
ATOM 6597 N N . ILE A 1 836 ? 42.806 29.103 -3.998 1.00 81.75 836 ILE A N 1
ATOM 6598 C CA . ILE A 1 836 ? 41.407 29.339 -4.422 1.00 81.75 836 ILE A CA 1
ATOM 6599 C C . ILE A 1 836 ? 40.386 28.551 -3.587 1.00 81.75 836 ILE A C 1
ATOM 6601 O O . ILE A 1 836 ? 39.286 29.045 -3.325 1.00 81.75 836 ILE A O 1
ATOM 6605 N N . TYR A 1 837 ? 40.728 27.337 -3.155 1.00 87.25 837 TYR A N 1
ATOM 6606 C CA . TYR A 1 837 ? 39.784 26.401 -2.533 1.00 87.25 837 TYR A CA 1
ATOM 6607 C C . TYR A 1 837 ? 40.150 26.050 -1.084 1.00 87.25 837 TYR A C 1
ATOM 6609 O O . TYR A 1 837 ? 41.314 26.110 -0.702 1.00 87.25 837 TYR A O 1
ATOM 6617 N N . ASN A 1 838 ? 39.162 25.701 -0.254 1.00 86.12 838 ASN A N 1
ATOM 6618 C CA . ASN A 1 838 ? 39.414 25.219 1.106 1.00 86.12 838 ASN A CA 1
ATOM 6619 C C . ASN A 1 838 ? 39.711 23.717 1.098 1.00 86.12 838 ASN A C 1
ATOM 6621 O O . ASN A 1 838 ? 38.874 22.897 0.716 1.00 86.12 838 ASN A O 1
ATOM 6625 N N . ASP A 1 839 ? 40.875 23.345 1.612 1.00 83.31 839 ASP A N 1
ATOM 6626 C CA . ASP A 1 839 ? 41.368 21.967 1.606 1.00 83.31 839 ASP A CA 1
ATOM 6627 C C . ASP A 1 839 ? 40.531 21.055 2.513 1.00 83.31 839 ASP A C 1
ATOM 6629 O O . ASP A 1 839 ? 40.284 19.899 2.177 1.00 83.31 839 ASP A O 1
ATOM 6633 N N . ALA A 1 840 ? 39.986 21.602 3.607 1.00 79.44 840 ALA A N 1
ATOM 6634 C CA . ALA A 1 840 ? 39.018 20.915 4.464 1.00 79.44 840 ALA A CA 1
ATOM 6635 C C . ALA A 1 840 ? 37.725 20.547 3.709 1.00 79.44 840 ALA A C 1
ATOM 6637 O O . ALA A 1 840 ? 37.202 19.446 3.885 1.00 79.44 840 ALA A O 1
ATOM 6638 N N . ALA A 1 841 ? 37.239 21.428 2.826 1.00 81.94 841 ALA A N 1
ATOM 6639 C CA . ALA A 1 841 ? 36.055 21.179 2.007 1.00 81.94 841 ALA A CA 1
ATOM 6640 C C . ALA A 1 841 ? 36.325 20.158 0.887 1.00 81.94 841 ALA A C 1
ATOM 6642 O O . ALA A 1 841 ? 35.460 19.336 0.589 1.00 81.94 841 ALA A O 1
ATOM 6643 N N . ILE A 1 842 ? 37.532 20.164 0.305 1.00 80.62 842 ILE A N 1
ATOM 6644 C CA . ILE A 1 842 ? 37.977 19.161 -0.682 1.00 80.62 842 ILE A CA 1
ATOM 6645 C C . ILE A 1 842 ? 38.152 17.780 -0.031 1.00 80.62 842 ILE A C 1
ATOM 6647 O O . ILE A 1 842 ? 37.728 16.774 -0.598 1.00 80.62 842 ILE A O 1
ATOM 6651 N N . ALA A 1 843 ? 38.752 17.719 1.161 1.00 80.81 843 ALA A N 1
ATOM 6652 C CA . ALA A 1 843 ? 38.973 16.479 1.905 1.00 80.81 843 ALA A CA 1
ATOM 6653 C C . ALA A 1 843 ? 37.702 15.923 2.576 1.00 80.81 843 ALA A C 1
ATOM 6655 O O . ALA A 1 843 ? 37.684 14.761 2.983 1.00 80.81 843 ALA A O 1
ATOM 6656 N N . GLY A 1 844 ? 36.651 16.740 2.714 1.00 81.00 844 GLY A N 1
ATOM 6657 C CA . GLY A 1 844 ? 35.452 16.407 3.486 1.00 81.00 844 GLY A CA 1
ATOM 6658 C C . GLY A 1 844 ? 35.688 16.362 5.002 1.00 81.00 844 GLY A C 1
ATOM 6659 O O . GLY A 1 844 ? 34.926 15.715 5.723 1.00 81.00 844 GLY A O 1
ATOM 6660 N N . ASP A 1 845 ? 36.746 17.014 5.498 1.00 84.25 845 ASP A N 1
ATOM 6661 C CA . ASP A 1 845 ? 37.146 16.992 6.910 1.00 84.25 845 ASP A CA 1
ATOM 6662 C C . ASP A 1 845 ? 36.346 18.013 7.736 1.00 84.25 845 ASP A C 1
ATOM 6664 O O . ASP A 1 845 ? 36.847 19.026 8.223 1.00 84.25 845 ASP A O 1
ATOM 6668 N N . PHE A 1 846 ? 35.056 17.723 7.893 1.00 84.00 846 PHE A N 1
ATOM 6669 C CA . PHE A 1 846 ? 34.114 18.537 8.661 1.00 84.00 846 PHE A CA 1
ATOM 6670 C C . PHE A 1 846 ? 34.081 18.179 10.160 1.00 84.00 846 PHE A C 1
ATOM 6672 O O . PHE A 1 846 ? 33.148 18.575 10.856 1.00 84.00 846 PHE A O 1
ATOM 6679 N N . LYS A 1 847 ? 35.059 17.420 10.686 1.00 84.00 847 LYS A N 1
ATOM 6680 C CA . LYS A 1 847 ? 35.002 16.848 12.053 1.00 84.00 847 LYS A CA 1
ATOM 6681 C C . LYS A 1 847 ? 34.917 17.904 13.167 1.00 84.00 847 LYS A C 1
ATOM 6683 O O . LYS A 1 847 ? 34.308 17.649 14.201 1.00 84.00 847 LYS A O 1
ATOM 6688 N N . ASP A 1 848 ? 35.504 19.076 12.925 1.00 83.06 848 ASP A N 1
ATOM 6689 C CA . ASP A 1 848 ? 35.542 20.223 13.841 1.00 83.06 848 ASP A CA 1
ATOM 6690 C C . ASP A 1 848 ? 34.539 21.329 13.436 1.00 83.06 848 ASP A C 1
ATOM 6692 O O . ASP A 1 848 ? 34.452 22.376 14.083 1.00 83.06 848 ASP A O 1
ATOM 6696 N N . ALA A 1 849 ? 33.771 21.119 12.359 1.00 85.44 849 ALA A N 1
ATOM 6697 C CA . ALA A 1 849 ? 32.817 22.095 11.851 1.00 85.44 849 ALA A CA 1
ATOM 6698 C C . ALA A 1 849 ? 31.559 22.153 12.728 1.00 85.44 849 ALA A C 1
ATOM 6700 O O . ALA A 1 849 ? 30.926 21.139 13.028 1.00 85.44 849 ALA A O 1
ATOM 6701 N N . LYS A 1 850 ? 31.121 23.367 13.080 1.00 86.62 850 LYS A N 1
ATOM 6702 C CA . LYS A 1 850 ? 29.763 23.567 13.604 1.00 86.62 850 LYS A CA 1
ATOM 6703 C C . LYS A 1 850 ? 28.782 23.314 12.465 1.00 86.62 850 LYS A C 1
ATOM 6705 O O . LYS A 1 850 ? 28.824 24.042 11.482 1.00 86.62 850 LYS A O 1
ATOM 6710 N N . LEU A 1 851 ? 27.913 22.316 12.585 1.00 81.19 851 LEU A N 1
ATOM 6711 C CA . LEU A 1 851 ? 26.902 22.035 11.563 1.00 81.19 851 LEU A CA 1
ATOM 6712 C C . LEU A 1 851 ? 25.618 22.846 11.797 1.00 81.19 851 LEU A C 1
ATOM 6714 O O . LEU A 1 851 ? 25.273 23.172 12.936 1.00 81.19 851 LEU A O 1
ATOM 6718 N N . ASP A 1 852 ? 24.902 23.158 10.719 1.00 69.62 852 ASP A N 1
ATOM 6719 C CA . ASP A 1 852 ? 23.554 23.718 10.754 1.00 69.62 852 ASP A CA 1
ATOM 6720 C C . ASP A 1 852 ? 22.486 22.642 11.032 1.00 69.62 852 ASP A C 1
ATOM 6722 O O . ASP A 1 852 ? 22.770 21.451 11.176 1.00 69.62 852 ASP A O 1
ATOM 6726 N N . GLN A 1 853 ? 21.220 23.061 11.100 1.00 58.78 853 GLN A N 1
ATOM 6727 C CA . GLN A 1 853 ? 20.084 22.167 11.362 1.00 58.78 853 GLN A CA 1
ATOM 6728 C C . GLN A 1 853 ? 19.798 21.131 10.254 1.00 58.78 853 GLN A C 1
ATOM 6730 O O . GLN A 1 853 ? 18.933 20.275 10.440 1.00 58.78 853 GLN A O 1
ATOM 6735 N N . TYR A 1 854 ? 20.488 21.212 9.114 1.00 58.47 854 TYR A N 1
ATOM 6736 C CA . TYR A 1 854 ? 20.401 20.279 7.990 1.00 58.47 854 TYR A CA 1
ATOM 6737 C C . TYR A 1 854 ? 21.667 19.412 7.844 1.00 58.47 854 TYR A C 1
ATOM 6739 O O . TYR A 1 854 ? 21.672 18.487 7.034 1.00 58.47 854 TYR A O 1
ATOM 6747 N N . GLY A 1 855 ? 22.716 19.676 8.634 1.00 75.88 855 GLY A N 1
ATOM 6748 C CA . GLY A 1 855 ? 24.001 18.977 8.592 1.00 75.88 855 GLY A CA 1
ATOM 6749 C C . GLY A 1 855 ? 25.078 19.646 7.729 1.00 75.88 855 GLY A C 1
ATOM 6750 O O . GLY A 1 855 ? 26.141 19.055 7.554 1.00 75.88 855 GLY A O 1
ATOM 6751 N N . ASN A 1 856 ? 24.848 20.854 7.202 1.00 74.94 856 ASN A N 1
ATOM 6752 C CA . ASN A 1 856 ? 25.861 21.594 6.438 1.00 74.94 856 ASN A CA 1
ATOM 6753 C C . ASN A 1 856 ? 26.859 22.277 7.389 1.00 74.94 856 ASN A C 1
ATOM 6755 O O . ASN A 1 856 ? 26.431 22.810 8.415 1.00 74.94 856 ASN A O 1
ATOM 6759 N N . PRO A 1 857 ? 28.162 22.337 7.074 1.00 81.62 857 PRO A N 1
ATOM 6760 C CA . PRO A 1 857 ? 29.132 23.047 7.901 1.00 81.62 857 PRO A CA 1
ATOM 6761 C C . PRO A 1 857 ? 28.946 24.574 7.835 1.00 81.62 857 PRO A C 1
ATOM 6763 O O . PRO A 1 857 ? 28.718 25.150 6.774 1.00 81.62 857 PRO A O 1
ATOM 6766 N N . ILE A 1 858 ? 29.060 25.241 8.985 1.00 80.88 858 ILE A N 1
ATOM 6767 C CA . ILE A 1 858 ? 28.924 26.692 9.149 1.00 80.88 858 ILE A CA 1
ATOM 6768 C C . ILE A 1 858 ? 30.317 27.327 9.210 1.00 80.88 858 ILE A C 1
ATOM 6770 O O . ILE A 1 858 ? 30.998 27.236 10.233 1.00 80.88 858 ILE A O 1
ATOM 6774 N N . GLY A 1 859 ? 30.707 28.037 8.154 1.00 82.00 859 GLY A N 1
ATOM 6775 C CA . GLY A 1 859 ? 31.926 28.852 8.119 1.00 82.00 859 GLY A CA 1
ATOM 6776 C C . GLY A 1 859 ? 32.473 29.007 6.702 1.00 82.00 859 GLY A C 1
ATOM 6777 O O . GLY A 1 859 ? 32.340 28.093 5.892 1.00 82.00 859 GLY A O 1
ATOM 6778 N N . GLY A 1 860 ? 33.108 30.149 6.413 1.00 78.88 860 GLY A N 1
ATOM 6779 C CA . GLY A 1 860 ? 33.710 30.411 5.096 1.00 78.88 860 GLY A CA 1
ATOM 6780 C C . GLY A 1 860 ? 34.835 29.432 4.738 1.00 78.88 860 GLY A C 1
ATOM 6781 O O . GLY A 1 860 ? 35.096 29.200 3.559 1.00 78.88 860 GLY A O 1
ATOM 6782 N N . ASP A 1 861 ? 35.435 28.819 5.759 1.00 81.38 861 ASP A N 1
ATOM 6783 C CA . ASP A 1 861 ? 36.516 27.828 5.697 1.00 81.38 861 ASP A CA 1
ATOM 6784 C C . ASP A 1 861 ? 36.034 26.423 5.272 1.00 81.38 861 ASP A C 1
ATOM 6786 O O . ASP A 1 861 ? 36.844 25.545 4.977 1.00 81.38 861 ASP A O 1
ATOM 6790 N N . PHE A 1 862 ? 34.713 26.198 5.235 1.00 84.75 862 PHE A N 1
ATOM 6791 C CA . PHE A 1 862 ? 34.094 24.929 4.827 1.00 84.75 862 PHE A CA 1
ATOM 6792 C C . PHE A 1 862 ? 33.318 25.018 3.504 1.00 84.75 862 PHE A C 1
ATOM 6794 O O . PHE A 1 862 ? 32.896 23.990 2.972 1.00 84.75 862 PHE A O 1
ATOM 6801 N N . ASP A 1 863 ? 33.154 26.221 2.943 1.00 85.56 863 ASP A N 1
ATOM 6802 C CA . ASP A 1 863 ? 32.776 26.386 1.538 1.00 85.56 863 ASP A CA 1
ATOM 6803 C C . ASP A 1 863 ? 33.863 25.799 0.632 1.00 85.56 863 ASP A C 1
ATOM 6805 O O . ASP A 1 863 ? 35.036 25.789 0.995 1.00 85.56 863 ASP A O 1
ATOM 6809 N N . LEU A 1 864 ? 33.524 25.403 -0.598 1.00 86.75 864 LEU A N 1
ATOM 6810 C CA . LEU A 1 864 ? 34.549 24.929 -1.535 1.00 86.75 864 LEU A CA 1
ATOM 6811 C C . LEU A 1 864 ? 35.608 26.007 -1.834 1.00 86.75 864 LEU A C 1
ATOM 6813 O O . LEU A 1 864 ? 36.782 25.675 -1.934 1.00 86.75 864 LEU A O 1
ATOM 6817 N N . ALA A 1 865 ? 35.212 27.279 -1.962 1.00 90.44 865 ALA A N 1
ATOM 6818 C CA . ALA A 1 865 ? 36.104 28.399 -2.277 1.00 90.44 865 ALA A CA 1
ATOM 6819 C C . ALA A 1 865 ? 36.447 29.249 -1.042 1.00 90.44 865 ALA A C 1
ATOM 6821 O O . ALA A 1 865 ? 35.572 29.523 -0.212 1.00 90.44 865 ALA A O 1
ATOM 6822 N N . ARG A 1 866 ? 37.698 29.721 -0.965 1.00 91.44 866 ARG A N 1
ATOM 6823 C CA . ARG A 1 866 ? 38.169 30.613 0.105 1.00 91.44 866 ARG A CA 1
ATOM 6824 C C . ARG A 1 866 ? 37.537 32.003 -0.001 1.00 91.44 866 ARG A C 1
ATOM 6826 O O . ARG A 1 866 ? 37.086 32.431 -1.067 1.00 91.44 866 ARG A O 1
ATOM 6833 N N . ASP A 1 867 ? 37.517 32.730 1.109 1.00 93.06 867 ASP A N 1
ATOM 6834 C CA . ASP A 1 867 ? 37.167 34.152 1.093 1.00 93.06 867 ASP A CA 1
ATOM 6835 C C . ASP A 1 867 ? 38.228 34.932 0.284 1.00 93.06 867 ASP A C 1
ATOM 6837 O O . ASP A 1 867 ? 39.415 34.616 0.326 1.00 93.06 867 ASP A O 1
ATOM 6841 N N . GLY A 1 868 ? 37.793 35.896 -0.532 1.00 93.00 868 GLY A N 1
ATOM 6842 C CA . GLY A 1 868 ? 38.637 36.616 -1.498 1.00 93.00 868 GLY A CA 1
ATOM 6843 C C . GLY A 1 868 ? 39.047 35.852 -2.772 1.00 93.00 868 GLY A C 1
ATOM 6844 O O . GLY A 1 868 ? 39.575 36.480 -3.686 1.00 93.00 868 GLY A O 1
ATOM 6845 N N . ALA A 1 869 ? 38.771 34.545 -2.896 1.00 92.19 869 ALA A N 1
ATOM 6846 C CA . ALA A 1 869 ? 39.273 33.687 -3.986 1.00 92.19 869 ALA A CA 1
ATOM 6847 C C . ALA A 1 869 ? 38.919 34.125 -5.426 1.00 92.19 869 ALA A C 1
ATOM 6849 O O . ALA A 1 869 ? 39.539 33.658 -6.382 1.00 92.19 869 ALA A O 1
ATOM 6850 N N . PHE A 1 870 ? 37.929 35.005 -5.598 1.00 93.56 870 PHE A N 1
ATOM 6851 C CA . PHE A 1 870 ? 37.489 35.539 -6.888 1.00 93.56 870 PHE A CA 1
ATOM 6852 C C . PHE A 1 870 ? 37.594 37.071 -6.983 1.00 93.56 870 PHE A C 1
ATOM 6854 O O . PHE A 1 870 ? 36.799 37.697 -7.688 1.00 93.56 870 PHE A O 1
ATOM 6861 N N . GLU A 1 871 ? 38.552 37.695 -6.289 1.00 94.50 871 GLU A N 1
ATOM 6862 C CA . GLU A 1 871 ? 38.813 39.136 -6.422 1.00 94.50 871 GLU A CA 1
ATOM 6863 C C . GLU A 1 871 ? 38.992 39.552 -7.900 1.00 94.50 871 GLU A C 1
ATOM 6865 O O . GLU A 1 871 ? 39.634 38.870 -8.702 1.00 94.50 871 GLU A O 1
ATOM 6870 N N . GLY A 1 872 ? 38.350 40.657 -8.290 1.00 90.81 872 GLY A N 1
ATOM 6871 C CA . GLY A 1 872 ? 38.317 41.160 -9.670 1.00 90.81 872 GLY A CA 1
ATOM 6872 C C . GLY A 1 872 ? 37.302 40.478 -10.604 1.00 90.81 872 GLY A C 1
ATOM 6873 O O . GLY A 1 872 ? 36.977 41.039 -11.658 1.00 90.81 872 GLY A O 1
ATOM 6874 N N . PHE A 1 873 ? 36.726 39.324 -10.240 1.00 95.44 873 PHE A N 1
ATOM 6875 C CA . PHE A 1 873 ? 35.624 38.732 -11.005 1.00 95.44 873 PHE A CA 1
ATOM 6876 C C . PHE A 1 873 ? 34.312 39.464 -10.717 1.00 95.44 873 PHE A C 1
ATOM 6878 O O . PHE A 1 873 ? 33.885 39.608 -9.573 1.00 95.44 873 PHE A O 1
ATOM 6885 N N . LYS A 1 874 ? 33.621 39.884 -11.781 1.00 97.62 874 LYS A N 1
ATOM 6886 C CA . LYS A 1 874 ? 32.394 40.694 -11.679 1.00 97.62 874 LYS A CA 1
ATOM 6887 C C . LYS A 1 874 ? 31.150 39.913 -12.098 1.00 97.62 874 LYS A C 1
ATOM 6889 O O . LYS A 1 874 ? 31.132 39.333 -13.188 1.00 97.62 874 LYS A O 1
ATOM 6894 N N . ILE A 1 875 ? 30.100 39.936 -11.277 1.00 97.69 875 ILE A N 1
ATOM 6895 C CA . ILE A 1 875 ? 28.815 39.259 -11.524 1.00 97.69 875 ILE A CA 1
ATOM 6896 C C . ILE A 1 875 ? 27.703 40.302 -11.679 1.00 97.69 875 ILE A C 1
ATOM 6898 O O . ILE A 1 875 ? 27.569 41.198 -10.850 1.00 97.69 875 ILE A O 1
ATOM 6902 N N . LEU A 1 876 ? 26.871 40.151 -12.710 1.00 98.00 876 LEU A N 1
ATOM 6903 C CA . LEU A 1 876 ? 25.652 40.939 -12.901 1.00 98.00 876 LEU A CA 1
ATOM 6904 C C . LEU A 1 876 ? 24.416 40.076 -12.621 1.00 98.00 876 LEU A C 1
ATOM 6906 O O . LEU A 1 876 ? 24.287 38.996 -13.194 1.00 98.00 876 LEU A O 1
ATOM 6910 N N . VAL A 1 877 ? 23.488 40.541 -11.782 1.00 96.94 877 VAL A N 1
ATOM 6911 C CA . VAL A 1 877 ? 22.289 39.775 -11.390 1.00 96.94 877 VAL A CA 1
ATOM 6912 C C . VAL A 1 877 ? 21.005 40.525 -11.749 1.00 96.94 877 VAL A C 1
ATOM 6914 O O . VAL A 1 877 ? 20.711 41.562 -11.155 1.00 96.94 877 VAL A O 1
ATOM 6917 N N . LEU A 1 878 ? 20.201 39.975 -12.665 1.00 95.06 878 LEU A N 1
ATOM 6918 C CA . LEU A 1 878 ? 18.815 40.397 -12.885 1.00 95.06 878 LEU A CA 1
ATOM 6919 C C . LEU A 1 878 ? 17.879 39.631 -11.950 1.00 95.06 878 LEU A C 1
ATOM 6921 O O . LEU A 1 878 ? 17.769 38.406 -12.024 1.00 95.06 878 LEU A O 1
ATOM 6925 N N . CYS A 1 879 ? 17.150 40.375 -11.126 1.00 92.69 879 CYS A N 1
ATOM 6926 C CA . CYS A 1 879 ? 16.069 39.875 -10.289 1.00 92.69 879 CYS A CA 1
ATOM 6927 C C . CYS A 1 879 ? 14.773 40.580 -10.712 1.00 92.69 879 CYS A C 1
ATOM 6929 O O . CYS A 1 879 ? 14.471 41.647 -10.186 1.00 92.69 879 CYS A O 1
ATOM 6931 N N . ALA A 1 880 ? 14.025 40.000 -11.664 1.00 84.75 880 ALA A N 1
ATOM 6932 C CA . ALA A 1 880 ? 12.888 40.633 -12.365 1.00 84.75 880 ALA A CA 1
ATOM 6933 C C . ALA A 1 880 ? 11.596 40.771 -11.516 1.00 84.75 880 ALA A C 1
ATOM 6935 O O . ALA A 1 880 ? 10.478 40.489 -11.951 1.00 84.75 880 ALA A O 1
ATOM 6936 N N . TYR A 1 881 ? 11.753 41.167 -10.257 1.00 80.75 881 TYR A N 1
ATOM 6937 C CA . TYR A 1 881 ? 10.698 41.426 -9.289 1.00 80.75 881 TYR A CA 1
ATOM 6938 C C . TYR A 1 881 ? 10.611 42.935 -9.013 1.00 80.75 881 TYR A C 1
ATOM 6940 O O . TYR A 1 881 ? 11.595 43.660 -9.132 1.00 80.75 881 TYR A O 1
ATOM 6948 N N . HIS A 1 882 ? 9.434 43.402 -8.580 1.00 76.88 882 HIS A N 1
ATOM 6949 C CA . HIS A 1 882 ? 9.167 44.816 -8.260 1.00 76.88 882 HIS A CA 1
ATOM 6950 C C . HIS A 1 882 ? 10.120 45.402 -7.193 1.00 76.88 882 HIS A C 1
ATOM 6952 O O . HIS A 1 882 ? 10.325 46.611 -7.133 1.00 76.88 882 HIS A O 1
ATOM 6958 N N . SER A 1 883 ? 10.719 44.537 -6.375 1.00 80.69 883 SER A N 1
ATOM 6959 C CA . SER A 1 883 ? 11.875 44.803 -5.523 1.00 80.69 883 SER A CA 1
ATOM 6960 C C . SER A 1 883 ? 12.807 43.593 -5.587 1.00 80.69 883 SER A C 1
ATOM 6962 O O . SER A 1 883 ? 12.355 42.485 -5.885 1.00 80.69 883 SER A O 1
ATOM 6964 N N . MET A 1 884 ? 14.087 43.757 -5.248 1.00 78.75 884 MET A N 1
ATOM 6965 C CA . MET A 1 884 ? 14.952 42.593 -5.032 1.00 78.75 884 MET A CA 1
ATOM 6966 C C . MET A 1 884 ? 14.408 41.691 -3.913 1.00 78.75 884 MET A C 1
ATOM 6968 O O . MET A 1 884 ? 13.777 42.171 -2.968 1.00 78.75 884 MET A O 1
ATOM 6972 N N . HIS A 1 885 ? 14.670 40.384 -4.009 1.00 80.88 885 HIS A N 1
ATOM 6973 C CA . HIS A 1 885 ? 14.366 39.441 -2.931 1.00 80.88 885 HIS A CA 1
ATOM 6974 C C . HIS A 1 885 ? 15.261 39.728 -1.716 1.00 80.88 885 HIS A C 1
ATOM 6976 O O . HIS A 1 885 ? 16.470 39.898 -1.885 1.00 80.88 885 HIS A O 1
ATOM 6982 N N . GLY A 1 886 ? 14.696 39.757 -0.503 1.00 80.62 886 GLY A N 1
ATOM 6983 C CA . GLY A 1 886 ? 15.439 40.115 0.717 1.00 80.62 886 GLY A CA 1
ATOM 6984 C C . GLY A 1 886 ? 16.684 39.249 0.920 1.00 80.62 886 GLY A C 1
ATOM 6985 O O . GLY A 1 886 ? 17.790 39.767 1.063 1.00 80.62 886 GLY A O 1
ATOM 6986 N N . ASP A 1 887 ? 16.516 37.933 0.813 1.00 82.06 887 ASP A N 1
ATOM 6987 C CA . ASP A 1 887 ? 17.551 36.897 0.916 1.00 82.06 887 ASP A CA 1
ATOM 6988 C C . ASP A 1 887 ? 18.707 37.100 -0.081 1.00 82.06 887 ASP A C 1
ATOM 6990 O O . ASP A 1 887 ? 19.869 36.890 0.254 1.00 82.06 887 ASP A O 1
ATOM 6994 N N . LEU A 1 888 ? 18.410 37.554 -1.305 1.00 83.06 888 LEU A N 1
ATOM 6995 C CA . LEU A 1 888 ? 19.425 37.799 -2.334 1.00 83.06 888 LEU A CA 1
ATOM 6996 C C . LEU A 1 888 ? 20.317 38.988 -1.945 1.00 83.06 888 LEU A C 1
ATOM 6998 O O . LEU A 1 888 ? 21.533 38.922 -2.110 1.00 83.06 888 LEU A O 1
ATOM 7002 N N . VAL A 1 889 ? 19.719 40.047 -1.387 1.00 87.00 889 VAL A N 1
ATOM 7003 C CA . VAL A 1 889 ? 20.419 41.266 -0.940 1.00 87.00 889 VAL A CA 1
ATOM 7004 C C . VAL A 1 889 ? 21.185 41.055 0.365 1.00 87.00 889 VAL A C 1
ATOM 7006 O O . VAL A 1 889 ? 22.276 41.595 0.511 1.00 87.00 889 VAL A O 1
ATOM 7009 N N . SER A 1 890 ? 20.624 40.290 1.303 1.00 82.19 890 SER A N 1
ATOM 7010 C CA . SER A 1 890 ? 21.162 40.142 2.665 1.00 82.19 890 SER A CA 1
ATOM 7011 C C . SER A 1 890 ? 21.992 38.878 2.892 1.00 82.19 890 SER A C 1
ATOM 7013 O O . SER A 1 890 ? 22.788 38.865 3.821 1.00 82.19 890 SER A O 1
ATOM 7015 N N . LEU A 1 891 ? 21.857 37.836 2.062 1.00 82.88 891 LEU A N 1
ATOM 7016 C CA . LEU A 1 891 ? 22.633 36.592 2.187 1.00 82.88 891 LEU A CA 1
ATOM 7017 C C . LEU A 1 891 ? 23.549 36.379 0.981 1.00 82.88 891 LEU A C 1
ATOM 7019 O O . LEU A 1 891 ? 24.770 36.379 1.104 1.00 82.88 891 LEU A O 1
ATOM 7023 N N . THR A 1 892 ? 22.962 36.216 -0.207 1.00 87.69 892 THR A N 1
ATOM 7024 C CA . THR A 1 892 ? 23.705 35.748 -1.386 1.00 87.69 892 THR A CA 1
ATOM 7025 C C . THR A 1 892 ? 24.735 36.768 -1.870 1.00 87.69 892 THR A C 1
ATOM 7027 O O . THR A 1 892 ? 25.845 36.390 -2.228 1.00 87.69 892 THR A O 1
ATOM 7030 N N . ILE A 1 893 ? 24.400 38.061 -1.880 1.00 92.81 893 ILE A N 1
ATOM 7031 C CA . ILE A 1 893 ? 25.322 39.116 -2.327 1.00 92.81 893 ILE A CA 1
ATOM 7032 C C . ILE A 1 893 ? 26.466 39.365 -1.329 1.00 92.81 893 ILE A C 1
ATOM 7034 O O . ILE A 1 893 ? 27.605 39.460 -1.792 1.00 92.81 893 ILE A O 1
ATOM 7038 N N . PRO A 1 894 ? 26.232 39.439 -0.003 1.00 93.62 894 PRO A N 1
ATOM 7039 C CA . PRO A 1 894 ? 27.308 39.479 0.985 1.00 93.62 894 PRO A CA 1
ATOM 7040 C C . PRO A 1 894 ? 28.267 38.292 0.886 1.00 93.62 894 PRO A C 1
ATOM 7042 O O . PRO A 1 894 ? 29.471 38.514 0.809 1.00 93.62 894 PRO A O 1
ATOM 7045 N N . GLU A 1 895 ? 27.761 37.059 0.784 1.00 90.38 895 GLU A N 1
ATOM 7046 C CA . GLU A 1 895 ? 28.620 35.874 0.664 1.00 90.38 895 GLU A CA 1
ATOM 7047 C C . GLU A 1 895 ? 29.400 35.846 -0.663 1.00 90.38 895 GLU A C 1
ATOM 7049 O O . GLU A 1 895 ? 30.607 35.619 -0.658 1.00 90.38 895 GLU A O 1
ATOM 7054 N N . LEU A 1 896 ? 28.786 36.201 -1.801 1.00 92.81 896 LEU A N 1
ATOM 7055 C CA . LEU A 1 896 ? 29.524 36.350 -3.066 1.00 92.81 896 LEU A CA 1
ATOM 7056 C C . LEU A 1 896 ? 30.639 37.408 -2.972 1.00 92.81 896 LEU A C 1
ATOM 7058 O O . LEU A 1 896 ? 31.750 37.167 -3.443 1.00 92.81 896 LEU A O 1
ATOM 7062 N N . ARG A 1 897 ? 30.376 38.560 -2.341 1.00 95.44 897 ARG A N 1
ATOM 7063 C CA . ARG A 1 897 ? 31.381 39.621 -2.136 1.00 95.44 897 ARG A CA 1
ATOM 7064 C C . ARG A 1 897 ? 32.495 39.191 -1.185 1.00 95.44 897 ARG A C 1
ATOM 7066 O O . ARG A 1 897 ? 33.651 39.516 -1.427 1.00 95.44 897 ARG A O 1
ATOM 7073 N N . LYS A 1 898 ? 32.169 38.414 -0.153 1.00 93.06 898 LYS A N 1
ATOM 7074 C CA . LYS A 1 898 ? 33.121 37.793 0.776 1.00 93.06 898 LYS A CA 1
ATOM 7075 C C . LYS A 1 898 ? 34.019 36.759 0.080 1.00 93.06 898 LYS A C 1
ATOM 7077 O O . LYS A 1 898 ? 35.212 36.726 0.352 1.00 93.06 898 LYS A O 1
ATOM 7082 N N . LYS A 1 899 ? 33.518 36.032 -0.928 1.00 93.69 899 LYS A N 1
ATOM 7083 C CA . LYS A 1 899 ? 34.342 35.236 -1.867 1.00 93.69 899 LYS A CA 1
ATOM 7084 C C . LYS A 1 899 ? 35.093 36.071 -2.925 1.00 93.69 899 LYS A C 1
ATOM 7086 O O . LYS A 1 899 ? 35.734 35.500 -3.799 1.00 93.69 899 LYS A O 1
ATOM 7091 N N . GLY A 1 900 ? 35.051 37.404 -2.855 1.00 94.62 900 GLY A N 1
ATOM 7092 C CA . GLY A 1 900 ? 35.794 38.329 -3.723 1.00 94.62 900 GLY A CA 1
ATOM 7093 C C . GLY A 1 900 ? 35.020 38.890 -4.925 1.00 94.62 900 GLY A C 1
ATOM 7094 O O . GLY A 1 900 ? 35.525 39.788 -5.596 1.00 94.62 900 GLY A O 1
ATOM 7095 N N . PHE A 1 901 ? 33.795 38.426 -5.206 1.00 96.50 901 PHE A N 1
ATOM 7096 C CA . PHE A 1 901 ? 33.066 38.857 -6.405 1.00 96.50 901 PHE A CA 1
ATOM 7097 C C . PHE A 1 901 ? 32.543 40.301 -6.318 1.00 96.50 901 PHE A C 1
ATOM 7099 O O . PHE A 1 901 ? 31.764 40.658 -5.429 1.00 96.50 901 PHE A O 1
ATOM 7106 N N . GLU A 1 902 ? 32.824 41.107 -7.341 1.00 97.50 902 GLU A N 1
ATOM 7107 C CA . GLU A 1 902 ? 32.149 42.388 -7.562 1.00 97.50 902 GLU A CA 1
ATOM 7108 C C . GLU A 1 902 ? 30.727 42.158 -8.103 1.00 97.50 902 GLU A C 1
ATOM 7110 O O . GLU A 1 902 ? 30.518 42.000 -9.309 1.00 97.50 902 GLU A O 1
ATOM 7115 N N . VAL A 1 903 ? 29.728 42.117 -7.216 1.00 97.44 903 VAL A N 1
ATOM 7116 C CA . VAL A 1 903 ? 28.326 41.884 -7.612 1.00 97.44 903 VAL A CA 1
ATOM 7117 C C . VAL A 1 903 ? 27.547 43.189 -7.824 1.00 97.44 903 VAL A C 1
ATOM 7119 O O . VAL A 1 903 ? 27.326 43.940 -6.866 1.00 97.44 903 VAL A O 1
ATOM 7122 N N . GLN A 1 904 ? 27.057 43.401 -9.051 1.00 97.38 904 GLN A N 1
ATOM 7123 C CA . GLN A 1 904 ? 26.052 44.408 -9.424 1.00 97.38 904 GLN A CA 1
ATOM 7124 C C . GLN A 1 904 ? 24.675 43.758 -9.620 1.00 97.38 904 GLN A C 1
ATOM 7126 O O . GLN A 1 904 ? 24.556 42.598 -10.016 1.00 97.38 904 GLN A O 1
ATOM 7131 N N . THR A 1 905 ? 23.614 44.521 -9.355 1.00 96.12 905 THR A N 1
ATOM 7132 C CA . THR A 1 905 ? 22.225 44.048 -9.401 1.00 96.12 905 THR A CA 1
ATOM 7133 C C . THR A 1 905 ? 21.341 44.977 -10.219 1.00 96.12 905 THR A C 1
ATOM 7135 O O . THR A 1 905 ? 21.544 46.190 -10.223 1.00 96.12 905 THR A O 1
ATOM 7138 N N . CYS A 1 906 ? 20.343 44.402 -10.885 1.00 94.56 906 CYS A N 1
ATOM 7139 C CA . CYS A 1 906 ? 19.303 45.120 -11.611 1.00 94.56 906 CYS A CA 1
ATOM 7140 C C . CYS A 1 906 ? 17.939 44.499 -11.281 1.00 94.56 906 CYS A C 1
ATOM 7142 O O . CYS A 1 906 ? 17.812 43.272 -11.215 1.00 94.56 906 CYS A O 1
ATOM 7144 N N . THR A 1 907 ? 16.910 45.330 -11.107 1.00 91.75 907 THR A N 1
ATOM 7145 C CA . THR A 1 907 ? 15.514 44.859 -11.028 1.00 91.75 907 THR A CA 1
ATOM 7146 C C . THR A 1 907 ? 14.775 45.010 -12.354 1.00 91.75 907 THR A C 1
ATOM 7148 O O . THR A 1 907 ? 13.805 44.288 -12.576 1.00 91.75 907 THR A O 1
ATOM 7151 N N . LYS A 1 908 ? 15.251 45.887 -13.253 1.00 91.75 908 LYS A N 1
ATOM 7152 C CA . LYS A 1 908 ? 14.701 46.073 -14.603 1.00 91.75 908 LYS A CA 1
ATOM 7153 C C . LYS A 1 908 ? 15.588 45.458 -15.684 1.00 91.75 908 LYS A C 1
ATOM 7155 O O . LYS A 1 908 ? 16.817 45.454 -15.593 1.00 91.75 908 LYS A O 1
ATOM 7160 N N . GLU A 1 909 ? 14.956 44.996 -16.753 1.00 92.00 909 GLU A N 1
ATOM 7161 C CA . GLU A 1 909 ? 15.605 44.383 -17.912 1.00 92.00 909 GLU A CA 1
ATOM 7162 C C . GLU A 1 909 ? 16.425 45.397 -18.729 1.00 92.00 909 GLU A C 1
ATOM 7164 O O . GLU A 1 909 ? 17.494 45.059 -19.238 1.00 92.00 909 GLU A O 1
ATOM 7169 N N . ASP A 1 910 ? 15.986 46.656 -18.801 1.00 92.69 910 ASP A N 1
ATOM 7170 C CA . ASP A 1 910 ? 16.706 47.725 -19.510 1.00 92.69 910 ASP A CA 1
ATOM 7171 C C . ASP A 1 910 ? 18.015 48.112 -18.797 1.00 92.69 910 ASP A C 1
ATOM 7173 O O . ASP A 1 910 ? 19.054 48.270 -19.437 1.00 92.69 910 ASP A O 1
ATOM 7177 N N . GLU A 1 911 ? 17.992 48.185 -17.462 1.00 94.69 911 GLU A N 1
ATOM 7178 C CA . GLU A 1 911 ? 19.180 48.420 -16.622 1.00 94.69 911 GLU A CA 1
ATOM 7179 C C . GLU A 1 911 ? 20.192 47.278 -16.777 1.00 94.69 911 GLU A C 1
ATOM 7181 O O . GLU A 1 911 ? 21.385 47.509 -16.972 1.00 94.69 911 GLU A O 1
ATOM 7186 N N . PHE A 1 912 ? 19.702 46.036 -16.763 1.00 95.75 912 PHE A N 1
ATOM 7187 C CA . PHE A 1 912 ? 20.526 44.850 -16.967 1.00 95.75 912 PHE A CA 1
ATOM 7188 C C . PHE A 1 912 ? 21.141 44.818 -18.369 1.00 95.75 912 PHE A C 1
ATOM 7190 O O . PHE A 1 912 ? 22.341 44.605 -18.508 1.00 95.75 912 PHE A O 1
ATOM 7197 N N . THR A 1 913 ? 20.359 45.071 -19.422 1.00 95.75 913 THR A N 1
ATOM 7198 C CA . THR A 1 913 ? 20.879 45.072 -20.801 1.00 95.75 913 THR A CA 1
ATOM 7199 C C . THR A 1 913 ? 21.811 46.246 -21.089 1.00 95.75 913 THR A C 1
ATOM 7201 O O . THR A 1 913 ? 22.711 46.097 -21.913 1.00 95.75 913 THR A O 1
ATOM 7204 N N . ALA A 1 914 ? 21.673 47.381 -20.396 1.00 96.38 914 ALA A N 1
ATOM 7205 C CA . ALA A 1 914 ? 22.686 48.433 -20.391 1.00 96.38 914 ALA A CA 1
ATOM 7206 C C . ALA A 1 914 ? 24.002 47.939 -19.762 1.00 96.38 914 ALA A C 1
ATOM 7208 O O . ALA A 1 914 ? 25.039 47.991 -20.422 1.00 96.38 914 ALA A O 1
ATOM 7209 N N . ALA A 1 915 ? 23.950 47.355 -18.562 1.00 96.81 915 ALA A N 1
ATOM 7210 C CA . ALA A 1 915 ? 25.127 46.825 -17.871 1.00 96.81 915 ALA A CA 1
ATOM 7211 C C . ALA A 1 915 ? 25.823 45.669 -18.631 1.00 96.81 915 ALA A C 1
ATOM 7213 O O . ALA A 1 915 ? 27.047 45.564 -18.617 1.00 96.81 915 ALA A O 1
ATOM 7214 N N . LEU A 1 916 ? 25.086 44.836 -19.382 1.00 96.94 916 LEU A N 1
ATOM 7215 C CA . LEU A 1 916 ? 25.690 43.835 -20.280 1.00 96.94 916 LEU A CA 1
ATOM 7216 C C . LEU A 1 916 ? 26.540 44.477 -21.398 1.00 96.94 916 LEU A C 1
ATOM 7218 O O . LEU A 1 916 ? 27.557 43.900 -21.791 1.00 96.94 916 LEU A O 1
ATOM 7222 N N . ARG A 1 917 ? 26.145 45.654 -21.912 1.00 96.81 917 ARG A N 1
ATOM 7223 C CA . ARG A 1 917 ? 26.846 46.365 -23.004 1.00 96.81 917 ARG A CA 1
ATOM 7224 C C . ARG A 1 917 ? 28.142 47.037 -22.557 1.00 96.81 917 ARG A C 1
ATOM 7226 O O . ARG A 1 917 ? 29.016 47.234 -23.393 1.00 96.81 917 ARG A O 1
ATOM 7233 N N . GLU A 1 918 ? 28.290 47.349 -21.269 1.00 95.69 918 GLU A N 1
ATOM 7234 C CA . GLU A 1 918 ? 29.539 47.884 -20.702 1.00 95.69 918 GLU A CA 1
ATOM 7235 C C . GLU A 1 918 ? 30.724 46.925 -20.880 1.00 95.69 918 GLU A C 1
ATOM 7237 O O . GLU A 1 918 ? 31.878 47.347 -20.881 1.00 95.69 918 GLU A O 1
ATOM 7242 N N . GLY A 1 919 ? 30.461 45.619 -21.013 1.00 92.69 919 GLY A N 1
ATOM 7243 C CA . GLY A 1 919 ? 31.510 44.617 -21.192 1.00 92.69 919 GLY A CA 1
ATOM 7244 C C . GLY A 1 919 ? 32.390 44.399 -19.953 1.00 92.69 919 GLY A C 1
ATOM 7245 O O . GLY A 1 919 ? 33.439 43.761 -20.065 1.00 92.69 919 GLY A O 1
ATOM 7246 N N . SER A 1 920 ? 31.957 44.857 -18.778 1.00 95.69 920 SER A N 1
ATOM 7247 C CA . SER A 1 920 ? 32.646 44.762 -17.481 1.00 95.69 920 SER A CA 1
ATOM 7248 C C . SER A 1 920 ? 32.401 43.435 -16.734 1.00 95.69 920 SER A C 1
ATOM 7250 O O . SER A 1 920 ? 33.243 43.004 -15.945 1.00 95.69 920 SER A O 1
ATOM 7252 N N . PHE A 1 921 ? 31.282 42.748 -16.996 1.00 97.81 921 PHE A N 1
ATOM 7253 C CA . PHE A 1 921 ? 30.851 41.566 -16.231 1.00 97.81 921 PHE A CA 1
ATOM 7254 C C . PHE A 1 921 ? 31.318 40.225 -16.808 1.00 97.81 921 PHE A C 1
ATOM 7256 O O . PHE A 1 921 ? 31.263 39.994 -18.013 1.00 97.81 921 PHE A O 1
ATOM 7263 N N . HIS A 1 922 ? 31.735 39.308 -15.938 1.00 97.00 922 HIS A N 1
ATOM 7264 C CA . HIS A 1 922 ? 32.267 37.991 -16.300 1.00 97.00 922 HIS A CA 1
ATOM 7265 C C . HIS A 1 922 ? 31.165 36.922 -16.354 1.00 97.00 922 HIS A C 1
ATOM 7267 O O . HIS A 1 922 ? 31.204 36.013 -17.188 1.00 97.00 922 HIS A O 1
ATOM 7273 N N . VAL A 1 923 ? 30.160 37.046 -15.479 1.00 96.69 923 VAL A N 1
ATOM 7274 C CA . VAL A 1 923 ? 29.007 36.141 -15.394 1.00 96.69 923 VAL A CA 1
ATOM 7275 C C . VAL A 1 923 ? 27.723 36.952 -15.209 1.00 96.69 923 VAL A C 1
ATOM 7277 O O . VAL A 1 923 ? 27.693 37.896 -14.423 1.00 96.69 923 VAL A O 1
ATOM 7280 N N . ALA A 1 924 ? 26.654 36.563 -15.904 1.00 97.25 924 ALA A N 1
ATOM 7281 C CA . ALA A 1 924 ? 25.318 37.132 -15.767 1.00 97.25 924 ALA A CA 1
ATOM 7282 C C . ALA A 1 924 ? 24.334 36.092 -15.200 1.00 97.25 924 ALA A C 1
ATOM 7284 O O . ALA A 1 924 ? 24.229 34.976 -15.715 1.00 97.25 924 ALA A O 1
ATOM 7285 N N . TRP A 1 925 ? 23.623 36.437 -14.127 1.00 96.81 925 TRP A N 1
ATOM 7286 C CA . TRP A 1 925 ? 22.585 35.615 -13.497 1.00 96.81 925 TRP A CA 1
ATOM 7287 C C . TRP A 1 925 ? 21.210 36.216 -13.801 1.00 96.81 925 TRP A C 1
ATOM 7289 O O . TRP A 1 925 ? 21.010 37.418 -13.636 1.00 96.81 925 TRP A O 1
ATOM 7299 N N . ILE A 1 926 ? 20.257 35.388 -14.228 1.00 95.19 926 ILE A N 1
ATOM 7300 C CA . ILE A 1 926 ? 18.898 35.813 -14.586 1.00 95.19 926 ILE A CA 1
ATOM 7301 C C . ILE A 1 926 ? 17.893 35.013 -13.753 1.00 95.19 926 ILE A C 1
ATOM 7303 O O . ILE A 1 926 ? 17.769 33.799 -13.921 1.00 95.19 926 ILE A O 1
ATOM 7307 N N . ILE A 1 927 ? 17.175 35.687 -12.856 1.00 92.06 927 ILE A N 1
ATOM 7308 C CA . ILE A 1 927 ? 16.189 35.085 -11.951 1.00 92.06 927 ILE A CA 1
ATOM 7309 C C . ILE A 1 927 ? 14.783 35.471 -12.428 1.00 92.06 927 ILE A C 1
ATOM 7311 O O . ILE A 1 927 ? 14.449 36.656 -12.507 1.00 92.06 927 ILE A O 1
ATOM 7315 N N . SER A 1 928 ? 13.958 34.474 -12.764 1.00 84.69 928 SER A N 1
ATOM 7316 C CA . SER A 1 928 ? 12.612 34.682 -13.316 1.00 84.69 928 SER A CA 1
ATOM 7317 C C . SER A 1 928 ? 11.671 35.376 -12.325 1.00 84.69 928 SER A C 1
ATOM 7319 O O . SER A 1 928 ? 11.489 34.883 -11.211 1.00 84.69 928 SER A O 1
ATOM 7321 N N . GLY A 1 929 ? 11.016 36.456 -12.751 1.00 81.75 929 GLY A N 1
ATOM 7322 C CA . GLY A 1 929 ? 10.005 37.166 -11.965 1.00 81.75 929 GLY A CA 1
ATOM 7323 C C . GLY A 1 929 ? 8.559 36.913 -12.402 1.00 81.75 929 GLY A C 1
ATOM 7324 O O . GLY A 1 929 ? 8.281 36.058 -13.240 1.00 81.75 929 GLY A O 1
ATOM 7325 N N . LYS A 1 930 ? 7.623 37.686 -11.831 1.00 73.38 930 LYS A N 1
ATOM 7326 C CA . LYS A 1 930 ? 6.170 37.589 -12.108 1.00 73.38 930 LYS A CA 1
ATOM 7327 C C . LYS A 1 930 ? 5.720 38.240 -13.419 1.00 73.38 930 LYS A C 1
ATOM 7329 O O . LYS A 1 930 ? 4.596 38.012 -13.856 1.00 73.38 930 LYS A O 1
ATOM 7334 N N . CYS A 1 931 ? 6.552 39.094 -13.995 1.00 71.06 931 CYS A N 1
ATOM 7335 C CA . CYS A 1 931 ? 6.235 39.939 -15.137 1.00 71.06 931 CYS A CA 1
ATOM 7336 C C . CYS A 1 931 ? 7.504 40.172 -15.961 1.00 71.06 931 CYS A C 1
ATOM 7338 O O . CYS A 1 931 ? 8.609 40.063 -15.432 1.00 71.06 931 CYS A O 1
ATOM 7340 N N . PHE A 1 932 ? 7.329 40.488 -17.242 1.00 75.88 932 PHE A N 1
ATOM 7341 C CA . PHE A 1 932 ? 8.384 40.992 -18.119 1.00 75.88 932 PHE A CA 1
ATOM 7342 C C . PHE A 1 932 ? 7.955 42.389 -18.572 1.00 75.88 932 PHE A C 1
ATOM 7344 O O . PHE A 1 932 ? 6.833 42.528 -19.063 1.00 75.88 932 PHE A O 1
ATOM 7351 N N . ALA A 1 933 ? 8.784 43.406 -18.354 1.00 78.00 933 ALA A N 1
ATOM 7352 C CA . ALA A 1 933 ? 8.426 44.812 -18.559 1.00 78.00 933 ALA A CA 1
ATOM 7353 C C . ALA A 1 933 ? 9.129 45.467 -19.762 1.00 78.00 933 ALA A C 1
ATOM 7355 O O . ALA A 1 933 ? 8.605 46.439 -20.302 1.00 78.00 933 ALA A O 1
ATOM 7356 N N . GLY A 1 934 ? 10.287 44.944 -20.182 1.00 77.94 934 GLY A N 1
ATOM 7357 C CA . GLY A 1 934 ? 11.079 45.487 -21.295 1.00 77.94 934 GLY A CA 1
ATOM 7358 C C . GLY A 1 934 ? 10.764 44.883 -22.672 1.00 77.94 934 GLY A C 1
ATOM 7359 O O . GLY A 1 934 ? 9.839 44.085 -22.846 1.00 77.94 934 GLY A O 1
ATOM 7360 N N . ASP A 1 935 ? 11.592 45.210 -23.670 1.00 87.62 935 ASP A N 1
ATOM 7361 C CA . ASP A 1 935 ? 11.567 44.549 -24.982 1.00 87.62 935 ASP A CA 1
ATOM 7362 C C . ASP A 1 935 ? 12.216 43.153 -24.904 1.00 87.62 935 ASP A C 1
ATOM 7364 O O . ASP A 1 935 ? 13.424 42.987 -24.706 1.00 87.62 935 ASP A O 1
ATOM 7368 N N . LYS A 1 936 ? 11.386 42.125 -25.107 1.00 87.00 936 LYS A N 1
ATOM 7369 C CA . LYS A 1 936 ? 11.762 40.706 -25.085 1.00 87.00 936 LYS A CA 1
ATOM 7370 C C . LYS A 1 936 ? 12.796 40.343 -26.160 1.00 87.00 936 LYS A C 1
ATOM 7372 O O . LYS A 1 936 ? 13.652 39.493 -25.913 1.00 87.00 936 LYS A O 1
ATOM 7377 N N . ALA A 1 937 ? 12.730 40.952 -27.343 1.00 87.88 937 ALA A N 1
ATOM 7378 C CA . ALA A 1 937 ? 13.663 40.697 -28.437 1.00 87.88 937 ALA A CA 1
ATOM 7379 C C . ALA A 1 937 ? 15.013 41.384 -28.186 1.00 87.88 937 ALA A C 1
ATOM 7381 O O . ALA A 1 937 ? 16.057 40.743 -28.331 1.00 87.88 937 ALA A O 1
ATOM 7382 N N . ALA A 1 938 ? 14.999 42.641 -27.729 1.00 89.50 938 ALA A N 1
ATOM 7383 C CA . ALA A 1 938 ? 16.212 43.348 -27.315 1.00 89.50 938 ALA A CA 1
ATOM 7384 C C . ALA A 1 938 ? 16.924 42.628 -26.157 1.00 89.50 938 ALA A C 1
ATOM 7386 O O . ALA A 1 938 ? 18.134 42.415 -26.215 1.00 89.50 938 ALA A O 1
ATOM 7387 N N . PHE A 1 939 ? 16.183 42.167 -25.145 1.00 94.38 939 PHE A N 1
ATOM 7388 C CA . PHE A 1 939 ? 16.740 41.408 -24.024 1.00 94.38 939 PHE A CA 1
ATOM 7389 C C . PHE A 1 939 ? 17.454 40.126 -24.472 1.00 94.38 939 PHE A C 1
ATOM 7391 O O . PHE A 1 939 ? 18.620 39.915 -24.134 1.00 94.38 939 PHE A O 1
ATOM 7398 N N . VAL A 1 940 ? 16.795 39.290 -25.285 1.00 93.81 940 VAL A N 1
ATOM 7399 C CA . VAL A 1 940 ? 17.401 38.056 -25.816 1.00 93.81 940 VAL A CA 1
ATOM 7400 C C . VAL A 1 940 ? 18.607 38.366 -26.718 1.00 93.81 940 VAL A C 1
ATOM 7402 O O . VAL A 1 940 ? 19.577 37.610 -26.690 1.00 93.81 940 VAL A O 1
ATOM 7405 N N . SER A 1 941 ? 18.594 39.481 -27.461 1.00 94.06 941 SER A N 1
ATOM 7406 C CA . SER A 1 941 ? 19.745 39.967 -28.243 1.00 94.06 941 SER A CA 1
ATOM 7407 C C . SER A 1 941 ? 20.960 40.278 -27.364 1.00 94.06 941 SER A C 1
ATOM 7409 O O . SER A 1 941 ? 22.047 39.765 -27.630 1.00 94.06 941 SER A O 1
ATOM 7411 N N . GLU A 1 942 ? 20.816 41.078 -26.305 1.00 96.44 942 GLU A N 1
ATOM 7412 C CA . GLU A 1 942 ? 21.990 41.497 -25.525 1.00 96.44 942 GLU A CA 1
ATOM 7413 C C . GLU A 1 942 ? 22.532 40.367 -24.645 1.00 96.44 942 GLU A C 1
ATOM 7415 O O . GLU A 1 942 ? 23.747 40.199 -24.543 1.00 96.44 942 GLU A O 1
ATOM 7420 N N . VAL A 1 943 ? 21.651 39.527 -24.088 1.00 95.50 943 VAL A N 1
ATOM 7421 C CA . VAL A 1 943 ? 22.054 38.310 -23.363 1.00 95.50 943 VAL A CA 1
ATOM 7422 C C . VAL A 1 943 ? 22.800 37.342 -24.291 1.00 95.50 943 VAL A C 1
ATOM 7424 O O . VAL A 1 943 ? 23.807 36.756 -23.891 1.00 95.50 943 VAL A O 1
ATOM 7427 N N . ARG A 1 944 ? 22.368 37.217 -25.555 1.00 93.12 944 ARG A N 1
ATOM 7428 C CA . ARG A 1 944 ? 23.081 36.451 -26.585 1.00 93.12 944 ARG A CA 1
ATOM 7429 C C . ARG A 1 944 ? 24.481 37.015 -26.850 1.00 93.12 944 ARG A C 1
ATOM 7431 O O . ARG A 1 944 ? 25.444 36.265 -26.713 1.00 93.12 944 ARG A O 1
ATOM 7438 N N . LYS A 1 945 ? 24.606 38.312 -27.156 1.00 94.19 945 LYS A N 1
ATOM 7439 C CA . LYS A 1 945 ? 25.901 38.977 -27.424 1.00 94.19 945 LYS A CA 1
ATOM 7440 C C . LYS A 1 945 ? 26.886 38.818 -26.265 1.00 94.19 945 LYS A C 1
ATOM 7442 O O . LYS A 1 945 ? 28.067 38.557 -26.479 1.00 94.19 945 LYS A O 1
ATOM 7447 N N . PHE A 1 946 ? 26.397 38.940 -25.030 1.00 95.62 946 PHE A N 1
ATOM 7448 C CA . PHE A 1 946 ? 27.205 38.745 -23.828 1.00 95.62 946 PHE A CA 1
ATOM 7449 C C . PHE A 1 946 ? 27.796 37.327 -23.769 1.00 95.62 946 PHE A C 1
ATOM 7451 O O . PHE A 1 946 ? 28.987 37.163 -23.512 1.00 95.62 946 PHE A O 1
ATOM 7458 N N . HIS A 1 947 ? 26.996 36.304 -24.079 1.00 94.44 947 HIS A N 1
ATOM 7459 C CA . HIS A 1 947 ? 27.463 34.918 -24.123 1.00 94.44 947 HIS A CA 1
ATOM 7460 C C . HIS A 1 947 ? 28.412 34.631 -25.296 1.00 94.44 947 HIS A C 1
ATOM 7462 O O . HIS A 1 947 ? 29.409 33.933 -25.124 1.00 94.44 947 HIS A O 1
ATOM 7468 N N . GLU A 1 948 ? 28.136 35.195 -26.475 1.00 90.31 948 GLU A N 1
ATOM 7469 C CA . GLU A 1 948 ? 28.996 35.106 -27.667 1.00 90.31 948 GLU A CA 1
ATOM 7470 C C . GLU A 1 948 ? 30.392 35.690 -27.415 1.00 90.31 948 GLU A C 1
ATOM 7472 O O . GLU A 1 948 ? 31.381 35.151 -27.907 1.00 90.31 948 GLU A O 1
ATOM 7477 N N . ALA A 1 949 ? 30.493 36.717 -26.566 1.00 90.62 949 ALA A N 1
ATOM 7478 C CA . ALA A 1 949 ? 31.756 37.260 -26.066 1.00 90.62 949 ALA A CA 1
ATOM 7479 C C . ALA A 1 949 ? 32.487 36.345 -25.050 1.00 90.62 949 ALA A C 1
ATOM 7481 O O . ALA A 1 949 ? 33.412 36.796 -24.376 1.00 90.62 949 ALA A O 1
ATOM 7482 N N . GLY A 1 950 ? 32.081 35.076 -24.914 1.00 91.38 950 GLY A N 1
ATOM 7483 C CA . GLY A 1 950 ? 32.724 34.059 -24.074 1.00 91.38 950 GLY A CA 1
ATOM 7484 C C . GLY A 1 950 ? 32.325 34.082 -22.595 1.00 91.38 950 GLY A C 1
ATOM 7485 O O . GLY A 1 950 ? 32.977 33.426 -21.784 1.00 91.38 950 GLY A O 1
ATOM 7486 N N . ARG A 1 951 ? 31.284 34.837 -22.222 1.00 94.25 951 ARG A N 1
ATOM 7487 C CA . ARG A 1 951 ? 30.935 35.125 -20.819 1.00 94.25 951 ARG A CA 1
ATOM 7488 C C . ARG A 1 951 ? 29.895 34.148 -20.266 1.00 94.25 951 ARG A C 1
ATOM 7490 O O . ARG A 1 951 ? 29.090 33.565 -21.001 1.00 94.25 951 ARG A O 1
ATOM 7497 N N . GLY A 1 952 ? 29.916 33.953 -18.948 1.00 93.25 952 GLY A N 1
ATOM 7498 C CA . GLY A 1 952 ? 29.075 32.969 -18.268 1.00 93.25 952 GLY A CA 1
ATOM 7499 C C . GLY A 1 952 ? 27.616 33.412 -18.131 1.00 93.25 952 GLY A C 1
ATOM 7500 O O . GLY A 1 952 ? 27.345 34.566 -17.817 1.00 93.25 952 GLY A O 1
ATOM 7501 N N . ILE A 1 953 ? 26.673 32.480 -18.287 1.00 95.69 953 ILE A N 1
ATOM 7502 C CA . ILE A 1 953 ? 25.251 32.690 -17.968 1.00 95.69 953 ILE A CA 1
ATOM 7503 C C . ILE A 1 953 ? 24.789 31.675 -16.915 1.00 95.69 953 ILE A C 1
ATOM 7505 O O . ILE A 1 953 ? 25.200 30.507 -16.924 1.00 95.69 953 ILE A O 1
ATOM 7509 N N . ARG A 1 954 ? 23.912 32.121 -16.011 1.00 93.12 954 ARG A N 1
ATOM 7510 C CA . ARG A 1 954 ? 23.105 31.295 -15.103 1.00 93.12 954 ARG A CA 1
ATOM 7511 C C . ARG A 1 954 ? 21.647 31.752 -15.164 1.00 93.12 954 ARG A C 1
ATOM 7513 O O . ARG A 1 954 ? 21.380 32.949 -15.222 1.00 93.12 954 ARG A O 1
ATOM 7520 N N . ILE A 1 955 ? 20.710 30.806 -15.164 1.00 91.62 955 ILE A N 1
ATOM 7521 C CA . ILE A 1 955 ? 19.265 31.069 -15.216 1.00 91.62 955 ILE A CA 1
ATOM 7522 C C . ILE A 1 955 ? 18.603 30.303 -14.070 1.00 91.62 955 ILE A C 1
ATOM 7524 O O . ILE A 1 955 ? 18.861 29.113 -13.903 1.00 91.62 955 ILE A O 1
ATOM 7528 N N . TYR A 1 956 ? 17.749 30.982 -13.307 1.00 84.81 956 TYR A N 1
ATOM 7529 C CA . TYR A 1 956 ? 17.038 30.431 -12.154 1.00 84.81 956 TYR A CA 1
ATOM 7530 C C . TYR A 1 956 ? 15.527 30.621 -12.323 1.00 84.81 956 TYR A C 1
ATOM 7532 O O . TYR A 1 956 ? 15.069 31.707 -12.686 1.00 84.81 956 TYR A O 1
ATOM 7540 N N . HIS A 1 957 ? 14.758 29.565 -12.046 1.00 79.50 957 HIS A N 1
ATOM 7541 C CA . HIS A 1 957 ? 13.300 29.541 -12.169 1.00 79.50 957 HIS A CA 1
ATOM 7542 C C . HIS A 1 957 ? 12.640 29.170 -10.835 1.00 79.50 957 HIS A C 1
ATOM 7544 O O . HIS A 1 957 ? 13.064 28.215 -10.185 1.00 79.50 957 HIS A O 1
ATOM 7550 N N . ILE A 1 958 ? 11.584 29.889 -10.444 1.00 69.69 958 ILE A N 1
ATOM 7551 C CA . ILE A 1 958 ? 10.893 29.709 -9.156 1.00 69.69 958 ILE A CA 1
ATOM 7552 C C . ILE A 1 958 ? 9.477 29.167 -9.400 1.00 69.69 958 ILE A C 1
ATOM 7554 O O . ILE A 1 958 ? 8.607 29.850 -9.929 1.00 69.69 958 ILE A O 1
ATOM 7558 N N . SER A 1 959 ? 9.243 27.915 -9.005 1.00 47.00 959 SER A N 1
ATOM 7559 C CA . SER A 1 959 ? 8.093 27.084 -9.406 1.00 47.00 959 SER A CA 1
ATOM 7560 C C . SER A 1 959 ? 6.757 27.355 -8.689 1.00 47.00 959 SER A C 1
ATOM 7562 O O . SER A 1 959 ? 5.772 26.684 -8.981 1.00 47.00 959 SER A O 1
ATOM 7564 N N . TYR A 1 960 ? 6.688 28.332 -7.781 1.00 47.16 960 TYR A N 1
ATOM 7565 C CA . TYR A 1 960 ? 5.523 28.576 -6.910 1.00 47.16 960 TYR A CA 1
ATOM 7566 C C . TYR A 1 960 ? 4.515 29.623 -7.432 1.00 47.16 960 TYR A C 1
ATOM 7568 O O . TYR A 1 960 ? 3.721 30.159 -6.658 1.00 47.16 960 TYR A O 1
ATOM 7576 N N . ILE A 1 961 ? 4.551 29.973 -8.722 1.00 45.91 961 ILE A N 1
ATOM 7577 C CA . ILE A 1 961 ? 3.746 31.065 -9.299 1.00 45.91 961 ILE A CA 1
ATOM 7578 C C . ILE A 1 961 ? 3.095 30.597 -10.620 1.00 45.91 961 ILE A C 1
ATOM 7580 O O . ILE A 1 961 ? 3.801 30.032 -11.457 1.00 45.91 961 ILE A O 1
ATOM 7584 N N . PRO A 1 962 ? 1.783 30.829 -10.849 1.00 41.75 962 PRO A N 1
ATOM 7585 C CA . PRO A 1 962 ? 1.125 30.525 -12.124 1.00 41.75 962 PRO A CA 1
ATOM 7586 C C . PRO A 1 962 ? 1.765 31.242 -13.326 1.00 41.75 962 PRO A C 1
ATOM 7588 O O . PRO A 1 962 ? 2.193 32.391 -13.224 1.00 41.75 962 PRO A O 1
ATOM 7591 N N . MET A 1 963 ? 1.827 30.558 -14.471 1.00 43.44 963 MET A N 1
ATOM 7592 C CA . MET A 1 963 ? 2.628 30.974 -15.629 1.00 43.44 963 MET A CA 1
ATOM 7593 C C . MET A 1 963 ? 2.065 32.187 -16.386 1.00 43.44 963 MET A C 1
ATOM 7595 O O . MET A 1 963 ? 1.027 32.075 -17.031 1.00 43.44 963 MET A O 1
ATOM 7599 N N . HIS A 1 964 ? 2.833 33.281 -16.452 1.00 47.50 964 HIS A N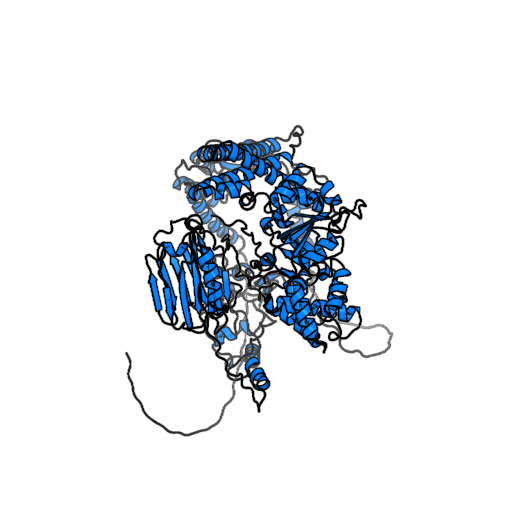 1
ATOM 7600 C CA . HIS A 1 964 ? 2.671 34.334 -17.464 1.00 47.50 964 HIS A CA 1
ATOM 7601 C C . HIS A 1 964 ? 4.027 34.935 -17.879 1.00 47.50 964 HIS A C 1
ATOM 7603 O O . HIS A 1 964 ? 4.705 35.505 -17.040 1.00 47.50 964 HIS A O 1
ATOM 7609 N N . HIS A 1 965 ? 4.355 34.865 -19.177 1.00 48.47 965 HIS A N 1
ATOM 7610 C CA . HIS A 1 965 ? 5.340 35.640 -19.970 1.00 48.47 965 HIS A CA 1
ATOM 7611 C C . HIS A 1 965 ? 6.886 35.424 -19.925 1.00 48.47 965 HIS A C 1
ATOM 7613 O O . HIS A 1 965 ? 7.385 35.005 -20.974 1.00 48.47 965 HIS A O 1
ATOM 7619 N N . PRO A 1 966 ? 7.707 35.680 -18.873 1.00 47.25 966 PRO A N 1
ATOM 7620 C CA . PRO A 1 966 ? 9.178 35.669 -19.011 1.00 47.25 966 PRO A CA 1
ATOM 7621 C C . PRO A 1 966 ? 9.801 34.363 -19.533 1.00 47.25 966 PRO A C 1
ATOM 7623 O O . PRO A 1 966 ? 10.864 34.389 -20.156 1.00 47.25 966 PRO A O 1
ATOM 7626 N N . CYS A 1 967 ? 9.156 33.215 -19.293 1.00 54.50 967 CYS A N 1
ATOM 7627 C CA . CYS A 1 967 ? 9.728 31.897 -19.581 1.00 54.50 967 CYS A CA 1
ATOM 7628 C C . CYS A 1 967 ? 10.128 31.707 -21.052 1.00 54.50 967 CYS A C 1
ATOM 7630 O O . CYS A 1 967 ? 11.198 31.170 -21.310 1.00 54.50 967 CYS A O 1
ATOM 7632 N N . GLU A 1 968 ? 9.347 32.203 -22.015 1.00 58.41 968 GLU A N 1
ATOM 7633 C CA . GLU A 1 968 ? 9.649 32.043 -23.448 1.00 58.41 968 GLU A CA 1
ATOM 7634 C C . GLU A 1 968 ? 10.981 32.697 -23.860 1.00 58.41 968 GLU A C 1
ATOM 7636 O O . GLU A 1 968 ? 11.681 32.201 -24.747 1.00 58.41 968 GLU A O 1
ATOM 7641 N N . ALA A 1 969 ? 11.352 33.813 -23.219 1.00 60.09 969 ALA A N 1
ATOM 7642 C CA . ALA A 1 969 ? 12.642 34.466 -23.440 1.00 60.09 969 ALA A CA 1
ATOM 7643 C C . ALA A 1 969 ? 13.785 33.583 -22.922 1.00 60.09 969 ALA A C 1
ATOM 7645 O O . ALA A 1 969 ? 14.773 33.359 -23.620 1.00 60.09 969 ALA A O 1
ATOM 7646 N N . LEU A 1 970 ? 13.607 33.011 -21.728 1.00 64.31 970 LEU A N 1
ATOM 7647 C CA . LEU A 1 970 ? 14.575 32.113 -21.102 1.00 64.31 970 LEU A CA 1
ATOM 7648 C C . LEU A 1 970 ? 14.729 30.807 -21.895 1.00 64.31 970 LEU A C 1
ATOM 7650 O O . LEU A 1 970 ? 15.857 30.402 -22.152 1.00 64.31 970 LEU A O 1
ATOM 7654 N N . THR A 1 971 ? 13.644 30.204 -22.392 1.00 66.69 971 THR A N 1
ATOM 7655 C CA . THR A 1 971 ? 13.697 29.049 -23.312 1.00 66.69 971 THR A CA 1
ATOM 7656 C C . THR A 1 971 ? 14.496 29.370 -24.580 1.00 66.69 971 THR A C 1
ATOM 7658 O O . THR A 1 971 ? 15.278 28.541 -25.047 1.00 66.69 971 THR A O 1
ATOM 7661 N N . SER A 1 972 ? 14.353 30.588 -25.114 1.00 66.62 972 SER A N 1
ATOM 7662 C CA . SER A 1 972 ? 15.093 31.050 -26.299 1.00 66.62 972 SER A CA 1
ATOM 7663 C C . SER A 1 972 ? 16.596 31.230 -26.032 1.00 66.62 972 SER A C 1
ATOM 7665 O O . SER A 1 972 ? 17.414 30.984 -26.917 1.00 66.62 972 SER A O 1
ATOM 7667 N N . ILE A 1 973 ? 16.971 31.628 -24.811 1.00 66.94 973 ILE A N 1
ATOM 7668 C CA . ILE A 1 973 ? 18.370 31.760 -24.371 1.00 66.94 973 ILE A CA 1
ATOM 7669 C C . ILE A 1 973 ? 18.980 30.380 -24.068 1.00 66.94 973 ILE A C 1
ATOM 7671 O O . ILE A 1 973 ? 20.098 30.103 -24.497 1.00 66.94 973 ILE A O 1
ATOM 7675 N N . ILE A 1 974 ? 18.239 29.486 -23.403 1.00 68.25 974 ILE A N 1
ATOM 7676 C CA . ILE A 1 974 ? 18.680 28.122 -23.056 1.00 68.25 974 ILE A CA 1
ATOM 7677 C C . ILE A 1 974 ? 19.011 27.313 -24.317 1.00 68.25 974 ILE A C 1
ATOM 7679 O O . ILE A 1 974 ? 20.095 26.734 -24.398 1.00 68.25 974 ILE A O 1
ATOM 7683 N N . HIS A 1 975 ? 18.137 27.338 -25.334 1.00 61.56 975 HIS A N 1
ATOM 7684 C CA . HIS A 1 975 ? 18.433 26.723 -26.634 1.00 61.56 975 HIS A CA 1
ATOM 7685 C C . HIS A 1 975 ? 19.702 27.298 -27.280 1.00 61.56 975 HIS A C 1
ATOM 7687 O O . HIS A 1 975 ? 20.444 26.560 -27.923 1.00 61.56 975 HIS A O 1
ATOM 7693 N N . TYR A 1 976 ? 19.977 28.594 -27.106 1.00 53.97 976 TYR A N 1
ATOM 7694 C CA . TYR A 1 976 ? 21.139 29.234 -27.715 1.00 53.97 976 TYR A CA 1
ATOM 7695 C C . TYR A 1 976 ? 22.464 28.842 -27.041 1.00 53.97 976 TYR A C 1
ATOM 7697 O O . TYR A 1 976 ? 23.397 28.407 -27.717 1.00 53.97 976 TYR A O 1
ATOM 7705 N N . SER A 1 977 ? 22.546 28.933 -25.709 1.00 50.97 977 SER A N 1
ATOM 7706 C CA . SER A 1 977 ? 23.768 28.591 -24.962 1.00 50.97 977 SER A CA 1
ATOM 7707 C C . SER A 1 977 ? 24.205 27.134 -25.150 1.00 50.97 977 SER A C 1
ATOM 7709 O O . SER A 1 977 ? 25.402 26.849 -25.178 1.00 50.97 977 SER A O 1
ATOM 7711 N N . TYR A 1 978 ? 23.254 26.215 -25.343 1.00 47.66 978 TYR A N 1
ATOM 7712 C CA . TYR A 1 978 ? 23.547 24.804 -25.612 1.00 47.66 978 TYR A CA 1
ATOM 7713 C C . TYR A 1 978 ? 24.263 24.576 -26.963 1.00 47.66 978 TYR A C 1
ATOM 7715 O O . TYR A 1 978 ? 25.024 23.619 -27.111 1.00 47.66 978 TYR A O 1
ATOM 7723 N N . ILE A 1 979 ? 24.072 25.468 -27.943 1.00 47.44 979 ILE A N 1
ATOM 7724 C CA . ILE A 1 979 ? 24.677 25.364 -29.280 1.00 47.44 979 ILE A CA 1
ATOM 7725 C C . ILE A 1 979 ? 26.125 25.881 -29.270 1.00 47.44 979 ILE A C 1
ATOM 7727 O O . ILE A 1 979 ? 27.034 25.187 -29.732 1.00 47.44 979 ILE A O 1
ATOM 7731 N N . CYS A 1 980 ? 26.370 27.070 -28.708 1.00 39.41 980 CYS A N 1
ATOM 7732 C CA . CYS A 1 980 ? 27.679 27.733 -28.790 1.00 39.41 980 CYS A CA 1
ATOM 7733 C C . CYS A 1 980 ? 28.805 26.997 -28.045 1.00 39.41 980 CYS A C 1
ATOM 7735 O O . CYS A 1 980 ? 29.947 26.983 -28.516 1.00 39.41 980 CYS A O 1
ATOM 7737 N N . GLY A 1 981 ? 28.498 26.327 -26.927 1.00 44.69 981 GLY A N 1
ATOM 7738 C CA . GLY A 1 981 ? 29.496 25.616 -26.117 1.00 44.69 981 GLY A CA 1
ATOM 7739 C C . GLY A 1 981 ? 30.285 24.535 -26.874 1.00 44.69 981 GLY A C 1
ATOM 7740 O O . GLY A 1 981 ? 31.437 24.265 -26.538 1.00 44.69 981 GLY A O 1
ATOM 7741 N N . ARG A 1 982 ? 29.718 23.953 -27.943 1.00 37.88 982 ARG A N 1
ATOM 7742 C CA . ARG A 1 982 ? 30.373 22.906 -28.754 1.00 37.88 982 ARG A CA 1
ATOM 7743 C C . ARG A 1 982 ? 31.415 23.433 -29.757 1.00 37.88 982 ARG A C 1
ATOM 7745 O O . ARG A 1 982 ? 32.191 22.632 -30.276 1.00 37.88 982 ARG A O 1
ATOM 7752 N N . ALA A 1 983 ? 31.458 24.738 -30.045 1.00 33.53 983 ALA A N 1
ATOM 7753 C CA . ALA A 1 983 ? 32.314 25.293 -31.104 1.00 33.53 983 ALA A CA 1
ATOM 7754 C C . ALA A 1 983 ? 33.748 25.631 -30.644 1.00 33.53 983 ALA A C 1
ATOM 7756 O O . ALA A 1 983 ? 34.716 25.308 -31.335 1.00 33.53 983 ALA A O 1
ATOM 7757 N N . SER A 1 984 ? 33.892 26.257 -29.469 1.00 32.56 984 SER A N 1
ATOM 7758 C CA . SER A 1 984 ? 35.144 26.903 -29.026 1.00 32.56 984 SER A CA 1
ATOM 7759 C C . SER A 1 984 ? 36.343 25.944 -28.885 1.00 32.56 984 SER A C 1
ATOM 7761 O O . SER A 1 984 ? 37.475 26.277 -29.241 1.00 32.56 984 SER A O 1
ATOM 7763 N N . LEU A 1 985 ? 36.101 24.705 -28.440 1.00 35.25 985 LEU A N 1
ATOM 7764 C CA . LEU A 1 985 ? 37.152 23.739 -28.087 1.00 35.25 985 LEU A CA 1
ATOM 7765 C C . LEU A 1 985 ? 37.997 23.211 -29.265 1.00 35.25 985 LEU A C 1
ATOM 7767 O O . LEU A 1 985 ? 39.037 22.596 -29.034 1.00 35.25 985 LEU A O 1
ATOM 7771 N N . ARG A 1 986 ? 37.596 23.419 -30.529 1.00 33.31 986 ARG A N 1
ATOM 7772 C CA . ARG A 1 986 ? 38.252 22.766 -31.684 1.00 33.31 986 ARG A CA 1
ATOM 7773 C C . ARG A 1 986 ? 39.511 23.465 -32.221 1.00 33.31 986 ARG A C 1
ATOM 7775 O O . ARG A 1 986 ? 40.241 22.845 -32.989 1.00 33.31 986 ARG A O 1
ATOM 7782 N N . HIS A 1 987 ? 39.794 24.716 -31.847 1.00 29.70 987 HIS A N 1
ATOM 7783 C CA . HIS A 1 987 ? 40.750 25.548 -32.602 1.00 29.70 987 HIS A CA 1
ATOM 7784 C C . HIS A 1 987 ? 42.233 25.517 -32.172 1.00 29.70 987 HIS A C 1
ATOM 7786 O O . HIS A 1 987 ? 43.065 26.020 -32.923 1.00 29.70 987 HIS A O 1
ATOM 7792 N N . ARG A 1 988 ? 42.605 24.953 -31.010 1.00 30.41 988 ARG A N 1
ATOM 7793 C CA . ARG A 1 988 ? 43.966 25.129 -30.437 1.00 30.41 988 ARG A CA 1
ATOM 7794 C C . ARG A 1 988 ? 45.010 24.030 -30.727 1.00 30.41 988 ARG A C 1
ATOM 7796 O O . ARG A 1 988 ? 46.163 24.221 -30.362 1.00 30.41 988 ARG A O 1
ATOM 7803 N N . ALA A 1 989 ? 44.659 22.903 -31.356 1.00 29.50 989 ALA A N 1
ATOM 7804 C CA . ALA A 1 989 ? 45.490 21.679 -31.307 1.00 29.50 989 ALA A CA 1
ATOM 7805 C C . ALA A 1 989 ? 46.073 21.162 -32.649 1.00 29.50 989 ALA A C 1
ATOM 7807 O O . ALA A 1 989 ? 46.618 20.060 -32.702 1.00 29.50 989 ALA A O 1
ATOM 7808 N N . SER A 1 990 ? 45.947 21.891 -33.763 1.00 27.61 990 SER A N 1
ATOM 7809 C CA . SER A 1 990 ? 46.194 21.339 -35.110 1.00 27.61 990 SER A CA 1
ATOM 7810 C C . SER A 1 990 ? 47.571 21.663 -35.715 1.00 27.61 990 SER A C 1
ATOM 7812 O O . SER A 1 990 ? 47.646 22.303 -36.765 1.00 27.61 990 SER A O 1
ATOM 7814 N N . ALA A 1 991 ? 48.661 21.181 -35.106 1.00 27.16 991 ALA A N 1
ATOM 7815 C CA . ALA A 1 991 ? 50.011 21.308 -35.670 1.00 27.16 991 ALA A CA 1
ATOM 7816 C C . ALA A 1 991 ? 50.904 20.072 -35.415 1.00 27.16 991 ALA A C 1
ATOM 7818 O O . ALA A 1 991 ? 51.655 20.063 -34.451 1.00 27.16 991 ALA A O 1
ATOM 7819 N N . TRP A 1 992 ? 50.831 19.058 -36.299 1.00 25.39 992 TRP A N 1
ATOM 7820 C CA . TRP A 1 992 ? 51.935 18.211 -36.836 1.00 25.39 992 TRP A CA 1
ATOM 7821 C C . TRP A 1 992 ? 51.390 16.952 -37.572 1.00 25.39 992 TRP A C 1
ATOM 7823 O O . TRP A 1 992 ? 50.197 16.646 -37.542 1.00 25.39 992 TRP A O 1
ATOM 7833 N N . LYS A 1 993 ? 52.268 16.263 -38.317 1.00 32.56 993 LYS A N 1
ATOM 7834 C CA . LYS A 1 993 ? 52.084 15.064 -39.186 1.00 32.56 993 LYS A CA 1
ATOM 7835 C C . LYS A 1 993 ? 53.465 14.351 -39.275 1.00 32.56 993 LYS A C 1
ATOM 7837 O O . LYS A 1 993 ? 54.434 15.065 -39.015 1.00 32.56 993 LYS A O 1
ATOM 7842 N N . PRO A 1 994 ? 53.637 13.054 -39.674 1.00 46.97 994 PRO A N 1
ATOM 7843 C CA . PRO A 1 994 ? 53.089 12.484 -40.927 1.00 46.97 994 PRO A CA 1
ATOM 7844 C C . PRO A 1 994 ? 52.928 10.918 -41.008 1.00 46.97 994 PRO A C 1
ATOM 7846 O O . PRO A 1 994 ? 52.887 10.256 -39.985 1.00 46.97 994 PRO A O 1
ATOM 7849 N N . TYR A 1 995 ? 52.793 10.387 -42.250 1.00 26.22 995 TYR A N 1
ATOM 7850 C CA . TYR A 1 995 ? 53.066 9.041 -42.864 1.00 26.22 995 TYR A CA 1
ATOM 7851 C C . TYR A 1 995 ? 53.109 7.711 -42.044 1.00 26.22 995 TYR A C 1
ATOM 7853 O O . TYR A 1 995 ? 53.494 7.692 -40.889 1.00 26.22 995 TYR A O 1
ATOM 7861 N N . GLY A 1 996 ? 52.826 6.509 -42.601 1.00 30.08 996 GLY A N 1
ATOM 7862 C CA . GLY A 1 996 ? 52.459 6.081 -43.976 1.00 30.08 996 GLY A CA 1
ATOM 7863 C C . GLY A 1 996 ? 52.506 4.532 -44.191 1.00 30.08 996 GLY A C 1
ATOM 7864 O O . GLY A 1 996 ? 52.534 3.793 -43.214 1.00 30.08 996 GLY A O 1
ATOM 7865 N N . ALA A 1 997 ? 52.580 4.062 -45.458 1.00 25.94 997 ALA A N 1
ATOM 7866 C CA . ALA A 1 997 ? 52.805 2.664 -45.955 1.00 25.94 997 ALA A CA 1
ATOM 7867 C C . ALA A 1 997 ? 51.589 1.724 -46.270 1.00 25.94 997 ALA A C 1
ATOM 7869 O O . ALA A 1 997 ? 50.435 2.097 -46.076 1.00 25.94 997 ALA A O 1
ATOM 7870 N N . ARG A 1 998 ? 51.849 0.563 -46.927 1.00 26.59 998 ARG A N 1
ATOM 7871 C CA . ARG A 1 998 ? 50.930 -0.200 -47.836 1.00 26.59 998 ARG A CA 1
ATOM 7872 C C . ARG A 1 998 ? 50.861 -1.747 -47.605 1.00 26.59 998 ARG A C 1
ATOM 7874 O O . ARG A 1 998 ? 51.772 -2.282 -46.983 1.00 26.59 998 ARG A O 1
ATOM 7881 N N . PRO A 1 999 ? 49.846 -2.477 -48.154 1.00 43.00 999 PRO A N 1
ATOM 7882 C CA . PRO A 1 999 ? 49.632 -3.939 -47.993 1.00 43.00 999 PRO A CA 1
ATOM 7883 C C . PRO A 1 999 ? 49.909 -4.823 -49.252 1.00 43.00 999 PRO A C 1
ATOM 7885 O O . PRO A 1 999 ? 50.252 -4.305 -50.313 1.00 43.00 999 PRO A O 1
ATOM 7888 N N . LEU A 1 1000 ? 49.687 -6.154 -49.158 1.00 25.02 1000 LEU A N 1
ATOM 7889 C CA . LEU A 1 1000 ? 49.840 -7.175 -50.232 1.00 25.02 1000 LEU A CA 1
ATOM 7890 C C . LEU A 1 1000 ? 48.668 -8.208 -50.309 1.00 25.02 1000 LEU A C 1
ATOM 7892 O O . LEU A 1 1000 ? 47.798 -8.209 -49.443 1.00 25.02 1000 LEU A O 1
ATOM 7896 N N . ARG A 1 1001 ? 48.613 -9.061 -51.361 1.00 29.55 1001 ARG A N 1
ATOM 7897 C CA . ARG A 1 1001 ? 47.465 -9.944 -51.756 1.00 29.55 1001 ARG A CA 1
ATOM 7898 C C . ARG A 1 1001 ? 47.832 -11.414 -52.109 1.00 29.55 1001 ARG A C 1
ATOM 7900 O O . ARG A 1 1001 ? 48.891 -11.626 -52.691 1.00 29.55 1001 ARG A O 1
ATOM 7907 N N . ARG A 1 1002 ? 46.880 -12.363 -51.923 1.00 27.53 1002 ARG A N 1
ATOM 7908 C CA . ARG A 1 1002 ? 46.560 -13.641 -52.667 1.00 27.53 1002 ARG A CA 1
ATOM 7909 C C . ARG A 1 1002 ? 45.255 -14.253 -52.061 1.00 27.53 1002 ARG A C 1
ATOM 7911 O O . ARG A 1 1002 ? 44.971 -13.898 -50.925 1.00 27.53 1002 ARG A O 1
ATOM 7918 N N . ALA A 1 1003 ? 44.334 -15.033 -52.669 1.00 30.09 1003 ALA A N 1
ATOM 7919 C CA . ALA A 1 1003 ? 44.169 -15.816 -53.926 1.00 30.09 1003 ALA A CA 1
ATOM 7920 C C . ALA A 1 1003 ? 44.654 -17.298 -53.897 1.00 30.09 1003 ALA A C 1
ATOM 7922 O O . ALA A 1 1003 ? 45.784 -17.517 -53.480 1.00 30.09 1003 ALA A O 1
ATOM 7923 N N . SER A 1 1004 ? 43.932 -18.342 -54.383 1.00 31.08 1004 SER A N 1
ATOM 7924 C CA . SER A 1 1004 ? 42.534 -18.500 -54.906 1.00 31.08 1004 SER A CA 1
ATOM 7925 C C . SER A 1 1004 ? 42.166 -19.980 -55.283 1.00 31.08 1004 SER A C 1
ATOM 7927 O O . SER A 1 1004 ? 43.097 -20.727 -55.564 1.00 31.08 1004 SER A O 1
ATOM 7929 N N . LYS A 1 1005 ? 40.859 -20.300 -55.502 1.00 32.00 1005 LYS A N 1
ATOM 7930 C CA . LYS A 1 1005 ? 40.224 -21.380 -56.357 1.00 32.00 1005 LYS A CA 1
ATOM 7931 C C . LYS A 1 1005 ? 39.886 -22.815 -55.831 1.00 32.00 1005 LYS A C 1
ATOM 7933 O O . LYS A 1 1005 ? 40.683 -23.435 -55.145 1.00 32.00 1005 LYS A O 1
ATOM 7938 N N . GLY A 1 1006 ? 38.766 -23.368 -56.366 1.00 28.30 1006 GLY A N 1
ATOM 7939 C CA . GLY A 1 1006 ? 38.374 -24.808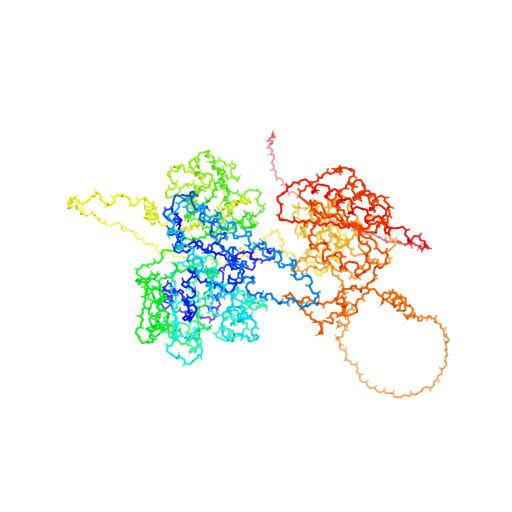 -56.485 1.00 28.30 1006 GLY A CA 1
ATOM 7940 C C . GLY A 1 1006 ? 37.126 -25.236 -55.666 1.00 28.30 1006 GLY A C 1
ATOM 7941 O O . GLY A 1 1006 ? 36.976 -24.723 -54.567 1.00 28.30 1006 GLY A O 1
ATOM 7942 N N . LEU A 1 1007 ? 36.204 -26.146 -56.066 1.00 27.42 1007 LEU A N 1
ATOM 7943 C CA . LEU A 1 1007 ? 35.862 -26.861 -57.335 1.00 27.42 1007 LEU A CA 1
ATOM 7944 C C . LEU A 1 1007 ? 34.408 -27.473 -57.229 1.00 27.42 1007 LEU A C 1
ATOM 7946 O O . LEU A 1 1007 ? 33.783 -27.288 -56.190 1.00 27.42 1007 LEU A O 1
ATOM 7950 N N . CYS A 1 1008 ? 33.818 -28.143 -58.251 1.00 27.53 1008 CYS A N 1
ATOM 7951 C CA . CYS A 1 1008 ? 32.360 -28.495 -58.295 1.00 27.53 1008 CYS A CA 1
ATOM 7952 C C . CYS A 1 1008 ? 31.955 -29.728 -59.172 1.00 27.53 1008 CYS A C 1
ATOM 7954 O O . CYS A 1 1008 ? 32.582 -29.928 -60.214 1.00 27.53 1008 CYS A O 1
ATOM 7956 N N . ARG A 1 1009 ? 30.897 -30.499 -58.777 1.00 31.55 1009 ARG A N 1
ATOM 7957 C CA . ARG A 1 1009 ? 29.965 -31.416 -59.545 1.00 31.55 1009 ARG A CA 1
ATOM 7958 C C . ARG A 1 1009 ? 29.023 -32.198 -58.563 1.00 31.55 1009 ARG A C 1
ATOM 7960 O O . ARG A 1 1009 ? 29.279 -32.087 -57.373 1.00 31.55 1009 ARG A O 1
ATOM 7967 N N . TYR A 1 1010 ? 27.950 -32.968 -58.880 1.00 27.06 1010 TYR A N 1
ATOM 7968 C CA . TYR A 1 1010 ? 27.241 -33.436 -60.111 1.00 27.06 1010 TYR A CA 1
ATOM 7969 C C . TYR A 1 1010 ? 25.804 -33.996 -59.775 1.00 27.06 1010 TYR A C 1
ATOM 7971 O O . TYR A 1 1010 ? 25.718 -34.708 -58.788 1.00 27.06 1010 TYR A O 1
ATOM 7979 N N . CYS A 1 1011 ? 24.771 -33.782 -60.632 1.00 28.12 1011 CYS A N 1
ATOM 7980 C CA . CYS A 1 1011 ? 23.552 -34.613 -60.977 1.00 28.12 1011 CYS A CA 1
ATOM 7981 C C . CYS A 1 1011 ? 22.642 -35.312 -59.894 1.00 28.12 1011 CYS A C 1
ATOM 7983 O O . CYS A 1 1011 ? 23.104 -35.586 -58.800 1.00 28.12 1011 CYS A O 1
ATOM 7985 N N . GLN A 1 1012 ? 21.352 -35.700 -60.087 1.00 27.16 1012 GLN A N 1
ATOM 7986 C CA . GLN A 1 1012 ? 20.288 -35.532 -61.129 1.00 27.16 1012 GLN A CA 1
ATOM 7987 C C . GLN A 1 1012 ? 18.850 -35.821 -60.554 1.00 27.16 1012 GLN A C 1
ATOM 7989 O O . GLN A 1 1012 ? 18.731 -36.214 -59.398 1.00 27.16 1012 GLN A O 1
ATOM 7994 N N . ALA A 1 1013 ? 17.770 -35.637 -61.349 1.00 30.62 1013 ALA A N 1
ATOM 7995 C CA . ALA A 1 1013 ? 16.327 -35.895 -61.031 1.00 30.62 1013 ALA A CA 1
ATOM 7996 C C . ALA A 1 1013 ? 15.686 -36.867 -62.097 1.00 30.62 1013 ALA A C 1
ATOM 7998 O O . ALA A 1 1013 ? 16.524 -37.562 -62.678 1.00 30.62 1013 ALA A O 1
ATOM 7999 N N . PRO A 1 1014 ? 14.356 -36.981 -62.469 1.00 55.25 1014 PRO A N 1
ATOM 8000 C CA . PRO A 1 1014 ? 13.153 -36.098 -62.305 1.00 55.25 1014 PRO A CA 1
ATOM 8001 C C . PRO A 1 1014 ? 11.728 -36.787 -62.155 1.00 55.25 1014 PRO A C 1
ATOM 8003 O O . PRO A 1 1014 ? 11.637 -38.002 -62.035 1.00 55.25 1014 PRO A O 1
ATOM 8006 N N . ARG A 1 1015 ? 10.622 -36.004 -62.320 1.00 33.44 1015 ARG A N 1
ATOM 8007 C CA . ARG A 1 1015 ? 9.172 -36.343 -62.611 1.00 33.44 1015 ARG A CA 1
ATOM 8008 C C . ARG A 1 1015 ? 8.213 -36.675 -61.433 1.00 33.44 1015 ARG A C 1
ATOM 8010 O O . ARG A 1 1015 ? 8.634 -37.314 -60.482 1.00 33.44 1015 ARG A O 1
ATOM 8017 N N . GLY A 1 1016 ? 6.909 -36.315 -61.469 1.00 28.69 1016 GLY A N 1
ATOM 8018 C CA . GLY A 1 1016 ? 6.147 -35.443 -62.407 1.00 28.69 1016 GLY A CA 1
ATOM 8019 C C . GLY A 1 1016 ? 4.593 -35.478 -62.252 1.00 28.69 1016 GLY A C 1
ATOM 8020 O O . GLY A 1 1016 ? 4.097 -36.332 -61.527 1.00 28.69 1016 GLY A O 1
ATOM 8021 N N . CYS A 1 1017 ? 3.871 -34.622 -63.013 1.00 25.55 1017 CYS A N 1
ATOM 8022 C CA . CYS A 1 1017 ? 2.391 -34.529 -63.222 1.00 25.55 1017 CYS A CA 1
ATOM 8023 C C . CYS A 1 1017 ? 1.499 -33.999 -62.055 1.00 25.55 1017 CYS A C 1
ATOM 8025 O O . CYS A 1 1017 ? 1.822 -34.242 -60.899 1.00 25.55 1017 CYS A O 1
ATOM 8027 N N . ASP A 1 1018 ? 0.317 -33.371 -62.249 1.00 27.69 1018 ASP A N 1
ATOM 8028 C CA . ASP A 1 1018 ? -0.162 -32.378 -63.255 1.00 27.69 1018 ASP A CA 1
ATOM 8029 C C . ASP A 1 1018 ? -1.540 -31.752 -62.853 1.00 27.69 1018 ASP A C 1
ATOM 8031 O O . ASP A 1 1018 ? -2.240 -32.358 -62.045 1.00 27.69 1018 ASP A O 1
ATOM 8035 N N . HIS A 1 1019 ? -1.918 -30.593 -63.450 1.00 27.77 1019 HIS A N 1
ATOM 8036 C CA . HIS A 1 1019 ? -3.279 -29.977 -63.638 1.00 27.77 1019 HIS A CA 1
ATOM 8037 C C . HIS A 1 1019 ? -3.488 -28.465 -63.288 1.00 27.77 1019 HIS A C 1
ATOM 8039 O O . HIS A 1 1019 ? -3.686 -28.080 -62.141 1.00 27.77 1019 HIS A O 1
ATOM 8045 N N . LEU A 1 1020 ? -3.533 -27.636 -64.350 1.00 28.72 1020 LEU A N 1
ATOM 8046 C CA . LEU A 1 1020 ? -4.462 -26.517 -64.700 1.00 28.72 1020 LEU A CA 1
ATOM 8047 C C . LEU A 1 1020 ? -5.386 -25.911 -63.589 1.00 28.72 1020 LEU A C 1
ATOM 8049 O O . LEU A 1 1020 ? -6.195 -26.639 -63.030 1.00 28.72 1020 LEU A O 1
ATOM 8053 N N . LEU A 1 1021 ? -5.296 -24.614 -63.202 1.00 29.89 1021 LEU A N 1
ATOM 8054 C CA . LEU A 1 1021 ? -5.791 -23.348 -63.849 1.00 29.89 1021 LEU A CA 1
ATOM 8055 C C . LEU A 1 1021 ? -7.323 -23.063 -63.711 1.00 29.89 1021 LEU A C 1
ATOM 8057 O O . LEU A 1 1021 ? -8.067 -24.034 -63.627 1.00 29.89 1021 LEU A O 1
ATOM 8061 N N . PRO A 1 1022 ? -7.855 -21.801 -63.820 1.00 53.56 1022 PRO A N 1
ATOM 8062 C CA . PRO A 1 1022 ? -7.236 -20.444 -63.791 1.00 53.56 1022 PRO A CA 1
ATOM 8063 C C . PRO A 1 1022 ? -8.011 -19.285 -63.051 1.00 53.56 1022 PRO A C 1
ATOM 8065 O O . PRO A 1 1022 ? -9.233 -19.240 -63.096 1.00 53.56 1022 PRO A O 1
ATOM 8068 N N . ARG A 1 1023 ? -7.287 -18.211 -62.642 1.00 31.69 1023 ARG A N 1
ATOM 8069 C CA . ARG A 1 1023 ? -7.716 -16.762 -62.596 1.00 31.69 1023 ARG A CA 1
ATOM 8070 C C . ARG A 1 1023 ? -8.908 -16.366 -61.664 1.00 31.69 1023 ARG A C 1
ATOM 8072 O O . ARG A 1 1023 ? -9.551 -17.233 -61.099 1.00 31.69 1023 ARG A O 1
ATOM 8079 N N . SER A 1 1024 ? -9.226 -15.088 -61.377 1.00 30.17 1024 SER A N 1
ATOM 8080 C CA . SER A 1 1024 ? -8.715 -13.749 -61.789 1.00 30.17 1024 SER A CA 1
ATOM 8081 C C . SER A 1 1024 ? -8.685 -12.737 -60.617 1.00 30.17 1024 SER A C 1
ATOM 8083 O O . SER A 1 1024 ? -9.303 -12.971 -59.584 1.00 30.17 1024 SER A O 1
ATOM 8085 N N . CYS A 1 1025 ? -8.008 -11.595 -60.798 1.00 25.59 1025 CYS A N 1
ATOM 8086 C CA . CYS A 1 1025 ? -7.885 -10.511 -59.808 1.00 25.59 1025 CYS A CA 1
ATOM 8087 C C . CYS A 1 1025 ? -9.062 -9.515 -59.800 1.00 25.59 1025 CYS A C 1
ATOM 8089 O O . CYS A 1 1025 ? -9.697 -9.306 -60.835 1.00 25.59 1025 CYS A O 1
ATOM 8091 N N . SER A 1 1026 ? -9.192 -8.786 -58.686 1.00 34.28 1026 SER A N 1
ATOM 8092 C CA . SER A 1 1026 ? -9.430 -7.331 -58.658 1.00 34.28 1026 SER A CA 1
ATOM 8093 C C . SER A 1 1026 ? -8.667 -6.726 -57.481 1.00 34.28 1026 SER A C 1
ATOM 8095 O O . SER A 1 1026 ? -9.041 -7.086 -56.341 1.00 34.28 1026 SER A O 1
#

Radius of gyration: 37.71 Å; chains: 1; bounding box: 138×97×99 Å

Foldseek 3Di:
DPDQDAFDFPPPCPVQPPFPPPRPPLPLQLLLVVLVCLLCVVVFDADPVQLVVLLLLLLLFFWKDFAAQVLLLLCLLQQWDFFLVCLAPVLLPLVSLCNDPLNVVVCVVDDPVCNVLSSLLSNLLSQLLVLVVVCVVCPDPPDDPPDPVSVVVVVVSVVSNVVSVVSNVVSLVVVVVVDPPVSSVVSSVSSVSNSVSSVVVSVVSVCCVPPPPQPPADHPHPLCVVLVLSLFDKTFTAAADDDHHDDPPPPPQFSGKMQTFDRLLLLAPNKWKAQFDLVCLVVVVVCVLCVSLVPPVDPPDPDSNSSRSSNIHGVVHPSRSSSSSSSLLSSLCVVVVHRSNPRGSVSSVVCRHVPDNRNGMMMTGRSIGGSVRGQAMFGEPVSLVPHDPVSNVSCCVSQPVRYHHHYGRCRSVVRNCNSSDNDPDSDDSWQHWHKDFPPDDFKFWDPAFADAQKKKKKKWKFFFFFKKKFFAQDPPVPVVVDGWMWGTDHQKIKTAQVLVRDIDIDSRQQPPQDRGHMFMKMWMQHNNQLKTWIHTAAPNCVSDVDIRMDTNHPHRGGIMMMGGDPPGGIMTGTGMDIRDDCVVVVVVRVVRDPPPPPVPDPDDDDDDDDDDDDDDDDDDDDDYDDDDCVVVVVCVVVADDDPDDDQAAADPCALVDPLNVPCPPPDDLVPDDPVSSVVLSHHAYEDQQAVQDPCVVVVSNVSRYDHDDAAADPCAPNDPCLLPQQCLCHHHHHPATSHAGADPCALNDPDPDPVNSNHHHRHPQWDWDQDSVGTDTDGHDPPDPPPPDDDDDDDDDDDDDDDDDDDDDDDDDDDDDDCVVVVVVVVVVVVVCPQWFQVCLVVVVCVVFDADPVGQGDDQNNPGTHFLNQAQAEEEEEDQEPDDDPCCVPPVVVVCVRNRYRYDYDNALVVRLVVLVVLRHQEYEYEDDPDHDDDLVSSLVSLLVSVVVVGHYHYHYDDPDDDDDPVVSVVSNVVRNVPVVVPPPPPDDDDDDDDDDDDDDDDDDDDDDDDDDDDDDDDDDDDDDD

Secondary structure (DSSP, 8-state):
-PPS---B---HHHHHHH--S------HHHHHHHHHHHHHTTS-PPPHHHHHHHHHHHHH--EEEEE-HHHHHHHHHHSEEEPTTHHHHSTT-HHHHTTSHHHHHHHHTS-TTHHHHHHHHHHHHHHHHHHHHHHHHS--PPPPTT-THHHHHHHHHHHHHHHHHHHHHHHHHHHHHHS-HHHHHHHHHHHHHHHHHHHHHHHHHHHHHHTSS--SSSTT-HHHHHTSGGGSEEEEES---S-SS--SSS-TT---EEEEEPGGGGGSTT-EEESS-THHHHHSTHHHH-TTTT---SS---SHHHHHHTT-B-TTSTTHHHHHHHHHHHHHHHHTT--GGG--HHHHHHHHHHS-TTSS-EEEE-SEEEGGGEEEEEEEHHHHHTS-HHHHHHHHHHHGGGEEEESTTTHHHHHHHHHTSPPSSPPP-PPP------SS-SEEE-SPPPPTTSEEEEEEEEESSEEEEEEES-SSGGGSS--EEEEEETTEEEEEEGGGTEEEEESSTTTT--TT-EEEEEEEEETTTTEEEEEE-GGGGGT----EEEES-SS---EEEEE--TT---EEEEEEEES--THHHHHHHHTTS---STTS----------------------------HHHHHHHHHH---SS----PEEPTTGGG-TTTTT-TT---TTSS-HHHHHHHTTEEEE-TTGGG-TTTT-HHHHHHEE----EEPTTGGG-TTTT-HHHHHHEE-TTS-SSPEEPTTGGG-----HHHHTTEE--SSEEEEEETTEEEEEEPPTTSTTSS-------------------------------HHHHHHHHHHHHTTTTTB-HHHHHT--TTPPB-TTS-B-STTTSSBPTTTTTT-EEEEEE-SSS--HHIIIIIHHHHHHTT-EEEEESSHHHHHHHHHT---SEEEEE--S---S-HHHHHHHHHHHHHTT-EEEEE---SS---STHHHHHHHHHHHHHHTTTGGGSS--------------------------------------

pLDDT: mean 74.63, std 22.53, range [22.27, 98.0]

Sequence (1026 aa):
MIPAGRVWGHNTCQHLMQEDEAVVKVSFHHNAKALIDKIRLKGQAPDSEHLAAAVSFWQNCRPVHRLPVSSFAKVLRTGFLGSQHCLQTHAHDSEFAMQLPSVVALVASSFGEYIAAIQDFVDAFVRHEVLAHQASRHPILQPQQGQEVALNAMGGQKAQIQNAKQDLNTRREHLMTLFRRNKVQSLETELSGYTRAFQELQAASEEAARQGKHTTIGIGHQYDRVLETNKMVFAILGPHTLNYGEDKDGDEHDQGVHLIFRPECLHHPDVFVTPMAATFYNSGHGDAERPWWKCWQGSAPTSAFDKMTAEKLHPSSPLFYEALAHEFLAREAHKKSKPLREITREDMLRYLKTANAHHVVETHLPYATPLTWVERVIISEHTFAKMSESDQITTRTVFGPNLEIVAGTDSAQAQWKYASSKRLQPVPRPSFSWTVLPTRILEVVLPVQIPPKQRTRIFFRASRPNFRVNLASDRRSRGLLNPTFVRVDGEQCTVHDPSRKFTSVDKHFNRGVGKDGSAMYCLDVDGHLGRISFQHAGVSSMFSSSVLSFDRVGCWPKHVSFVVPRGHISFSDVRVYVGSKDTYLLEHECAWQPLEQENASAAGTSAATQDDVPGQVKIAFRSEPEEGWMSKAYHFVTGKGKSSAPALKLCSSGLECQVLASTHGVYGVDDLPHHLSQHMRKNRHLCLHGRSCRHLGDGDHDLLFVHMEKQDCPNGDACGQLCDPHHRAEYHHDGLWDLLLPCRHGSRCNIKDEKHGLRYHHDATLKYILNDDGLQLAKADCRDDRRNRSVAASSSAEAGLESKPKQSGRQLGYSDVDFSAIQAEVQDRIDDMEGIYNDAAIAGDFKDAKLDQYGNPIGGDFDLARDGAFEGFKILVLCAYHSMHGDLVSLTIPELRKKGFEVQTCTKEDEFTAALREGSFHVAWIISGKCFAGDKAAFVSEVRKFHEAGRGIRIYHISYIPMHHPCEALTSIIHYSYICGRASLRHRASAWKPYGARPLRRASKGLCRYCQAPRGCDHLLPRSCS

Organism: Symbiodinium pilosum (NCBI:txid2952)